Protein AF-0000000078816325 (afdb_homodimer)

Organism: Ruthia magnifica subsp. Calyptogena magnifica (NCBI:txid413404)

Solvent-accessible surface area (backbone atoms only — not comparable to full-atom values): 61219 Å² total; per-residue (Å²): 130,85,70,76,77,69,69,71,84,65,85,74,67,90,41,80,64,54,58,52,52,52,59,66,46,47,63,54,51,56,74,45,42,68,45,51,51,51,22,51,51,25,44,53,51,12,48,52,26,54,62,44,34,37,54,40,50,16,53,49,45,46,59,65,63,52,75,84,55,85,65,64,79,61,58,69,50,47,50,49,37,27,50,26,45,34,44,16,34,46,27,45,29,48,19,52,40,47,38,38,51,54,41,41,48,35,31,43,52,49,47,50,50,49,55,51,50,59,72,57,42,40,59,70,59,62,70,71,42,60,66,68,57,55,53,47,34,46,53,46,13,34,49,20,50,37,49,51,52,45,44,42,63,68,42,52,50,48,47,52,52,46,51,52,51,52,41,47,50,36,38,72,76,56,45,64,64,61,21,49,51,53,51,49,39,49,52,50,45,53,52,51,42,54,52,49,48,62,61,44,46,58,34,46,52,51,22,48,50,33,50,51,48,42,50,50,51,51,51,51,51,58,74,39,39,66,59,33,51,48,47,67,36,59,65,55,55,48,51,53,48,47,53,40,41,52,54,24,39,52,29,45,35,50,33,49,37,49,49,31,48,48,50,31,52,48,36,41,47,50,24,51,41,52,35,54,50,46,52,52,35,50,50,29,34,61,72,66,75,36,50,73,16,53,38,53,22,55,52,46,53,56,57,58,62,47,58,74,55,67,49,45,55,60,50,51,52,48,50,51,53,27,50,53,33,32,48,56,32,50,52,58,65,67,57,74,47,84,65,73,49,60,93,79,32,47,68,67,73,82,82,64,40,26,40,35,39,40,45,30,24,36,54,56,90,94,50,66,70,40,32,52,56,31,65,54,75,43,52,56,38,34,37,35,31,41,34,53,58,91,83,21,36,69,70,54,51,56,38,43,74,59,53,61,44,75,67,76,38,61,50,47,26,46,61,81,39,51,57,83,63,22,22,58,67,45,52,27,62,41,37,26,63,33,53,62,80,65,75,42,60,71,37,27,49,44,55,55,33,38,55,25,32,83,85,60,48,70,66,58,51,51,50,29,26,50,54,36,66,42,41,68,61,35,66,70,38,92,54,32,52,64,34,66,29,38,71,61,24,68,75,47,53,66,43,54,40,40,29,44,44,47,19,11,37,55,56,48,64,37,46,27,37,36,34,35,40,58,53,76,66,34,51,74,64,56,36,51,49,46,49,51,39,47,59,68,46,35,75,74,17,14,32,41,35,35,40,78,59,65,84,79,49,54,84,32,68,30,36,36,32,32,46,90,13,28,76,73,47,74,36,32,55,70,56,35,49,70,64,60,46,72,61,30,52,54,46,53,54,50,53,54,49,48,60,66,72,99,131,83,69,77,76,69,70,72,84,65,84,76,69,92,41,80,64,55,57,53,53,52,59,66,46,47,62,54,51,56,75,47,43,68,45,51,51,50,22,51,52,25,44,53,53,14,48,52,26,52,61,43,34,38,54,40,50,17,52,50,46,45,59,66,63,52,76,84,54,84,66,66,78,61,58,70,50,48,50,48,36,26,51,28,45,33,47,17,35,45,26,44,29,49,20,52,41,47,38,37,51,53,40,41,49,36,30,43,52,51,47,50,50,49,53,52,49,58,72,58,40,39,59,69,59,63,71,72,42,60,65,66,57,54,53,46,34,46,54,46,12,33,50,22,50,38,49,51,52,45,44,41,64,70,42,51,51,50,48,53,52,46,51,52,51,53,42,48,48,35,39,71,77,57,45,66,64,61,21,49,54,52,51,50,40,48,50,52,42,53,52,51,42,53,53,49,48,62,61,44,46,59,35,46,52,51,22,51,50,34,50,49,48,42,49,51,51,52,51,52,50,58,73,37,39,66,59,34,50,49,46,68,37,57,66,57,54,47,50,54,50,47,53,40,41,52,53,23,37,52,29,45,34,50,33,50,37,49,48,31,50,48,52,31,52,49,36,41,47,50,23,54,43,52,34,53,51,48,52,53,34,50,49,29,34,62,70,65,75,35,49,73,15,53,38,52,23,56,52,49,54,57,55,57,61,46,59,75,53,68,50,44,56,60,50,51,53,47,52,52,53,28,50,53,33,32,50,55,33,50,52,58,68,67,56,75,48,85,63,73,48,60,94,79,31,49,69,65,74,84,84,65,41,26,39,35,40,41,45,29,24,36,54,56,89,94,51,65,72,38,32,54,57,31,66,54,75,40,52,58,37,34,38,37,31,40,35,54,58,91,84,20,37,70,68,55,51,56,38,42,75,59,53,63,44,76,67,76,37,60,49,47,26,47,63,83,39,52,58,83,64,22,21,58,67,45,52,28,63,41,37,27,63,33,53,61,80,64,76,42,61,72,37,27,49,46,55,56,34,38,57,26,33,84,85,60,48,70,65,58,51,51,51,31,25,50,53,36,66,41,40,68,62,35,66,70,37,94,56,33,52,64,34,66,29,37,71,61,23,67,74,47,54,65,42,56,41,40,28,44,43,48,19,10,38,56,57,47,64,36,45,27,38,37,32,35,39,62,55,73,66,34,53,73,64,58,36,52,50,47,50,52,39,48,58,67,46,34,73,74,16,15,33,41,35,36,42,80,58,66,84,79,49,54,85,33,69,30,36,36,34,34,46,89,14,25,76,74,48,73,36,32,54,70,55,36,48,69,64,60,46,72,61,32,52,53,47,52,54,49,54,55,49,47,59,68,71,100

Nearest PDB structures (foldseek):
  4mrn-assembly1_A  TM=9.337E-01  e=1.656E-52  Novosphingobium aromaticivorans DSM 12444
  6pam-assembly4_H  TM=8.954E-01  e=3.347E-51  Novosphingobium aromaticivorans DSM 12444
  6par-assembly3_E  TM=8.718E-01  e=8.657E-50  Novosphingobium aromaticivorans DSM 12444
  6pan-assembly1_A  TM=8.561E-01  e=9.221E-49  Novosphingobium aromaticivorans DSM 12444
  6pao-assembly1_B  TM=8.461E-01  e=1.368E-48  Novosphingobium aromaticivorans DSM 12444

Sequence (1196 aa):
MMRSTDKQTKAYNFKTRDIKVLKKLLPYLLKMRVRVILATLFLIAAKLANVAVPVVLKEIVDSLDQTNLLLILPLGLLFAYGTLRLASSLFNEFRDAIFARVRYHAMHLIALGVFKHLHTLDLSFHLDRRIGGITRDIDRGTQSVSTLLSIFVFNIIPSFFEICLVIGILWLNYDFFFASISLLTVIFYVGFTLAITTWRMKYRYQMNDMQSEANTNAVDSLINYETVKYFNQEDFEVNRYDEIMIRWENFATKSFTSMTTLNFVQGAIIAVGVTIILISASQGVVNKSLSLGDMIMIQALLLQLFIPLGSLGIVYRQIKHNFIDMNNMFDLLDRQPNVSSSKEAPKIKISQGKVEFKHISFAYEGKDKVLKDVSFVIDPGQKVAIVGQSGSGKSTLAKLLFRFYDVINGQILIDGQDIKTLDHRSVQSVIGVVPQDTVMFNESIYYNIAYGRQGASQCEVEKVAKLSFIDTFIDKLPEGYDTLVGERGLKLSGGEKQRLAIARVLLKTPPILIFDEATSALDSYSERMVQKSLKELSRKHTILVIAHRLSTIVDSDKIIVLGDGQVQESGTHAQLLEFNGEYAKLWRLQVNEKSDEIMMRSTDKQTKAYNFKTRDIKVLKKLLPYLLKMRVRVILATLFLIAAKLANVAVPVVLKEIVDSLDQTNLLLILPLGLLFAYGTLRLASSLFNEFRDAIFARVRYHAMHLIALGVFKHLHTLDLSFHLDRRIGGITRDIDRGTQSVSTLLSIFVFNIIPSFFEICLVIGILWLNYDFFFASISLLTVIFYVGFTLAITTWRMKYRYQMNDMQSEANTNAVDSLINYETVKYFNQEDFEVNRYDEIMIRWENFATKSFTSMTTLNFVQGAIIAVGVTIILISASQGVVNKSLSLGDMIMIQALLLQLFIPLGSLGIVYRQIKHNFIDMNNMFDLLDRQPNVSSSKEAPKIKISQGKVEFKHISFAYEGKDKVLKDVSFVIDPGQKVAIVGQSGSGKSTLAKLLFRFYDVINGQILIDGQDIKTLDHRSVQSVIGVVPQDTVMFNESIYYNIAYGRQGASQCEVEKVAKLSFIDTFIDKLPEGYDTLVGERGLKLSGGEKQRLAIARVLLKTPPILIFDEATSALDSYSERMVQKSLKELSRKHTILVIAHRLSTIVDSDKIIVLGDGQVQESGTHAQLLEFNGEYAKLWRLQVNEKSDEI

Secondary structure (DSSP, 8-state):
---------------HHHHHHHHHHHHHHHTTHHHHHHHHHHHHHHHHHHHHHHHHHHHHHHHHH--SS-----HHHHHHHHHHHHHHHHHHHHHHHHHHHHHHHHHHHHHHHHHHHHHHS-HHHHHHS-HHHHHHHHHHHHHHHHHHHHIIIIIIHHHHHHHHHHHHHHHHHS-HHHHHHHHHHHHHHHHHHHHHHHHHHHHHHHHHHHHHHHHHHHHHHHHTHHHHHHTT-HHHHHHHHHHHHHHHHHHHHHHHHHHHHHHHHHHHHHHHHHHHHHHHHHHHHHTTSS-HHHHHHHHHHHHHHHHHHTTHHHHHHHHHHHHHHHHHHHHHHH---SS---TTPPPP--SS--EEEEEEEEE-TTS-EEEEEEEEEE-TT-EEEEEE-TTSSHHHHHHHHTTSS--SEEEEEETTEEGGGS-HHHHHHTEEEE-SS----SSBHHHHHHTTSTT--HHHHHHHHHHTT-HHHHHHSTTGGG-B--GGGTTS-HHHHHHHHHHHHHHH--SEEEEESTTTT--HHHHHHHHHHHHHHTTTSEEEEE-S-GGGGTT-SEEEEEETTEEEEEE-HHHHHHHTSHHHHHHHHHHHHHHHH-/---------------HHHHHHHHHHHHHHHTTHHHHHHHHHHHHHHHHHHHHHHHHHHHHHHHHH--SS-----HHHHHHHHHHHHHHHHHHHHHHHHHHHHHHHHHHHHHHHHHHHHHHS-HHHHHHS-HHHHHHHHHHHHHHHHHHHHIIIIIIHHHHHHHHHHHHHHHHHS-HHHHHHHHHHHHHHHHHHHHHHHHHHHHHHHHHHHHHHHHHHHHHHHHTHHHHHHTT-HHHHHHHHHHHHHHHHHHHHHHHHHHHHHHHHHHHHHHHHHHHHHHHHHHHHHTTSS-HHHHHHHHHHHHHHHHHHTTHHHHHHHHHHHHHHHHHHHHHHH---SS---TTPPPP--SS--EEEEEEEEE-TTS-EEEEEEEEEE-TT-EEEEEE-TTSSHHHHHHHHTTSS--SEEEEEETTEEGGGS-HHHHHHTEEEE-SS----SSBHHHHHHTTSTT--HHHHHHHHHHTT-HHHHHHSTTGGG-B--GGGTTS-HHHHHHHHHHHHHHH--SEEEEESTTTT--HHHHHHHHHHHHHHTTTSEEEEE-S-GGGGTT-SEEEEEETTEEEEEE-HHHHHHHTSHHHHHHHHHHHHHHHH-

pLDDT: mean 86.72, std 12.22, range [20.56, 97.69]

InterPro domains:
  IPR003439 ABC transporter-like, ATP-binding domain [PF00005] (371-520)
  IPR003439 ABC transporter-like, ATP-binding domain [PS50893] (355-589)
  IPR003593 AAA+ ATPase domain [SM00382] (380-566)
  IPR011527 ABC transporter type 1, transmembrane domain [PF00664] (36-308)
  IPR011527 ABC transporter type 1, transmembrane domain [PS50929] (37-321)
  IPR017871 ABC transporter-like, conserved site [PS00211] (492-506)
  IPR027417 P-loop containing nucleoside triphosphate hydrolase [G3DSA:3.40.50.300] (345-598)
  IPR027417 P-loop containing nucleoside triphosphate hydrolase [SSF52540] (346-590)
  IPR036640 ABC transporter type 1, transmembrane domain superfamily [G3DSA:1.20.1560.10] (5-341)
  IPR036640 ABC transporter type 1, transmembrane domain superfamily [SSF90123] (23-337)
  IPR039421 Type 1 protein exporter [PTHR24221] (32-586)

Structure (mmCIF, N/CA/C/O backbone):
data_AF-0000000078816325-model_v1
#
loop_
_entity.id
_entity.type
_entity.pdbx_description
1 polymer 'ABC transporter related protein'
#
loop_
_atom_site.group_PDB
_atom_site.id
_atom_site.type_symbol
_atom_site.label_atom_id
_atom_site.label_alt_id
_atom_site.label_comp_id
_atom_site.label_asym_id
_atom_site.label_entity_id
_atom_site.label_seq_id
_atom_site.pdbx_PDB_ins_code
_atom_site.Cartn_x
_atom_site.Cartn_y
_atom_site.Cartn_z
_atom_site.occupancy
_atom_site.B_iso_or_equiv
_atom_site.auth_seq_id
_atom_site.auth_comp_id
_atom_site.auth_asym_id
_atom_site.auth_atom_id
_atom_site.pdbx_PDB_model_num
ATOM 1 N N . MET A 1 1 ? 1.402 24.984 -10.117 1 20.89 1 MET A N 1
ATOM 2 C CA . MET A 1 1 ? 0.994 24.062 -11.172 1 20.89 1 MET A CA 1
ATOM 3 C C . MET A 1 1 ? 1.227 22.625 -10.742 1 20.89 1 MET A C 1
ATOM 5 O O . MET A 1 1 ? 2.348 22.109 -10.828 1 20.89 1 MET A O 1
ATOM 9 N N . MET A 1 2 ? 0.668 22.281 -9.625 1 26.34 2 MET A N 1
ATOM 10 C CA . MET A 1 2 ? 0.756 20.906 -9.156 1 26.34 2 MET A CA 1
ATOM 11 C C . MET A 1 2 ? 0.249 19.938 -10.211 1 26.34 2 MET A C 1
ATOM 13 O O . MET A 1 2 ? -0.928 19.969 -10.578 1 26.34 2 MET A O 1
ATOM 17 N N . ARG A 1 3 ? 1.053 19.625 -11.195 1 30.86 3 ARG A N 1
ATOM 18 C CA . ARG A 1 3 ? 0.835 18.641 -12.25 1 30.86 3 ARG A CA 1
ATOM 19 C C . ARG A 1 3 ? 0.234 17.359 -11.688 1 30.86 3 ARG A C 1
ATOM 21 O O . ARG A 1 3 ? 0.788 16.766 -10.758 1 30.86 3 ARG A O 1
ATOM 28 N N . SER A 1 4 ? -1.08 17.234 -11.758 1 32.09 4 SER A N 1
ATOM 29 C CA . SER A 1 4 ? -1.759 15.945 -11.68 1 32.09 4 SER A CA 1
ATOM 30 C C . SER A 1 4 ? -0.933 14.852 -12.336 1 32.09 4 SER A C 1
ATOM 32 O O . SER A 1 4 ? -0.686 14.891 -13.547 1 32.09 4 SER A O 1
ATOM 34 N N . THR A 1 5 ? 0.196 14.516 -11.828 1 34 5 THR A N 1
ATOM 35 C CA . THR A 1 5 ? 0.911 13.359 -12.352 1 34 5 THR A CA 1
ATOM 36 C C . THR A 1 5 ? -0.052 12.203 -12.617 1 34 5 THR A C 1
ATOM 38 O O . THR A 1 5 ? -0.326 11.398 -11.727 1 34 5 THR A O 1
ATOM 41 N N . ASP A 1 6 ? -1.179 12.508 -13.148 1 34 6 ASP A N 1
ATOM 42 C CA . ASP A 1 6 ? -1.938 11.445 -13.805 1 34 6 ASP A CA 1
ATOM 43 C C . ASP A 1 6 ? -1.037 10.609 -14.711 1 34 6 ASP A C 1
ATOM 45 O O . ASP A 1 6 ? -0.958 10.844 -15.914 1 34 6 ASP A O 1
ATOM 49 N N . LYS A 1 7 ? 0.214 10.422 -14.516 1 36.41 7 LYS A N 1
ATOM 50 C CA . LYS A 1 7 ? 0.95 9.633 -15.492 1 36.41 7 LYS A CA 1
ATOM 51 C C . LYS A 1 7 ? 0.205 8.344 -15.836 1 36.41 7 LYS A C 1
ATOM 53 O O . LYS A 1 7 ? -0.018 7.5 -14.961 1 36.41 7 LYS A O 1
ATOM 58 N N . GLN A 1 8 ? -0.55 8.383 -16.875 1 36.75 8 GLN A N 1
ATOM 59 C CA . GLN A 1 8 ? -1.042 7.195 -17.562 1 36.75 8 GLN A CA 1
ATOM 60 C C . GLN A 1 8 ? 0.004 6.082 -17.562 1 36.75 8 GLN A C 1
ATOM 62 O O . GLN A 1 8 ? 1.177 6.328 -17.859 1 36.75 8 GLN A O 1
ATOM 67 N N . THR A 1 9 ? -0.127 5.055 -16.875 1 40.72 9 THR A N 1
ATOM 68 C CA . THR A 1 9 ? 0.667 3.83 -16.938 1 40.72 9 THR A CA 1
ATOM 69 C C . THR A 1 9 ? 1.011 3.473 -18.375 1 40.72 9 THR A C 1
ATOM 71 O O . THR A 1 9 ? 0.145 3.029 -19.125 1 40.72 9 THR A O 1
ATOM 74 N N . LYS A 1 10 ? 1.638 4.238 -19.109 1 41.5 10 LYS A N 1
ATOM 75 C CA . LYS A 1 10 ? 2.047 3.883 -20.453 1 41.5 10 LYS A CA 1
ATOM 76 C C . LYS A 1 10 ? 2.764 2.535 -20.484 1 41.5 10 LYS A C 1
ATOM 78 O O . LYS A 1 10 ? 3.496 2.201 -19.547 1 41.5 10 LYS A O 1
ATOM 83 N N . ALA A 1 11 ? 2.459 1.772 -21.516 1 46.12 11 ALA A N 1
ATOM 84 C CA . ALA A 1 11 ? 3.004 0.484 -21.938 1 46.12 11 ALA A CA 1
ATOM 85 C C . ALA A 1 11 ? 4.527 0.528 -22 1 46.12 11 ALA A C 1
ATOM 87 O O . ALA A 1 11 ? 5.105 1.412 -22.641 1 46.12 11 ALA A O 1
ATOM 88 N N . TYR A 1 12 ? 5.199 -0.036 -21.047 1 48 12 TYR A N 1
ATOM 89 C CA . TYR A 1 12 ? 6.652 -0.13 -20.984 1 48 12 TYR A CA 1
ATOM 90 C C . TYR A 1 12 ? 7.203 -0.919 -22.172 1 48 12 TYR A C 1
ATOM 92 O O . TYR A 1 12 ? 6.738 -2.023 -22.453 1 48 12 TYR A O 1
ATOM 100 N N . ASN A 1 13 ? 7.684 -0.354 -23.203 1 51.25 13 ASN A N 1
ATOM 101 C CA . ASN A 1 13 ? 8.453 -1.057 -24.219 1 51.25 13 ASN A CA 1
ATOM 102 C C . ASN A 1 13 ? 9.836 -1.447 -23.719 1 51.25 13 ASN A C 1
ATOM 104 O O . ASN A 1 13 ? 10.555 -0.615 -23.172 1 51.25 13 ASN A O 1
ATOM 108 N N . PHE A 1 14 ? 9.953 -2.746 -23.578 1 54.09 14 PHE A N 1
ATOM 109 C CA . PHE A 1 14 ? 11.266 -3.266 -23.203 1 54.09 14 PHE A CA 1
ATOM 110 C C . PHE A 1 14 ? 12.359 -2.609 -24.047 1 54.09 14 PHE A C 1
ATOM 112 O O . PHE A 1 14 ? 12.398 -2.764 -25.266 1 54.09 14 PHE A O 1
ATOM 119 N N . LYS A 1 15 ? 12.812 -1.498 -23.719 1 59.12 15 LYS A N 1
ATOM 120 C CA . LYS A 1 15 ? 13.781 -0.707 -24.469 1 59.12 15 LYS A CA 1
ATOM 121 C C . LYS A 1 15 ? 15.203 -0.951 -23.984 1 59.12 15 LYS A C 1
ATOM 123 O O . LYS A 1 15 ? 15.406 -1.639 -22.969 1 59.12 15 LYS A O 1
ATOM 128 N N . THR A 1 16 ? 16.219 -0.515 -24.766 1 57.97 16 THR A N 1
ATOM 129 C CA . THR A 1 16 ? 17.641 -0.414 -24.5 1 57.97 16 THR A CA 1
ATOM 130 C C . THR A 1 16 ? 17.906 -0.022 -23.047 1 57.97 16 THR A C 1
ATOM 132 O O . THR A 1 16 ? 18.891 -0.459 -22.438 1 57.97 16 THR A O 1
ATOM 135 N N . ARG A 1 17 ? 16.938 0.515 -22.422 1 63.22 17 ARG A N 1
ATOM 136 C CA . ARG A 1 17 ? 17.094 0.989 -21.062 1 63.22 17 ARG A CA 1
ATOM 137 C C . ARG A 1 17 ? 16.984 -0.165 -20.062 1 63.22 17 ARG A C 1
ATOM 139 O O . ARG A 1 17 ? 17.656 -0.159 -19.031 1 63.22 17 ARG A O 1
ATOM 146 N N . ASP A 1 18 ? 16.297 -1.21 -20.469 1 71.38 18 ASP A N 1
ATOM 147 C CA . ASP A 1 18 ? 16.109 -2.355 -19.578 1 71.38 18 ASP A CA 1
ATOM 148 C C . ASP A 1 18 ? 17.375 -3.191 -19.484 1 71.38 18 ASP A C 1
ATOM 150 O O . ASP A 1 18 ? 17.75 -3.664 -18.406 1 71.38 18 ASP A O 1
ATOM 154 N N . ILE A 1 19 ? 18.031 -3.248 -20.562 1 73.06 19 ILE A N 1
ATOM 155 C CA . ILE A 1 19 ? 19.281 -3.99 -20.578 1 73.06 19 ILE A CA 1
ATOM 156 C C . ILE A 1 19 ? 20.328 -3.256 -19.734 1 73.06 19 ILE A C 1
ATOM 158 O O . ILE A 1 19 ? 21.141 -3.885 -19.047 1 73.06 19 ILE A O 1
ATOM 162 N N . LYS A 1 20 ? 20.297 -1.955 -19.766 1 73.75 20 LYS A N 1
ATOM 163 C CA . LYS A 1 20 ? 21.234 -1.158 -18.984 1 73.75 20 LYS A CA 1
ATOM 164 C C . LYS A 1 20 ? 21 -1.355 -17.484 1 73.75 20 LYS A C 1
ATOM 166 O O . LYS A 1 20 ? 21.969 -1.439 -16.719 1 73.75 20 LYS A O 1
ATOM 171 N N . VAL A 1 21 ? 19.812 -1.568 -17.203 1 76.5 21 VAL A N 1
ATOM 172 C CA . VAL A 1 21 ? 19.469 -1.732 -15.789 1 76.5 21 VAL A CA 1
ATOM 173 C C . VAL A 1 21 ? 19.938 -3.1 -15.297 1 76.5 21 VAL A C 1
ATOM 175 O O . VAL A 1 21 ? 20.453 -3.221 -14.188 1 76.5 21 VAL A O 1
ATOM 178 N N . LEU A 1 22 ? 19.859 -4.043 -16.188 1 79.69 22 LEU A N 1
ATOM 179 C CA . LEU A 1 22 ? 20.328 -5.379 -15.836 1 79.69 22 LEU A CA 1
ATOM 180 C C . LEU A 1 22 ? 21.844 -5.414 -15.688 1 79.69 22 LEU A C 1
ATOM 182 O O . LEU A 1 22 ? 22.375 -6.121 -14.828 1 79.69 22 LEU A O 1
ATOM 186 N N . LYS A 1 23 ? 22.469 -4.633 -16.5 1 80.69 23 LYS A N 1
ATOM 187 C CA . LYS A 1 23 ? 23.938 -4.555 -16.438 1 80.69 23 LYS A CA 1
ATOM 188 C C . LYS A 1 23 ? 24.391 -3.896 -15.141 1 80.69 23 LYS A C 1
ATOM 190 O O . LYS A 1 23 ? 25.438 -4.234 -14.602 1 80.69 23 LYS A O 1
ATOM 195 N N . LYS A 1 24 ? 23.547 -3.059 -14.664 1 78.38 24 LYS A N 1
ATOM 196 C CA . LYS A 1 24 ? 23.875 -2.377 -13.414 1 78.38 24 LYS A CA 1
ATOM 197 C C . LYS A 1 24 ? 23.734 -3.32 -12.227 1 78.38 24 LYS A C 1
ATOM 199 O O . LYS A 1 24 ? 24.312 -3.074 -11.164 1 78.38 24 LYS A O 1
ATOM 204 N N . LEU A 1 25 ? 23 -4.402 -12.438 1 82.88 25 LEU A N 1
ATOM 205 C CA . LEU A 1 25 ? 22.766 -5.348 -11.352 1 82.88 25 LEU A CA 1
ATOM 206 C C . LEU A 1 25 ? 23.859 -6.395 -11.289 1 82.88 25 LEU A C 1
ATOM 208 O O . LEU A 1 25 ? 24.062 -7.043 -10.266 1 82.88 25 LEU A O 1
ATOM 212 N N . LEU A 1 26 ? 24.625 -6.582 -12.359 1 83.69 26 LEU A N 1
ATOM 213 C CA . LEU A 1 26 ? 25.609 -7.652 -12.516 1 83.69 26 LEU A CA 1
ATOM 214 C C . LEU A 1 26 ? 26.703 -7.551 -11.461 1 83.69 26 LEU A C 1
ATOM 216 O O . LEU A 1 26 ? 27.094 -8.555 -10.867 1 83.69 26 LEU A O 1
ATOM 220 N N . PRO A 1 27 ? 27.094 -6.289 -11.133 1 81.75 27 PRO A N 1
ATOM 221 C CA . PRO A 1 27 ? 28.141 -6.188 -10.125 1 81.75 27 PRO A CA 1
ATOM 222 C C . PRO A 1 27 ? 27.688 -6.648 -8.742 1 81.75 27 PRO A C 1
ATOM 224 O O . PRO A 1 27 ? 28.484 -7.207 -7.98 1 81.75 27 PRO A O 1
ATOM 227 N N . TYR A 1 28 ? 26.5 -6.477 -8.438 1 81.19 28 TYR A N 1
ATOM 228 C CA . TYR A 1 28 ? 25.969 -6.883 -7.141 1 81.19 28 TYR A CA 1
ATOM 229 C C . TYR A 1 28 ? 25.891 -8.398 -7.031 1 81.19 28 TYR A C 1
ATOM 231 O O . TYR A 1 28 ? 26.062 -8.961 -5.945 1 81.19 28 TYR A O 1
ATOM 239 N N . LEU A 1 29 ? 25.734 -9.055 -8.172 1 84.38 29 LEU A N 1
ATOM 240 C CA . LEU A 1 29 ? 25.656 -10.508 -8.219 1 84.38 29 LEU A CA 1
ATOM 241 C C . LEU A 1 29 ? 27.047 -11.117 -8.141 1 84.38 29 LEU A C 1
ATOM 243 O O . LEU A 1 29 ? 27.25 -12.164 -7.512 1 84.38 29 LEU A O 1
ATOM 247 N N . LEU A 1 30 ? 28.047 -10.414 -8.711 1 83.88 30 LEU A N 1
ATOM 248 C CA . LEU A 1 30 ? 29.406 -10.93 -8.797 1 83.88 30 LEU A CA 1
ATOM 249 C C . LEU A 1 30 ? 30.109 -10.836 -7.441 1 83.88 30 LEU A C 1
ATOM 251 O O . LEU A 1 30 ? 31.109 -11.508 -7.207 1 83.88 30 LEU A O 1
ATOM 255 N N . LYS A 1 31 ? 29.516 -10.016 -6.523 1 84.19 31 LYS A N 1
ATOM 256 C CA . LYS A 1 31 ? 30.094 -9.938 -5.18 1 84.19 31 LYS A CA 1
ATOM 257 C C . LYS A 1 31 ? 30.016 -11.281 -4.465 1 84.19 31 LYS A C 1
ATOM 259 O O . LYS A 1 31 ? 30.875 -11.609 -3.652 1 84.19 31 LYS A O 1
ATOM 264 N N . MET A 1 32 ? 28.969 -12.062 -4.801 1 89.75 32 MET A N 1
ATOM 265 C CA . MET A 1 32 ? 28.828 -13.422 -4.281 1 89.75 32 MET A CA 1
ATOM 266 C C . MET A 1 32 ? 28.938 -14.445 -5.402 1 89.75 32 MET A C 1
ATOM 268 O O . MET A 1 32 ? 28.078 -15.328 -5.535 1 89.75 32 MET A O 1
ATOM 272 N N . ARG A 1 33 ? 30 -14.539 -6.117 1 90.5 33 ARG A N 1
ATOM 273 C CA . ARG A 1 33 ? 30.203 -15.328 -7.324 1 90.5 33 ARG A CA 1
ATOM 274 C C . ARG A 1 33 ? 30.172 -16.828 -7.012 1 90.5 33 ARG A C 1
ATOM 276 O O . ARG A 1 33 ? 29.641 -17.609 -7.801 1 90.5 33 ARG A O 1
ATOM 283 N N . VAL A 1 34 ? 30.672 -17.188 -5.836 1 93.62 34 VAL A N 1
ATOM 284 C CA . VAL A 1 34 ? 30.734 -18.594 -5.48 1 93.62 34 VAL A CA 1
ATOM 285 C C . VAL A 1 34 ? 29.312 -19.156 -5.355 1 93.62 34 VAL A C 1
ATOM 287 O O . VAL A 1 34 ? 29.031 -20.25 -5.867 1 93.62 34 VAL A O 1
ATOM 290 N N . ARG A 1 35 ? 28.484 -18.406 -4.727 1 93.25 35 ARG A N 1
ATOM 291 C CA . ARG A 1 35 ? 27.109 -18.859 -4.551 1 93.25 35 ARG A CA 1
ATOM 292 C C . ARG A 1 35 ? 26.359 -18.875 -5.879 1 93.25 35 ARG A C 1
ATOM 294 O O . ARG A 1 35 ? 25.531 -19.75 -6.117 1 93.25 35 ARG A O 1
ATOM 301 N N . VAL A 1 36 ? 26.672 -17.922 -6.688 1 92.56 36 VAL A N 1
ATOM 302 C CA . VAL A 1 36 ? 26.031 -17.875 -7.992 1 92.56 36 VAL A CA 1
ATOM 303 C C . VAL A 1 36 ? 26.453 -19.078 -8.836 1 92.56 36 VAL A C 1
ATOM 305 O O . VAL A 1 36 ? 25.625 -19.719 -9.477 1 92.56 36 VAL A O 1
ATOM 308 N N . ILE A 1 37 ? 27.703 -19.438 -8.82 1 94.06 37 ILE A N 1
ATOM 309 C CA . ILE A 1 37 ? 28.219 -20.578 -9.57 1 94.06 37 ILE A CA 1
ATOM 310 C C . ILE A 1 37 ? 27.641 -21.875 -9.023 1 94.06 37 ILE A C 1
ATOM 312 O O . ILE A 1 37 ? 27.219 -22.75 -9.789 1 94.06 37 ILE A O 1
ATOM 316 N N . LEU A 1 38 ? 27.547 -21.938 -7.727 1 94.88 38 LEU A N 1
ATOM 317 C CA . LEU A 1 38 ? 26.984 -23.125 -7.102 1 94.88 38 LEU A CA 1
ATOM 318 C C . LEU A 1 38 ? 25.516 -23.266 -7.465 1 94.88 38 LEU A C 1
ATOM 320 O O . LEU A 1 38 ? 25.047 -24.391 -7.723 1 94.88 38 LEU A O 1
ATOM 324 N N . ALA A 1 39 ? 24.828 -22.141 -7.418 1 94.31 39 ALA A N 1
ATOM 325 C CA . ALA A 1 39 ? 23.422 -22.172 -7.789 1 94.31 39 ALA A CA 1
ATOM 326 C C . ALA A 1 39 ? 23.25 -22.625 -9.234 1 94.31 39 ALA A C 1
ATOM 328 O O . ALA A 1 39 ? 22.344 -23.391 -9.555 1 94.31 39 ALA A O 1
ATOM 329 N N . THR A 1 40 ? 24.125 -22.188 -10.109 1 93.31 40 THR A N 1
ATOM 330 C CA . THR A 1 40 ? 24.062 -22.562 -11.516 1 93.31 40 THR A CA 1
ATOM 331 C C . THR A 1 40 ? 24.359 -24.047 -11.703 1 93.31 40 THR A C 1
ATOM 333 O O . THR A 1 40 ? 23.719 -24.719 -12.516 1 93.31 40 THR A O 1
ATOM 336 N N . LEU A 1 41 ? 25.266 -24.531 -10.969 1 95.88 41 LEU A N 1
ATOM 337 C CA . LEU A 1 41 ? 25.609 -25.953 -11.031 1 95.88 41 LEU A CA 1
ATOM 338 C C . LEU A 1 41 ? 24.438 -26.812 -10.562 1 95.88 41 LEU A C 1
ATOM 340 O O . LEU A 1 41 ? 24.141 -27.859 -11.156 1 95.88 41 LEU A O 1
ATOM 344 N N . PHE A 1 42 ? 23.812 -26.391 -9.484 1 96.06 42 PHE A N 1
ATOM 345 C CA . PHE A 1 42 ? 22.656 -27.125 -8.984 1 96.06 42 PHE A CA 1
ATOM 346 C C . PHE A 1 42 ? 21.5 -27.047 -9.969 1 96.06 42 PHE A C 1
ATOM 348 O O . PHE A 1 42 ? 20.719 -27.984 -10.086 1 96.06 42 PHE A O 1
ATOM 355 N N . LEU A 1 43 ? 21.422 -25.922 -10.672 1 94.88 43 LEU A N 1
ATOM 356 C CA . LEU A 1 43 ? 20.391 -25.797 -11.703 1 94.88 43 LEU A CA 1
ATOM 357 C C . LEU A 1 43 ? 20.594 -26.828 -12.805 1 94.88 43 LEU A C 1
ATOM 359 O O . LEU A 1 43 ? 19.656 -27.5 -13.211 1 94.88 43 LEU A O 1
ATOM 363 N N . ILE A 1 44 ? 21.797 -26.938 -13.266 1 95 44 ILE A N 1
ATOM 364 C CA . ILE A 1 44 ? 22.125 -27.891 -14.32 1 95 44 ILE A CA 1
ATOM 365 C C . ILE A 1 44 ? 21.859 -29.312 -13.844 1 95 44 ILE A C 1
ATOM 367 O O . ILE A 1 44 ? 21.219 -30.094 -14.547 1 95 44 ILE A O 1
ATOM 371 N N . ALA A 1 45 ? 22.25 -29.578 -12.625 1 96.12 45 ALA A N 1
ATOM 372 C CA . ALA A 1 45 ? 22.047 -30.906 -12.062 1 96.12 45 ALA A CA 1
ATOM 373 C C . ALA A 1 45 ? 20.562 -31.219 -11.914 1 96.12 45 ALA A C 1
ATOM 375 O O . ALA A 1 45 ? 20.125 -32.344 -12.18 1 96.12 45 ALA A O 1
ATOM 376 N N . ALA A 1 46 ? 19.891 -30.219 -11.477 1 95 46 ALA A N 1
ATOM 377 C CA . ALA A 1 46 ? 18.453 -30.391 -11.273 1 95 46 ALA A CA 1
ATOM 378 C C . ALA A 1 46 ? 17.734 -30.672 -12.602 1 95 46 ALA A C 1
ATOM 380 O O . ALA A 1 46 ? 16.891 -31.578 -12.68 1 95 46 ALA A O 1
ATOM 381 N N . LYS A 1 47 ? 18.062 -29.969 -13.633 1 93.5 47 LYS A N 1
ATOM 382 C CA . LYS A 1 47 ? 17.406 -30.141 -14.922 1 93.5 47 LYS A CA 1
ATOM 383 C C . LYS A 1 47 ? 17.828 -31.438 -15.594 1 93.5 47 LYS A C 1
ATOM 385 O O . LYS A 1 47 ? 17.016 -32.094 -16.266 1 93.5 47 LYS A O 1
ATOM 390 N N . LEU A 1 48 ? 19.016 -31.828 -15.391 1 94.5 48 LEU A N 1
ATOM 391 C CA . LEU A 1 48 ? 19.453 -33.125 -15.914 1 94.5 48 LEU A CA 1
ATOM 392 C C . LEU A 1 48 ? 18.703 -34.25 -15.234 1 94.5 48 LEU A C 1
ATOM 394 O O . LEU A 1 48 ? 18.281 -35.219 -15.906 1 94.5 48 LEU A O 1
ATOM 398 N N . ALA A 1 49 ? 18.578 -34.094 -13.938 1 94.75 49 ALA A N 1
ATOM 399 C CA . ALA A 1 49 ? 17.828 -35.094 -13.203 1 94.75 49 ALA A CA 1
ATOM 400 C C . ALA A 1 49 ? 16.359 -35.125 -13.641 1 94.75 49 ALA A C 1
ATOM 402 O O . ALA A 1 49 ? 15.773 -36.188 -13.797 1 94.75 49 ALA A O 1
ATOM 403 N N . ASN A 1 50 ? 15.797 -34 -13.852 1 92.19 50 ASN A N 1
ATOM 404 C CA . ASN A 1 50 ? 14.398 -33.906 -14.242 1 92.19 50 ASN A CA 1
ATOM 405 C C . ASN A 1 50 ? 14.148 -34.5 -15.617 1 92.19 50 ASN A C 1
ATOM 407 O O . ASN A 1 50 ? 13.141 -35.188 -15.828 1 92.19 50 ASN A O 1
ATOM 411 N N . VAL A 1 51 ? 15.047 -34.312 -16.531 1 91.31 51 VAL A N 1
ATOM 412 C CA . VAL A 1 51 ? 14.898 -34.781 -17.906 1 91.31 51 VAL A CA 1
ATOM 413 C C . VAL A 1 51 ? 15.203 -36.281 -17.938 1 91.31 51 VAL A C 1
ATOM 415 O O . VAL A 1 51 ? 14.703 -37 -18.812 1 91.31 51 VAL A O 1
ATOM 418 N N . ALA A 1 52 ? 15.93 -36.812 -16.922 1 93.12 52 ALA A N 1
ATOM 419 C CA . ALA A 1 52 ? 16.312 -38.219 -16.875 1 93.12 52 ALA A CA 1
ATOM 420 C C . ALA A 1 52 ? 15.141 -39.062 -16.375 1 93.12 52 ALA A C 1
ATOM 422 O O . ALA A 1 52 ? 15.117 -40.281 -16.594 1 93.12 52 ALA A O 1
ATOM 423 N N . VAL A 1 53 ? 14.172 -38.469 -15.812 1 91.56 53 VAL A N 1
ATOM 424 C CA . VAL A 1 53 ? 13.062 -39.219 -15.219 1 91.56 53 VAL A CA 1
ATOM 425 C C . VAL A 1 53 ? 12.273 -39.906 -16.312 1 91.56 53 VAL A C 1
ATOM 427 O O . VAL A 1 53 ? 12.086 -41.125 -16.266 1 91.56 53 VAL A O 1
ATOM 430 N N . PRO A 1 54 ? 11.852 -39.188 -17.359 1 90 54 PRO A N 1
ATOM 431 C CA . PRO A 1 54 ? 11.133 -39.875 -18.438 1 90 54 PRO A CA 1
ATOM 432 C C . PRO A 1 54 ? 12 -40.906 -19.156 1 90 54 PRO A C 1
ATOM 434 O O . PRO A 1 54 ? 11.477 -41.906 -19.656 1 90 54 PRO A O 1
ATOM 437 N N . VAL A 1 55 ? 13.289 -40.781 -19.172 1 90.31 55 VAL A N 1
ATOM 438 C CA . VAL A 1 55 ? 14.18 -41.719 -19.812 1 90.31 55 VAL A CA 1
ATOM 439 C C . VAL A 1 55 ? 14.172 -43.031 -19.047 1 90.31 55 VAL A C 1
ATOM 441 O O . VAL A 1 55 ? 14.125 -44.125 -19.641 1 90.31 55 VAL A O 1
ATOM 444 N N . VAL A 1 56 ? 14.227 -42.906 -17.734 1 91.81 56 VAL A N 1
ATOM 445 C CA . VAL A 1 56 ? 14.188 -44.094 -16.906 1 91.81 56 VAL A CA 1
ATOM 446 C C . VAL A 1 56 ? 12.82 -44.75 -17.016 1 91.81 56 VAL A C 1
ATOM 448 O O . VAL A 1 56 ? 12.719 -46 -17.031 1 91.81 56 VAL A O 1
ATOM 451 N N . LEU A 1 57 ? 11.781 -44 -17.125 1 90.62 57 LEU A N 1
ATOM 452 C CA . LEU A 1 57 ? 10.445 -44.531 -17.312 1 90.62 57 LEU A CA 1
ATOM 453 C C . LEU A 1 57 ? 10.352 -45.344 -18.609 1 90.62 57 LEU A C 1
ATOM 455 O O . LEU A 1 57 ? 9.711 -46.375 -18.641 1 90.62 57 LEU A O 1
ATOM 459 N N . LYS A 1 58 ? 10.945 -44.844 -19.641 1 90.69 58 LYS A N 1
ATOM 460 C CA . LYS A 1 58 ? 11.008 -45.562 -20.906 1 90.69 58 LYS A CA 1
ATOM 461 C C . LYS A 1 58 ? 11.641 -46.938 -20.734 1 90.69 58 LYS A C 1
ATOM 463 O O . LYS A 1 58 ? 11.102 -47.938 -21.234 1 90.69 58 LYS A O 1
ATOM 468 N N . GLU A 1 59 ? 12.781 -46.938 -20.016 1 89.38 59 GLU A N 1
ATOM 469 C CA . GLU A 1 59 ? 13.492 -48.219 -19.812 1 89.38 59 GLU A CA 1
ATOM 470 C C . GLU A 1 59 ? 12.656 -49.188 -18.984 1 89.38 59 GLU A C 1
ATOM 472 O O . GLU A 1 59 ? 12.719 -50.406 -19.203 1 89.38 59 GLU A O 1
ATOM 477 N N . ILE A 1 60 ? 11.914 -48.688 -18.094 1 89.5 60 ILE A N 1
ATOM 478 C CA . ILE A 1 60 ? 11.039 -49.531 -17.297 1 89.5 60 ILE A CA 1
ATOM 479 C C . ILE A 1 60 ? 9.961 -50.156 -18.172 1 89.5 60 ILE A C 1
ATOM 481 O O . ILE A 1 60 ? 9.734 -51.344 -18.141 1 89.5 60 ILE A O 1
ATOM 485 N N . VAL A 1 61 ? 9.32 -49.344 -19.031 1 87.75 61 VAL A N 1
ATOM 486 C CA . VAL A 1 61 ? 8.234 -49.781 -19.891 1 87.75 61 VAL A CA 1
ATOM 487 C C . VAL A 1 61 ? 8.766 -50.812 -20.922 1 87.75 61 VAL A C 1
ATOM 489 O O . VAL A 1 61 ? 8.164 -51.844 -21.141 1 87.75 61 VAL A O 1
ATOM 492 N N . ASP A 1 62 ? 9.898 -50.5 -21.484 1 86.88 62 ASP A N 1
ATOM 493 C CA . ASP A 1 62 ? 10.484 -51.375 -22.5 1 86.88 62 ASP A CA 1
ATOM 494 C C . ASP A 1 62 ? 10.914 -52.719 -21.875 1 86.88 62 ASP A C 1
ATOM 496 O O . ASP A 1 62 ? 10.812 -53.781 -22.516 1 86.88 62 ASP A O 1
ATOM 500 N N . SER A 1 63 ? 11.453 -52.656 -20.609 1 85.81 63 SER A N 1
ATOM 501 C CA . SER A 1 63 ? 11.867 -53.906 -19.938 1 85.81 63 SER A CA 1
ATOM 502 C C . SER A 1 63 ? 10.672 -54.781 -19.625 1 85.81 63 SER A C 1
ATOM 504 O O . SER A 1 63 ? 10.781 -56 -19.625 1 85.81 63 SER A O 1
ATOM 506 N N . LEU A 1 64 ? 9.594 -54.219 -19.375 1 83.12 64 LEU A N 1
ATOM 507 C CA . LEU A 1 64 ? 8.398 -54.969 -19.031 1 83.12 64 LEU A CA 1
ATOM 508 C C . LEU A 1 64 ? 7.668 -55.438 -20.281 1 83.12 64 LEU A C 1
ATOM 510 O O . LEU A 1 64 ? 6.906 -56.406 -20.234 1 83.12 64 LEU A O 1
ATOM 514 N N . ASP A 1 65 ? 7.789 -54.719 -21.359 1 79.62 65 ASP A N 1
ATOM 515 C CA . ASP A 1 65 ? 7.16 -55.094 -22.609 1 79.62 65 ASP A CA 1
ATOM 516 C C . ASP A 1 65 ? 7.852 -56.312 -23.234 1 79.62 65 ASP A C 1
ATOM 518 O O . ASP A 1 65 ? 7.242 -57.031 -24.016 1 79.62 65 ASP A O 1
ATOM 522 N N . GLN A 1 66 ? 9.078 -56.656 -22.984 1 69.12 66 GLN A N 1
ATOM 523 C CA . GLN A 1 66 ? 9.805 -57.781 -23.578 1 69.12 66 GLN A CA 1
ATOM 524 C C . GLN A 1 66 ? 9.352 -59.094 -22.984 1 69.12 66 GLN A C 1
ATOM 526 O O . GLN A 1 66 ? 9.32 -59.281 -21.766 1 69.12 66 GLN A O 1
ATOM 531 N N . THR A 1 67 ? 8.188 -59.75 -23.516 1 55.31 67 THR A N 1
ATOM 532 C CA . THR A 1 67 ? 7.414 -60.938 -23.266 1 55.31 67 THR A CA 1
ATOM 533 C C . THR A 1 67 ? 8.305 -62.062 -22.734 1 55.31 67 THR A C 1
ATOM 535 O O . THR A 1 67 ? 7.883 -62.875 -21.891 1 55.31 67 THR A O 1
ATOM 538 N N . ASN A 1 68 ? 9.273 -62.531 -23.562 1 48.94 68 ASN A N 1
ATOM 539 C CA . ASN A 1 68 ? 9.812 -63.875 -23.453 1 48.94 68 ASN A CA 1
ATOM 540 C C . ASN A 1 68 ? 10.609 -64.062 -22.172 1 48.94 68 ASN A C 1
ATOM 542 O O . ASN A 1 68 ? 10.945 -65.188 -21.797 1 48.94 68 ASN A O 1
ATOM 546 N N . LEU A 1 69 ? 11.352 -63.125 -21.766 1 46.22 69 LEU A N 1
ATOM 547 C CA . LEU A 1 69 ? 12.305 -63.469 -20.703 1 46.22 69 LEU A CA 1
ATOM 548 C C . LEU A 1 69 ? 11.641 -63.375 -19.344 1 46.22 69 LEU A C 1
ATOM 550 O O . LEU A 1 69 ? 10.633 -62.656 -19.172 1 46.22 69 LEU A O 1
ATOM 554 N N . LEU A 1 70 ? 11.961 -64.188 -18.344 1 47 70 LEU A N 1
ATOM 555 C CA . LEU A 1 70 ? 11.656 -64.188 -16.906 1 47 70 LEU A CA 1
ATOM 556 C C . LEU A 1 70 ? 11.477 -62.781 -16.391 1 47 70 LEU A C 1
ATOM 558 O O . LEU A 1 70 ? 12.438 -62 -16.359 1 47 70 LEU A O 1
ATOM 562 N N . LEU A 1 71 ? 10.383 -62.125 -16.688 1 57.94 71 LEU A N 1
ATOM 563 C CA . LEU A 1 71 ? 10.008 -60.781 -16.297 1 57.94 71 LEU A CA 1
ATOM 564 C C . LEU A 1 71 ? 10.523 -60.438 -14.906 1 57.94 71 LEU A C 1
ATOM 566 O O . LEU A 1 71 ? 10.023 -60.969 -13.906 1 57.94 71 LEU A O 1
ATOM 570 N N . ILE A 1 72 ? 11.805 -60.344 -14.711 1 64.56 72 ILE A N 1
ATOM 571 C CA . ILE A 1 72 ? 12.375 -59.906 -13.445 1 64.56 72 ILE A CA 1
ATOM 572 C C . ILE A 1 72 ? 12.055 -58.438 -13.211 1 64.56 72 ILE A C 1
ATOM 574 O O . ILE A 1 72 ? 12.172 -57.625 -14.125 1 64.56 72 ILE A O 1
ATOM 578 N N . LEU A 1 73 ? 11.367 -58.219 -12.203 1 70.56 73 LEU A N 1
ATOM 579 C CA . LEU A 1 73 ? 11.062 -56.844 -11.727 1 70.56 73 LEU A CA 1
ATOM 580 C C . LEU A 1 73 ? 12.312 -55.969 -11.766 1 70.56 73 LEU A C 1
ATOM 582 O O . LEU A 1 73 ? 13.32 -56.281 -11.125 1 70.56 73 LEU A O 1
ATOM 586 N N . PRO A 1 74 ? 12.352 -55.031 -12.727 1 80.5 74 PRO A N 1
ATOM 587 C CA . PRO A 1 74 ? 13.516 -54.156 -12.797 1 80.5 74 PRO A CA 1
ATOM 588 C C . PRO A 1 74 ? 13.617 -53.188 -11.594 1 80.5 74 PRO A C 1
ATOM 590 O O . PRO A 1 74 ? 13.461 -52 -11.742 1 80.5 74 PRO A O 1
ATOM 593 N N . LEU A 1 75 ? 13.844 -53.781 -10.438 1 86.25 75 LEU A N 1
ATOM 594 C CA . LEU A 1 75 ? 13.875 -53.031 -9.188 1 86.25 75 LEU A CA 1
ATOM 595 C C . LEU A 1 75 ? 14.914 -51.906 -9.242 1 86.25 75 LEU A C 1
ATOM 597 O O . LEU A 1 75 ? 14.703 -50.844 -8.695 1 86.25 75 LEU A O 1
ATOM 601 N N . GLY A 1 76 ? 16 -52.188 -9.945 1 88.31 76 GLY A N 1
ATOM 602 C CA . GLY A 1 76 ? 17.031 -51.188 -10.086 1 88.31 76 GLY A CA 1
ATOM 603 C C . GLY A 1 76 ? 16.547 -49.938 -10.812 1 88.31 76 GLY A C 1
ATOM 604 O O . GLY A 1 76 ? 16.781 -48.812 -10.367 1 88.31 76 GLY A O 1
ATOM 605 N N . LEU A 1 77 ? 15.797 -50.062 -11.836 1 90.06 77 LEU A N 1
ATOM 606 C CA . LEU A 1 77 ? 15.273 -48.938 -12.617 1 90.06 77 LEU A CA 1
ATOM 607 C C . LEU A 1 77 ? 14.195 -48.188 -11.844 1 90.06 77 LEU A C 1
ATOM 609 O O . LEU A 1 77 ? 14.094 -46.969 -11.938 1 90.06 77 LEU A O 1
ATOM 613 N N . LEU A 1 78 ? 13.445 -48.969 -11.094 1 91.06 78 LEU A N 1
ATOM 614 C CA . LEU A 1 78 ? 12.383 -48.375 -10.312 1 91.06 78 LEU A CA 1
ATOM 615 C C . LEU A 1 78 ? 12.961 -47.5 -9.211 1 91.06 78 LEU A C 1
ATOM 617 O O . LEU A 1 78 ? 12.492 -46.375 -9 1 91.06 78 LEU A O 1
ATOM 621 N N . PHE A 1 79 ? 13.938 -47.938 -8.633 1 92 79 PHE A N 1
ATOM 622 C CA . PHE A 1 79 ? 14.609 -47.125 -7.617 1 92 79 PHE A CA 1
ATOM 623 C C . PHE A 1 79 ? 15.312 -45.938 -8.258 1 92 79 PHE A C 1
ATOM 625 O O . PHE A 1 79 ? 15.375 -44.875 -7.668 1 92 79 PHE A O 1
ATOM 632 N N . ALA A 1 80 ? 15.852 -46.156 -9.406 1 92.56 80 ALA A N 1
ATOM 633 C CA . ALA A 1 80 ? 16.484 -45.062 -10.133 1 92.56 80 ALA A CA 1
ATOM 634 C C . ALA A 1 80 ? 15.484 -43.938 -10.453 1 92.56 80 ALA A C 1
ATOM 636 O O . ALA A 1 80 ? 15.812 -42.75 -10.391 1 92.56 80 ALA A O 1
ATOM 637 N N . TYR A 1 81 ? 14.273 -44.406 -10.797 1 92.75 81 TYR A N 1
ATOM 638 C CA . TYR A 1 81 ? 13.203 -43.438 -11.062 1 92.75 81 TYR A CA 1
ATOM 639 C C . TYR A 1 81 ? 12.922 -42.594 -9.844 1 92.75 81 TYR A C 1
ATOM 641 O O . TYR A 1 81 ? 12.922 -41.344 -9.93 1 92.75 81 TYR A O 1
ATOM 649 N N . GLY A 1 82 ? 12.773 -43.188 -8.688 1 93.06 82 GLY A N 1
ATOM 650 C CA . GLY A 1 82 ? 12.5 -42.469 -7.453 1 93.06 82 GLY A CA 1
ATOM 651 C C . GLY A 1 82 ? 13.648 -41.562 -7.008 1 93.06 82 GLY A C 1
ATOM 652 O O . GLY A 1 82 ? 13.43 -40.438 -6.582 1 93.06 82 GLY A O 1
ATOM 653 N N . THR A 1 83 ? 14.812 -42.094 -7.16 1 94.75 83 THR A N 1
ATOM 654 C CA . THR A 1 83 ? 16 -41.344 -6.746 1 94.75 83 THR A CA 1
ATOM 655 C C . THR A 1 83 ? 16.203 -40.125 -7.641 1 94.75 83 THR A C 1
ATOM 657 O O . THR A 1 83 ? 16.625 -39.062 -7.164 1 94.75 83 THR A O 1
ATOM 660 N N . LEU A 1 84 ? 15.938 -40.281 -8.891 1 94.75 84 LEU A N 1
ATOM 661 C CA . LEU A 1 84 ? 16.078 -39.156 -9.82 1 94.75 84 LEU A CA 1
ATOM 662 C C . LEU A 1 84 ? 15.055 -38.062 -9.516 1 94.75 84 LEU A C 1
ATOM 664 O O . LEU A 1 84 ? 15.367 -36.875 -9.594 1 94.75 84 LEU A O 1
ATOM 668 N N . ARG A 1 85 ? 13.883 -38.531 -9.188 1 92.38 85 ARG A N 1
ATOM 669 C CA . ARG A 1 85 ? 12.852 -37.562 -8.828 1 92.38 85 ARG A CA 1
ATOM 670 C C . ARG A 1 85 ? 13.227 -36.812 -7.555 1 92.38 85 ARG A C 1
ATOM 672 O O . ARG A 1 85 ? 13.07 -35.594 -7.477 1 92.38 85 ARG A O 1
ATOM 679 N N . LEU A 1 86 ? 13.703 -37.5 -6.613 1 95.25 86 LEU A N 1
ATOM 680 C CA . LEU A 1 86 ? 14.148 -36.906 -5.359 1 95.25 86 LEU A CA 1
ATOM 681 C C . LEU A 1 86 ? 15.336 -35.969 -5.594 1 95.25 86 LEU A C 1
ATOM 683 O O . LEU A 1 86 ? 15.406 -34.875 -5.016 1 95.25 86 LEU A O 1
ATOM 687 N N . ALA A 1 87 ? 16.219 -36.438 -6.414 1 96.12 87 ALA A N 1
ATOM 688 C CA . ALA A 1 87 ? 17.406 -35.656 -6.723 1 96.12 87 ALA A CA 1
ATOM 689 C C . ALA A 1 87 ? 17.031 -34.375 -7.434 1 96.12 87 ALA A C 1
ATOM 691 O O . ALA A 1 87 ? 17.578 -33.312 -7.137 1 96.12 87 ALA A O 1
ATOM 692 N N . SER A 1 88 ? 16.141 -34.438 -8.375 1 94.62 88 SER A N 1
ATOM 693 C CA . SER A 1 88 ? 15.688 -33.25 -9.086 1 94.62 88 SER A CA 1
ATOM 694 C C . SER A 1 88 ? 15.102 -32.219 -8.125 1 94.62 88 SER A C 1
ATOM 696 O O . SER A 1 88 ? 15.438 -31.047 -8.195 1 94.62 88 SER A O 1
ATOM 698 N N . SER A 1 89 ? 14.281 -32.688 -7.207 1 93.88 89 SER A N 1
ATOM 699 C CA . SER A 1 89 ? 13.68 -31.797 -6.215 1 93.88 89 SER A CA 1
ATOM 700 C C . SER A 1 89 ? 14.742 -31.219 -5.281 1 93.88 89 SER A C 1
ATOM 702 O O . SER A 1 89 ? 14.727 -30.016 -4.984 1 93.88 89 SER A O 1
ATOM 704 N N . LEU A 1 90 ? 15.625 -32.031 -4.879 1 95.94 90 LEU A N 1
ATOM 705 C CA . LEU A 1 90 ? 16.672 -31.641 -3.951 1 95.94 90 LEU A CA 1
ATOM 706 C C . LEU A 1 90 ? 17.562 -30.562 -4.57 1 95.94 90 LEU A C 1
ATOM 708 O O . LEU A 1 90 ? 17.812 -29.531 -3.949 1 95.94 90 LEU A O 1
ATOM 712 N N . PHE A 1 91 ? 18.016 -30.828 -5.785 1 96.5 91 PHE A N 1
ATOM 713 C CA . PHE A 1 91 ? 18.922 -29.891 -6.438 1 96.5 91 PHE A CA 1
ATOM 714 C C . PHE A 1 91 ? 18.203 -28.594 -6.77 1 96.5 91 PHE A C 1
ATOM 716 O O . PHE A 1 91 ? 18.797 -27.516 -6.723 1 96.5 91 PHE A O 1
ATOM 723 N N . ASN A 1 92 ? 16.969 -28.703 -7.094 1 93.88 92 ASN A N 1
ATOM 724 C CA . ASN A 1 92 ? 16.172 -27.5 -7.336 1 93.88 92 ASN A CA 1
ATOM 725 C C . ASN A 1 92 ? 16.062 -26.641 -6.078 1 93.88 92 ASN A C 1
ATOM 727 O O . ASN A 1 92 ? 16.25 -25.422 -6.141 1 93.88 92 ASN A O 1
ATOM 731 N N . GLU A 1 93 ? 15.828 -27.234 -4.973 1 94.56 93 GLU A N 1
ATOM 732 C CA . GLU A 1 93 ? 15.648 -26.5 -3.721 1 94.56 93 GLU A CA 1
ATOM 733 C C . GLU A 1 93 ? 16.969 -25.953 -3.203 1 94.56 93 GLU A C 1
ATOM 735 O O . GLU A 1 93 ? 17.031 -24.859 -2.641 1 94.56 93 GLU A O 1
ATOM 740 N N . PHE A 1 94 ? 18.016 -26.766 -3.457 1 95.69 94 PHE A N 1
ATOM 741 C CA . PHE A 1 94 ? 19.328 -26.281 -3.078 1 95.69 94 PHE A CA 1
ATOM 742 C C . PHE A 1 94 ? 19.703 -25.031 -3.889 1 95.69 94 PHE A C 1
ATOM 744 O O . PHE A 1 94 ? 20.266 -24.078 -3.354 1 95.69 94 PHE A O 1
ATOM 751 N N . ARG A 1 95 ? 19.422 -25.094 -5.102 1 94.44 95 ARG A N 1
ATOM 752 C CA . ARG A 1 95 ? 19.656 -23.922 -5.957 1 94.44 95 ARG A CA 1
ATOM 753 C C . ARG A 1 95 ? 18.922 -22.703 -5.426 1 94.44 95 ARG A C 1
ATOM 755 O O . ARG A 1 95 ? 19.516 -21.625 -5.301 1 94.44 95 ARG A O 1
ATOM 762 N N . ASP A 1 96 ? 17.672 -22.891 -5.047 1 94.19 96 ASP A N 1
ATOM 763 C CA . ASP A 1 96 ? 16.844 -21.781 -4.57 1 94.19 96 ASP A CA 1
ATOM 764 C C . ASP A 1 96 ? 17.344 -21.266 -3.225 1 94.19 96 ASP A C 1
ATOM 766 O O . ASP A 1 96 ? 17.406 -20.047 -3.004 1 94.19 96 ASP A O 1
ATOM 770 N N . ALA A 1 97 ? 17.781 -22.172 -2.379 1 94.88 97 ALA A N 1
ATOM 771 C CA . ALA A 1 97 ? 18.234 -21.812 -1.042 1 94.88 97 ALA A CA 1
ATOM 772 C C . ALA A 1 97 ? 19.531 -21 -1.109 1 94.88 97 ALA A C 1
ATOM 774 O O . ALA A 1 97 ? 19.688 -20 -0.413 1 94.88 97 ALA A O 1
ATOM 775 N N . ILE A 1 98 ? 20.375 -21.453 -1.951 1 94.75 98 ILE A N 1
ATOM 776 C CA . ILE A 1 98 ? 21.688 -20.812 -2.061 1 94.75 98 ILE A CA 1
ATOM 777 C C . ILE A 1 98 ? 21.531 -19.438 -2.709 1 94.75 98 ILE A C 1
ATOM 779 O O . ILE A 1 98 ? 22.188 -18.469 -2.291 1 94.75 98 ILE A O 1
ATOM 783 N N . PHE A 1 99 ? 20.672 -19.328 -3.643 1 93.94 99 PHE A N 1
ATOM 784 C CA . PHE A 1 99 ? 20.516 -18.078 -4.375 1 93.94 99 PHE A CA 1
ATOM 785 C C . PHE A 1 99 ? 19.734 -17.062 -3.555 1 93.94 99 PHE A C 1
ATOM 787 O O . PHE A 1 99 ? 19.797 -15.867 -3.822 1 93.94 99 PHE A O 1
ATOM 794 N N . ALA A 1 100 ? 18.984 -17.547 -2.592 1 93.81 100 ALA A N 1
ATOM 795 C CA . ALA A 1 100 ? 18.203 -16.641 -1.749 1 93.81 100 ALA A CA 1
ATOM 796 C C . ALA A 1 100 ? 19.109 -15.602 -1.086 1 93.81 100 ALA A C 1
ATOM 798 O O . ALA A 1 100 ? 18.781 -14.422 -1.038 1 93.81 100 ALA A O 1
ATOM 799 N N . ARG A 1 101 ? 20.234 -16.062 -0.613 1 93.25 101 ARG A N 1
ATOM 800 C CA . ARG A 1 101 ? 21.156 -15.156 0.048 1 93.25 101 ARG A CA 1
ATOM 801 C C . ARG A 1 101 ? 21.703 -14.125 -0.934 1 93.25 101 ARG A C 1
ATOM 803 O O . ARG A 1 101 ? 21.922 -12.969 -0.568 1 93.25 101 ARG A O 1
ATOM 810 N N . VAL A 1 102 ? 21.938 -14.539 -2.141 1 92.5 102 VAL A N 1
ATOM 811 C CA . VAL A 1 102 ? 22.422 -13.625 -3.166 1 92.5 102 VAL A CA 1
ATOM 812 C C . VAL A 1 102 ? 21.375 -12.57 -3.471 1 92.5 102 VAL A C 1
ATOM 814 O O . VAL A 1 102 ? 21.688 -11.383 -3.559 1 92.5 102 VAL A O 1
ATOM 817 N N . ARG A 1 103 ? 20.172 -13.023 -3.59 1 92.38 103 ARG A N 1
ATOM 818 C CA . ARG A 1 103 ? 19.047 -12.156 -3.936 1 92.38 103 ARG A CA 1
ATOM 819 C C . ARG A 1 103 ? 18.828 -11.094 -2.867 1 92.38 103 ARG A C 1
ATOM 821 O O . ARG A 1 103 ? 18.75 -9.898 -3.178 1 92.38 103 ARG A O 1
ATOM 828 N N . TYR A 1 104 ? 18.781 -11.477 -1.6 1 93.88 104 TYR A N 1
ATOM 829 C CA . TYR A 1 104 ? 18.453 -10.547 -0.526 1 93.88 104 TYR A CA 1
ATOM 830 C C . TYR A 1 104 ? 19.656 -9.68 -0.177 1 93.88 104 TYR A C 1
ATOM 832 O O . TYR A 1 104 ? 19.5 -8.523 0.226 1 93.88 104 TYR A O 1
ATOM 840 N N . HIS A 1 105 ? 20.844 -10.219 -0.413 1 93.12 105 HIS A N 1
ATOM 841 C CA . HIS A 1 105 ? 22.031 -9.398 -0.225 1 93.12 105 HIS A CA 1
ATOM 842 C C . HIS A 1 105 ? 22.094 -8.273 -1.254 1 93.12 105 HIS A C 1
ATOM 844 O O . HIS A 1 105 ? 22.484 -7.145 -0.929 1 93.12 105 HIS A O 1
ATOM 850 N N . ALA A 1 106 ? 21.75 -8.617 -2.447 1 91.25 106 ALA A N 1
ATOM 851 C CA . ALA A 1 106 ? 21.703 -7.59 -3.488 1 91.25 106 ALA A CA 1
ATOM 852 C C . ALA A 1 106 ? 20.688 -6.508 -3.141 1 91.25 106 ALA A C 1
ATOM 854 O O . ALA A 1 106 ? 20.953 -5.316 -3.32 1 91.25 106 ALA A O 1
ATOM 855 N N . MET A 1 107 ? 19.531 -6.926 -2.713 1 92.62 107 MET A N 1
ATOM 856 C CA . MET A 1 107 ? 18.5 -5.977 -2.303 1 92.62 107 MET A CA 1
ATOM 857 C C . MET A 1 107 ? 19.016 -5.07 -1.188 1 92.62 107 MET A C 1
ATOM 859 O O . MET A 1 107 ? 18.797 -3.859 -1.215 1 92.62 107 MET A O 1
ATOM 863 N N . HIS A 1 108 ? 19.734 -5.68 -0.255 1 93.75 108 HIS A N 1
ATOM 864 C CA . HIS A 1 108 ? 20.312 -4.961 0.875 1 93.75 108 HIS A CA 1
ATOM 865 C C . HIS A 1 108 ? 21.297 -3.908 0.406 1 93.75 108 HIS A C 1
ATOM 867 O O . HIS A 1 108 ? 21.188 -2.736 0.767 1 93.75 108 HIS A O 1
ATOM 873 N N . LEU A 1 109 ? 22.188 -4.227 -0.429 1 93.12 109 LEU A N 1
ATOM 874 C CA . LEU A 1 109 ? 23.25 -3.334 -0.888 1 93.12 109 LEU A CA 1
ATOM 875 C C . LEU A 1 109 ? 22.688 -2.195 -1.725 1 93.12 109 LEU A C 1
ATOM 877 O O . LEU A 1 109 ? 23.125 -1.05 -1.607 1 93.12 109 LEU A O 1
ATOM 881 N N . ILE A 1 110 ? 21.75 -2.523 -2.545 1 91.88 110 ILE A N 1
ATOM 882 C CA . ILE A 1 110 ? 21.156 -1.503 -3.408 1 91.88 110 ILE A CA 1
ATOM 883 C C . ILE A 1 110 ? 20.359 -0.51 -2.566 1 91.88 110 ILE A C 1
ATOM 885 O O . ILE A 1 110 ? 20.469 0.703 -2.768 1 91.88 110 ILE A O 1
ATOM 889 N N . ALA A 1 111 ? 19.547 -1.05 -1.668 1 93.12 111 ALA A N 1
ATOM 890 C CA . ALA A 1 111 ? 18.781 -0.179 -0.783 1 93.12 111 ALA A CA 1
ATOM 891 C C . ALA A 1 111 ? 19.703 0.757 -0.002 1 93.12 111 ALA A C 1
ATOM 893 O O . ALA A 1 111 ? 19.438 1.957 0.099 1 93.12 111 ALA A O 1
ATOM 894 N N . LEU A 1 112 ? 20.781 0.202 0.49 1 93.81 112 LEU A N 1
ATOM 895 C CA . LEU A 1 112 ? 21.75 0.984 1.246 1 93.81 112 LEU A CA 1
ATOM 896 C C . LEU A 1 112 ? 22.406 2.031 0.358 1 93.81 112 LEU A C 1
ATOM 898 O O . LEU A 1 112 ? 22.609 3.174 0.78 1 93.81 112 LEU A O 1
ATOM 902 N N . GLY A 1 113 ? 22.719 1.61 -0.82 1 92.19 113 GLY A N 1
ATOM 903 C CA . GLY A 1 113 ? 23.344 2.535 -1.756 1 92.19 113 GLY A CA 1
ATOM 904 C C . GLY A 1 113 ? 22.453 3.715 -2.104 1 92.19 113 GLY A C 1
ATOM 905 O O . GLY A 1 113 ? 22.922 4.855 -2.154 1 92.19 113 GLY A O 1
ATOM 906 N N . VAL A 1 114 ? 21.188 3.449 -2.334 1 92.38 114 VAL A N 1
ATOM 907 C CA . VAL A 1 114 ? 20.25 4.508 -2.67 1 92.38 114 VAL A CA 1
ATOM 908 C C . VAL A 1 114 ? 20.047 5.426 -1.465 1 92.38 114 VAL A C 1
ATOM 910 O O . VAL A 1 114 ? 20.016 6.648 -1.604 1 92.38 114 VAL A O 1
ATOM 913 N N . PHE A 1 115 ? 19.969 4.824 -0.294 1 93 115 PHE A N 1
ATOM 914 C CA . PHE A 1 115 ? 19.781 5.586 0.935 1 93 115 PHE A CA 1
ATOM 915 C C . PHE A 1 115 ? 20.969 6.512 1.186 1 93 115 PHE A C 1
ATOM 917 O O . PHE A 1 115 ? 20.781 7.684 1.521 1 93 115 PHE A O 1
ATOM 924 N N . LYS A 1 116 ? 22.078 6.051 1.011 1 93.94 116 LYS A N 1
ATOM 925 C CA . LYS A 1 116 ? 23.297 6.84 1.156 1 93.94 116 LYS A CA 1
ATOM 926 C C . LYS A 1 116 ? 23.344 7.973 0.137 1 93.94 116 LYS A C 1
ATOM 928 O O . LYS A 1 116 ? 23.688 9.109 0.478 1 93.94 116 LYS A O 1
ATOM 933 N N . HIS A 1 117 ? 23 7.617 -1.008 1 92.38 117 HIS A N 1
ATOM 934 C CA . HIS A 1 117 ? 23.016 8.609 -2.078 1 92.38 117 HIS A CA 1
ATOM 935 C C . HIS A 1 117 ? 22.016 9.727 -1.813 1 92.38 117 HIS A C 1
ATOM 937 O O . HIS A 1 117 ? 22.297 10.891 -2.102 1 92.38 117 HIS A O 1
ATOM 943 N N . LEU A 1 118 ? 20.891 9.406 -1.308 1 91.62 118 LEU A N 1
ATOM 944 C CA . LEU A 1 118 ? 19.875 10.406 -1.007 1 91.62 118 LEU A CA 1
ATOM 945 C C . LEU A 1 118 ? 20.391 11.422 0.009 1 91.62 118 LEU A C 1
ATOM 947 O O . LEU A 1 118 ? 20.047 12.602 -0.048 1 91.62 118 LEU A O 1
ATOM 951 N N . HIS A 1 119 ? 21.25 10.969 0.892 1 91.81 119 HIS A N 1
ATOM 952 C CA . HIS A 1 119 ? 21.797 11.867 1.901 1 91.81 119 HIS A CA 1
ATOM 953 C C . HIS A 1 119 ? 22.875 12.766 1.311 1 91.81 119 HIS A C 1
ATOM 955 O O . HIS A 1 119 ? 23.281 13.75 1.934 1 91.81 119 HIS A O 1
ATOM 961 N N . THR A 1 120 ? 23.297 12.5 0.13 1 90.31 120 THR A N 1
ATOM 962 C CA . THR A 1 120 ? 24.297 13.328 -0.515 1 90.31 120 THR A CA 1
ATOM 963 C C . THR A 1 120 ? 23.656 14.383 -1.397 1 90.31 120 THR A C 1
ATOM 965 O O . THR A 1 120 ? 24.312 15.344 -1.819 1 90.31 120 THR A O 1
ATOM 968 N N . LEU A 1 121 ? 22.344 14.211 -1.608 1 88.88 121 LEU A N 1
ATOM 969 C CA . LEU A 1 121 ? 21.641 15.164 -2.469 1 88.88 121 LEU A CA 1
ATOM 970 C C . LEU A 1 121 ? 21.375 16.469 -1.73 1 88.88 121 LEU A C 1
ATOM 972 O O . LEU A 1 121 ? 21.531 16.547 -0.509 1 88.88 121 LEU A O 1
ATOM 976 N N . ASP A 1 122 ? 20.984 17.438 -2.527 1 89 122 ASP A N 1
ATOM 977 C CA . ASP A 1 122 ? 20.828 18.797 -2.006 1 89 122 ASP A CA 1
ATOM 978 C C . ASP A 1 122 ? 19.516 18.938 -1.248 1 89 122 ASP A C 1
ATOM 980 O O . ASP A 1 122 ? 18.594 18.156 -1.451 1 89 122 ASP A O 1
ATOM 984 N N . LEU A 1 123 ? 19.578 19.891 -0.421 1 85 123 LEU A N 1
ATOM 985 C CA . LEU A 1 123 ? 18.391 20.219 0.361 1 85 123 LEU A CA 1
ATOM 986 C C . LEU A 1 123 ? 17.188 20.5 -0.55 1 85 123 LEU A C 1
ATOM 988 O O . LEU A 1 123 ? 16.062 20.125 -0.235 1 85 123 LEU A O 1
ATOM 992 N N . SER A 1 124 ? 17.391 21.172 -1.656 1 82.12 124 SER A N 1
ATOM 993 C CA . SER A 1 124 ? 16.328 21.531 -2.588 1 82.12 124 SER A CA 1
ATOM 994 C C . SER A 1 124 ? 15.578 20.281 -3.062 1 82.12 124 SER A C 1
ATOM 996 O O . SER A 1 124 ? 14.359 20.328 -3.264 1 82.12 124 SER A O 1
ATOM 998 N N . PHE A 1 125 ? 16.281 19.266 -3.156 1 81.62 125 PHE A N 1
ATOM 999 C CA . PHE A 1 125 ? 15.672 18.016 -3.582 1 81.62 125 PHE A CA 1
ATOM 1000 C C . PHE A 1 125 ? 14.695 17.5 -2.531 1 81.62 125 PHE A C 1
ATOM 1002 O O . PHE A 1 125 ? 13.609 17.016 -2.869 1 81.62 125 PHE A O 1
ATOM 1009 N N . HIS A 1 126 ? 15.055 17.562 -1.313 1 79.75 126 HIS A N 1
ATOM 1010 C CA . HIS A 1 126 ? 14.273 17.016 -0.218 1 79.75 126 HIS A CA 1
ATOM 1011 C C . HIS A 1 126 ? 13.07 17.891 0.098 1 79.75 126 HIS A C 1
ATOM 1013 O O . HIS A 1 126 ? 12.055 17.406 0.604 1 79.75 126 HIS A O 1
ATOM 1019 N N . LEU A 1 127 ? 13.148 19.141 -0.192 1 74.06 127 LEU A N 1
ATOM 1020 C CA . LEU A 1 127 ? 12.047 20.078 0.06 1 74.06 127 LEU A CA 1
ATOM 1021 C C . LEU A 1 127 ? 10.969 19.938 -1.008 1 74.06 127 LEU A C 1
ATOM 1023 O O . LEU A 1 127 ? 9.789 20.141 -0.727 1 74.06 127 LEU A O 1
ATOM 1027 N N . ASP A 1 128 ? 11.281 19.656 -2.146 1 63.75 128 ASP A N 1
ATOM 1028 C CA . ASP A 1 128 ? 10.383 19.641 -3.297 1 63.75 128 ASP A CA 1
ATOM 1029 C C . ASP A 1 128 ? 9.578 18.344 -3.338 1 63.75 128 ASP A C 1
ATOM 1031 O O . ASP A 1 128 ? 8.461 18.312 -3.855 1 63.75 128 ASP A O 1
ATOM 1035 N N . ARG A 1 129 ? 10.211 17.406 -2.84 1 61.5 129 ARG A N 1
ATOM 1036 C CA . ARG A 1 129 ? 9.57 16.125 -3.07 1 61.5 129 ARG A CA 1
ATOM 1037 C C . ARG A 1 129 ? 8.883 15.617 -1.806 1 61.5 129 ARG A C 1
ATOM 1039 O O . ARG A 1 129 ? 9.32 15.922 -0.693 1 61.5 129 ARG A O 1
ATOM 1046 N N . ARG A 1 130 ? 7.77 14.984 -2.201 1 68.12 130 ARG A N 1
ATOM 1047 C CA . ARG A 1 130 ? 7.055 14.297 -1.129 1 68.12 130 ARG A CA 1
ATOM 1048 C C . ARG A 1 130 ? 7.855 13.102 -0.62 1 68.12 130 ARG A C 1
ATOM 1050 O O . ARG A 1 130 ? 8.141 12.172 -1.376 1 68.12 130 ARG A O 1
ATOM 1057 N N . ILE A 1 131 ? 8.398 13.18 0.552 1 75.19 131 ILE A N 1
ATOM 1058 C CA . ILE A 1 131 ? 9.195 12.156 1.214 1 75.19 131 ILE A CA 1
ATOM 1059 C C . ILE A 1 131 ? 8.523 10.797 1.061 1 75.19 131 ILE A C 1
ATOM 1061 O O . ILE A 1 131 ? 9.195 9.781 0.844 1 75.19 131 ILE A O 1
ATOM 1065 N N . GLY A 1 132 ? 7.227 10.812 1.012 1 71.12 132 GLY A N 1
ATOM 1066 C CA . GLY A 1 132 ? 6.496 9.57 0.834 1 71.12 132 GLY A CA 1
ATOM 1067 C C . GLY A 1 132 ? 6.73 8.93 -0.521 1 71.12 132 GLY A C 1
ATOM 1068 O O . GLY A 1 132 ? 6.867 7.707 -0.623 1 71.12 132 GLY A O 1
ATOM 1069 N N . GLY A 1 133 ? 6.879 9.75 -1.514 1 75.75 133 GLY A N 1
ATOM 1070 C CA . GLY A 1 133 ? 7.129 9.25 -2.855 1 75.75 133 GLY A CA 1
ATOM 1071 C C . GLY A 1 133 ? 8.516 8.656 -3.023 1 75.75 133 GLY A C 1
ATOM 1072 O O . GLY A 1 133 ? 8.672 7.609 -3.65 1 75.75 133 GLY A O 1
ATOM 1073 N N . ILE A 1 134 ? 9.414 9.273 -2.406 1 83 134 ILE A N 1
ATOM 1074 C CA . ILE A 1 134 ? 10.797 8.82 -2.508 1 83 134 ILE A CA 1
ATOM 1075 C C . ILE A 1 134 ? 10.961 7.48 -1.799 1 83 134 ILE A C 1
ATOM 1077 O O . ILE A 1 134 ? 11.562 6.551 -2.344 1 83 134 ILE A O 1
ATOM 1081 N N . THR A 1 135 ? 10.383 7.445 -0.68 1 81.31 135 THR A N 1
ATOM 1082 C CA . THR A 1 135 ? 10.516 6.211 0.089 1 81.31 135 THR A CA 1
ATOM 1083 C C . THR A 1 135 ? 9.789 5.062 -0.598 1 81.31 135 THR A C 1
ATOM 1085 O O . THR A 1 135 ? 10.266 3.928 -0.597 1 81.31 135 THR A O 1
ATOM 1088 N N . ARG A 1 136 ? 8.719 5.359 -1.199 1 80.62 136 ARG A N 1
ATOM 1089 C CA . ARG A 1 136 ? 7.984 4.352 -1.954 1 80.62 136 ARG A CA 1
ATOM 1090 C C . ARG A 1 136 ? 8.797 3.861 -3.15 1 80.62 136 ARG A C 1
ATOM 1092 O O . ARG A 1 136 ? 8.844 2.66 -3.424 1 80.62 136 ARG A O 1
ATOM 1099 N N . ASP A 1 137 ? 9.398 4.719 -3.795 1 83.56 137 ASP A N 1
ATOM 1100 C CA . ASP A 1 137 ? 10.211 4.371 -4.957 1 83.56 137 ASP A CA 1
ATOM 1101 C C . ASP A 1 137 ? 11.383 3.479 -4.559 1 83.56 137 ASP A C 1
ATOM 1103 O O . ASP A 1 137 ? 11.742 2.555 -5.289 1 83.56 137 ASP A O 1
ATOM 1107 N N . ILE A 1 138 ? 11.914 3.783 -3.459 1 86.12 138 ILE A N 1
ATOM 1108 C CA . ILE A 1 138 ? 13.023 2.975 -2.967 1 86.12 138 ILE A CA 1
ATOM 1109 C C . ILE A 1 138 ? 12.531 1.569 -2.635 1 86.12 138 ILE A C 1
ATOM 1111 O O . ILE A 1 138 ? 13.117 0.578 -3.076 1 86.12 138 ILE A O 1
ATOM 1115 N N . ASP A 1 139 ? 11.5 1.564 -1.944 1 87.25 139 ASP A N 1
ATOM 1116 C CA . ASP A 1 139 ? 10.961 0.277 -1.513 1 87.25 139 ASP A CA 1
ATOM 1117 C C . ASP A 1 139 ? 10.539 -0.572 -2.709 1 87.25 139 ASP A C 1
ATOM 1119 O O . ASP A 1 139 ? 10.945 -1.73 -2.828 1 87.25 139 ASP A O 1
ATOM 1123 N N . ARG A 1 140 ? 9.844 0.024 -3.611 1 86.12 140 ARG A N 1
ATOM 1124 C CA . ARG A 1 140 ? 9.383 -0.688 -4.797 1 86.12 140 ARG A CA 1
ATOM 1125 C C . ARG A 1 140 ? 10.555 -1.068 -5.699 1 86.12 140 ARG A C 1
ATOM 1127 O O . ARG A 1 140 ? 10.578 -2.162 -6.266 1 86.12 140 ARG A O 1
ATOM 1134 N N . GLY A 1 141 ? 11.367 -0.156 -5.789 1 89.31 141 GLY A N 1
ATOM 1135 C CA . GLY A 1 141 ? 12.523 -0.41 -6.629 1 89.31 141 GLY A CA 1
ATOM 1136 C C . GLY A 1 141 ? 13.391 -1.548 -6.121 1 89.31 141 GLY A C 1
ATOM 1137 O O . GLY A 1 141 ? 13.797 -2.42 -6.895 1 89.31 141 GLY A O 1
ATOM 1138 N N . THR A 1 142 ? 13.625 -1.555 -4.883 1 89.81 142 THR A N 1
ATOM 1139 C CA . THR A 1 142 ? 14.453 -2.598 -4.293 1 89.81 142 THR A CA 1
ATOM 1140 C C . THR A 1 142 ? 13.75 -3.949 -4.348 1 89.81 142 THR A C 1
ATOM 1142 O O . THR A 1 142 ? 14.375 -4.973 -4.625 1 89.81 142 THR A O 1
ATOM 1145 N N . GLN A 1 143 ? 12.516 -3.953 -4.152 1 90.94 143 GLN A N 1
ATOM 1146 C CA . GLN A 1 143 ? 11.734 -5.18 -4.262 1 90.94 143 GLN A CA 1
ATOM 1147 C C . GLN A 1 143 ? 11.727 -5.699 -5.699 1 90.94 143 GLN A C 1
ATOM 1149 O O . GLN A 1 143 ? 11.773 -6.91 -5.93 1 90.94 143 GLN A O 1
ATOM 1154 N N . SER A 1 144 ? 11.648 -4.738 -6.582 1 90.69 144 SER A N 1
ATOM 1155 C CA . SER A 1 144 ? 11.641 -5.094 -7.996 1 90.69 144 SER A CA 1
ATOM 1156 C C . SER A 1 144 ? 12.938 -5.781 -8.406 1 90.69 144 SER A C 1
ATOM 1158 O O . SER A 1 144 ? 12.938 -6.699 -9.227 1 90.69 144 SER A O 1
ATOM 1160 N N . VAL A 1 145 ? 13.984 -5.387 -7.801 1 88.25 145 VAL A N 1
ATOM 1161 C CA . VAL A 1 145 ? 15.266 -6.023 -8.078 1 88.25 145 VAL A CA 1
ATOM 1162 C C . VAL A 1 145 ? 15.227 -7.48 -7.621 1 88.25 145 VAL A C 1
ATOM 1164 O O . VAL A 1 145 ? 15.625 -8.383 -8.359 1 88.25 145 VAL A O 1
ATOM 1167 N N . SER A 1 146 ? 14.781 -7.652 -6.457 1 90.12 146 SER A N 1
ATOM 1168 C CA . SER A 1 146 ? 14.68 -9 -5.902 1 90.12 146 SER A CA 1
ATOM 1169 C C . SER A 1 146 ? 13.758 -9.875 -6.746 1 90.12 146 SER A C 1
ATOM 1171 O O . SER A 1 146 ? 14.086 -11.023 -7.039 1 90.12 146 SER A O 1
ATOM 1173 N N . THR A 1 147 ? 12.695 -9.344 -7.191 1 90.25 147 THR A N 1
ATOM 1174 C CA . THR A 1 147 ? 11.719 -10.086 -7.98 1 90.25 147 THR A CA 1
ATOM 1175 C C . THR A 1 147 ? 12.289 -10.43 -9.352 1 90.25 147 THR A C 1
ATOM 1177 O O . THR A 1 147 ? 12.141 -11.562 -9.82 1 90.25 147 THR A O 1
ATOM 1180 N N . LEU A 1 148 ? 12.953 -9.516 -9.969 1 89.5 148 LEU A N 1
ATOM 1181 C CA . LEU A 1 148 ? 13.531 -9.75 -11.281 1 89.5 148 LEU A CA 1
ATOM 1182 C C . LEU A 1 148 ? 14.625 -10.812 -11.219 1 89.5 148 LEU A C 1
ATOM 1184 O O . LEU A 1 148 ? 14.695 -11.695 -12.078 1 89.5 148 LEU A O 1
ATOM 1188 N N . LEU A 1 149 ? 15.398 -10.711 -10.203 1 88.56 149 LEU A N 1
ATOM 1189 C CA . LEU A 1 149 ? 16.438 -11.719 -10.031 1 88.56 149 LEU A CA 1
ATOM 1190 C C . LEU A 1 149 ? 15.828 -13.102 -9.836 1 88.56 149 LEU A C 1
ATOM 1192 O O . LEU A 1 149 ? 16.312 -14.086 -10.406 1 88.56 149 LEU A O 1
ATOM 1196 N N . SER A 1 150 ? 14.789 -13.164 -9.102 1 89.38 150 SER A N 1
ATOM 1197 C CA . SER A 1 150 ? 14.102 -14.43 -8.859 1 89.38 150 SER A CA 1
ATOM 1198 C C . SER A 1 150 ? 13.484 -14.977 -10.148 1 89.38 150 SER A C 1
ATOM 1200 O O . SER A 1 150 ? 13.602 -16.172 -10.438 1 89.38 150 SER A O 1
ATOM 1202 N N . ILE A 1 151 ? 12.883 -14.133 -10.922 1 90.06 151 ILE A N 1
ATOM 1203 C CA . ILE A 1 151 ? 12.242 -14.539 -12.164 1 90.06 151 ILE A CA 1
ATOM 1204 C C . ILE A 1 151 ? 13.289 -15.078 -13.133 1 90.06 151 ILE A C 1
ATOM 1206 O O . ILE A 1 151 ? 13.102 -16.141 -13.727 1 90.06 151 ILE A O 1
ATOM 1210 N N . PHE A 1 152 ? 14.367 -14.469 -13.195 1 87.75 152 PHE A N 1
ATOM 1211 C CA . PHE A 1 152 ? 15.398 -14.875 -14.141 1 87.75 152 PHE A CA 1
ATOM 1212 C C . PHE A 1 152 ? 16.031 -16.188 -13.711 1 87.75 152 PHE A C 1
ATOM 1214 O O . PHE A 1 152 ? 16.156 -17.125 -14.516 1 87.75 152 PHE A O 1
ATOM 1221 N N . VAL A 1 153 ? 16.297 -16.281 -12.461 1 85.62 153 VAL A N 1
ATOM 1222 C CA . VAL A 1 153 ? 17.062 -17.438 -11.984 1 85.62 153 VAL A CA 1
ATOM 1223 C C . VAL A 1 153 ? 16.125 -18.625 -11.797 1 85.62 153 VAL A C 1
ATOM 1225 O O . VAL A 1 153 ? 16.516 -19.766 -12.023 1 85.62 153 VAL A O 1
ATOM 1228 N N . PHE A 1 154 ? 14.883 -18.328 -11.383 1 85.56 154 PHE A N 1
ATOM 1229 C CA . PHE A 1 154 ? 14.016 -19.438 -11.016 1 85.56 154 PHE A CA 1
ATOM 1230 C C . PHE A 1 154 ? 13.102 -19.812 -12.18 1 85.56 154 PHE A C 1
ATOM 1232 O O . PHE A 1 154 ? 12.586 -20.938 -12.234 1 85.56 154 PHE A O 1
ATOM 1239 N N . ASN A 1 155 ? 12.891 -18.953 -13.07 1 88.75 155 ASN A N 1
ATOM 1240 C CA . ASN A 1 155 ? 11.914 -19.234 -14.109 1 88.75 155 ASN A CA 1
ATOM 1241 C C . ASN A 1 155 ? 12.539 -19.188 -15.5 1 88.75 155 ASN A C 1
ATOM 1243 O O . ASN A 1 155 ? 12.672 -20.219 -16.172 1 88.75 155 ASN A O 1
ATOM 1247 N N . ILE A 1 156 ? 13.117 -18.125 -15.883 1 89.38 156 ILE A N 1
ATOM 1248 C CA . ILE A 1 156 ? 13.5 -17.875 -17.266 1 89.38 156 ILE A CA 1
ATOM 1249 C C . ILE A 1 156 ? 14.703 -18.75 -17.625 1 89.38 156 ILE A C 1
ATOM 1251 O O . ILE A 1 156 ? 14.641 -19.547 -18.562 1 89.38 156 ILE A O 1
ATOM 1255 N N . ILE A 1 157 ? 15.719 -18.734 -16.859 1 90.38 157 ILE A N 1
ATOM 1256 C CA . ILE A 1 157 ? 16.953 -19.422 -17.188 1 90.38 157 ILE A CA 1
ATOM 1257 C C . ILE A 1 157 ? 16.734 -20.938 -17.141 1 90.38 157 ILE A C 1
ATOM 1259 O O . ILE A 1 157 ? 17.047 -21.641 -18.094 1 90.38 157 ILE A O 1
ATOM 1263 N N . PRO A 1 158 ? 16.094 -21.328 -16.062 1 89.94 158 PRO A N 1
ATOM 1264 C CA . PRO A 1 158 ? 15.852 -22.781 -16.016 1 89.94 158 PRO A CA 1
ATOM 1265 C C . PRO A 1 158 ? 14.945 -23.25 -17.156 1 89.94 158 PRO A C 1
ATOM 1267 O O . PRO A 1 158 ? 15.203 -24.312 -17.75 1 89.94 158 PRO A O 1
ATOM 1270 N N . SER A 1 159 ? 13.93 -22.531 -17.453 1 91.06 159 SER A N 1
ATOM 1271 C CA . SER A 1 159 ? 13.023 -22.922 -18.531 1 91.06 159 SER A CA 1
ATOM 1272 C C . SER A 1 159 ? 13.742 -22.969 -19.875 1 91.06 159 SER A C 1
ATOM 1274 O O . SER A 1 159 ? 13.531 -23.906 -20.656 1 91.06 159 SER A O 1
ATOM 1276 N N . PHE A 1 160 ? 14.531 -22.078 -20.141 1 92.31 160 PHE A N 1
ATOM 1277 C CA . PHE A 1 160 ? 15.297 -22.031 -21.391 1 92.31 160 PHE A CA 1
ATOM 1278 C C . PHE A 1 160 ? 16.25 -23.219 -21.484 1 92.31 160 PHE A C 1
ATOM 1280 O O . PHE A 1 160 ? 16.359 -23.859 -22.531 1 92.31 160 PHE A O 1
ATOM 1287 N N . PHE A 1 161 ? 16.906 -23.516 -20.406 1 92.81 161 PHE A N 1
ATOM 1288 C CA . PHE A 1 161 ? 17.812 -24.641 -20.359 1 92.81 161 PHE A CA 1
ATOM 1289 C C . PHE A 1 161 ? 17.062 -25.953 -20.594 1 92.81 161 PHE A C 1
ATOM 1291 O O . PHE A 1 161 ? 17.547 -26.828 -21.312 1 92.81 161 PHE A O 1
ATOM 1298 N N . GLU A 1 162 ? 15.977 -26 -19.969 1 91.75 162 GLU A N 1
ATOM 1299 C CA . GLU A 1 162 ? 15.18 -27.219 -20.094 1 91.75 162 GLU A CA 1
ATOM 1300 C C . GLU A 1 162 ? 14.703 -27.406 -21.531 1 91.75 162 GLU A C 1
ATOM 1302 O O . GLU A 1 162 ? 14.711 -28.531 -22.062 1 91.75 162 GLU A O 1
ATOM 1307 N N . ILE A 1 163 ? 14.258 -26.359 -22.188 1 93.19 163 ILE A N 1
ATOM 1308 C CA . ILE A 1 163 ? 13.805 -26.406 -23.578 1 93.19 163 ILE A CA 1
ATOM 1309 C C . ILE A 1 163 ? 14.945 -26.875 -24.469 1 93.19 163 ILE A C 1
ATOM 1311 O O . ILE A 1 163 ? 14.766 -27.781 -25.281 1 93.19 163 ILE A O 1
ATOM 1315 N N . CYS A 1 164 ? 16.125 -26.391 -24.266 1 93.81 164 CYS A N 1
ATOM 1316 C CA . CYS A 1 164 ? 17.281 -26.781 -25.047 1 93.81 164 CYS A CA 1
ATOM 1317 C C . CYS A 1 164 ? 17.641 -28.25 -24.828 1 93.81 164 CYS A C 1
ATOM 1319 O O . CYS A 1 164 ? 17.969 -28.953 -25.781 1 93.81 164 CYS A O 1
ATOM 1321 N N . LEU A 1 165 ? 17.562 -28.672 -23.594 1 92.94 165 LEU A N 1
ATOM 1322 C CA . LEU A 1 165 ? 17.906 -30.047 -23.266 1 92.94 165 LEU A CA 1
ATOM 1323 C C . LEU A 1 165 ? 16.906 -31.031 -23.891 1 92.94 165 LEU A C 1
ATOM 1325 O O . LEU A 1 165 ? 17.297 -32.031 -24.484 1 92.94 165 LEU A O 1
ATOM 1329 N N . VAL A 1 166 ? 15.648 -30.734 -23.719 1 92.5 166 VAL A N 1
ATOM 1330 C CA . VAL A 1 166 ? 14.602 -31.625 -24.219 1 92.5 166 VAL A CA 1
ATOM 1331 C C . VAL A 1 166 ? 14.641 -31.688 -25.734 1 92.5 166 VAL A C 1
ATOM 1333 O O . VAL A 1 166 ? 14.602 -32.75 -26.328 1 92.5 166 VAL A O 1
ATOM 1336 N N . ILE A 1 167 ? 14.695 -30.531 -26.391 1 92.62 167 ILE A N 1
ATOM 1337 C CA . ILE A 1 167 ? 14.766 -30.484 -27.844 1 92.62 167 ILE A CA 1
ATOM 1338 C C . ILE A 1 167 ? 16.047 -31.172 -28.328 1 92.62 167 ILE A C 1
ATOM 1340 O O . ILE A 1 167 ? 16.031 -31.891 -29.328 1 92.62 167 ILE A O 1
ATOM 1344 N N . GLY A 1 168 ? 17.125 -30.984 -27.609 1 91.62 168 GLY A N 1
ATOM 1345 C CA . GLY A 1 168 ? 18.375 -31.641 -27.938 1 91.62 168 GLY A CA 1
ATOM 1346 C C . GLY A 1 168 ? 18.297 -33.156 -27.859 1 91.62 168 GLY A C 1
ATOM 1347 O O . GLY A 1 168 ? 18.766 -33.844 -28.75 1 91.62 168 GLY A O 1
ATOM 1348 N N . ILE A 1 169 ? 17.672 -33.688 -26.828 1 90.88 169 ILE A N 1
ATOM 1349 C CA . ILE A 1 169 ? 17.531 -35.125 -26.625 1 90.88 169 ILE A CA 1
ATOM 1350 C C . ILE A 1 169 ? 16.656 -35.719 -27.734 1 90.88 169 ILE A C 1
ATOM 1352 O O . ILE A 1 169 ? 16.953 -36.781 -28.266 1 90.88 169 ILE A O 1
ATOM 1356 N N . LEU A 1 170 ? 15.531 -35.031 -28.047 1 91.12 170 LEU A N 1
ATOM 1357 C CA . LEU A 1 170 ? 14.641 -35.5 -29.094 1 91.12 170 LEU A CA 1
ATOM 1358 C C . LEU A 1 170 ? 15.328 -35.5 -30.453 1 91.12 170 LEU A C 1
ATOM 1360 O O . LEU A 1 170 ? 15.117 -36.406 -31.266 1 91.12 170 LEU A O 1
ATOM 1364 N N . TRP A 1 171 ? 16.172 -34.531 -30.641 1 90 171 TRP A N 1
ATOM 1365 C CA . TRP A 1 171 ? 16.891 -34.438 -31.906 1 90 171 TRP A CA 1
ATOM 1366 C C . TRP A 1 171 ? 17.969 -35.5 -32 1 90 171 TRP A C 1
ATOM 1368 O O . TRP A 1 171 ? 18.125 -36.125 -33.062 1 90 171 TRP A O 1
ATOM 1378 N N . LEU A 1 172 ? 18.688 -35.812 -30.984 1 88.38 172 LEU A N 1
ATOM 1379 C CA . LEU A 1 172 ? 19.812 -36.75 -31.016 1 88.38 172 LEU A CA 1
ATOM 1380 C C . LEU A 1 172 ? 19.344 -38.188 -30.953 1 88.38 172 LEU A C 1
ATOM 1382 O O . LEU A 1 172 ? 19.906 -39.062 -31.625 1 88.38 172 LEU A O 1
ATOM 1386 N N . ASN A 1 173 ? 18.328 -38.5 -30.172 1 85.06 173 ASN A N 1
ATOM 1387 C CA . ASN A 1 173 ? 17.906 -39.875 -29.938 1 85.06 173 ASN A CA 1
ATOM 1388 C C . ASN A 1 173 ? 16.859 -40.312 -30.969 1 85.06 173 ASN A C 1
ATOM 1390 O O . ASN A 1 173 ? 16.672 -41.5 -31.188 1 85.06 173 ASN A O 1
ATOM 1394 N N . TYR A 1 174 ? 16.203 -39.406 -31.469 1 85.69 174 TYR A N 1
ATOM 1395 C CA . TYR A 1 174 ? 15.133 -39.812 -32.375 1 85.69 174 TYR A CA 1
ATOM 1396 C C . TYR A 1 174 ? 15.266 -39.125 -33.719 1 85.69 174 TYR A C 1
ATOM 1398 O O . TYR A 1 174 ? 16.375 -38.969 -34.25 1 85.69 174 TYR A O 1
ATOM 1406 N N . ASP A 1 175 ? 14.133 -38.469 -34.281 1 83.81 175 ASP A N 1
ATOM 1407 C CA . ASP A 1 175 ? 14.117 -37.844 -35.594 1 83.81 175 ASP A CA 1
ATOM 1408 C C . ASP A 1 175 ? 13.898 -36.344 -35.5 1 83.81 175 ASP A C 1
ATOM 1410 O O . ASP A 1 175 ? 13.43 -35.844 -34.469 1 83.81 175 ASP A O 1
ATOM 1414 N N . PHE A 1 176 ? 14.344 -35.75 -36.5 1 88 176 PHE A N 1
ATOM 1415 C CA . PHE A 1 176 ? 14.227 -34.312 -36.625 1 88 176 PHE A CA 1
ATOM 1416 C C . PHE A 1 176 ? 12.758 -33.875 -36.625 1 88 176 PHE A C 1
ATOM 1418 O O . PHE A 1 176 ? 12.438 -32.781 -36.188 1 88 176 PHE A O 1
ATOM 1425 N N . PHE A 1 177 ? 11.93 -34.781 -36.844 1 89.06 177 PHE A N 1
ATOM 1426 C CA . PHE A 1 177 ? 10.508 -34.469 -36.906 1 89.06 177 PHE A CA 1
ATOM 1427 C C . PHE A 1 177 ? 9.938 -34.219 -35.531 1 89.06 177 PHE A C 1
ATOM 1429 O O . PHE A 1 177 ? 9.227 -33.25 -35.312 1 89.06 177 PHE A O 1
ATOM 1436 N N . PHE A 1 178 ? 10.352 -35.031 -34.531 1 90.88 178 PHE A N 1
ATOM 1437 C CA . PHE A 1 178 ? 9.859 -34.875 -33.156 1 90.88 178 PHE A CA 1
ATOM 1438 C C . PHE A 1 178 ? 10.406 -33.594 -32.531 1 90.88 178 PHE A C 1
ATOM 1440 O O . PHE A 1 178 ? 9.688 -32.875 -31.844 1 90.88 178 PHE A O 1
ATOM 1447 N N . ALA A 1 179 ? 11.602 -33.25 -32.812 1 92.81 179 ALA A N 1
ATOM 1448 C CA . ALA A 1 179 ? 12.227 -32.062 -32.312 1 92.81 179 ALA A CA 1
ATOM 1449 C C . ALA A 1 179 ? 11.594 -30.797 -32.906 1 92.81 179 ALA A C 1
ATOM 1451 O O . ALA A 1 179 ? 11.344 -29.828 -32.188 1 92.81 179 ALA A O 1
ATOM 1452 N N . SER A 1 180 ? 11.305 -30.859 -34.156 1 93.75 180 SER A N 1
ATOM 1453 C CA . SER A 1 180 ? 10.75 -29.703 -34.844 1 93.75 180 SER A CA 1
ATOM 1454 C C . SER A 1 180 ? 9.32 -29.422 -34.375 1 93.75 180 SER A C 1
ATOM 1456 O O . SER A 1 180 ? 8.945 -28.266 -34.188 1 93.75 180 SER A O 1
ATOM 1458 N N . ILE A 1 181 ? 8.531 -30.438 -34.188 1 92.75 181 ILE A N 1
ATOM 1459 C CA . ILE A 1 181 ? 7.156 -30.266 -33.75 1 92.75 181 ILE A CA 1
ATOM 1460 C C . ILE A 1 181 ? 7.137 -29.703 -32.344 1 92.75 181 ILE A C 1
ATOM 1462 O O . ILE A 1 181 ? 6.312 -28.844 -32 1 92.75 181 ILE A O 1
ATOM 1466 N N . SER A 1 182 ? 8.023 -30.266 -31.516 1 93.75 182 SER A N 1
ATOM 1467 C CA . SER A 1 182 ? 8.117 -29.766 -30.141 1 93.75 182 SER A CA 1
ATOM 1468 C C . SER A 1 182 ? 8.547 -28.312 -30.125 1 93.75 182 SER A C 1
ATOM 1470 O O . SER A 1 182 ? 7.988 -27.5 -29.375 1 93.75 182 SER A O 1
ATOM 1472 N N . LEU A 1 183 ? 9.516 -27.953 -30.906 1 94.31 183 LEU A N 1
ATOM 1473 C CA . LEU A 1 183 ? 10 -26.578 -30.984 1 94.31 183 LEU A CA 1
ATOM 1474 C C . LEU A 1 183 ? 8.914 -25.641 -31.5 1 94.31 183 LEU A C 1
ATOM 1476 O O . LEU A 1 183 ? 8.742 -24.531 -30.984 1 94.31 183 LEU A O 1
ATOM 1480 N N . LEU A 1 184 ? 8.211 -26.078 -32.469 1 95 184 LEU A N 1
ATOM 1481 C CA . LEU A 1 184 ? 7.137 -25.281 -33.062 1 95 184 LEU A CA 1
ATOM 1482 C C . LEU A 1 184 ? 6.016 -25.062 -32.062 1 95 184 LEU A C 1
ATOM 1484 O O . LEU A 1 184 ? 5.445 -23.969 -31.969 1 95 184 LEU A O 1
ATOM 1488 N N . THR A 1 185 ? 5.711 -26.109 -31.328 1 94.75 185 THR A N 1
ATOM 1489 C CA . THR A 1 185 ? 4.684 -25.984 -30.297 1 94.75 185 THR A CA 1
ATOM 1490 C C . THR A 1 185 ? 5.094 -24.969 -29.234 1 94.75 185 THR A C 1
ATOM 1492 O O . THR A 1 185 ? 4.273 -24.156 -28.797 1 94.75 185 THR A O 1
ATOM 1495 N N . VAL A 1 186 ? 6.328 -24.953 -28.844 1 94.81 186 VAL A N 1
ATOM 1496 C CA . VAL A 1 186 ? 6.84 -24.016 -27.844 1 94.81 186 VAL A CA 1
ATOM 1497 C C . VAL A 1 186 ? 6.805 -22.594 -28.406 1 94.81 186 VAL A C 1
ATOM 1499 O O . VAL A 1 186 ? 6.391 -21.672 -27.703 1 94.81 186 VAL A O 1
ATOM 1502 N N . ILE A 1 187 ? 7.207 -22.406 -29.625 1 95.38 187 ILE A N 1
ATOM 1503 C CA . ILE A 1 187 ? 7.227 -21.094 -30.266 1 95.38 187 ILE A CA 1
ATOM 1504 C C . ILE A 1 187 ? 5.809 -20.531 -30.328 1 95.38 187 ILE A C 1
ATOM 1506 O O . ILE A 1 187 ? 5.578 -19.359 -30.016 1 95.38 187 ILE A O 1
ATOM 1510 N N . PHE A 1 188 ? 4.832 -21.422 -30.719 1 95.5 188 PHE A N 1
ATOM 1511 C CA . PHE A 1 188 ? 3.441 -20.984 -30.766 1 95.5 188 PHE A CA 1
ATOM 1512 C C . PHE A 1 188 ? 2.914 -20.672 -29.375 1 95.5 188 PHE A C 1
ATOM 1514 O O . PHE A 1 188 ? 2.191 -19.688 -29.188 1 95.5 188 PHE A O 1
ATOM 1521 N N . TYR A 1 189 ? 3.312 -21.469 -28.469 1 95.19 189 TYR A N 1
ATOM 1522 C CA . TYR A 1 189 ? 2.891 -21.266 -27.078 1 95.19 189 TYR A CA 1
ATOM 1523 C C . TYR A 1 189 ? 3.389 -19.922 -26.562 1 95.19 189 TYR A C 1
ATOM 1525 O O . TYR A 1 189 ? 2.605 -19.125 -26.047 1 95.19 189 TYR A O 1
ATOM 1533 N N . VAL A 1 190 ? 4.645 -19.625 -26.703 1 94.31 190 VAL A N 1
ATOM 1534 C CA . VAL A 1 190 ? 5.254 -18.406 -26.203 1 94.31 190 VAL A CA 1
ATOM 1535 C C . VAL A 1 190 ? 4.727 -17.203 -27 1 94.31 190 VAL A C 1
ATOM 1537 O O . VAL A 1 190 ? 4.355 -16.188 -26.422 1 94.31 190 VAL A O 1
ATOM 1540 N N . GLY A 1 191 ? 4.652 -17.328 -28.312 1 94.81 191 GLY A N 1
ATOM 1541 C CA . GLY A 1 191 ? 4.199 -16.234 -29.172 1 94.81 191 GLY A CA 1
ATOM 1542 C C . GLY A 1 191 ? 2.77 -15.82 -28.875 1 94.81 191 GLY A C 1
ATOM 1543 O O . GLY A 1 191 ? 2.492 -14.633 -28.703 1 94.81 191 GLY A O 1
ATOM 1544 N N . PHE A 1 192 ? 1.88 -16.812 -28.781 1 94.62 192 PHE A N 1
ATOM 1545 C CA . PHE A 1 192 ? 0.479 -16.5 -28.531 1 94.62 192 PHE A CA 1
ATOM 1546 C C . PHE A 1 192 ? 0.285 -16 -27.094 1 94.62 192 PHE A C 1
ATOM 1548 O O . PHE A 1 192 ? -0.565 -15.141 -26.844 1 94.62 192 PHE A O 1
ATOM 1555 N N . THR A 1 193 ? 1.043 -16.562 -26.172 1 93.31 193 THR A N 1
ATOM 1556 C CA . THR A 1 193 ? 0.961 -16.109 -24.797 1 93.31 193 THR A CA 1
ATOM 1557 C C . THR A 1 193 ? 1.317 -14.625 -24.688 1 93.31 193 THR A C 1
ATOM 1559 O O . THR A 1 193 ? 0.578 -13.844 -24.094 1 93.31 193 THR A O 1
ATOM 1562 N N . LEU A 1 194 ? 2.402 -14.164 -25.312 1 92.81 194 LEU A N 1
ATOM 1563 C CA . LEU A 1 194 ? 2.852 -12.781 -25.234 1 92.81 194 LEU A CA 1
ATOM 1564 C C . LEU A 1 194 ? 1.889 -11.859 -25.984 1 92.81 194 LEU A C 1
ATOM 1566 O O . LEU A 1 194 ? 1.59 -10.758 -25.5 1 92.81 194 LEU A O 1
ATOM 1570 N N . ALA A 1 195 ? 1.358 -12.352 -27.094 1 93.75 195 ALA A N 1
ATOM 1571 C CA . ALA A 1 195 ? 0.452 -11.539 -27.906 1 93.75 195 ALA A CA 1
ATOM 1572 C C . ALA A 1 195 ? -0.85 -11.266 -27.156 1 93.75 195 ALA A C 1
ATOM 1574 O O . ALA A 1 195 ? -1.306 -10.125 -27.078 1 93.75 195 ALA A O 1
ATOM 1575 N N . ILE A 1 196 ? -1.421 -12.273 -26.562 1 94.06 196 ILE A N 1
ATOM 1576 C CA . ILE A 1 196 ? -2.697 -12.125 -25.859 1 94.06 196 ILE A CA 1
ATOM 1577 C C . ILE A 1 196 ? -2.49 -11.359 -24.562 1 94.06 196 ILE A C 1
ATOM 1579 O O . ILE A 1 196 ? -3.332 -10.547 -24.172 1 94.06 196 ILE A O 1
ATOM 1583 N N . THR A 1 197 ? -1.396 -11.633 -23.922 1 91.62 197 THR A N 1
ATOM 1584 C CA . THR A 1 197 ? -1.109 -10.93 -22.672 1 91.62 197 THR A CA 1
ATOM 1585 C C . THR A 1 197 ? -0.982 -9.43 -22.906 1 91.62 197 THR A C 1
ATOM 1587 O O . THR A 1 197 ? -1.479 -8.625 -22.109 1 91.62 197 THR A O 1
ATOM 1590 N N . THR A 1 198 ? -0.352 -8.992 -23.984 1 90.06 198 THR A N 1
ATOM 1591 C CA . THR A 1 198 ? -0.194 -7.574 -24.297 1 90.06 198 THR A CA 1
ATOM 1592 C C . THR A 1 198 ? -1.54 -6.945 -24.656 1 90.06 198 THR A C 1
ATOM 1594 O O . THR A 1 198 ? -1.813 -5.805 -24.281 1 90.06 198 THR A O 1
ATOM 1597 N N . TRP A 1 199 ? -2.287 -7.734 -25.297 1 90.88 199 TRP A N 1
ATOM 1598 C CA . TRP A 1 199 ? -3.598 -7.246 -25.719 1 90.88 199 TRP A CA 1
ATOM 1599 C C . TRP A 1 199 ? -4.508 -7.039 -24.5 1 90.88 199 TRP A C 1
ATOM 1601 O O . TRP A 1 199 ? -5.238 -6.051 -24.438 1 90.88 199 TRP A O 1
ATOM 1611 N N . ARG A 1 200 ? -4.508 -7.875 -23.531 1 91.81 200 ARG A N 1
ATOM 1612 C CA . ARG A 1 200 ? -5.441 -7.852 -22.422 1 91.81 200 ARG A CA 1
ATOM 1613 C C . ARG A 1 200 ? -5.023 -6.812 -21.375 1 91.81 200 ARG A C 1
ATOM 1615 O O . ARG A 1 200 ? -5.801 -6.48 -20.484 1 91.81 200 ARG A O 1
ATOM 1622 N N . MET A 1 201 ? -3.854 -6.254 -21.469 1 88.5 201 MET A N 1
ATOM 1623 C CA . MET A 1 201 ? -3.352 -5.289 -20.5 1 88.5 201 MET A CA 1
ATOM 1624 C C . MET A 1 201 ? -4.234 -4.043 -20.469 1 88.5 201 MET A C 1
ATOM 1626 O O . MET A 1 201 ? -4.371 -3.402 -19.422 1 88.5 201 MET A O 1
ATOM 1630 N N . LYS A 1 202 ? -4.871 -3.744 -21.547 1 91.19 202 LYS A N 1
ATOM 1631 C CA . LYS A 1 202 ? -5.758 -2.584 -21.594 1 91.19 202 LYS A CA 1
ATOM 1632 C C . LYS A 1 202 ? -6.918 -2.734 -20.625 1 91.19 202 LYS A C 1
ATOM 1634 O O . LYS A 1 202 ? -7.309 -1.771 -19.953 1 91.19 202 LYS A O 1
ATOM 1639 N N . TYR A 1 203 ? -7.477 -3.941 -20.531 1 91.56 203 TYR A N 1
ATOM 1640 C CA . TYR A 1 203 ? -8.586 -4.191 -19.609 1 91.56 203 TYR A CA 1
ATOM 1641 C C . TYR A 1 203 ? -8.125 -4.074 -18.156 1 91.56 203 TYR A C 1
ATOM 1643 O O . TYR A 1 203 ? -8.867 -3.582 -17.297 1 91.56 203 TYR A O 1
ATOM 1651 N N . ARG A 1 204 ? -6.984 -4.449 -18.016 1 88.81 204 ARG A N 1
ATOM 1652 C CA . ARG A 1 204 ? -6.438 -4.379 -16.672 1 88.81 204 ARG A CA 1
ATOM 1653 C C . ARG A 1 204 ? -6.215 -2.93 -16.234 1 88.81 204 ARG A C 1
ATOM 1655 O O . ARG A 1 204 ? -6.516 -2.561 -15.102 1 88.81 204 ARG A O 1
ATOM 1662 N N . TYR A 1 205 ? -5.746 -2.141 -17.141 1 88.31 205 TYR A N 1
ATOM 1663 C CA . TYR A 1 205 ? -5.527 -0.728 -16.844 1 88.31 205 TYR A CA 1
ATOM 1664 C C . TYR A 1 205 ? -6.844 -0.022 -16.547 1 88.31 205 TYR A C 1
ATOM 1666 O O . TYR A 1 205 ? -6.941 0.736 -15.57 1 88.31 205 TYR A O 1
ATOM 1674 N N . GLN A 1 206 ? -7.781 -0.361 -17.25 1 92.69 206 GLN A N 1
ATOM 1675 C CA . GLN A 1 206 ? -9.086 0.256 -17.062 1 92.69 206 GLN A CA 1
ATOM 1676 C C . GLN A 1 206 ? -9.711 -0.184 -15.734 1 92.69 206 GLN A C 1
ATOM 1678 O O . GLN A 1 206 ? -10.328 0.621 -15.031 1 92.69 206 GLN A O 1
ATOM 1683 N N . MET A 1 207 ? -9.539 -1.428 -15.43 1 92.94 207 MET A N 1
ATOM 1684 C CA . MET A 1 207 ? -10.031 -1.949 -14.156 1 92.94 207 MET A CA 1
ATOM 1685 C C . MET A 1 207 ? -9.383 -1.222 -12.984 1 92.94 207 MET A C 1
ATOM 1687 O O . MET A 1 207 ? -10.062 -0.819 -12.039 1 92.94 207 MET A O 1
ATOM 1691 N N . ASN A 1 208 ? -8.148 -0.97 -13.102 1 88.81 208 ASN A N 1
ATOM 1692 C CA . ASN A 1 208 ? -7.402 -0.293 -12.047 1 88.81 208 ASN A CA 1
ATOM 1693 C C . ASN A 1 208 ? -7.812 1.172 -11.922 1 88.81 208 ASN A C 1
ATOM 1695 O O . ASN A 1 208 ? -7.922 1.697 -10.812 1 88.81 208 ASN A O 1
ATOM 1699 N N . ASP A 1 209 ? -8.023 1.733 -13 1 90.75 209 ASP A N 1
ATOM 1700 C CA . ASP A 1 209 ? -8.469 3.123 -13.008 1 90.75 209 ASP A CA 1
ATOM 1701 C C . ASP A 1 209 ? -9.82 3.268 -12.312 1 90.75 209 ASP A C 1
ATOM 1703 O O . ASP A 1 209 ? -10.023 4.195 -11.531 1 90.75 209 ASP A O 1
ATOM 1707 N N . MET A 1 210 ? -10.68 2.4 -12.648 1 92.62 210 MET A N 1
ATOM 1708 C CA . MET A 1 210 ? -12.008 2.455 -12.039 1 92.62 210 MET A CA 1
ATOM 1709 C C . MET A 1 210 ? -11.938 2.16 -10.547 1 92.62 210 MET A C 1
ATOM 1711 O O . MET A 1 210 ? -12.672 2.756 -9.758 1 92.62 210 MET A O 1
ATOM 1715 N N . GLN A 1 211 ? -11.062 1.284 -10.211 1 89.69 211 GLN A N 1
ATOM 1716 C CA . GLN A 1 211 ? -10.875 0.981 -8.797 1 89.69 211 GLN A CA 1
ATOM 1717 C C . GLN A 1 211 ? -10.336 2.193 -8.039 1 89.69 211 GLN A C 1
ATOM 1719 O O . GLN A 1 211 ? -10.781 2.482 -6.926 1 89.69 211 GLN A O 1
ATOM 1724 N N . SER A 1 212 ? -9.445 2.83 -8.648 1 88.12 212 SER A N 1
ATOM 1725 C CA . SER A 1 212 ? -8.883 4.043 -8.055 1 88.12 212 SER A CA 1
ATOM 1726 C C . SER A 1 212 ? -9.945 5.133 -7.926 1 88.12 212 SER A C 1
ATOM 1728 O O . SER A 1 212 ? -10.016 5.82 -6.906 1 88.12 212 SER A O 1
ATOM 1730 N N . GLU A 1 213 ? -10.664 5.246 -8.906 1 91.69 213 GLU A N 1
ATOM 1731 C CA . GLU A 1 213 ? -11.75 6.227 -8.891 1 91.69 213 GLU A CA 1
ATOM 1732 C C . GLU A 1 213 ? -12.766 5.91 -7.805 1 91.69 213 GLU A C 1
ATOM 1734 O O . GLU A 1 213 ? -13.242 6.809 -7.109 1 91.69 213 GLU A O 1
ATOM 1739 N N . ALA A 1 214 ? -13.125 4.676 -7.691 1 91.94 214 ALA A N 1
ATOM 1740 C CA . ALA A 1 214 ? -14.07 4.258 -6.664 1 91.94 214 ALA A CA 1
ATOM 1741 C C . ALA A 1 214 ? -13.531 4.559 -5.27 1 91.94 214 ALA A C 1
ATOM 1743 O O . ALA A 1 214 ? -14.266 5.059 -4.41 1 91.94 214 ALA A O 1
ATOM 1744 N N . ASN A 1 215 ? -12.344 4.266 -5.152 1 88.94 215 ASN A N 1
ATOM 1745 C CA . ASN A 1 215 ? -11.711 4.527 -3.865 1 88.94 215 ASN A CA 1
ATOM 1746 C C . ASN A 1 215 ? -11.648 6.02 -3.561 1 88.94 215 ASN A C 1
ATOM 1748 O O . ASN A 1 215 ? -11.93 6.441 -2.436 1 88.94 215 ASN A O 1
ATOM 1752 N N . THR A 1 216 ? -11.312 6.801 -4.488 1 87 216 THR A N 1
ATOM 1753 C CA . THR A 1 216 ? -11.25 8.25 -4.324 1 87 216 THR A CA 1
ATOM 1754 C C . THR A 1 216 ? -12.625 8.812 -3.977 1 87 216 THR A C 1
ATOM 1756 O O . THR A 1 216 ? -12.75 9.664 -3.096 1 87 216 THR A O 1
ATOM 1759 N N . ASN A 1 217 ? -13.547 8.344 -4.664 1 90.38 217 ASN A N 1
ATOM 1760 C CA . ASN A 1 217 ? -14.914 8.789 -4.414 1 90.38 217 ASN A CA 1
ATOM 1761 C C . ASN A 1 217 ? -15.375 8.422 -3.008 1 90.38 217 ASN A C 1
ATOM 1763 O O . ASN A 1 217 ? -16.016 9.227 -2.33 1 90.38 217 ASN A O 1
ATOM 1767 N N . ALA A 1 218 ? -15.094 7.258 -2.625 1 90.44 218 ALA A N 1
ATOM 1768 C CA . ALA A 1 218 ? -15.484 6.809 -1.291 1 90.44 218 ALA A CA 1
ATOM 1769 C C . ALA A 1 218 ? -14.797 7.637 -0.211 1 90.44 218 ALA A C 1
ATOM 1771 O O . ALA A 1 218 ? -15.438 8.07 0.749 1 90.44 218 ALA A O 1
ATOM 1772 N N . VAL A 1 219 ? -13.562 7.852 -0.379 1 88.06 219 VAL A N 1
ATOM 1773 C CA . VAL A 1 219 ? -12.781 8.617 0.593 1 88.06 219 VAL A CA 1
ATOM 1774 C C . VAL A 1 219 ? -13.305 10.047 0.663 1 88.06 219 VAL A C 1
ATOM 1776 O O . VAL A 1 219 ? -13.5 10.594 1.752 1 88.06 219 VAL A O 1
ATOM 1779 N N . ASP A 1 220 ? -13.555 10.609 -0.445 1 87.31 220 ASP A N 1
ATOM 1780 C CA . ASP A 1 220 ? -14.07 11.969 -0.509 1 87.31 220 ASP A CA 1
ATOM 1781 C C . ASP A 1 220 ? -15.414 12.078 0.193 1 87.31 220 ASP A C 1
ATOM 1783 O O . ASP A 1 220 ? -15.664 13.031 0.938 1 87.31 220 ASP A O 1
ATOM 1787 N N . SER A 1 221 ? -16.234 11.148 -0.073 1 90.44 221 SER A N 1
ATOM 1788 C CA . SER A 1 221 ? -17.562 11.141 0.521 1 90.44 221 SER A CA 1
ATOM 1789 C C . SER A 1 221 ? -17.5 10.984 2.035 1 90.44 221 SER A C 1
ATOM 1791 O O . SER A 1 221 ? -18.266 11.609 2.77 1 90.44 221 SER A O 1
ATOM 1793 N N . LEU A 1 222 ? -16.562 10.273 2.488 1 88.56 222 LEU A N 1
ATOM 1794 C CA . LEU A 1 222 ? -16.469 10.008 3.92 1 88.56 222 LEU A CA 1
ATOM 1795 C C . LEU A 1 222 ? -15.773 11.164 4.637 1 88.56 222 LEU A C 1
ATOM 1797 O O . LEU A 1 222 ? -16.094 11.469 5.785 1 88.56 222 LEU A O 1
ATOM 1801 N N . ILE A 1 223 ? -14.875 11.773 3.965 1 85.56 223 ILE A N 1
ATOM 1802 C CA . ILE A 1 223 ? -14.25 12.977 4.512 1 85.56 223 ILE A CA 1
ATOM 1803 C C . ILE A 1 223 ? -15.305 14.07 4.672 1 85.56 223 ILE A C 1
ATOM 1805 O O . ILE A 1 223 ? -15.305 14.789 5.672 1 85.56 223 ILE A O 1
ATOM 1809 N N . ASN A 1 224 ? -16.156 14.094 3.672 1 88.94 224 ASN A N 1
ATOM 1810 C CA . ASN A 1 224 ? -17.219 15.102 3.697 1 88.94 224 ASN A CA 1
ATOM 1811 C C . ASN A 1 224 ? -18.5 14.547 4.281 1 88.94 224 ASN A C 1
ATOM 1813 O O . ASN A 1 224 ? -19.594 14.883 3.82 1 88.94 224 ASN A O 1
ATOM 1817 N N . TYR A 1 225 ? -18.344 13.648 5.188 1 89.75 225 TYR A N 1
ATOM 1818 C CA . TYR A 1 225 ? -19.5 12.977 5.781 1 89.75 225 TYR A CA 1
ATOM 1819 C C . TYR A 1 225 ? -20.5 13.984 6.312 1 89.75 225 TYR A C 1
ATOM 1821 O O . TYR A 1 225 ? -21.703 13.852 6.082 1 89.75 225 TYR A O 1
ATOM 1829 N N . GLU A 1 226 ? -20.062 15 7.023 1 90.75 226 GLU A N 1
ATOM 1830 C CA . GLU A 1 226 ? -20.953 16.016 7.594 1 90.75 226 GLU A CA 1
ATOM 1831 C C . GLU A 1 226 ? -21.734 16.719 6.504 1 90.75 226 GLU A C 1
ATOM 1833 O O . GLU A 1 226 ? -22.953 16.922 6.633 1 90.75 226 GLU A O 1
ATOM 1838 N N . THR A 1 227 ? -21.031 17.062 5.5 1 92 227 THR A N 1
ATOM 1839 C CA . THR A 1 227 ? -21.688 17.766 4.398 1 92 227 THR A CA 1
ATOM 1840 C C . THR A 1 227 ? -22.734 16.875 3.738 1 92 227 THR A C 1
ATOM 1842 O O . THR A 1 227 ? -23.812 17.344 3.369 1 92 227 THR A O 1
ATOM 1845 N N . VAL A 1 228 ? -22.422 15.633 3.621 1 93.75 228 VAL A N 1
ATOM 1846 C CA . VAL A 1 228 ? -23.359 14.688 3.023 1 93.75 228 VAL A CA 1
ATOM 1847 C C . VAL A 1 228 ? -24.641 14.625 3.863 1 93.75 228 VAL A C 1
ATOM 1849 O O . VAL A 1 228 ? -25.75 14.578 3.318 1 93.75 228 VAL A O 1
ATOM 1852 N N . LYS A 1 229 ? -24.484 14.742 5.113 1 92.94 229 LYS A N 1
ATOM 1853 C CA . LYS A 1 229 ? -25.625 14.703 6.023 1 92.94 229 LYS A CA 1
ATOM 1854 C C . LYS A 1 229 ? -26.375 16.016 6.016 1 92.94 229 LYS A C 1
ATOM 1856 O O . LYS A 1 229 ? -27.609 16.031 6.023 1 92.94 229 LYS A O 1
ATOM 1861 N N . TYR A 1 230 ? -25.609 17.094 6.027 1 94.06 230 TYR A N 1
ATOM 1862 C CA . TYR A 1 230 ? -26.234 18.406 6.047 1 94.06 230 TYR A CA 1
ATOM 1863 C C . TYR A 1 230 ? -27.203 18.578 4.879 1 94.06 230 TYR A C 1
ATOM 1865 O O . TYR A 1 230 ? -28.203 19.297 4.992 1 94.06 230 TYR A O 1
ATOM 1873 N N . PHE A 1 231 ? -26.906 17.844 3.834 1 94.06 231 PHE A N 1
ATOM 1874 C CA . PHE A 1 231 ? -27.703 18.094 2.635 1 94.06 231 PHE A CA 1
ATOM 1875 C C . PHE A 1 231 ? -28.484 16.844 2.242 1 94.06 231 PHE A C 1
ATOM 1877 O O . PHE A 1 231 ? -29.062 16.781 1.152 1 94.06 231 PHE A O 1
ATOM 1884 N N . ASN A 1 232 ? -28.484 15.844 3.053 1 92.62 232 ASN A N 1
ATOM 1885 C CA . ASN A 1 232 ? -29.25 14.617 2.865 1 92.62 232 ASN A CA 1
ATOM 1886 C C . ASN A 1 232 ? -28.938 13.961 1.524 1 92.62 232 ASN A C 1
ATOM 1888 O O . ASN A 1 232 ? -29.859 13.602 0.777 1 92.62 232 ASN A O 1
ATOM 1892 N N . GLN A 1 233 ? -27.672 13.875 1.248 1 93.5 233 GLN A N 1
ATOM 1893 C CA . GLN A 1 233 ? -27.281 13.359 -0.059 1 93.5 233 GLN A CA 1
ATOM 1894 C C . GLN A 1 233 ? -26.625 11.984 0.064 1 93.5 233 GLN A C 1
ATOM 1896 O O . GLN A 1 233 ? -25.734 11.641 -0.711 1 93.5 233 GLN A O 1
ATOM 1901 N N . GLU A 1 234 ? -27.016 11.18 1.032 1 93.19 234 GLU A N 1
ATOM 1902 C CA . GLU A 1 234 ? -26.469 9.844 1.221 1 93.19 234 GLU A CA 1
ATOM 1903 C C . GLU A 1 234 ? -26.766 8.945 0.025 1 93.19 234 GLU A C 1
ATOM 1905 O O . GLU A 1 234 ? -25.875 8.273 -0.496 1 93.19 234 GLU A O 1
ATOM 1910 N N . ASP A 1 235 ? -28 9.008 -0.432 1 93.25 235 ASP A N 1
ATOM 1911 C CA . ASP A 1 235 ? -28.406 8.164 -1.551 1 93.25 235 ASP A CA 1
ATOM 1912 C C . ASP A 1 235 ? -27.672 8.562 -2.834 1 93.25 235 ASP A C 1
ATOM 1914 O O . ASP A 1 235 ? -27.328 7.707 -3.65 1 93.25 235 ASP A O 1
ATOM 1918 N N . PHE A 1 236 ? -27.484 9.844 -2.9 1 93.56 236 PHE A N 1
ATOM 1919 C CA . PHE A 1 236 ? -26.766 10.336 -4.07 1 93.56 236 PHE A CA 1
ATOM 1920 C C . PHE A 1 236 ? -25.328 9.797 -4.102 1 93.56 236 PHE A C 1
ATOM 1922 O O . PHE A 1 236 ? -24.859 9.328 -5.141 1 93.56 236 PHE A O 1
ATOM 1929 N N . GLU A 1 237 ? -24.672 9.867 -2.998 1 94.06 237 GLU A N 1
ATOM 1930 C CA . GLU A 1 237 ? -23.297 9.383 -2.898 1 94.06 237 GLU A CA 1
ATOM 1931 C C . GLU A 1 237 ? -23.234 7.875 -3.121 1 94.06 237 GLU A C 1
ATOM 1933 O O . GLU A 1 237 ? -22.312 7.383 -3.777 1 94.06 237 GLU A O 1
ATOM 1938 N N . VAL A 1 238 ? -24.203 7.176 -2.59 1 95.25 238 VAL A N 1
ATOM 1939 C CA . VAL A 1 238 ? -24.234 5.727 -2.738 1 95.25 238 VAL A CA 1
ATOM 1940 C C . VAL A 1 238 ? -24.469 5.359 -4.203 1 95.25 238 VAL A C 1
ATOM 1942 O O . VAL A 1 238 ? -23.844 4.445 -4.73 1 95.25 238 VAL A O 1
ATOM 1945 N N . ASN A 1 239 ? -25.328 6.094 -4.852 1 95.31 239 ASN A N 1
ATOM 1946 C CA . ASN A 1 239 ? -25.609 5.832 -6.262 1 95.31 239 ASN A CA 1
ATOM 1947 C C . ASN A 1 239 ? -24.406 6.156 -7.137 1 95.31 239 ASN A C 1
ATOM 1949 O O . ASN A 1 239 ? -24.125 5.445 -8.109 1 95.31 239 ASN A O 1
ATOM 1953 N N . ARG A 1 240 ? -23.781 7.18 -6.797 1 93.94 240 ARG A N 1
ATOM 1954 C CA . ARG A 1 240 ? -22.578 7.547 -7.527 1 93.94 240 ARG A CA 1
ATOM 1955 C C . ARG A 1 240 ? -21.5 6.473 -7.383 1 93.94 240 ARG A C 1
ATOM 1957 O O . ARG A 1 240 ? -20.859 6.094 -8.367 1 93.94 240 ARG A O 1
ATOM 1964 N N . TYR A 1 241 ? -21.312 6.012 -6.176 1 94.88 241 TYR A N 1
ATOM 1965 C CA . TYR A 1 241 ? -20.375 4.934 -5.918 1 94.88 241 TYR A CA 1
ATOM 1966 C C . TYR A 1 241 ? -20.781 3.66 -6.648 1 94.88 241 TYR A C 1
ATOM 1968 O O . TYR A 1 241 ? -19.938 2.967 -7.219 1 94.88 241 TYR A O 1
ATOM 1976 N N . ASP A 1 242 ? -22.016 3.377 -6.695 1 96.19 242 ASP A N 1
ATOM 1977 C CA . ASP A 1 242 ? -22.562 2.191 -7.355 1 96.19 242 ASP A CA 1
ATOM 1978 C C . ASP A 1 242 ? -22.297 2.234 -8.859 1 96.19 242 ASP A C 1
ATOM 1980 O O . ASP A 1 242 ? -21.938 1.221 -9.461 1 96.19 242 ASP A O 1
ATOM 1984 N N . GLU A 1 243 ? -22.453 3.369 -9.398 1 96.44 243 GLU A N 1
ATOM 1985 C CA . GLU A 1 243 ? -22.234 3.514 -10.836 1 96.44 243 GLU A CA 1
ATOM 1986 C C . GLU A 1 243 ? -20.781 3.225 -11.203 1 96.44 243 GLU A C 1
ATOM 1988 O O . GLU A 1 243 ? -20.5 2.564 -12.203 1 96.44 243 GLU A O 1
ATOM 1993 N N . ILE A 1 244 ? -19.875 3.707 -10.422 1 95.94 244 ILE A N 1
ATOM 1994 C CA . ILE A 1 244 ? -18.453 3.471 -10.672 1 95.94 244 ILE A CA 1
ATOM 1995 C C . ILE A 1 244 ? -18.141 1.988 -10.484 1 95.94 244 ILE A C 1
ATOM 1997 O O . ILE A 1 244 ? -17.406 1.401 -11.289 1 95.94 244 ILE A O 1
ATOM 2001 N N . MET A 1 245 ? -18.797 1.416 -9.5 1 95.56 245 MET A N 1
ATOM 2002 C CA . MET A 1 245 ? -18.547 0.01 -9.195 1 95.56 245 MET A CA 1
ATOM 2003 C C . MET A 1 245 ? -19.094 -0.89 -10.297 1 95.56 245 MET A C 1
ATOM 2005 O O . MET A 1 245 ? -18.531 -1.946 -10.586 1 95.56 245 MET A O 1
ATOM 2009 N N . ILE A 1 246 ? -20.188 -0.457 -10.883 1 96.31 246 ILE A N 1
ATOM 2010 C CA . ILE A 1 246 ? -20.766 -1.205 -12 1 96.31 246 ILE A CA 1
ATOM 2011 C C . ILE A 1 246 ? -19.781 -1.213 -13.172 1 96.31 246 ILE A C 1
ATOM 2013 O O . ILE A 1 246 ? -19.547 -2.258 -13.781 1 96.31 246 ILE A O 1
ATOM 2017 N N . ARG A 1 247 ? -19.234 -0.097 -13.438 1 95.62 247 ARG A N 1
ATOM 2018 C CA . ARG A 1 247 ? -18.234 -0.01 -14.5 1 95.62 247 ARG A CA 1
ATOM 2019 C C . ARG A 1 247 ? -17 -0.84 -14.164 1 95.62 247 ARG A C 1
ATOM 2021 O O . ARG A 1 247 ? -16.453 -1.531 -15.023 1 95.62 247 ARG A O 1
ATOM 2028 N N . TRP A 1 248 ? -16.562 -0.787 -12.922 1 95.25 248 TRP A N 1
ATOM 2029 C CA . TRP A 1 248 ? -15.43 -1.586 -12.461 1 95.25 248 TRP A CA 1
ATOM 2030 C C . TRP A 1 248 ? -15.703 -3.074 -12.648 1 95.25 248 TRP A C 1
ATOM 2032 O O . TRP A 1 248 ? -14.852 -3.811 -13.148 1 95.25 248 TRP A O 1
ATOM 2042 N N . GLU A 1 249 ? -16.906 -3.51 -12.219 1 95.38 249 GLU A N 1
ATOM 2043 C CA . GLU A 1 249 ? -17.297 -4.914 -12.344 1 95.38 249 GLU A CA 1
ATOM 2044 C C . GLU A 1 249 ? -17.203 -5.387 -13.789 1 95.38 249 GLU A C 1
ATOM 2046 O O . GLU A 1 249 ? -16.75 -6.496 -14.062 1 95.38 249 GLU A O 1
ATOM 2051 N N . ASN A 1 250 ? -17.578 -4.562 -14.703 1 95.94 250 ASN A N 1
ATOM 2052 C CA . ASN A 1 250 ? -17.547 -4.91 -16.125 1 95.94 250 ASN A CA 1
ATOM 2053 C C . ASN A 1 250 ? -16.125 -5.086 -16.625 1 95.94 250 ASN A C 1
ATOM 2055 O O . ASN A 1 250 ? 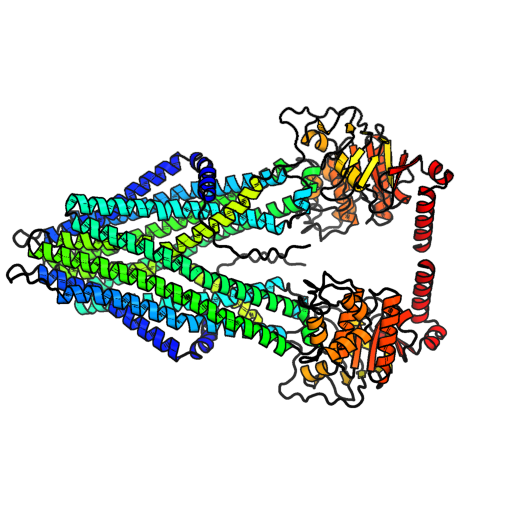-15.812 -6.066 -17.297 1 95.94 250 ASN A O 1
ATOM 2059 N N . PHE A 1 251 ? -15.281 -4.195 -16.266 1 95.31 251 PHE A N 1
ATOM 2060 C CA . PHE A 1 251 ? -13.891 -4.285 -16.719 1 95.31 251 PHE A CA 1
ATOM 2061 C C . PHE A 1 251 ? -13.164 -5.406 -15.992 1 95.31 251 PHE A C 1
ATOM 2063 O O . PHE A 1 251 ? -12.281 -6.055 -16.562 1 95.31 251 PHE A O 1
ATOM 2070 N N . ALA A 1 252 ? -13.5 -5.578 -14.734 1 95.44 252 ALA A N 1
ATOM 2071 C CA . ALA A 1 252 ? -12.906 -6.688 -13.984 1 95.44 252 ALA A CA 1
ATOM 2072 C C . ALA A 1 252 ? -13.273 -8.031 -14.609 1 95.44 252 ALA A C 1
ATOM 2074 O O . ALA A 1 252 ? -12.414 -8.906 -14.758 1 95.44 252 ALA A O 1
ATOM 2075 N N . THR A 1 253 ? -14.547 -8.172 -15.031 1 94.94 253 THR A N 1
ATOM 2076 C CA . THR A 1 253 ? -15.008 -9.398 -15.672 1 94.94 253 THR A CA 1
ATOM 2077 C C . THR A 1 253 ? -14.32 -9.594 -17.031 1 94.94 253 THR A C 1
ATOM 2079 O O . THR A 1 253 ? -13.883 -10.695 -17.359 1 94.94 253 THR A O 1
ATOM 2082 N N . LYS A 1 254 ? -14.156 -8.531 -17.734 1 95.44 254 LYS A N 1
ATOM 2083 C CA . LYS A 1 254 ? -13.492 -8.609 -19.031 1 95.44 254 LYS A CA 1
ATOM 2084 C C . LYS A 1 254 ? -12.016 -8.969 -18.859 1 95.44 254 LYS A C 1
ATOM 2086 O O . LYS A 1 254 ? -11.469 -9.742 -19.656 1 95.44 254 LYS A O 1
ATOM 2091 N N . SER A 1 255 ? -11.414 -8.375 -17.891 1 93.88 255 SER A N 1
ATOM 2092 C CA . SER A 1 255 ? -10.008 -8.672 -17.609 1 93.88 255 SER A CA 1
ATOM 2093 C C . SER A 1 255 ? -9.812 -10.141 -17.25 1 93.88 255 SER A C 1
ATOM 2095 O O . SER A 1 255 ? -8.906 -10.797 -17.766 1 93.88 255 SER A O 1
ATOM 2097 N N . PHE A 1 256 ? -10.672 -10.688 -16.469 1 93.38 256 PHE A N 1
ATOM 2098 C CA . PHE A 1 256 ? -10.547 -12.078 -16.047 1 93.38 256 PHE A CA 1
ATOM 2099 C C . PHE A 1 256 ? -10.914 -13.023 -17.188 1 93.38 256 PHE A C 1
ATOM 2101 O O . PHE A 1 256 ? -10.266 -14.055 -17.391 1 93.38 256 PHE A O 1
ATOM 2108 N N . THR A 1 257 ? -11.969 -12.688 -17.953 1 94.38 257 THR A N 1
ATOM 2109 C CA . THR A 1 257 ? -12.375 -13.547 -19.062 1 94.38 257 THR A CA 1
ATOM 2110 C C . THR A 1 257 ? -11.305 -13.562 -20.141 1 94.38 257 THR A C 1
ATOM 2112 O O . THR A 1 257 ? -11.109 -14.586 -20.812 1 94.38 257 THR A O 1
ATOM 2115 N N . SER A 1 258 ? -10.633 -12.453 -20.312 1 94 258 SER A N 1
ATOM 2116 C CA . SER A 1 258 ? -9.516 -12.453 -21.266 1 94 258 SER A CA 1
ATOM 2117 C C . SER A 1 258 ? -8.383 -13.352 -20.781 1 94 258 SER A C 1
ATOM 2119 O O . SER A 1 258 ? -7.691 -13.969 -21.594 1 94 258 SER A O 1
ATOM 2121 N N . MET A 1 259 ? -8.195 -13.461 -19.484 1 91.69 259 MET A N 1
ATOM 2122 C CA . MET A 1 259 ? -7.211 -14.375 -18.922 1 91.69 259 MET A CA 1
ATOM 2123 C C . MET A 1 259 ? -7.609 -15.828 -19.172 1 91.69 259 MET A C 1
ATOM 2125 O O . MET A 1 259 ? -6.762 -16.656 -19.516 1 91.69 259 MET A O 1
ATOM 2129 N N . THR A 1 260 ? -8.898 -16.109 -18.984 1 93.88 260 THR A N 1
ATOM 2130 C CA . THR A 1 260 ? -9.367 -17.469 -19.219 1 93.88 260 THR A CA 1
ATOM 2131 C C . THR A 1 260 ? -9.234 -17.828 -20.703 1 93.88 260 THR A C 1
ATOM 2133 O O . THR A 1 260 ? -8.969 -18.984 -21.031 1 93.88 260 THR A O 1
ATOM 2136 N N . THR A 1 261 ? -9.383 -16.859 -21.547 1 94.12 261 THR A N 1
ATOM 2137 C CA . THR A 1 261 ? -9.18 -17.078 -22.969 1 94.12 261 THR A CA 1
ATOM 2138 C C . THR A 1 261 ? -7.719 -17.391 -23.266 1 94.12 261 THR A C 1
ATOM 2140 O O . THR A 1 261 ? -7.422 -18.281 -24.062 1 94.12 261 THR A O 1
ATOM 2143 N N . LEU A 1 262 ? -6.859 -16.656 -22.609 1 93.44 262 LEU A N 1
ATOM 2144 C CA . LEU A 1 262 ? -5.434 -16.938 -22.734 1 93.44 262 LEU A CA 1
ATOM 2145 C C . LEU A 1 262 ? -5.121 -18.375 -22.312 1 93.44 262 LEU A C 1
ATOM 2147 O O . LEU A 1 262 ? -4.441 -19.094 -23.047 1 93.44 262 LEU A O 1
ATOM 2151 N N . ASN A 1 263 ? -5.668 -18.797 -21.188 1 93.06 263 ASN A N 1
ATOM 2152 C CA . ASN A 1 263 ? -5.43 -20.141 -20.688 1 93.06 263 ASN A CA 1
ATOM 2153 C C . ASN A 1 263 ? -5.988 -21.203 -21.625 1 93.06 263 ASN A C 1
ATOM 2155 O O . ASN A 1 263 ? -5.383 -22.25 -21.812 1 93.06 263 ASN A O 1
ATOM 2159 N N . PHE A 1 264 ? -7.074 -20.938 -22.234 1 94.5 264 PHE A N 1
ATOM 2160 C CA . PHE A 1 264 ? -7.668 -21.875 -23.172 1 94.5 264 PHE A CA 1
ATOM 2161 C C . PHE A 1 264 ? -6.801 -22.031 -24.406 1 94.5 264 PHE A C 1
ATOM 2163 O O . PHE A 1 264 ? -6.566 -23.156 -24.875 1 94.5 264 PHE A O 1
ATOM 2170 N N . VAL A 1 265 ? -6.379 -20.875 -24.891 1 94.88 265 VAL A N 1
ATOM 2171 C CA . VAL A 1 265 ? -5.535 -20.922 -26.094 1 94.88 265 VAL A CA 1
ATOM 2172 C C . VAL A 1 265 ? -4.246 -21.672 -25.781 1 94.88 265 VAL A C 1
ATOM 2174 O O . VAL A 1 265 ? -3.787 -22.484 -26.594 1 94.88 265 VAL A O 1
ATOM 2177 N N . GLN A 1 266 ? -3.684 -21.406 -24.625 1 93.38 266 GLN A N 1
ATOM 2178 C CA . GLN A 1 266 ? -2.492 -22.125 -24.203 1 93.38 266 GLN A CA 1
ATOM 2179 C C . GLN A 1 266 ? -2.768 -23.625 -24.094 1 93.38 266 GLN A C 1
ATOM 2181 O O . GLN A 1 266 ? -1.991 -24.453 -24.594 1 93.38 266 GLN A O 1
ATOM 2186 N N . GLY A 1 267 ? -3.934 -23.969 -23.453 1 93.19 267 GLY A N 1
ATOM 2187 C CA . GLY A 1 267 ? -4.316 -25.359 -23.344 1 93.19 267 GLY A CA 1
ATOM 2188 C C . GLY A 1 267 ? -4.547 -26.031 -24.688 1 93.19 267 GLY A C 1
ATOM 2189 O O . GLY A 1 267 ? -4.172 -27.188 -24.891 1 93.19 267 GLY A O 1
ATOM 2190 N N . ALA A 1 268 ? -5.07 -25.312 -25.609 1 95.56 268 ALA A N 1
ATOM 2191 C CA . ALA A 1 268 ? -5.348 -25.828 -26.938 1 95.56 268 ALA A CA 1
ATOM 2192 C C . ALA A 1 268 ? -4.055 -26.125 -27.688 1 95.56 268 ALA A C 1
ATOM 2194 O O . ALA A 1 268 ? -3.943 -27.141 -28.375 1 95.56 268 ALA A O 1
ATOM 2195 N N . ILE A 1 269 ? -3.094 -25.203 -27.547 1 95.5 269 ILE A N 1
ATOM 2196 C CA . ILE A 1 269 ? -1.813 -25.391 -28.234 1 95.5 269 ILE A CA 1
ATOM 2197 C C . ILE A 1 269 ? -1.121 -26.641 -27.688 1 95.5 269 ILE A C 1
ATOM 2199 O O . ILE A 1 269 ? -0.593 -27.453 -28.469 1 95.5 269 ILE A O 1
ATOM 2203 N N . ILE A 1 270 ? -1.177 -26.828 -26.406 1 92.88 270 ILE A N 1
ATOM 2204 C CA . ILE A 1 270 ? -0.562 -27.984 -25.781 1 92.88 270 ILE A CA 1
ATOM 2205 C C . ILE A 1 270 ? -1.277 -29.266 -26.25 1 92.88 270 ILE A C 1
ATOM 2207 O O . ILE A 1 270 ? -0.632 -30.234 -26.625 1 92.88 270 ILE A O 1
ATOM 2211 N N . ALA A 1 271 ? -2.648 -29.219 -26.219 1 93.81 271 ALA A N 1
ATOM 2212 C CA . ALA A 1 271 ? -3.436 -30.391 -26.609 1 93.81 271 ALA A CA 1
ATOM 2213 C C . ALA A 1 271 ? -3.133 -30.797 -28.047 1 93.81 271 ALA A C 1
ATOM 2215 O O . ALA A 1 271 ? -2.902 -31.969 -28.344 1 93.81 271 ALA A O 1
ATOM 2216 N N . VAL A 1 272 ? -3.08 -29.875 -28.906 1 94.62 272 VAL A N 1
ATOM 2217 C CA . VAL A 1 272 ? -2.822 -30.141 -30.312 1 94.62 272 VAL A CA 1
ATOM 2218 C C . VAL A 1 272 ? -1.392 -30.656 -30.484 1 94.62 272 VAL A C 1
ATOM 2220 O O . VAL A 1 272 ? -1.154 -31.625 -31.188 1 94.62 272 VAL A O 1
ATOM 2223 N N . GLY A 1 273 ? -0.42 -29.953 -29.859 1 93.5 273 GLY A N 1
ATOM 2224 C CA . GLY A 1 273 ? 0.972 -30.359 -29.953 1 93.5 273 GLY A CA 1
ATOM 2225 C C . GLY A 1 273 ? 1.216 -31.781 -29.438 1 93.5 273 GLY A C 1
ATOM 2226 O O . GLY A 1 273 ? 1.846 -32.594 -30.125 1 93.5 273 GLY A O 1
ATOM 2227 N N . VAL A 1 274 ? 0.704 -32.125 -28.297 1 92.31 274 VAL A N 1
ATOM 2228 C CA . VAL A 1 274 ? 0.9 -33.438 -27.688 1 92.31 274 VAL A CA 1
ATOM 2229 C C . VAL A 1 274 ? 0.205 -34.5 -28.516 1 92.31 274 VAL A C 1
ATOM 2231 O O . VAL A 1 274 ? 0.727 -35.594 -28.688 1 92.31 274 VAL A O 1
ATOM 2234 N N . THR A 1 275 ? -1.021 -34.219 -29.078 1 93.75 275 THR A N 1
ATOM 2235 C CA . THR A 1 275 ? -1.755 -35.156 -29.891 1 93.75 275 THR A CA 1
ATOM 2236 C C . THR A 1 275 ? -0.98 -35.5 -31.172 1 93.75 275 THR A C 1
ATOM 2238 O O . THR A 1 275 ? -0.859 -36.656 -31.547 1 93.75 275 THR A O 1
ATOM 2241 N N . ILE A 1 276 ? -0.433 -34.5 -31.766 1 94.25 276 ILE A N 1
ATOM 2242 C CA . ILE A 1 276 ? 0.335 -34.688 -33 1 94.25 276 ILE A CA 1
ATOM 2243 C C . ILE A 1 276 ? 1.556 -35.562 -32.719 1 94.25 276 ILE A C 1
ATOM 2245 O O . ILE A 1 276 ? 1.855 -36.5 -33.438 1 94.25 276 ILE A O 1
ATOM 2249 N N . ILE A 1 277 ? 2.221 -35.281 -31.625 1 92 277 ILE A N 1
ATOM 2250 C CA . ILE A 1 277 ? 3.428 -36 -31.25 1 92 277 ILE A CA 1
ATOM 2251 C C . ILE A 1 277 ? 3.07 -37.438 -30.922 1 92 277 ILE A C 1
ATOM 2253 O O . ILE A 1 277 ? 3.811 -38.375 -31.25 1 92 277 ILE A O 1
ATOM 2257 N N . LEU A 1 278 ? 1.975 -37.625 -30.219 1 91.69 278 LEU A N 1
ATOM 2258 C CA . LEU A 1 278 ? 1.543 -38.969 -29.828 1 91.69 278 LEU A CA 1
ATOM 2259 C C . LEU A 1 278 ? 1.154 -39.781 -31.062 1 91.69 278 LEU A C 1
ATOM 2261 O O . LEU A 1 278 ? 1.445 -40.969 -31.125 1 91.69 278 LEU A O 1
ATOM 2265 N N . ILE A 1 279 ? 0.47 -39.188 -32 1 92.25 279 ILE A N 1
ATOM 2266 C CA . ILE A 1 279 ? 0.102 -39.844 -33.25 1 92.25 279 ILE A CA 1
ATOM 2267 C C . ILE A 1 279 ? 1.362 -40.281 -34 1 92.25 279 ILE A C 1
ATOM 2269 O O . ILE A 1 279 ? 1.469 -41.438 -34.406 1 92.25 279 ILE A O 1
ATOM 2273 N N . SER A 1 280 ? 2.281 -39.375 -34.062 1 91.25 280 SER A N 1
ATOM 2274 C CA . SER A 1 280 ? 3.529 -39.656 -34.781 1 91.25 280 SER A CA 1
ATOM 2275 C C . SER A 1 280 ? 4.324 -40.75 -34.062 1 91.25 280 SER A C 1
ATOM 2277 O O . SER A 1 280 ? 4.906 -41.625 -34.688 1 91.25 280 SER A O 1
ATOM 2279 N N . ALA A 1 281 ? 4.379 -40.656 -32.719 1 91.44 281 ALA A N 1
ATOM 2280 C CA . ALA A 1 281 ? 5.098 -41.656 -31.953 1 91.44 281 ALA A CA 1
ATOM 2281 C C . ALA A 1 281 ? 4.414 -43 -32.062 1 91.44 281 ALA A C 1
ATOM 2283 O O . ALA A 1 281 ? 5.082 -44.031 -32.125 1 91.44 281 ALA A O 1
ATOM 2284 N N . SER A 1 282 ? 3.074 -43.031 -32.031 1 91.06 282 SER A N 1
ATOM 2285 C CA . SER A 1 282 ? 2.322 -44.281 -32.156 1 91.06 282 SER A CA 1
ATOM 2286 C C . SER A 1 282 ? 2.559 -44.938 -33.5 1 91.06 282 SER A C 1
ATOM 2288 O O . SER A 1 282 ? 2.633 -46.156 -33.625 1 91.06 282 SER A O 1
ATOM 2290 N N . GLN A 1 283 ? 2.592 -44.125 -34.531 1 89 283 GLN A N 1
ATOM 2291 C CA . GLN A 1 283 ? 2.904 -44.656 -35.875 1 89 283 GLN A CA 1
ATOM 2292 C C . GLN A 1 283 ? 4.297 -45.25 -35.906 1 89 283 GLN A C 1
ATOM 2294 O O . GLN A 1 283 ? 4.516 -46.281 -36.562 1 89 283 GLN A O 1
ATOM 2299 N N . GLY A 1 284 ? 5.23 -44.625 -35.25 1 88.5 284 GLY A N 1
ATOM 2300 C CA . GLY A 1 284 ? 6.566 -45.188 -35.156 1 88.5 284 GLY A CA 1
ATOM 2301 C C . GLY A 1 284 ? 6.602 -46.5 -34.438 1 88.5 284 GLY A C 1
ATOM 2302 O O . GLY A 1 284 ? 7.418 -47.375 -34.75 1 88.5 284 GLY A O 1
ATOM 2303 N N . VAL A 1 285 ? 5.746 -46.719 -33.5 1 87.88 285 VAL A N 1
ATOM 2304 C CA . VAL A 1 285 ? 5.668 -47.969 -32.75 1 87.88 285 VAL A CA 1
ATOM 2305 C C . VAL A 1 285 ? 5.082 -49.062 -33.656 1 87.88 285 VAL A C 1
ATOM 2307 O O . VAL A 1 285 ? 5.559 -50.188 -33.656 1 87.88 285 VAL A O 1
ATOM 2310 N N . VAL A 1 286 ? 4.047 -48.688 -34.438 1 86.5 286 VAL A N 1
ATOM 2311 C CA . VAL A 1 286 ? 3.412 -49.656 -35.344 1 86.5 286 VAL A CA 1
ATOM 2312 C C . VAL A 1 286 ? 4.406 -50.094 -36.406 1 86.5 286 VAL A C 1
ATOM 2314 O O . VAL A 1 286 ? 4.449 -51.25 -36.781 1 86.5 286 VAL A O 1
ATOM 2317 N N . ASN A 1 287 ? 5.16 -49.094 -36.875 1 86.56 287 ASN A N 1
ATOM 2318 C CA . ASN A 1 287 ? 6.145 -49.375 -37.906 1 86.56 287 ASN A CA 1
ATOM 2319 C C . ASN A 1 287 ? 7.395 -50.031 -37.312 1 86.56 287 ASN A C 1
ATOM 2321 O O . ASN A 1 287 ? 8.359 -50.312 -38.031 1 86.56 287 ASN A O 1
ATOM 2325 N N . LYS A 1 288 ? 7.504 -50.25 -36 1 86.12 288 LYS A N 1
ATOM 2326 C CA . LYS A 1 288 ? 8.578 -50.906 -35.25 1 86.12 288 LYS A CA 1
ATOM 2327 C C . LYS A 1 288 ? 9.852 -50.062 -35.281 1 86.12 288 LYS A C 1
ATOM 2329 O O . LYS A 1 288 ? 10.961 -50.594 -35.188 1 86.12 288 LYS A O 1
ATOM 2334 N N . SER A 1 289 ? 9.648 -48.875 -35.531 1 86.5 289 SER A N 1
ATOM 2335 C CA . SER A 1 289 ? 10.797 -47.969 -35.5 1 86.5 289 SER A CA 1
ATOM 2336 C C . SER A 1 289 ? 11.008 -47.406 -34.094 1 86.5 289 SER A C 1
ATOM 2338 O O . SER A 1 289 ? 12.125 -47.031 -33.75 1 86.5 289 SER A O 1
ATOM 2340 N N . LEU A 1 290 ? 9.977 -47.375 -33.312 1 89.62 290 LEU A N 1
ATOM 2341 C CA . LEU A 1 290 ? 10.016 -46.906 -31.938 1 89.62 290 LEU A CA 1
ATOM 2342 C C . LEU A 1 290 ? 9.414 -47.906 -30.984 1 89.62 290 LEU A C 1
ATOM 2344 O O . LEU A 1 290 ? 8.625 -48.781 -31.391 1 89.62 290 LEU A O 1
ATOM 2348 N N . SER A 1 291 ? 9.945 -47.875 -29.812 1 89.56 291 SER A N 1
ATOM 2349 C CA . SER A 1 291 ? 9.375 -48.75 -28.797 1 89.56 291 SER A CA 1
ATOM 2350 C C . SER A 1 291 ? 8.234 -48.062 -28.047 1 89.56 291 SER A C 1
ATOM 2352 O O . SER A 1 291 ? 8.016 -46.844 -28.234 1 89.56 291 SER A O 1
ATOM 2354 N N . LEU A 1 292 ? 7.441 -48.844 -27.281 1 88.56 292 LEU A N 1
ATOM 2355 C CA . LEU A 1 292 ? 6.375 -48.312 -26.453 1 88.56 292 LEU A CA 1
ATOM 2356 C C . LEU A 1 292 ? 6.938 -47.312 -25.422 1 88.56 292 LEU A C 1
ATOM 2358 O O . LEU A 1 292 ? 6.324 -46.281 -25.141 1 88.56 292 LEU A O 1
ATOM 2362 N N . GLY A 1 293 ? 8.078 -47.656 -24.922 1 89.06 293 GLY A N 1
ATOM 2363 C CA . GLY A 1 293 ? 8.75 -46.781 -23.984 1 89.06 293 GLY A CA 1
ATOM 2364 C C . GLY A 1 293 ? 9.141 -45.469 -24.594 1 89.06 293 GLY A C 1
ATOM 2365 O O . GLY A 1 293 ? 9.055 -44.406 -23.938 1 89.06 293 GLY A O 1
ATOM 2366 N N . ASP A 1 294 ? 9.555 -45.469 -25.828 1 90.94 294 ASP A N 1
ATOM 2367 C CA . ASP A 1 294 ? 9.898 -44.25 -26.531 1 90.94 294 ASP A CA 1
ATOM 2368 C C . ASP A 1 294 ? 8.688 -43.312 -26.641 1 90.94 294 ASP A C 1
ATOM 2370 O O . ASP A 1 294 ? 8.812 -42.094 -26.5 1 90.94 294 ASP A O 1
ATOM 2374 N N . MET A 1 295 ? 7.578 -43.938 -26.938 1 90.38 295 MET A N 1
ATOM 2375 C CA . MET A 1 295 ? 6.363 -43.125 -27.078 1 90.38 295 MET A CA 1
ATOM 2376 C C . MET A 1 295 ? 6.016 -42.438 -25.766 1 90.38 295 MET A C 1
ATOM 2378 O O . MET A 1 295 ? 5.695 -41.25 -25.766 1 90.38 295 MET A O 1
ATOM 2382 N N . ILE A 1 296 ? 6.117 -43.125 -24.625 1 90.44 296 ILE A N 1
ATOM 2383 C CA . ILE A 1 296 ? 5.793 -42.562 -23.312 1 90.44 296 ILE A CA 1
ATOM 2384 C C . ILE A 1 296 ? 6.809 -41.5 -22.938 1 90.44 296 ILE A C 1
ATOM 2386 O O . ILE A 1 296 ? 6.445 -40.469 -22.391 1 90.44 296 ILE A O 1
ATOM 2390 N N . MET A 1 297 ? 7.992 -41.75 -23.266 1 91.44 297 MET A N 1
ATOM 2391 C CA . MET A 1 297 ? 9.047 -40.812 -22.953 1 91.44 297 MET A CA 1
ATOM 2392 C C . MET A 1 297 ? 8.836 -39.5 -23.719 1 91.44 297 MET A C 1
ATOM 2394 O O . MET A 1 297 ? 8.914 -38.406 -23.141 1 91.44 297 MET A O 1
ATOM 2398 N N . ILE A 1 298 ? 8.586 -39.531 -25.031 1 90.94 298 ILE A N 1
ATOM 2399 C CA . ILE A 1 298 ? 8.414 -38.375 -25.875 1 90.94 298 ILE A CA 1
ATOM 2400 C C . ILE A 1 298 ? 7.219 -37.531 -25.391 1 90.94 298 ILE A C 1
ATOM 2402 O O . ILE A 1 298 ? 7.301 -36.312 -25.266 1 90.94 298 ILE A O 1
ATOM 2406 N N . GLN A 1 299 ? 6.207 -38.25 -25.031 1 89.38 299 GLN A N 1
ATOM 2407 C CA . GLN A 1 299 ? 5.012 -37.594 -24.516 1 89.38 299 GLN A CA 1
ATOM 2408 C C . GLN A 1 299 ? 5.293 -36.906 -23.172 1 89.38 299 GLN A C 1
ATOM 2410 O O . GLN A 1 299 ? 4.875 -35.781 -22.953 1 89.38 299 GLN A O 1
ATOM 2415 N N . ALA A 1 300 ? 5.973 -37.594 -22.281 1 90.19 300 ALA A N 1
ATOM 2416 C CA . ALA A 1 300 ? 6.285 -37.062 -20.953 1 90.19 300 ALA A CA 1
ATOM 2417 C C . ALA A 1 300 ? 7.215 -35.844 -21.047 1 90.19 300 ALA A C 1
ATOM 2419 O O . ALA A 1 300 ? 7.035 -34.875 -20.344 1 90.19 300 ALA A O 1
ATOM 2420 N N . LEU A 1 301 ? 8.164 -35.906 -21.938 1 91.31 301 LEU A N 1
ATOM 2421 C CA . LEU A 1 301 ? 9.109 -34.812 -22.125 1 91.31 301 LEU A CA 1
ATOM 2422 C C . LEU A 1 301 ? 8.406 -33.562 -22.656 1 91.31 301 LEU A C 1
ATOM 2424 O O . LEU A 1 301 ? 8.68 -32.438 -22.188 1 91.31 301 LEU A O 1
ATOM 2428 N N . LEU A 1 302 ? 7.488 -33.75 -23.547 1 89 302 LEU A N 1
ATOM 2429 C CA . LEU A 1 302 ? 6.77 -32.594 -24.094 1 89 302 LEU A CA 1
ATOM 2430 C C . LEU A 1 302 ? 5.902 -31.938 -23.031 1 89 302 LEU A C 1
ATOM 2432 O O . LEU A 1 302 ? 5.887 -30.719 -22.906 1 89 302 LEU A O 1
ATOM 2436 N N . LEU A 1 303 ? 5.211 -32.719 -22.234 1 88.12 303 LEU A N 1
ATOM 2437 C CA . LEU A 1 303 ? 4.348 -32.188 -21.188 1 88.12 303 LEU A CA 1
ATOM 2438 C C . LEU A 1 303 ? 5.16 -31.438 -20.141 1 88.12 303 LEU A C 1
ATOM 2440 O O . LEU A 1 303 ? 4.719 -30.406 -19.625 1 88.12 303 LEU A O 1
ATOM 2444 N N . GLN A 1 304 ? 6.254 -31.953 -19.844 1 86.94 304 GLN A N 1
ATOM 2445 C CA . GLN A 1 304 ? 7.121 -31.344 -18.828 1 86.94 304 GLN A CA 1
ATOM 2446 C C . GLN A 1 304 ? 7.566 -29.953 -19.266 1 86.94 304 GLN A C 1
ATOM 2448 O O . GLN A 1 304 ? 7.785 -29.078 -18.422 1 86.94 304 GLN A O 1
ATOM 2453 N N . LEU A 1 305 ? 7.703 -29.672 -20.547 1 87.25 305 LEU A N 1
ATOM 2454 C CA . LEU A 1 305 ? 8.18 -28.391 -21.078 1 87.25 305 LEU A CA 1
ATOM 2455 C C . LEU A 1 305 ? 7.172 -27.281 -20.797 1 87.25 305 LEU A C 1
ATOM 2457 O O . LEU A 1 305 ? 7.547 -26.109 -20.688 1 87.25 305 LEU A O 1
ATOM 2461 N N . PHE A 1 306 ? 5.957 -27.656 -20.641 1 86.69 306 PHE A N 1
ATOM 2462 C CA . PHE A 1 306 ? 4.93 -26.625 -20.609 1 86.69 306 PHE A CA 1
ATOM 2463 C C . PHE A 1 306 ? 4.594 -26.25 -19.172 1 86.69 306 PHE A C 1
ATOM 2465 O O . PHE A 1 306 ? 3.969 -25.219 -18.922 1 86.69 306 PHE A O 1
ATOM 2472 N N . ILE A 1 307 ? 5.039 -27 -18.219 1 82 307 ILE A N 1
ATOM 2473 C CA . ILE A 1 307 ? 4.719 -26.719 -16.828 1 82 307 ILE A CA 1
ATOM 2474 C C . ILE A 1 307 ? 5.332 -25.391 -16.406 1 82 307 ILE A C 1
ATOM 2476 O O . ILE A 1 307 ? 4.617 -24.469 -15.992 1 82 307 ILE A O 1
ATOM 2480 N N . PRO A 1 308 ? 6.602 -25.172 -16.641 1 79.94 308 PRO A N 1
ATOM 2481 C CA . PRO A 1 308 ? 7.188 -23.891 -16.266 1 79.94 308 PRO A CA 1
ATOM 2482 C C . PRO A 1 308 ? 6.672 -22.734 -17.125 1 79.94 308 PRO A C 1
ATOM 2484 O O . PRO A 1 308 ? 6.684 -21.578 -16.688 1 79.94 308 PRO A O 1
ATOM 2487 N N . LEU A 1 309 ? 6.18 -23 -18.312 1 82.19 309 LEU A N 1
ATOM 2488 C CA . LEU A 1 309 ? 5.738 -21.969 -19.25 1 82.19 309 LEU A CA 1
ATOM 2489 C C . LEU A 1 309 ? 4.324 -21.516 -18.906 1 82.19 309 LEU A C 1
ATOM 2491 O O . LEU A 1 309 ? 3.848 -20.516 -19.453 1 82.19 309 LEU A O 1
ATOM 2495 N N . GLY A 1 310 ? 3.74 -22.203 -17.969 1 84.44 310 GLY A N 1
ATOM 2496 C CA . GLY A 1 310 ? 2.367 -21.891 -17.609 1 84.44 310 GLY A CA 1
ATOM 2497 C C . GLY A 1 310 ? 2.227 -20.531 -16.938 1 84.44 310 GLY A C 1
ATOM 2498 O O . GLY A 1 310 ? 1.173 -19.891 -17.031 1 84.44 310 GLY A O 1
ATOM 2499 N N . SER A 1 311 ? 3.273 -20.062 -16.375 1 85.69 311 SER A N 1
ATOM 2500 C CA . SER A 1 311 ? 3.215 -18.797 -15.664 1 85.69 311 SER A CA 1
ATOM 2501 C C . SER A 1 311 ? 3.834 -17.672 -16.5 1 85.69 311 SER A C 1
ATOM 2503 O O . SER A 1 311 ? 4.051 -16.562 -16 1 85.69 311 SER A O 1
ATOM 2505 N N . LEU A 1 312 ? 4.086 -17.922 -17.719 1 85.69 312 LEU A N 1
ATOM 2506 C CA . LEU A 1 312 ? 4.824 -16.984 -18.562 1 85.69 312 LEU A CA 1
ATOM 2507 C C . LEU A 1 312 ? 4.078 -15.656 -18.672 1 85.69 312 LEU A C 1
ATOM 2509 O O . LEU A 1 312 ? 4.695 -14.586 -18.672 1 85.69 312 LEU A O 1
ATOM 2513 N N . GLY A 1 313 ? 2.807 -15.719 -18.781 1 81.69 313 GLY A N 1
ATOM 2514 C CA . GLY A 1 313 ? 2.049 -14.484 -18.891 1 81.69 313 GLY A CA 1
ATOM 2515 C C . GLY A 1 313 ? 2.199 -13.586 -17.672 1 81.69 313 GLY A C 1
ATOM 2516 O O . GLY A 1 313 ? 2.406 -12.375 -17.812 1 81.69 313 GLY A O 1
ATOM 2517 N N . ILE A 1 314 ? 2.094 -14.203 -16.547 1 85.81 314 ILE A N 1
ATOM 2518 C CA . ILE A 1 314 ? 2.221 -13.461 -15.297 1 85.81 314 ILE A CA 1
ATOM 2519 C C . ILE A 1 314 ? 3.637 -12.906 -15.164 1 85.81 314 ILE A C 1
ATOM 2521 O O . ILE A 1 314 ? 3.822 -11.734 -14.828 1 85.81 314 ILE A O 1
ATOM 2525 N N . VAL A 1 315 ? 4.586 -13.719 -15.484 1 90.06 315 VAL A N 1
ATOM 2526 C CA . VAL A 1 315 ? 5.996 -13.344 -15.391 1 90.06 315 VAL A CA 1
ATOM 2527 C C . VAL A 1 315 ? 6.277 -12.172 -16.328 1 90.06 315 VAL A C 1
ATOM 2529 O O . VAL A 1 315 ? 6.984 -11.234 -15.953 1 90.06 315 VAL A O 1
ATOM 2532 N N . TYR A 1 316 ? 5.703 -12.25 -17.422 1 87.31 316 TYR A N 1
ATOM 2533 C CA . TYR A 1 316 ? 5.91 -11.188 -18.391 1 87.31 316 TYR A CA 1
ATOM 2534 C C . TYR A 1 316 ? 5.41 -9.852 -17.859 1 87.31 316 TYR A C 1
ATOM 2536 O O . TYR A 1 316 ? 6.117 -8.836 -17.938 1 87.31 316 TYR A O 1
ATOM 2544 N N . ARG A 1 317 ? 4.305 -9.812 -17.328 1 84.19 317 ARG A N 1
ATOM 2545 C CA . ARG A 1 317 ? 3.736 -8.594 -16.75 1 84.19 317 ARG A CA 1
ATOM 2546 C C . ARG A 1 317 ? 4.574 -8.094 -15.586 1 84.19 317 ARG A C 1
ATOM 2548 O O . ARG A 1 317 ? 4.82 -6.895 -15.461 1 84.19 317 ARG A O 1
ATOM 2555 N N . GLN A 1 318 ? 4.973 -9.07 -14.828 1 87.94 318 GLN A N 1
ATOM 2556 C CA . GLN A 1 318 ? 5.789 -8.711 -13.672 1 87.94 318 GLN A CA 1
ATOM 2557 C C . GLN A 1 318 ? 7.109 -8.086 -14.102 1 87.94 318 GLN A C 1
ATOM 2559 O O . GLN A 1 318 ? 7.574 -7.117 -13.492 1 87.94 318 GLN A O 1
ATOM 2564 N N . ILE A 1 319 ? 7.656 -8.609 -15.117 1 89.12 319 ILE A N 1
ATOM 2565 C CA . ILE A 1 319 ? 8.922 -8.086 -15.617 1 89.12 319 ILE A CA 1
ATOM 2566 C C . ILE A 1 319 ? 8.75 -6.633 -16.047 1 89.12 319 ILE A C 1
ATOM 2568 O O . ILE A 1 319 ? 9.531 -5.766 -15.672 1 89.12 319 ILE A O 1
ATOM 2572 N N . LYS A 1 320 ? 7.707 -6.359 -16.719 1 86.25 320 LYS A N 1
ATOM 2573 C CA . LYS A 1 320 ? 7.449 -5.012 -17.203 1 86.25 320 LYS A CA 1
ATOM 2574 C C . LYS A 1 320 ? 7.242 -4.035 -16.047 1 86.25 320 LYS A C 1
ATOM 2576 O O . LYS A 1 320 ? 7.848 -2.959 -16.016 1 86.25 320 LYS A O 1
ATOM 2581 N N . HIS A 1 321 ? 6.539 -4.449 -15.094 1 85.12 321 HIS A N 1
ATOM 2582 C CA . HIS A 1 321 ? 6.25 -3.605 -13.945 1 85.12 321 HIS A CA 1
ATOM 2583 C C . HIS A 1 321 ? 7.504 -3.367 -13.109 1 85.12 321 HIS A C 1
ATOM 2585 O O . HIS A 1 321 ? 7.77 -2.24 -12.68 1 85.12 321 HIS A O 1
ATOM 2591 N N . ASN A 1 322 ? 8.266 -4.406 -12.875 1 89.94 322 ASN A N 1
ATOM 2592 C CA . ASN A 1 322 ? 9.461 -4.305 -12.039 1 89.94 322 ASN A CA 1
ATOM 2593 C C . ASN A 1 322 ? 10.539 -3.461 -12.703 1 89.94 322 ASN A C 1
ATOM 2595 O O . ASN A 1 322 ? 11.297 -2.764 -12.023 1 89.94 322 ASN A O 1
ATOM 2599 N N . PHE A 1 323 ? 10.508 -3.451 -13.984 1 87.94 323 PHE A N 1
ATOM 2600 C CA . PHE A 1 323 ? 11.477 -2.611 -14.688 1 87.94 323 PHE A CA 1
ATOM 2601 C C . PHE A 1 323 ? 11.133 -1.136 -14.516 1 87.94 323 PHE A C 1
ATOM 2603 O O . PHE A 1 323 ? 12.023 -0.298 -14.375 1 87.94 323 PHE A O 1
ATOM 2610 N N . ILE A 1 324 ? 9.898 -0.816 -14.5 1 86.62 324 ILE A N 1
ATOM 2611 C CA . ILE A 1 324 ? 9.461 0.561 -14.297 1 86.62 324 ILE A CA 1
ATOM 2612 C C . ILE A 1 324 ? 9.875 1.037 -12.906 1 86.62 324 ILE A C 1
ATOM 2614 O O . ILE A 1 324 ? 10.484 2.1 -12.766 1 86.62 324 ILE A O 1
ATOM 2618 N N . ASP A 1 325 ? 9.617 0.204 -11.953 1 88.62 325 ASP A N 1
ATOM 2619 C CA . ASP A 1 325 ? 9.945 0.551 -10.57 1 88.62 325 ASP A CA 1
ATOM 2620 C C . ASP A 1 325 ? 11.461 0.688 -10.391 1 88.62 325 ASP A C 1
ATOM 2622 O O . ASP A 1 325 ? 11.922 1.595 -9.695 1 88.62 325 ASP A O 1
ATOM 2626 N N . MET A 1 326 ? 12.125 -0.184 -10.984 1 88.44 326 MET A N 1
ATOM 2627 C CA . MET A 1 326 ? 13.586 -0.155 -10.883 1 88.44 326 MET A CA 1
ATOM 2628 C C . MET A 1 326 ? 14.148 1.093 -11.555 1 88.44 326 MET A C 1
ATOM 2630 O O . MET A 1 326 ? 15.086 1.711 -11.039 1 88.44 326 MET A O 1
ATOM 2634 N N . ASN A 1 327 ? 13.602 1.437 -12.688 1 86.56 327 ASN A N 1
ATOM 2635 C CA . ASN A 1 327 ? 14.047 2.633 -13.391 1 86.56 327 ASN A CA 1
ATOM 2636 C C . ASN A 1 327 ? 13.805 3.893 -12.562 1 86.56 327 ASN A C 1
ATOM 2638 O O . ASN A 1 327 ? 14.633 4.805 -12.547 1 86.56 327 ASN A O 1
ATOM 2642 N N . ASN A 1 328 ? 12.688 3.924 -11.898 1 86.81 328 ASN A N 1
ATOM 2643 C CA . ASN A 1 328 ? 12.398 5.055 -11.023 1 86.81 328 ASN A CA 1
ATOM 2644 C C . ASN A 1 328 ? 13.422 5.176 -9.898 1 86.81 328 ASN A C 1
ATOM 2646 O O . ASN A 1 328 ? 13.852 6.281 -9.562 1 86.81 328 ASN A O 1
ATOM 2650 N N . MET A 1 329 ? 13.789 4.121 -9.383 1 88.5 329 MET A N 1
ATOM 2651 C CA . MET A 1 329 ? 14.781 4.117 -8.305 1 88.5 329 MET A CA 1
ATOM 2652 C C . MET A 1 329 ? 16.156 4.516 -8.828 1 88.5 329 MET A C 1
ATOM 2654 O O . MET A 1 329 ? 16.844 5.32 -8.203 1 88.5 329 MET A O 1
ATOM 2658 N N . PHE A 1 330 ? 16.531 4.016 -9.992 1 85.88 330 PHE A N 1
ATOM 2659 C CA . PHE A 1 330 ? 17.844 4.316 -10.547 1 85.88 330 PHE A CA 1
ATOM 2660 C C . PHE A 1 330 ? 17.906 5.766 -11.016 1 85.88 330 PHE A C 1
ATOM 2662 O O . PHE A 1 330 ? 18.984 6.371 -11.031 1 85.88 330 PHE A O 1
ATOM 2669 N N . ASP A 1 331 ? 16.766 6.285 -11.352 1 85.62 331 ASP A N 1
ATOM 2670 C CA . ASP A 1 331 ? 16.719 7.707 -11.672 1 85.62 331 ASP A CA 1
ATOM 2671 C C . ASP A 1 331 ? 17.125 8.555 -10.469 1 85.62 331 ASP A C 1
ATOM 2673 O O . ASP A 1 331 ? 17.75 9.602 -10.625 1 85.62 331 ASP A O 1
ATOM 2677 N N . LEU A 1 332 ? 16.797 8.047 -9.367 1 85.69 332 LEU A N 1
ATOM 2678 C CA . LEU A 1 332 ? 17.219 8.734 -8.148 1 85.69 332 LEU A CA 1
ATOM 2679 C C . LEU A 1 332 ? 18.734 8.672 -7.977 1 85.69 332 LEU A C 1
ATOM 2681 O O . LEU A 1 332 ? 19.359 9.648 -7.562 1 85.69 332 LEU A O 1
ATOM 2685 N N . LEU A 1 333 ? 19.312 7.586 -8.328 1 86.31 333 LEU A N 1
ATOM 2686 C CA . LEU A 1 333 ? 20.734 7.375 -8.18 1 86.31 333 LEU A CA 1
ATOM 2687 C C . LEU A 1 333 ? 21.516 8.18 -9.211 1 86.31 333 LEU A C 1
ATOM 2689 O O . LEU A 1 333 ? 22.672 8.547 -8.977 1 86.31 333 LEU A O 1
ATOM 2693 N N . ASP A 1 334 ? 20.859 8.469 -10.242 1 86.31 334 ASP A N 1
ATOM 2694 C CA . ASP A 1 334 ? 21.531 9.18 -11.32 1 86.31 334 ASP A CA 1
ATOM 2695 C C . ASP A 1 334 ? 21.516 10.688 -11.086 1 86.31 334 ASP A C 1
ATOM 2697 O O . ASP A 1 334 ? 22.25 11.438 -11.727 1 86.31 334 ASP A O 1
ATOM 2701 N N . ARG A 1 335 ? 20.812 11.109 -10.094 1 87.19 335 ARG A N 1
ATOM 2702 C CA . ARG A 1 335 ? 20.766 12.531 -9.789 1 87.19 335 ARG A CA 1
ATOM 2703 C C . ARG A 1 335 ? 22.047 12.992 -9.117 1 87.19 335 ARG A C 1
ATOM 2705 O O . ARG A 1 335 ? 22.578 12.312 -8.227 1 87.19 335 ARG A O 1
ATOM 2712 N N . GLN A 1 336 ? 22.516 14.086 -9.602 1 88.88 336 GLN A N 1
ATOM 2713 C CA . GLN A 1 336 ? 23.75 14.625 -9.039 1 88.88 336 GLN A CA 1
ATOM 2714 C C . GLN A 1 336 ? 23.469 15.844 -8.164 1 88.88 336 GLN A C 1
ATOM 2716 O O . GLN A 1 336 ? 22.594 16.656 -8.484 1 88.88 336 GLN A O 1
ATOM 2721 N N . PRO A 1 337 ? 24.188 15.859 -7.055 1 89.38 337 PRO A N 1
ATOM 2722 C CA . PRO A 1 337 ? 24.016 17.031 -6.195 1 89.38 337 PRO A CA 1
ATOM 2723 C C . PRO A 1 337 ? 24.562 18.312 -6.832 1 89.38 337 PRO A C 1
ATOM 2725 O O . PRO A 1 337 ? 25.578 18.266 -7.547 1 89.38 337 PRO A O 1
ATOM 2728 N N . ASN A 1 338 ? 23.938 19.391 -6.543 1 85.69 338 ASN A N 1
ATOM 2729 C CA . ASN A 1 338 ? 24.391 20.688 -7.035 1 85.69 338 ASN A CA 1
ATOM 2730 C C . ASN A 1 338 ? 25.562 21.219 -6.215 1 85.69 338 ASN A C 1
ATOM 2732 O O . ASN A 1 338 ? 26.422 21.938 -6.738 1 85.69 338 ASN A O 1
ATOM 2736 N N . VAL A 1 339 ? 25.531 20.891 -4.992 1 88.81 339 VAL A N 1
ATOM 2737 C CA . VAL A 1 339 ? 26.578 21.344 -4.09 1 88.81 339 VAL A CA 1
ATOM 2738 C C . VAL A 1 339 ? 27.5 20.188 -3.736 1 88.81 339 VAL A C 1
ATOM 2740 O O . VAL A 1 339 ? 27.062 19.203 -3.115 1 88.81 339 VAL A O 1
ATOM 2743 N N . SER A 1 340 ? 28.625 20.141 -4.273 1 86.88 340 SER A N 1
ATOM 2744 C CA . SER A 1 340 ? 29.578 19.078 -3.98 1 86.88 340 SER A CA 1
ATOM 2745 C C . SER A 1 340 ? 31 19.625 -3.877 1 86.88 340 SER A C 1
ATOM 2747 O O . SER A 1 340 ? 31.297 20.703 -4.391 1 86.88 340 SER A O 1
ATOM 2749 N N . SER A 1 341 ? 31.703 18.984 -3.004 1 87.56 341 SER A N 1
ATOM 2750 C CA . SER A 1 341 ? 33.125 19.328 -2.895 1 87.56 341 SER A CA 1
ATOM 2751 C C . SER A 1 341 ? 34 18.328 -3.652 1 87.56 341 SER A C 1
ATOM 2753 O O . SER A 1 341 ? 33.594 17.172 -3.834 1 87.56 341 SER A O 1
ATOM 2755 N N . SER A 1 342 ? 35.062 18.906 -4.133 1 85.12 342 SER A N 1
ATOM 2756 C CA . SER A 1 342 ? 36 18.031 -4.793 1 85.12 342 SER A CA 1
ATOM 2757 C C . SER A 1 342 ? 36.594 17.016 -3.814 1 85.12 342 SER A C 1
ATOM 2759 O O . SER A 1 342 ? 36.656 17.266 -2.609 1 85.12 342 SER A O 1
ATOM 2761 N N . LYS A 1 343 ? 36.875 15.859 -4.242 1 84.81 343 LYS A N 1
ATOM 2762 C CA . LYS A 1 343 ? 37.438 14.797 -3.414 1 84.81 343 LYS A CA 1
ATOM 2763 C C . LYS A 1 343 ? 38.719 15.25 -2.73 1 84.81 343 LYS A C 1
ATOM 2765 O O . LYS A 1 343 ? 39.031 14.797 -1.627 1 84.81 343 LYS A O 1
ATOM 2770 N N . GLU A 1 344 ? 39.344 16.25 -3.326 1 90.75 344 GLU A N 1
ATOM 2771 C CA . GLU A 1 344 ? 40.625 16.703 -2.797 1 90.75 344 GLU A CA 1
ATOM 2772 C C . GLU A 1 344 ? 40.5 18.047 -2.084 1 90.75 344 GLU A C 1
ATOM 2774 O O . GLU A 1 344 ? 41.5 18.688 -1.771 1 90.75 344 GLU A O 1
ATOM 2779 N N . ALA A 1 345 ? 39.312 18.359 -1.742 1 92.19 345 ALA A N 1
ATOM 2780 C CA . ALA A 1 345 ? 39.125 19.656 -1.084 1 92.19 345 ALA A CA 1
ATOM 2781 C C . ALA A 1 345 ? 39.688 19.625 0.335 1 92.19 345 ALA A C 1
ATOM 2783 O O . ALA A 1 345 ? 39.5 18.656 1.069 1 92.19 345 ALA A O 1
ATOM 2784 N N . PRO A 1 346 ? 40.375 20.625 0.667 1 94.12 346 PRO A N 1
ATOM 2785 C CA . PRO A 1 346 ? 40.938 20.672 2.01 1 94.12 346 PRO A CA 1
ATOM 2786 C C . PRO A 1 346 ? 39.906 20.859 3.102 1 94.12 346 PRO A C 1
ATOM 2788 O O . PRO A 1 346 ? 38.812 21.406 2.838 1 94.12 346 PRO A O 1
ATOM 2791 N N . LYS A 1 347 ? 40.219 20.375 4.336 1 95.75 347 LYS A N 1
ATOM 2792 C CA . LYS A 1 347 ? 39.375 20.578 5.5 1 95.75 347 LYS A CA 1
ATOM 2793 C C . LYS A 1 347 ? 39.5 22 6.047 1 95.75 347 LYS A C 1
ATOM 2795 O O . LYS A 1 347 ? 40.531 22.641 5.867 1 95.75 347 LYS A O 1
ATOM 2800 N N . ILE A 1 348 ? 38.5 22.438 6.637 1 95.19 348 ILE A N 1
ATOM 2801 C CA . ILE A 1 348 ? 38.5 23.797 7.188 1 95.19 348 ILE A CA 1
ATOM 2802 C C . ILE A 1 348 ? 39.438 23.859 8.398 1 95.19 348 ILE A C 1
ATOM 2804 O O . ILE A 1 348 ? 39.5 22.906 9.18 1 95.19 348 ILE A O 1
ATOM 2808 N N . LYS A 1 349 ? 40.219 24.859 8.438 1 94.31 349 LYS A N 1
ATOM 2809 C CA . LYS A 1 349 ? 41.031 25.156 9.609 1 94.31 349 LYS A CA 1
ATOM 2810 C C . LYS A 1 349 ? 40.469 26.344 10.383 1 94.31 349 LYS A C 1
ATOM 2812 O O . LYS A 1 349 ? 40.625 27.5 9.984 1 94.31 349 LYS A O 1
ATOM 2817 N N . ILE A 1 350 ? 39.812 26.016 11.484 1 90.25 350 ILE A N 1
ATOM 2818 C CA . ILE A 1 350 ? 39.156 27.094 12.227 1 90.25 350 ILE A CA 1
ATOM 2819 C C . ILE A 1 350 ? 40.031 27.5 13.414 1 90.25 350 ILE A C 1
ATOM 2821 O O . ILE A 1 350 ? 40.469 26.641 14.18 1 90.25 350 ILE A O 1
ATOM 2825 N N . SER A 1 351 ? 40.344 28.797 13.453 1 87 351 SER A N 1
ATOM 2826 C CA . SER A 1 351 ? 41.156 29.328 14.555 1 87 351 SER A CA 1
ATOM 2827 C C . SER A 1 351 ? 40.344 30.281 15.422 1 87 351 SER A C 1
ATOM 2829 O O . SER A 1 351 ? 40.25 30.109 16.641 1 87 351 SER A O 1
ATOM 2831 N N . GLN A 1 352 ? 39.688 31.266 14.859 1 87.69 352 GLN A N 1
ATOM 2832 C CA . GLN A 1 352 ? 39 32.312 15.617 1 87.69 352 GLN A CA 1
ATOM 2833 C C . GLN A 1 352 ? 37.5 32.281 15.344 1 87.69 352 GLN A C 1
ATOM 2835 O O . GLN A 1 352 ? 36.719 32.75 16.172 1 87.69 352 GLN A O 1
ATOM 2840 N N . GLY A 1 353 ? 37.062 31.75 14.219 1 92.62 353 GLY A N 1
ATOM 2841 C CA . GLY A 1 353 ? 35.656 31.688 13.875 1 92.62 353 GLY A CA 1
ATOM 2842 C C . GLY A 1 353 ? 35.125 33 13.289 1 92.62 353 GLY A C 1
ATOM 2843 O O . GLY A 1 353 ? 34 33.375 13.578 1 92.62 353 GLY A O 1
ATOM 2844 N N . LYS A 1 354 ? 35.938 33.781 12.578 1 95.44 354 LYS A N 1
ATOM 2845 C CA . LYS A 1 354 ? 35.5 34.969 11.875 1 95.44 354 LYS A CA 1
ATOM 2846 C C . LYS A 1 354 ? 34.719 34.625 10.609 1 95.44 354 LYS A C 1
ATOM 2848 O O . LYS A 1 354 ? 35.125 33.75 9.836 1 95.44 354 LYS A O 1
ATOM 2853 N N . VAL A 1 355 ? 33.562 35.219 10.422 1 97.25 355 VAL A N 1
ATOM 2854 C CA . VAL A 1 355 ? 32.75 34.969 9.25 1 97.25 355 VAL A CA 1
ATOM 2855 C C . VAL A 1 355 ? 32.594 36.25 8.43 1 97.25 355 VAL A C 1
ATOM 2857 O O . VAL A 1 355 ? 32.25 37.312 8.977 1 97.25 355 VAL A O 1
ATOM 2860 N N . GLU A 1 356 ? 32.812 36.156 7.137 1 97.69 356 GLU A N 1
ATOM 2861 C CA . GLU A 1 356 ? 32.719 37.312 6.258 1 97.69 356 GLU A CA 1
ATOM 2862 C C . GLU A 1 356 ? 31.828 37.031 5.055 1 97.69 356 GLU A C 1
ATOM 2864 O O . GLU A 1 356 ? 32.062 36.062 4.324 1 97.69 356 GLU A O 1
ATOM 2869 N N . PHE A 1 357 ? 30.812 37.812 4.918 1 97.5 357 PHE A N 1
ATOM 2870 C CA . PHE A 1 357 ? 29.984 37.781 3.711 1 97.5 357 PHE A CA 1
ATOM 2871 C C . PHE A 1 357 ? 30.438 38.906 2.752 1 97.5 357 PHE A C 1
ATOM 2873 O O . PHE A 1 357 ? 30.359 40.062 3.084 1 97.5 357 PHE A O 1
ATOM 2880 N N . LYS A 1 358 ? 30.875 38.469 1.558 1 97.31 358 LYS A N 1
ATOM 2881 C CA . LYS A 1 358 ? 31.406 39.438 0.594 1 97.31 358 LYS A CA 1
ATOM 2882 C C . LYS A 1 358 ? 30.547 39.469 -0.666 1 97.31 358 LYS A C 1
ATOM 2884 O O . LYS A 1 358 ? 30.656 38.594 -1.531 1 97.31 358 LYS A O 1
ATOM 2889 N N . HIS A 1 359 ? 29.75 40.5 -0.816 1 96.19 359 HIS A N 1
ATOM 2890 C CA . HIS A 1 359 ? 28.953 40.781 -2.008 1 96.19 359 HIS A CA 1
ATOM 2891 C C . HIS A 1 359 ? 28.141 39.562 -2.42 1 96.19 359 HIS A C 1
ATOM 2893 O O . HIS A 1 359 ? 28.219 39.125 -3.566 1 96.19 359 HIS A O 1
ATOM 2899 N N . ILE A 1 360 ? 27.438 39.125 -1.506 1 95.81 360 ILE A N 1
ATOM 2900 C CA . ILE A 1 360 ? 26.688 37.906 -1.692 1 95.81 360 ILE A CA 1
ATOM 2901 C C . ILE A 1 360 ? 25.422 38.188 -2.496 1 95.81 360 ILE A C 1
ATOM 2903 O O . ILE A 1 360 ? 24.641 39.062 -2.141 1 95.81 360 ILE A O 1
ATOM 2907 N N . SER A 1 361 ? 25.203 37.469 -3.596 1 96.12 361 SER A N 1
ATOM 2908 C CA . SER A 1 361 ? 23.984 37.438 -4.379 1 96.12 361 SER A CA 1
ATOM 2909 C C . SER A 1 361 ? 23.484 36 -4.566 1 96.12 361 SER A C 1
ATOM 2911 O O . SER A 1 361 ? 24.297 35.094 -4.82 1 96.12 361 SER A O 1
ATOM 2913 N N . PHE A 1 362 ? 22.25 35.844 -4.367 1 95.06 362 PHE A N 1
ATOM 2914 C CA . PHE A 1 362 ? 21.734 34.469 -4.445 1 95.06 362 PHE A CA 1
ATOM 2915 C C . PHE A 1 362 ? 20.281 34.5 -4.91 1 95.06 362 PHE A C 1
ATOM 2917 O O . PHE A 1 362 ? 19.516 35.406 -4.586 1 95.06 362 PHE A O 1
ATOM 2924 N N . ALA A 1 363 ? 19.953 33.531 -5.75 1 92.94 363 ALA A N 1
ATOM 2925 C CA . ALA A 1 363 ? 18.594 33.25 -6.195 1 92.94 363 ALA A CA 1
ATOM 2926 C C . ALA A 1 363 ? 18.312 31.766 -6.215 1 92.94 363 ALA A C 1
ATOM 2928 O O . ALA A 1 363 ? 19.172 30.969 -6.59 1 92.94 363 ALA A O 1
ATOM 2929 N N . TYR A 1 364 ? 17.156 31.469 -5.574 1 87.5 364 TYR A N 1
ATOM 2930 C CA . TYR A 1 364 ? 16.734 30.078 -5.707 1 87.5 364 TYR A CA 1
ATOM 2931 C C . TYR A 1 364 ? 16.438 29.734 -7.16 1 87.5 364 TYR A C 1
ATOM 2933 O O . TYR A 1 364 ? 16.125 30.625 -7.961 1 87.5 364 TYR A O 1
ATOM 2941 N N . GLU A 1 365 ? 16.516 28.484 -7.477 1 82.31 365 GLU A N 1
ATOM 2942 C CA . GLU A 1 365 ? 16.312 28.062 -8.859 1 82.31 365 GLU A CA 1
ATOM 2943 C C . GLU A 1 365 ? 14.938 28.516 -9.359 1 82.31 365 GLU A C 1
ATOM 2945 O O . GLU A 1 365 ? 13.914 28.141 -8.781 1 82.31 365 GLU A O 1
ATOM 2950 N N . GLY A 1 366 ? 14.93 29.203 -10.344 1 76.94 366 GLY A N 1
ATOM 2951 C CA . GLY A 1 366 ? 13.695 29.609 -10.992 1 76.94 366 GLY A CA 1
ATOM 2952 C C . GLY A 1 366 ? 13.031 30.797 -10.32 1 76.94 366 GLY A C 1
ATOM 2953 O O . GLY A 1 366 ? 11.906 31.172 -10.672 1 76.94 366 GLY A O 1
ATOM 2954 N N . LYS A 1 367 ? 13.648 31.375 -9.297 1 82.62 367 LYS A N 1
ATOM 2955 C CA . LYS A 1 367 ? 13.055 32.5 -8.578 1 82.62 367 LYS A CA 1
ATOM 2956 C C . LYS A 1 367 ? 13.922 33.75 -8.711 1 82.62 367 LYS A C 1
ATOM 2958 O O . LYS A 1 367 ? 15.008 33.719 -9.289 1 82.62 367 LYS A O 1
ATOM 2963 N N . ASP A 1 368 ? 13.359 34.75 -8.273 1 83.31 368 ASP A N 1
ATOM 2964 C CA . ASP A 1 368 ? 14.078 36 -8.281 1 83.31 368 ASP A CA 1
ATOM 2965 C C . ASP A 1 368 ? 15.156 36.031 -7.203 1 83.31 368 ASP A C 1
ATOM 2967 O O . ASP A 1 368 ? 15.141 35.219 -6.281 1 83.31 368 ASP A O 1
ATOM 2971 N N . LYS A 1 369 ? 16.031 37 -7.406 1 89.12 369 LYS A N 1
ATOM 2972 C CA . LYS A 1 369 ? 17.125 37.156 -6.441 1 89.12 369 LYS A CA 1
ATOM 2973 C C . LYS A 1 369 ? 16.594 37.5 -5.059 1 89.12 369 LYS A C 1
ATOM 2975 O O . LYS A 1 369 ? 15.844 38.469 -4.906 1 89.12 369 LYS A O 1
ATOM 2980 N N . VAL A 1 370 ? 16.938 36.719 -4.129 1 90.94 370 VAL A N 1
ATOM 2981 C CA . VAL A 1 370 ? 16.531 36.906 -2.744 1 90.94 370 VAL A CA 1
ATOM 2982 C C . VAL A 1 370 ? 17.531 37.812 -2.033 1 90.94 370 VAL A C 1
ATOM 2984 O O . VAL A 1 370 ? 17.156 38.656 -1.211 1 90.94 370 VAL A O 1
ATOM 2987 N N . LEU A 1 371 ? 18.812 37.656 -2.352 1 94.69 371 LEU A N 1
ATOM 2988 C CA . LEU A 1 371 ? 19.891 38.469 -1.815 1 94.69 371 LEU A CA 1
ATOM 2989 C C . LEU A 1 371 ? 20.609 39.219 -2.934 1 94.69 371 LEU A C 1
ATOM 2991 O O . LEU A 1 371 ? 20.953 38.625 -3.961 1 94.69 371 LEU A O 1
ATOM 2995 N N . LYS A 1 372 ? 20.766 40.531 -2.68 1 95.69 372 LYS A N 1
ATOM 2996 C CA . LYS A 1 372 ? 21.375 41.406 -3.678 1 95.69 372 LYS A CA 1
ATOM 2997 C C . LYS A 1 372 ? 22.594 42.125 -3.109 1 95.69 372 LYS A C 1
ATOM 2999 O O . LYS A 1 372 ? 22.469 43.219 -2.545 1 95.69 372 LYS A O 1
ATOM 3004 N N . ASP A 1 373 ? 23.688 41.594 -3.264 1 94.69 373 ASP A N 1
ATOM 3005 C CA . ASP A 1 373 ? 24.984 42.188 -2.93 1 94.69 373 ASP A CA 1
ATOM 3006 C C . ASP A 1 373 ? 25.062 42.5 -1.438 1 94.69 373 ASP A C 1
ATOM 3008 O O . ASP A 1 373 ? 25.312 43.656 -1.05 1 94.69 373 ASP A O 1
ATOM 3012 N N . VAL A 1 374 ? 24.922 41.562 -0.637 1 95.69 374 VAL A N 1
ATOM 3013 C CA . VAL A 1 374 ? 24.938 41.688 0.815 1 95.69 374 VAL A CA 1
ATOM 3014 C C . VAL A 1 374 ? 26.375 41.469 1.326 1 95.69 374 VAL A C 1
ATOM 3016 O O . VAL A 1 374 ? 27.016 40.5 0.982 1 95.69 374 VAL A O 1
ATOM 3019 N N . SER A 1 375 ? 26.844 42.469 2.115 1 96.88 375 SER A N 1
ATOM 3020 C CA . SER A 1 375 ? 28.188 42.344 2.695 1 96.88 375 SER A CA 1
ATOM 3021 C C . SER A 1 375 ? 28.188 42.719 4.172 1 96.88 375 SER A C 1
ATOM 3023 O O . SER A 1 375 ? 27.594 43.75 4.551 1 96.88 375 SER A O 1
ATOM 3025 N N . PHE A 1 376 ? 28.766 41.875 5.027 1 96.06 376 PHE A N 1
ATOM 3026 C CA . PHE A 1 376 ? 28.969 42.188 6.43 1 96.06 376 PHE A CA 1
ATOM 3027 C C . PHE A 1 376 ? 29.953 41.219 7.07 1 96.06 376 PHE A C 1
ATOM 3029 O O . PHE A 1 376 ? 30.281 40.188 6.477 1 96.06 376 PHE A O 1
ATOM 3036 N N . VAL A 1 377 ? 30.438 41.562 8.25 1 96.31 377 VAL A N 1
ATOM 3037 C CA . VAL A 1 377 ? 31.453 40.75 8.93 1 96.31 377 VAL A CA 1
ATOM 3038 C C . VAL A 1 377 ? 31 40.469 10.359 1 96.31 377 VAL A C 1
ATOM 3040 O O . VAL A 1 377 ? 30.375 41.312 11 1 96.31 377 VAL A O 1
ATOM 3043 N N . ILE A 1 378 ? 31.297 39.281 10.75 1 96.12 378 ILE A N 1
ATOM 3044 C CA . ILE A 1 378 ? 31.125 38.875 12.133 1 96.12 378 ILE A CA 1
ATOM 3045 C C . ILE A 1 378 ? 32.5 38.531 12.758 1 96.12 378 ILE A C 1
ATOM 3047 O O . ILE A 1 378 ? 33.094 37.5 12.438 1 96.12 378 ILE A O 1
ATOM 3051 N N . ASP A 1 379 ? 32.844 39.375 13.664 1 94.12 379 ASP A N 1
ATOM 3052 C CA . ASP A 1 379 ? 34.125 39.156 14.32 1 94.12 379 ASP A CA 1
ATOM 3053 C C . ASP A 1 379 ? 34.062 38 15.32 1 94.12 379 ASP A C 1
ATOM 3055 O O . ASP A 1 379 ? 32.969 37.625 15.773 1 94.12 379 ASP A O 1
ATOM 3059 N N . PRO A 1 380 ? 35.25 37.406 15.641 1 92.62 380 PRO A N 1
ATOM 3060 C CA . PRO A 1 380 ? 35.25 36.312 16.609 1 92.62 380 PRO A CA 1
ATOM 3061 C C . PRO A 1 380 ? 34.656 36.719 17.953 1 92.62 380 PRO A C 1
ATOM 3063 O O . PRO A 1 380 ? 34.969 37.75 18.5 1 92.62 380 PRO A O 1
ATOM 3066 N N . GLY A 1 381 ? 33.656 35.875 18.406 1 88.5 381 GLY A N 1
ATOM 3067 C CA . GLY A 1 381 ? 33.062 36.094 19.703 1 88.5 381 GLY A CA 1
ATOM 3068 C C . GLY A 1 381 ? 31.984 37.156 19.688 1 88.5 381 GLY A C 1
ATOM 3069 O O . GLY A 1 381 ? 31.469 37.562 20.734 1 88.5 381 GLY A O 1
ATOM 3070 N N . GLN A 1 382 ? 31.672 37.625 18.516 1 91.31 382 GLN A N 1
ATOM 3071 C CA . GLN A 1 382 ? 30.672 38.656 18.359 1 91.31 382 GLN A CA 1
ATOM 3072 C C . GLN A 1 382 ? 29.281 38.062 18.141 1 91.31 382 GLN A C 1
ATOM 3074 O O . GLN A 1 382 ? 29.141 37.031 17.484 1 91.31 382 GLN A O 1
ATOM 3079 N N . LYS A 1 383 ? 28.344 38.656 18.781 1 92 383 LYS A N 1
ATOM 3080 C CA . LYS A 1 383 ? 26.938 38.344 18.531 1 92 383 LYS A CA 1
ATOM 3081 C C . LYS A 1 383 ? 26.312 39.312 17.578 1 92 383 LYS A C 1
ATOM 3083 O O . LYS A 1 383 ? 26.156 40.5 17.906 1 92 383 LYS A O 1
ATOM 3088 N N . VAL A 1 384 ? 26 38.844 16.391 1 93.62 384 VAL A N 1
ATOM 3089 C CA . VAL A 1 384 ? 25.406 39.719 15.359 1 93.62 384 VAL A CA 1
ATOM 3090 C C . VAL A 1 384 ? 23.969 39.25 15.086 1 93.62 384 VAL A C 1
ATOM 3092 O O . VAL A 1 384 ? 23.703 38.062 14.922 1 93.62 384 VAL A O 1
ATOM 3095 N N . ALA A 1 385 ? 23.031 40.188 15.07 1 93.38 385 ALA A N 1
ATOM 3096 C CA . ALA A 1 385 ? 21.625 39.875 14.82 1 93.38 385 ALA A CA 1
ATOM 3097 C C . ALA A 1 385 ? 21.188 40.406 13.461 1 93.38 385 ALA A C 1
ATOM 3099 O O . ALA A 1 385 ? 21.594 41.5 13.047 1 93.38 385 ALA A O 1
ATOM 3100 N N . ILE A 1 386 ? 20.469 39.625 12.812 1 94 386 ILE A N 1
ATOM 3101 C CA . ILE A 1 386 ? 19.875 40.031 11.547 1 94 386 ILE A CA 1
ATOM 3102 C C . ILE A 1 386 ? 18.359 40.156 11.719 1 94 386 ILE A C 1
ATOM 3104 O O . ILE A 1 386 ? 17.688 39.219 12.164 1 94 386 ILE A O 1
ATOM 3108 N N . VAL A 1 387 ? 17.812 41.344 11.359 1 91.19 387 VAL A N 1
ATOM 3109 C CA . VAL A 1 387 ? 16.375 41.594 11.477 1 91.19 387 VAL A CA 1
ATOM 3110 C C . VAL A 1 387 ? 15.844 42.156 10.164 1 91.19 387 VAL A C 1
ATOM 3112 O O . VAL A 1 387 ? 16.609 42.625 9.328 1 91.19 387 VAL A O 1
ATOM 3115 N N . GLY A 1 388 ? 14.633 41.906 9.984 1 87 388 GLY A N 1
ATOM 3116 C CA . GLY A 1 388 ? 13.977 42.406 8.773 1 87 388 GLY A CA 1
ATOM 3117 C C . GLY A 1 388 ? 12.594 41.812 8.578 1 87 388 GLY A C 1
ATOM 3118 O O . GLY A 1 388 ? 12.156 40.938 9.352 1 87 388 GLY A O 1
ATOM 3119 N N . GLN A 1 389 ? 12 42.281 7.547 1 80.62 389 GLN A N 1
ATOM 3120 C CA . GLN A 1 389 ? 10.664 41.781 7.23 1 80.62 389 GLN A CA 1
ATOM 3121 C C . GLN A 1 389 ? 10.695 40.344 6.711 1 80.62 389 GLN A C 1
ATOM 3123 O O . GLN A 1 389 ? 11.766 39.844 6.371 1 80.62 389 GLN A O 1
ATOM 3128 N N . SER A 1 390 ? 9.531 39.688 6.797 1 77.5 390 SER A N 1
ATOM 3129 C CA . SER A 1 390 ? 9.43 38.344 6.254 1 77.5 390 SER A CA 1
ATOM 3130 C C . SER A 1 390 ? 9.773 38.312 4.766 1 77.5 390 SER A C 1
ATOM 3132 O O . SER A 1 390 ? 9.359 39.219 4.016 1 77.5 390 SER A O 1
ATOM 3134 N N . GLY A 1 391 ? 10.609 37.438 4.352 1 78.31 391 GLY A N 1
ATOM 3135 C CA . GLY A 1 391 ? 10.969 37.281 2.951 1 78.31 391 GLY A CA 1
ATOM 3136 C C . GLY A 1 391 ? 12.18 38.125 2.568 1 78.31 391 GLY A C 1
ATOM 3137 O O . GLY A 1 391 ? 12.57 38.156 1.398 1 78.31 391 GLY A O 1
ATOM 3138 N N . SER A 1 392 ? 12.742 38.75 3.551 1 83.31 392 SER A N 1
ATOM 3139 C CA . SER A 1 392 ? 13.859 39.625 3.25 1 83.31 392 SER A CA 1
ATOM 3140 C C . SER A 1 392 ? 15.133 38.812 2.971 1 83.31 392 SER A C 1
ATOM 3142 O O . SER A 1 392 ? 16.125 39.375 2.494 1 83.31 392 SER A O 1
ATOM 3144 N N . GLY A 1 393 ? 15.141 37.5 3.215 1 87.38 393 GLY A N 1
ATOM 3145 C CA . GLY A 1 393 ? 16.297 36.688 2.912 1 87.38 393 GLY A CA 1
ATOM 3146 C C . GLY A 1 393 ? 17.094 36.281 4.141 1 87.38 393 GLY A C 1
ATOM 3147 O O . GLY A 1 393 ? 18.188 35.75 4.027 1 87.38 393 GLY A O 1
ATOM 3148 N N . LYS A 1 394 ? 16.625 36.562 5.27 1 89.81 394 LYS A N 1
ATOM 3149 C CA . LYS A 1 394 ? 17.328 36.281 6.523 1 89.81 394 LYS A CA 1
ATOM 3150 C C . LYS A 1 394 ? 17.703 34.812 6.648 1 89.81 394 LYS A C 1
ATOM 3152 O O . LYS A 1 394 ? 18.875 34.5 6.879 1 89.81 394 LYS A O 1
ATOM 3157 N N . SER A 1 395 ? 16.75 33.938 6.41 1 89.12 395 SER A N 1
ATOM 3158 C CA . SER A 1 395 ? 16.984 32.5 6.555 1 89.12 395 SER A CA 1
ATOM 3159 C C . SER A 1 395 ? 17.891 31.969 5.449 1 89.12 395 SER A C 1
ATOM 3161 O O . SER A 1 395 ? 18.594 30.984 5.641 1 89.12 395 SER A O 1
ATOM 3163 N N . THR A 1 396 ? 17.859 32.656 4.324 1 92.38 396 THR A N 1
ATOM 3164 C CA . THR A 1 396 ? 18.719 32.25 3.201 1 92.38 396 THR A CA 1
ATOM 3165 C C . THR A 1 396 ? 20.188 32.438 3.559 1 92.38 396 THR A C 1
ATOM 3167 O O . THR A 1 396 ? 21.031 31.641 3.143 1 92.38 396 THR A O 1
ATOM 3170 N N . LEU A 1 397 ? 20.453 33.438 4.348 1 94.12 397 LEU A N 1
ATOM 3171 C CA . LEU A 1 397 ? 21.828 33.688 4.766 1 94.12 397 LEU A CA 1
ATOM 3172 C C . LEU A 1 397 ? 22.344 32.531 5.609 1 94.12 397 LEU A C 1
ATOM 3174 O O . LEU A 1 397 ? 23.5 32.125 5.449 1 94.12 397 LEU A O 1
ATOM 3178 N N . ALA A 1 398 ? 21.5 32.062 6.492 1 93.56 398 ALA A N 1
ATOM 3179 C CA . ALA A 1 398 ? 21.875 30.922 7.328 1 93.56 398 ALA A CA 1
ATOM 3180 C C . ALA A 1 398 ? 22.125 29.688 6.484 1 93.56 398 ALA A C 1
ATOM 3182 O O . ALA A 1 398 ? 23.094 28.953 6.73 1 93.56 398 ALA A O 1
ATOM 3183 N N . LYS A 1 399 ? 21.359 29.484 5.477 1 93.94 399 LYS A N 1
ATOM 3184 C CA . LYS A 1 399 ? 21.484 28.312 4.609 1 93.94 399 LYS A CA 1
ATOM 3185 C C . LYS A 1 399 ? 22.734 28.391 3.746 1 93.94 399 LYS A C 1
ATOM 3187 O O . LYS A 1 399 ? 23.359 27.375 3.447 1 93.94 399 LYS A O 1
ATOM 3192 N N . LEU A 1 400 ? 23.062 29.609 3.363 1 95.19 400 LEU A N 1
ATOM 3193 C CA . LEU A 1 400 ? 24.281 29.812 2.568 1 95.19 400 LEU A CA 1
ATOM 3194 C C . LEU A 1 400 ? 25.531 29.594 3.418 1 95.19 400 LEU A C 1
ATOM 3196 O O . LEU A 1 400 ? 26.5 29 2.955 1 95.19 400 LEU A O 1
ATOM 3200 N N . LEU A 1 401 ? 25.438 30.141 4.641 1 95.75 401 LEU A N 1
ATOM 3201 C CA . LEU A 1 401 ? 26.578 29.969 5.539 1 95.75 401 LEU A CA 1
ATOM 3202 C C . LEU A 1 401 ? 26.828 28.484 5.832 1 95.75 401 LEU A C 1
ATOM 3204 O O . LEU A 1 401 ? 27.969 28.047 5.918 1 95.75 401 LEU A O 1
ATOM 3208 N N . PHE A 1 402 ? 25.734 27.719 5.922 1 95.56 402 PHE A N 1
ATOM 3209 C CA . PHE A 1 402 ? 25.828 26.297 6.168 1 95.56 402 PHE A CA 1
ATOM 3210 C C . PHE A 1 402 ? 26.078 25.531 4.871 1 95.56 402 PHE A C 1
ATOM 3212 O O . PHE A 1 402 ? 26.188 24.312 4.871 1 95.56 402 PHE A O 1
ATOM 3219 N N . ARG A 1 403 ? 26.109 26.203 3.773 1 94.62 403 ARG A N 1
ATOM 3220 C CA . ARG A 1 403 ? 26.406 25.75 2.416 1 94.62 403 ARG A CA 1
ATOM 3221 C C . ARG A 1 403 ? 25.406 24.703 1.96 1 94.62 403 ARG A C 1
ATOM 3223 O O . ARG A 1 403 ? 25.781 23.672 1.401 1 94.62 403 ARG A O 1
ATOM 3230 N N . PHE A 1 404 ? 24.188 24.906 2.324 1 93.31 404 PHE A N 1
ATOM 3231 C CA . PHE A 1 404 ? 23.125 24.141 1.689 1 93.31 404 PHE A CA 1
ATOM 3232 C C . PHE A 1 404 ? 23 24.516 0.219 1 93.31 404 PHE A C 1
ATOM 3234 O O . PHE A 1 404 ? 22.547 23.719 -0.596 1 93.31 404 PHE A O 1
ATOM 3241 N N . TYR A 1 405 ? 23.359 25.766 -0.004 1 92.88 405 TYR A N 1
ATOM 3242 C CA . TYR A 1 405 ? 23.422 26.328 -1.347 1 92.88 405 TYR A CA 1
ATOM 3243 C C . TYR A 1 405 ? 24.75 27.031 -1.587 1 92.88 405 TYR A C 1
ATOM 3245 O O . TYR A 1 405 ? 25.406 27.469 -0.64 1 92.88 405 TYR A O 1
ATOM 3253 N N . ASP A 1 406 ? 25.031 27.094 -2.83 1 93 406 ASP A N 1
ATOM 3254 C CA . ASP A 1 406 ? 26.219 27.875 -3.201 1 93 406 ASP A CA 1
ATOM 3255 C C . ASP A 1 406 ? 25.812 29.234 -3.736 1 93 406 ASP A C 1
ATOM 3257 O O . ASP A 1 406 ? 24.797 29.375 -4.418 1 93 406 ASP A O 1
ATOM 3261 N N . VAL A 1 407 ? 26.578 30.125 -3.367 1 93.44 407 VAL A N 1
ATOM 3262 C CA . VAL A 1 407 ? 26.312 31.5 -3.791 1 93.44 407 VAL A CA 1
ATOM 3263 C C . VAL A 1 407 ? 26.547 31.625 -5.297 1 93.44 407 VAL A C 1
ATOM 3265 O O . VAL A 1 407 ? 27.375 30.922 -5.867 1 93.44 407 VAL A O 1
ATOM 3268 N N . ILE A 1 408 ? 25.781 32.469 -5.91 1 91.31 408 ILE A N 1
ATOM 3269 C CA . ILE A 1 408 ? 25.922 32.719 -7.34 1 91.31 408 ILE A CA 1
ATOM 3270 C C . ILE A 1 408 ? 27.094 33.688 -7.566 1 91.31 408 ILE A C 1
ATOM 3272 O O . ILE A 1 408 ? 27.938 33.438 -8.422 1 91.31 408 ILE A O 1
ATOM 3276 N N . ASN A 1 409 ? 27 34.781 -6.844 1 93.75 409 ASN A N 1
ATOM 3277 C CA . ASN A 1 409 ? 28.078 35.75 -6.844 1 93.75 409 ASN A CA 1
ATOM 3278 C C . ASN A 1 409 ? 28.562 36.062 -5.43 1 93.75 409 ASN A C 1
ATOM 3280 O O . ASN A 1 409 ? 27.781 35.969 -4.477 1 93.75 409 ASN A O 1
ATOM 3284 N N . GLY A 1 410 ? 29.859 36.281 -5.34 1 95.44 410 GLY A N 1
ATOM 3285 C CA . GLY A 1 410 ? 30.438 36.625 -4.043 1 95.44 410 GLY A CA 1
ATOM 3286 C C . GLY A 1 410 ? 31.062 35.406 -3.357 1 95.44 410 GLY A C 1
ATOM 3287 O O . GLY A 1 410 ? 31.297 34.375 -3.988 1 95.44 410 GLY A O 1
ATOM 3288 N N . GLN A 1 411 ? 31.5 35.688 -2.107 1 96.75 411 GLN A N 1
ATOM 3289 C CA . GLN A 1 411 ? 32.125 34.594 -1.362 1 96.75 411 GLN A CA 1
ATOM 3290 C C . GLN A 1 411 ? 31.844 34.719 0.133 1 96.75 411 GLN A C 1
ATOM 3292 O O . GLN A 1 411 ? 31.672 35.812 0.647 1 96.75 411 GLN A O 1
ATOM 3297 N N . ILE A 1 412 ? 31.719 33.656 0.732 1 97.06 412 ILE A N 1
ATOM 3298 C CA . ILE A 1 412 ? 31.625 33.562 2.186 1 97.06 412 ILE A CA 1
ATOM 3299 C C . ILE A 1 412 ? 32.938 32.969 2.746 1 97.06 412 ILE A C 1
ATOM 3301 O O . ILE A 1 412 ? 33.344 31.906 2.338 1 97.06 412 ILE A O 1
ATOM 3305 N N . LEU A 1 413 ? 33.469 33.781 3.65 1 97.5 413 LEU A N 1
ATOM 3306 C CA . LEU A 1 413 ? 34.75 33.344 4.199 1 97.5 413 LEU A CA 1
ATOM 3307 C C . LEU A 1 413 ? 34.625 33.031 5.688 1 97.5 413 LEU A C 1
ATOM 3309 O O . LEU A 1 413 ? 33.969 33.75 6.426 1 97.5 413 LEU A O 1
ATOM 3313 N N . ILE A 1 414 ? 35.312 31.969 6.102 1 97 414 ILE A N 1
ATOM 3314 C CA . ILE A 1 414 ? 35.5 31.656 7.512 1 97 414 ILE A CA 1
ATOM 3315 C C . ILE A 1 414 ? 37 31.672 7.844 1 97 414 ILE A C 1
ATOM 3317 O O . ILE A 1 414 ? 37.75 30.875 7.312 1 97 414 ILE A O 1
ATOM 3321 N N . ASP A 1 415 ? 37.375 32.562 8.633 1 96.31 415 ASP A N 1
ATOM 3322 C CA . ASP A 1 415 ? 38.781 32.75 8.961 1 96.31 415 ASP A CA 1
ATOM 3323 C C . ASP A 1 415 ? 39.625 32.938 7.695 1 96.31 415 ASP A C 1
ATOM 3325 O O . ASP A 1 415 ? 40.656 32.344 7.543 1 96.31 415 ASP A O 1
ATOM 3329 N N . GLY A 1 416 ? 39.031 33.562 6.738 1 94.81 416 GLY A N 1
ATOM 3330 C CA . GLY A 1 416 ? 39.719 33.906 5.516 1 94.81 416 GLY A CA 1
ATOM 3331 C C . GLY A 1 416 ? 39.656 32.812 4.461 1 94.81 416 GLY A C 1
ATOM 3332 O O . GLY A 1 416 ? 40.188 33 3.359 1 94.81 416 GLY A O 1
ATOM 3333 N N . GLN A 1 417 ? 39 31.75 4.703 1 96.19 417 GLN A N 1
ATOM 3334 C CA . GLN A 1 417 ? 38.906 30.625 3.77 1 96.19 417 GLN A CA 1
ATOM 3335 C C . GLN A 1 417 ? 37.531 30.609 3.084 1 96.19 417 GLN A C 1
ATOM 3337 O O . GLN A 1 417 ? 36.5 30.641 3.752 1 96.19 417 GLN A O 1
ATOM 3342 N N . ASP A 1 418 ? 37.625 30.453 1.808 1 95.94 418 ASP A N 1
ATOM 3343 C CA . ASP A 1 418 ? 36.375 30.375 1.066 1 95.94 418 ASP A CA 1
ATOM 3344 C C . ASP A 1 418 ? 35.719 29.016 1.263 1 95.94 418 ASP A C 1
ATOM 3346 O O . ASP A 1 418 ? 36.281 27.984 0.922 1 95.94 418 ASP A O 1
ATOM 3350 N N . ILE A 1 419 ? 34.469 29.047 1.675 1 9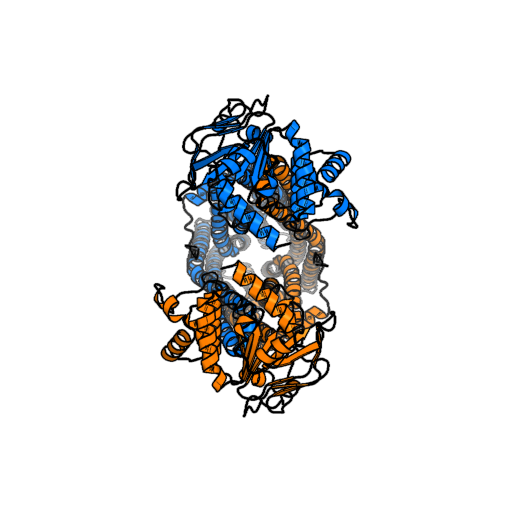5.44 419 ILE A N 1
ATOM 3351 C CA . ILE A 1 419 ? 33.781 27.828 2.051 1 95.44 419 ILE A CA 1
ATOM 3352 C C . ILE A 1 419 ? 33.5 26.984 0.805 1 95.44 419 ILE A C 1
ATOM 3354 O O . ILE A 1 419 ? 33.344 25.766 0.891 1 95.44 419 ILE A O 1
ATOM 3358 N N . LYS A 1 420 ? 33.438 27.547 -0.385 1 94.12 420 LYS A N 1
ATOM 3359 C CA . LYS A 1 420 ? 33.188 26.844 -1.633 1 94.12 420 LYS A CA 1
ATOM 3360 C C . LYS A 1 420 ? 34.344 25.938 -2.01 1 94.12 420 LYS A C 1
ATOM 3362 O O . LYS A 1 420 ? 34.156 24.938 -2.719 1 94.12 420 LYS A O 1
ATOM 3367 N N . THR A 1 421 ? 35.531 26.234 -1.518 1 93.88 421 THR A N 1
ATOM 3368 C CA . THR A 1 421 ? 36.719 25.5 -1.894 1 93.88 421 THR A CA 1
ATOM 3369 C C . THR A 1 421 ? 37.062 24.438 -0.847 1 93.88 421 THR A C 1
ATOM 3371 O O . THR A 1 421 ? 37.969 23.625 -1.044 1 93.88 421 THR A O 1
ATOM 3374 N N . LEU A 1 422 ? 36.312 24.406 0.167 1 95.06 422 LEU A N 1
ATOM 3375 C CA . LEU A 1 422 ? 36.594 23.516 1.275 1 95.06 422 LEU A CA 1
ATOM 3376 C C . LEU A 1 422 ? 35.719 22.266 1.216 1 95.06 422 LEU A C 1
ATOM 3378 O O . LEU A 1 422 ? 34.781 22.219 0.428 1 95.06 422 LEU A O 1
ATOM 3382 N N . ASP A 1 423 ? 36.188 21.312 2.031 1 94.56 423 ASP A N 1
ATOM 3383 C CA . ASP A 1 423 ? 35.375 20.109 2.184 1 94.56 423 ASP A CA 1
ATOM 3384 C C . ASP A 1 423 ? 34.031 20.438 2.826 1 94.56 423 ASP A C 1
ATOM 3386 O O . ASP A 1 423 ? 33.969 21.062 3.893 1 94.56 423 ASP A O 1
ATOM 3390 N N . HIS A 1 424 ? 33 20 2.207 1 92.44 424 HIS A N 1
ATOM 3391 C CA . HIS A 1 424 ? 31.641 20.328 2.584 1 92.44 424 HIS A CA 1
ATOM 3392 C C . HIS A 1 424 ? 31.328 19.859 4.004 1 92.44 424 HIS A C 1
ATOM 3394 O O . HIS A 1 424 ? 30.781 20.609 4.805 1 92.44 424 HIS A O 1
ATOM 3400 N N . ARG A 1 425 ? 31.719 18.703 4.344 1 91.56 425 ARG A N 1
ATOM 3401 C CA . ARG A 1 425 ? 31.438 18.125 5.652 1 91.56 425 ARG A CA 1
ATOM 3402 C C . ARG A 1 425 ? 32.219 18.844 6.746 1 91.56 425 ARG A C 1
ATOM 3404 O O . ARG A 1 425 ? 31.719 19.031 7.855 1 91.56 425 ARG A O 1
ATOM 3411 N N . SER A 1 426 ? 33.406 19.266 6.395 1 94.44 426 SER A N 1
ATOM 3412 C CA . SER A 1 426 ? 34.25 19.953 7.352 1 94.44 426 SER A CA 1
ATOM 3413 C C . SER A 1 426 ? 33.688 21.328 7.695 1 94.44 426 SER A C 1
ATOM 3415 O O . SER A 1 426 ? 33.719 21.75 8.852 1 94.44 426 SER A O 1
ATOM 3417 N N . VAL A 1 427 ? 33.156 21.969 6.762 1 94.94 427 VAL A N 1
ATOM 3418 C CA . VAL A 1 427 ? 32.594 23.281 6.977 1 94.94 427 VAL A CA 1
ATOM 3419 C C . VAL A 1 427 ? 31.344 23.172 7.867 1 94.94 427 VAL A C 1
ATOM 3421 O O . VAL A 1 427 ? 31.188 23.938 8.812 1 94.94 427 VAL A O 1
ATOM 3424 N N . GLN A 1 428 ? 30.562 22.203 7.602 1 94.31 428 GLN A N 1
ATOM 3425 C CA . GLN A 1 428 ? 29.328 22.016 8.336 1 94.31 428 GLN A CA 1
ATOM 3426 C C . GLN A 1 428 ? 29.594 21.562 9.773 1 94.31 428 GLN A C 1
ATOM 3428 O O . GLN A 1 428 ? 28.812 21.859 10.672 1 94.31 428 GLN A O 1
ATOM 3433 N N . SER A 1 429 ? 30.719 20.938 9.992 1 93.94 429 SER A N 1
ATOM 3434 C CA . SER A 1 429 ? 31.047 20.406 11.32 1 93.94 429 SER A CA 1
ATOM 3435 C C . SER A 1 429 ? 31.375 21.531 12.297 1 93.94 429 SER A C 1
ATOM 3437 O O . SER A 1 429 ? 31.219 21.375 13.508 1 93.94 429 SER A O 1
ATOM 3439 N N . VAL A 1 430 ? 31.688 22.703 11.766 1 94.62 430 VAL A N 1
ATOM 3440 C CA . VAL A 1 430 ? 32.125 23.781 12.641 1 94.62 430 VAL A CA 1
ATOM 3441 C C . VAL A 1 430 ? 30.969 24.766 12.875 1 94.62 430 VAL A C 1
ATOM 3443 O O . VAL A 1 430 ? 31.125 25.75 13.594 1 94.62 430 VAL A O 1
ATOM 3446 N N . ILE A 1 431 ? 29.891 24.438 12.32 1 95.69 431 ILE A N 1
ATOM 3447 C CA . ILE A 1 431 ? 28.734 25.328 12.43 1 95.69 431 ILE A CA 1
ATOM 3448 C C . ILE A 1 431 ? 27.578 24.609 13.125 1 95.69 431 ILE A C 1
ATOM 3450 O O . ILE A 1 431 ? 27.266 23.469 12.781 1 95.69 431 ILE A O 1
ATOM 3454 N N . GLY A 1 432 ? 27 25.172 14.141 1 93.88 432 GLY A N 1
ATOM 3455 C CA . GLY A 1 432 ? 25.766 24.703 14.766 1 93.88 432 GLY A CA 1
ATOM 3456 C C . GLY A 1 432 ? 24.562 25.547 14.438 1 93.88 432 GLY A C 1
ATOM 3457 O O . GLY A 1 432 ? 24.656 26.781 14.359 1 93.88 432 GLY A O 1
ATOM 3458 N N . VAL A 1 433 ? 23.5 24.875 14.109 1 93.44 433 VAL A N 1
ATOM 3459 C CA . VAL A 1 433 ? 22.328 25.625 13.688 1 93.44 433 VAL A CA 1
ATOM 3460 C C . VAL A 1 433 ? 21.109 25.203 14.508 1 93.44 433 VAL A C 1
ATOM 3462 O O . VAL A 1 433 ? 20.875 24 14.711 1 93.44 433 VAL A O 1
ATOM 3465 N N . VAL A 1 434 ? 20.422 26.109 15.055 1 90.19 434 VAL A N 1
ATOM 3466 C CA . VAL A 1 434 ? 19.078 25.922 15.594 1 90.19 434 VAL A CA 1
ATOM 3467 C C . VAL A 1 434 ? 18.047 26.516 14.641 1 90.19 434 VAL A C 1
ATOM 3469 O O . VAL A 1 434 ? 17.859 27.734 14.617 1 90.19 434 VAL A O 1
ATOM 3472 N N . PRO A 1 435 ? 17.406 25.688 13.922 1 88.75 435 PRO A N 1
ATOM 3473 C CA . PRO A 1 435 ? 16.5 26.188 12.883 1 88.75 435 PRO A CA 1
ATOM 3474 C C . PRO A 1 435 ? 15.172 26.672 13.461 1 88.75 435 PRO A C 1
ATOM 3476 O O . PRO A 1 435 ? 14.875 26.438 14.633 1 88.75 435 PRO A O 1
ATOM 3479 N N . GLN A 1 436 ? 14.484 27.344 12.516 1 78.94 436 GLN A N 1
ATOM 3480 C CA . GLN A 1 436 ? 13.156 27.828 12.867 1 78.94 436 GLN A CA 1
ATOM 3481 C C . GLN A 1 436 ? 12.195 26.672 13.125 1 78.94 436 GLN A C 1
ATOM 3483 O O . GLN A 1 436 ? 11.516 26.641 14.148 1 78.94 436 GLN A O 1
ATOM 3488 N N . ASP A 1 437 ? 12.211 25.719 12.164 1 79 437 ASP A N 1
ATOM 3489 C CA . ASP A 1 437 ? 11.398 24.516 12.305 1 79 437 ASP A CA 1
ATOM 3490 C C . ASP A 1 437 ? 12.203 23.391 12.938 1 79 437 ASP A C 1
ATOM 3492 O O . ASP A 1 437 ? 13.031 22.75 12.266 1 79 437 ASP A O 1
ATOM 3496 N N . THR A 1 438 ? 11.883 23.234 14.25 1 81.44 438 THR A N 1
ATOM 3497 C CA . THR A 1 438 ? 12.648 22.203 14.961 1 81.44 438 THR A CA 1
ATOM 3498 C C . THR A 1 438 ? 11.961 20.844 14.852 1 81.44 438 THR A C 1
ATOM 3500 O O . THR A 1 438 ? 10.828 20.672 15.312 1 81.44 438 THR A O 1
ATOM 3503 N N . VAL A 1 439 ? 12.57 19.984 14.141 1 82.38 439 VAL A N 1
ATOM 3504 C CA . VAL A 1 439 ? 12.016 18.641 14 1 82.38 439 VAL A CA 1
ATOM 3505 C C . VAL A 1 439 ? 12.773 17.672 14.906 1 82.38 439 VAL A C 1
ATOM 3507 O O . VAL A 1 439 ? 13.969 17.859 15.164 1 82.38 439 VAL A O 1
ATOM 3510 N N . MET A 1 440 ? 12.031 16.797 15.508 1 88.5 440 MET A N 1
ATOM 3511 C CA . MET A 1 440 ? 12.602 15.781 16.391 1 88.5 440 MET A CA 1
ATOM 3512 C C . MET A 1 440 ? 12.43 14.391 15.805 1 88.5 440 MET A C 1
ATOM 3514 O O . MET A 1 440 ? 11.453 14.125 15.094 1 88.5 440 MET A O 1
ATOM 3518 N N . PHE A 1 441 ? 13.406 13.547 16.094 1 90.12 441 PHE A N 1
ATOM 3519 C CA . PHE A 1 441 ? 13.281 12.141 15.727 1 90.12 441 PHE A CA 1
ATOM 3520 C C . PHE A 1 441 ? 12.258 11.445 16.609 1 90.12 441 PHE A C 1
ATOM 3522 O O . PHE A 1 441 ? 12.047 11.844 17.75 1 90.12 441 PHE A O 1
ATOM 3529 N N . ASN A 1 442 ? 11.625 10.422 16.031 1 87.19 442 ASN A N 1
ATOM 3530 C CA . ASN A 1 442 ? 10.703 9.617 16.812 1 87.19 442 ASN A CA 1
ATOM 3531 C C . ASN A 1 442 ? 11.445 8.672 17.766 1 87.19 442 ASN A C 1
ATOM 3533 O O . ASN A 1 442 ? 11.312 7.453 17.656 1 87.19 442 ASN A O 1
ATOM 3537 N N . GLU A 1 443 ? 12.164 9.281 18.609 1 90.94 443 GLU A N 1
ATOM 3538 C CA . GLU A 1 443 ? 13 8.578 19.578 1 90.94 443 GLU A CA 1
ATOM 3539 C C . GLU A 1 443 ? 12.914 9.234 20.953 1 90.94 443 GLU A C 1
ATOM 3541 O O . GLU A 1 443 ? 12.125 10.164 21.156 1 90.94 443 GLU A O 1
ATOM 3546 N N . SER A 1 444 ? 13.758 8.781 21.891 1 92.81 444 SER A N 1
ATOM 3547 C CA . SER A 1 444 ? 13.742 9.297 23.25 1 92.81 444 SER A CA 1
ATOM 3548 C C . SER A 1 444 ? 14.344 10.703 23.312 1 92.81 444 SER A C 1
ATOM 3550 O O . SER A 1 444 ? 15.016 11.133 22.375 1 92.81 444 SER A O 1
ATOM 3552 N N . ILE A 1 445 ? 14.016 11.391 24.391 1 94.06 445 ILE A N 1
ATOM 3553 C CA . ILE A 1 445 ? 14.586 12.711 24.641 1 94.06 445 ILE A CA 1
ATOM 3554 C C . ILE A 1 445 ? 16.109 12.617 24.703 1 94.06 445 ILE A C 1
ATOM 3556 O O . ILE A 1 445 ? 16.812 13.453 24.125 1 94.06 445 ILE A O 1
ATOM 3560 N N . TYR A 1 446 ? 16.562 11.57 25.297 1 94.06 446 TYR A N 1
ATOM 3561 C CA . TYR A 1 446 ? 18 11.336 25.359 1 94.06 446 TYR A CA 1
ATOM 3562 C C . TYR A 1 446 ? 18.609 11.242 23.969 1 94.06 446 TYR A C 1
ATOM 3564 O O . TYR A 1 446 ? 19.609 11.898 23.672 1 94.06 446 TYR A O 1
ATOM 3572 N N . TYR A 1 447 ? 18.031 10.461 23.156 1 92.75 447 TYR A N 1
ATOM 3573 C CA . TYR A 1 447 ? 18.531 10.242 21.797 1 92.75 447 TYR A CA 1
ATOM 3574 C C . TYR A 1 447 ? 18.562 11.555 21.016 1 92.75 447 TYR A C 1
ATOM 3576 O O . TYR A 1 447 ? 19.531 11.828 20.297 1 92.75 447 TYR A O 1
ATOM 3584 N N . ASN A 1 448 ? 17.547 12.32 21.188 1 94.12 448 ASN A N 1
ATOM 3585 C CA . ASN A 1 448 ? 17.438 13.57 20.438 1 94.12 448 ASN A CA 1
ATOM 3586 C C . ASN A 1 448 ? 18.5 14.578 20.875 1 94.12 448 ASN A C 1
ATOM 3588 O O . ASN A 1 448 ? 19.047 15.32 20.047 1 94.12 448 ASN A O 1
ATOM 3592 N N . ILE A 1 449 ? 18.797 14.562 22.141 1 94.31 449 ILE A N 1
ATOM 3593 C CA . ILE A 1 449 ? 19.844 15.461 22.625 1 94.31 449 ILE A CA 1
ATOM 3594 C C . ILE A 1 449 ? 21.219 14.906 22.25 1 94.31 449 ILE A C 1
ATOM 3596 O O . ILE A 1 449 ? 22.062 15.633 21.734 1 94.31 449 ILE A O 1
ATOM 3600 N N . ALA A 1 450 ? 21.359 13.633 22.469 1 94.44 450 ALA A N 1
ATOM 3601 C CA . ALA A 1 450 ? 22.641 12.977 22.234 1 94.44 450 ALA A CA 1
ATOM 3602 C C . ALA A 1 450 ? 22.984 12.953 20.75 1 94.44 450 ALA A C 1
ATOM 3604 O O . ALA A 1 450 ? 24.141 12.711 20.375 1 94.44 450 ALA A O 1
ATOM 3605 N N . TYR A 1 451 ? 22.016 13.273 19.922 1 93.62 451 TYR A N 1
ATOM 3606 C CA . TYR A 1 451 ? 22.234 13.336 18.484 1 93.62 451 TYR A CA 1
ATOM 3607 C C . TYR A 1 451 ? 23.25 14.406 18.125 1 93.62 451 TYR A C 1
ATOM 3609 O O . TYR A 1 451 ? 23.859 14.359 17.062 1 93.62 451 TYR A O 1
ATOM 3617 N N . GLY A 1 452 ? 23.438 15.359 18.984 1 92.94 452 GLY A N 1
ATOM 3618 C CA . GLY A 1 452 ? 24.391 16.438 18.781 1 92.94 452 GLY A CA 1
ATOM 3619 C C . GLY A 1 452 ? 25.828 15.961 18.719 1 92.94 452 GLY A C 1
ATOM 3620 O O . GLY A 1 452 ? 26.656 16.547 18.016 1 92.94 452 GLY A O 1
ATOM 3621 N N . ARG A 1 453 ? 26.141 15.039 19.516 1 92.69 453 ARG A N 1
ATOM 3622 C CA . ARG A 1 453 ? 27.469 14.43 19.531 1 92.69 453 ARG A CA 1
ATOM 3623 C C . ARG A 1 453 ? 27.375 12.953 19.906 1 92.69 453 ARG A C 1
ATOM 3625 O O . ARG A 1 453 ? 27.078 12.602 21.047 1 92.69 453 ARG A O 1
ATOM 3632 N N . GLN A 1 454 ? 27.797 12.195 18.953 1 89.62 454 GLN A N 1
ATOM 3633 C CA . GLN A 1 454 ? 27.734 10.758 19.172 1 89.62 454 GLN A CA 1
ATOM 3634 C C . GLN A 1 454 ? 28.672 10.336 20.297 1 89.62 454 GLN A C 1
ATOM 3636 O O . GLN A 1 454 ? 29.797 10.828 20.406 1 89.62 454 GLN A O 1
ATOM 3641 N N . GLY A 1 455 ? 28.172 9.469 21.188 1 88.25 455 GLY A N 1
ATOM 3642 C CA . GLY A 1 455 ? 28.984 8.953 22.281 1 88.25 455 GLY A CA 1
ATOM 3643 C C . GLY A 1 455 ? 28.922 9.82 23.516 1 88.25 455 GLY A C 1
ATOM 3644 O O . GLY A 1 455 ? 29.609 9.555 24.5 1 88.25 455 GLY A O 1
ATOM 3645 N N . ALA A 1 456 ? 28.125 10.852 23.453 1 92.25 456 ALA A N 1
ATOM 3646 C CA . ALA A 1 456 ? 27.984 11.719 24.625 1 92.25 456 ALA A CA 1
ATOM 3647 C C . ALA A 1 456 ? 27.484 10.922 25.828 1 92.25 456 ALA A C 1
ATOM 3649 O O . ALA A 1 456 ? 26.641 10.039 25.703 1 92.25 456 ALA A O 1
ATOM 3650 N N . SER A 1 457 ? 28.031 11.188 26.969 1 94.12 457 SER A N 1
ATOM 3651 C CA . SER A 1 457 ? 27.641 10.531 28.203 1 94.12 457 SER A CA 1
ATOM 3652 C C . SER A 1 457 ? 26.344 11.117 28.766 1 94.12 457 SER A C 1
ATOM 3654 O O . SER A 1 457 ? 25.953 12.227 28.391 1 94.12 457 SER A O 1
ATOM 3656 N N . GLN A 1 458 ? 25.781 10.406 29.625 1 94 458 GLN A N 1
ATOM 3657 C CA . GLN A 1 458 ? 24.547 10.852 30.281 1 94 458 GLN A CA 1
ATOM 3658 C C . GLN A 1 458 ? 24.766 12.148 31.047 1 94 458 GLN A C 1
ATOM 3660 O O . GLN A 1 458 ? 23.906 13.031 31.031 1 94 458 GLN A O 1
ATOM 3665 N N . CYS A 1 459 ? 25.875 12.227 31.531 1 94.56 459 CYS A N 1
ATOM 3666 C CA . CYS A 1 459 ? 26.203 13.414 32.312 1 94.56 459 CYS A CA 1
ATOM 3667 C C . CYS A 1 459 ? 26.297 14.648 31.406 1 94.56 459 CYS A C 1
ATOM 3669 O O . CYS A 1 459 ? 25.828 15.727 31.781 1 94.56 459 CYS A O 1
ATOM 3671 N N . GLU A 1 460 ? 26.891 14.508 30.312 1 94.12 460 GLU A N 1
ATOM 3672 C CA . GLU A 1 460 ? 27.016 15.617 29.375 1 94.12 460 GLU A CA 1
ATOM 3673 C C . GLU A 1 460 ? 25.656 16.062 28.859 1 94.12 460 GLU A C 1
ATOM 3675 O O . GLU A 1 460 ? 25.406 17.25 28.703 1 94.12 460 GLU A O 1
ATOM 3680 N N . VAL A 1 461 ? 24.797 15.094 28.641 1 95.38 461 VAL A N 1
ATOM 3681 C CA . VAL A 1 461 ? 23.453 15.383 28.141 1 95.38 461 VAL A CA 1
ATOM 3682 C C . VAL A 1 461 ? 22.656 16.125 29.219 1 95.38 461 VAL A C 1
ATOM 3684 O O . VAL A 1 461 ? 21.922 17.078 28.906 1 95.38 461 VAL A O 1
ATOM 3687 N N . GLU A 1 462 ? 22.828 15.688 30.438 1 94.88 462 GLU A N 1
ATOM 3688 C CA . GLU A 1 462 ? 22.125 16.344 31.531 1 94.88 462 GLU A CA 1
ATOM 3689 C C . GLU A 1 462 ? 22.625 17.781 31.734 1 94.88 462 GLU A C 1
ATOM 3691 O O . GLU A 1 462 ? 21.859 18.672 32.062 1 94.88 462 GLU A O 1
ATOM 3696 N N . LYS A 1 463 ? 23.875 17.953 31.516 1 90.94 463 LYS A N 1
ATOM 3697 C CA . LYS A 1 463 ? 24.469 19.281 31.656 1 90.94 463 LYS A CA 1
ATOM 3698 C C . LYS A 1 463 ? 23.875 20.266 30.656 1 90.94 463 LYS A C 1
ATOM 3700 O O . LYS A 1 463 ? 23.516 21.391 31.016 1 90.94 463 LYS A O 1
ATOM 3705 N N . VAL A 1 464 ? 23.844 19.828 29.406 1 91.56 464 VAL A N 1
ATOM 3706 C CA . VAL A 1 464 ? 23.344 20.734 28.391 1 91.56 464 VAL A CA 1
ATOM 3707 C C . VAL A 1 464 ? 21.828 20.922 28.562 1 91.56 464 VAL A C 1
ATOM 3709 O O . VAL A 1 464 ? 21.297 21.984 28.234 1 91.56 464 VAL A O 1
ATOM 3712 N N . ALA A 1 465 ? 21.156 19.891 29.078 1 92.69 465 ALA A N 1
ATOM 3713 C CA . ALA A 1 465 ? 19.734 20.016 29.359 1 92.69 465 ALA A CA 1
ATOM 3714 C C . ALA A 1 465 ? 19.484 21.094 30.422 1 92.69 465 ALA A C 1
ATOM 3716 O O . ALA A 1 465 ? 18.5 21.828 30.344 1 92.69 465 ALA A O 1
ATOM 3717 N N . LYS A 1 466 ? 20.344 21.125 31.328 1 88.88 466 LYS A N 1
ATOM 3718 C CA . LYS A 1 466 ? 20.25 22.141 32.375 1 88.88 466 LYS A CA 1
ATOM 3719 C C . LYS A 1 466 ? 20.531 23.531 31.797 1 88.88 466 LYS A C 1
ATOM 3721 O O . LYS A 1 466 ? 19.859 24.5 32.156 1 88.88 466 LYS A O 1
ATOM 3726 N N . LEU A 1 467 ? 21.516 23.562 30.922 1 83.06 467 LEU A N 1
ATOM 3727 C CA . LEU A 1 467 ? 21.906 24.828 30.328 1 83.06 467 LEU A CA 1
ATOM 3728 C C . LEU A 1 467 ? 20.781 25.391 29.453 1 83.06 467 LEU A C 1
ATOM 3730 O O . LEU A 1 467 ? 20.656 26.609 29.281 1 83.06 467 LEU A O 1
ATOM 3734 N N . SER A 1 468 ? 20.031 24.516 28.906 1 86.38 468 SER A N 1
ATOM 3735 C CA . SER A 1 468 ? 18.938 24.938 28.047 1 86.38 468 SER A CA 1
ATOM 3736 C C . SER A 1 468 ? 17.625 25.031 28.812 1 86.38 468 SER A C 1
ATOM 3738 O O . SER A 1 468 ? 16.562 25.25 28.219 1 86.38 468 SER A O 1
ATOM 3740 N N . PHE A 1 469 ? 17.594 24.703 30.094 1 82.62 469 PHE A N 1
ATOM 3741 C CA . PHE A 1 469 ? 16.469 24.828 31.016 1 82.62 469 PHE A CA 1
ATOM 3742 C C . PHE A 1 469 ? 15.344 23.859 30.625 1 82.62 469 PHE A C 1
ATOM 3744 O O . PHE A 1 469 ? 14.164 24.219 30.688 1 82.62 469 PHE A O 1
ATOM 3751 N N . ILE A 1 470 ? 15.648 22.734 30.078 1 87.94 470 ILE A N 1
ATOM 3752 C CA . ILE A 1 470 ? 14.625 21.75 29.734 1 87.94 470 ILE A CA 1
ATOM 3753 C C . ILE A 1 470 ? 14.633 20.625 30.75 1 87.94 470 ILE A C 1
ATOM 3755 O O . ILE A 1 470 ? 13.727 19.781 30.766 1 87.94 470 ILE A O 1
ATOM 3759 N N . ASP A 1 471 ? 15.547 20.656 31.641 1 89.5 471 ASP A N 1
ATOM 3760 C CA . ASP A 1 471 ? 15.727 19.609 32.656 1 89.5 471 ASP A CA 1
ATOM 3761 C C . ASP A 1 471 ? 14.492 19.484 33.531 1 89.5 471 ASP A C 1
ATOM 3763 O O . ASP A 1 471 ? 14.055 18.375 33.844 1 89.5 471 ASP A O 1
ATOM 3767 N N . THR A 1 472 ? 13.953 20.578 33.938 1 86.56 472 THR A N 1
ATOM 3768 C CA . THR A 1 472 ? 12.789 20.562 34.781 1 86.56 472 THR A CA 1
ATOM 3769 C C . THR A 1 472 ? 11.617 19.859 34.125 1 86.56 472 THR A C 1
ATOM 3771 O O . THR A 1 472 ? 10.867 19.125 34.781 1 86.56 472 THR A O 1
ATOM 3774 N N . PHE A 1 473 ? 11.469 20.125 32.875 1 86.88 473 PHE A N 1
ATOM 3775 C CA . PHE A 1 473 ? 10.414 19.469 32.125 1 86.88 473 PHE A CA 1
ATOM 3776 C C . PHE A 1 473 ? 10.641 17.969 32.062 1 86.88 473 PHE A C 1
ATOM 3778 O O . PHE A 1 473 ? 9.711 17.172 32.25 1 86.88 473 PHE A O 1
ATOM 3785 N N . ILE A 1 474 ? 11.875 17.594 31.797 1 93.31 474 ILE A N 1
ATOM 3786 C CA . ILE A 1 474 ? 12.227 16.188 31.672 1 93.31 474 ILE A CA 1
ATOM 3787 C C . ILE A 1 474 ? 12.016 15.461 33 1 93.31 474 ILE A C 1
ATOM 3789 O O . ILE A 1 474 ? 11.547 14.32 33.031 1 93.31 474 ILE A O 1
ATOM 3793 N N . ASP A 1 475 ? 12.281 16.172 34 1 91.06 475 ASP A N 1
ATOM 3794 C CA . ASP A 1 475 ? 12.164 15.586 35.344 1 91.06 475 ASP A CA 1
ATOM 3795 C C . ASP A 1 475 ? 10.703 15.328 35.688 1 91.06 475 ASP A C 1
ATOM 3797 O O . ASP A 1 475 ? 10.406 14.453 36.5 1 91.06 475 ASP A O 1
ATOM 3801 N N . LYS A 1 476 ? 9.812 16.047 35.125 1 90.5 476 LYS A N 1
ATOM 3802 C CA . LYS A 1 476 ? 8.391 15.898 35.406 1 90.5 476 LYS A CA 1
ATOM 3803 C C . LYS A 1 476 ? 7.785 14.727 34.625 1 90.5 476 LYS A C 1
ATOM 3805 O O . LYS A 1 476 ? 6.691 14.266 34.938 1 90.5 476 LYS A O 1
ATOM 3810 N N . LEU A 1 477 ? 8.516 14.328 33.688 1 91.12 477 LEU A N 1
ATOM 3811 C CA . LEU A 1 477 ? 8.008 13.211 32.906 1 91.12 477 LEU A CA 1
ATOM 3812 C C . LEU A 1 477 ? 8.258 11.883 33.594 1 91.12 477 LEU A C 1
ATOM 3814 O O . LEU A 1 477 ? 9.328 11.672 34.188 1 91.12 477 LEU A O 1
ATOM 3818 N N . PRO A 1 478 ? 7.348 10.945 33.531 1 89.88 478 PRO A N 1
ATOM 3819 C CA . PRO A 1 478 ? 7.484 9.656 34.219 1 89.88 478 PRO A CA 1
ATOM 3820 C C . PRO A 1 478 ? 8.703 8.867 33.75 1 89.88 478 PRO A C 1
ATOM 3822 O O . PRO A 1 478 ? 9.375 8.219 34.562 1 89.88 478 PRO A O 1
ATOM 3825 N N . GLU A 1 479 ? 9.07 8.945 32.5 1 93.19 479 GLU A N 1
ATOM 3826 C CA . GLU A 1 479 ? 10.18 8.172 31.984 1 93.19 479 GLU A CA 1
ATOM 3827 C C . GLU A 1 479 ? 11.43 9.031 31.812 1 93.19 479 GLU A C 1
ATOM 3829 O O . GLU A 1 479 ? 12.43 8.586 31.25 1 93.19 479 GLU A O 1
ATOM 3834 N N . GLY A 1 480 ? 11.289 10.227 32.188 1 93.44 480 GLY A N 1
ATOM 3835 C CA . GLY A 1 480 ? 12.43 11.125 32.125 1 93.44 480 GLY A CA 1
ATOM 3836 C C . GLY A 1 480 ? 13.039 11.242 30.75 1 93.44 480 GLY A C 1
ATOM 3837 O O . GLY A 1 480 ? 12.328 11.492 29.766 1 93.44 480 GLY A O 1
ATOM 3838 N N . TYR A 1 481 ? 14.336 10.906 30.688 1 93.5 481 TYR A N 1
ATOM 3839 C CA . TYR A 1 481 ? 15.086 11.047 29.438 1 93.5 481 TYR A CA 1
ATOM 3840 C C . TYR A 1 481 ? 14.719 9.945 28.453 1 93.5 481 TYR A C 1
ATOM 3842 O O . TYR A 1 481 ? 14.984 10.07 27.25 1 93.5 481 TYR A O 1
ATOM 3850 N N . ASP A 1 482 ? 14.062 8.992 28.922 1 93 482 ASP A N 1
ATOM 3851 C CA . ASP A 1 482 ? 13.711 7.859 28.062 1 93 482 ASP A CA 1
ATOM 3852 C C . ASP A 1 482 ? 12.328 8.047 27.438 1 93 482 ASP A C 1
ATOM 3854 O O . ASP A 1 482 ? 11.883 7.223 26.641 1 93 482 ASP A O 1
ATOM 3858 N N . THR A 1 483 ? 11.758 9.133 27.719 1 91.12 483 THR A N 1
ATOM 3859 C CA . THR A 1 483 ? 10.43 9.406 27.172 1 91.12 483 THR A CA 1
ATOM 3860 C C . THR A 1 483 ? 10.477 9.547 25.656 1 91.12 483 THR A C 1
ATOM 3862 O O . THR A 1 483 ? 11.328 10.266 25.125 1 91.12 483 THR A O 1
ATOM 3865 N N . LEU A 1 484 ? 9.641 8.898 24.969 1 89.31 484 LEU A N 1
ATOM 3866 C CA . LEU A 1 484 ? 9.539 8.984 23.516 1 89.31 484 LEU A CA 1
ATOM 3867 C C . LEU A 1 484 ? 8.805 10.25 23.094 1 89.31 484 LEU A C 1
ATOM 3869 O O . LEU A 1 484 ? 7.73 10.555 23.625 1 89.31 484 LEU A O 1
ATOM 3873 N N . VAL A 1 485 ? 9.352 11 22.234 1 86.31 485 VAL A N 1
ATOM 3874 C CA . VAL A 1 485 ? 8.797 12.297 21.859 1 86.31 485 VAL A CA 1
ATOM 3875 C C . VAL A 1 485 ? 7.73 12.109 20.781 1 86.31 485 VAL A C 1
ATOM 3877 O O . VAL A 1 485 ? 6.871 12.977 20.594 1 86.31 485 VAL A O 1
ATOM 3880 N N . GLY A 1 486 ? 7.613 10.992 20.156 1 76 486 GLY A N 1
ATOM 3881 C CA . GLY A 1 486 ? 6.625 10.766 19.109 1 76 486 GLY A CA 1
ATOM 3882 C C . GLY A 1 486 ? 7.066 11.289 17.75 1 76 486 GLY A C 1
ATOM 3883 O O . GLY A 1 486 ? 8.109 11.93 17.641 1 76 486 GLY A O 1
ATOM 3884 N N . GLU A 1 487 ? 6.176 11.117 16.75 1 71.12 487 GLU A N 1
ATOM 3885 C CA . GLU A 1 487 ? 6.496 11.57 15.406 1 71.12 487 GLU A CA 1
ATOM 3886 C C . GLU A 1 487 ? 6.547 13.094 15.336 1 71.12 487 GLU A C 1
ATOM 3888 O O . GLU A 1 487 ? 5.617 13.773 15.781 1 71.12 487 GLU A O 1
ATOM 3893 N N . ARG A 1 488 ? 7.637 13.609 14.867 1 64.88 488 ARG A N 1
ATOM 3894 C CA . ARG A 1 488 ? 7.898 15.039 14.719 1 64.88 488 ARG A CA 1
ATOM 3895 C C . ARG A 1 488 ? 7.777 15.758 16.062 1 64.88 488 ARG A C 1
ATOM 3897 O O . ARG A 1 488 ? 7.465 16.953 16.109 1 64.88 488 ARG A O 1
ATOM 3904 N N . GLY A 1 489 ? 7.906 15.008 17.141 1 73.44 489 GLY A N 1
ATOM 3905 C CA . GLY A 1 489 ? 7.867 15.609 18.453 1 73.44 489 GLY A CA 1
ATOM 3906 C C . GLY A 1 489 ? 6.473 16.047 18.875 1 73.44 489 GLY A C 1
ATOM 3907 O O . GLY A 1 489 ? 6.316 17 19.625 1 73.44 489 GLY A O 1
ATOM 3908 N N . LEU A 1 490 ? 5.484 15.398 18.375 1 60.66 490 LEU A N 1
ATOM 3909 C CA . LEU A 1 490 ? 4.098 15.812 18.562 1 60.66 490 LEU A CA 1
ATOM 3910 C C . LEU A 1 490 ? 3.73 15.836 20.031 1 60.66 490 LEU A C 1
ATOM 3912 O O . LEU A 1 490 ? 2.803 16.547 20.438 1 60.66 490 LEU A O 1
ATOM 3916 N N . LYS A 1 491 ? 4.547 15.281 20.812 1 71.69 491 LYS A N 1
ATOM 3917 C CA . LYS A 1 491 ? 4.234 15.195 22.234 1 71.69 491 LYS A CA 1
ATOM 3918 C C . LYS A 1 491 ? 4.812 16.375 23 1 71.69 491 LYS A C 1
ATOM 3920 O O . LYS A 1 491 ? 4.574 16.531 24.203 1 71.69 491 LYS A O 1
ATOM 3925 N N . LEU A 1 492 ? 5.586 17.188 22.281 1 79.25 492 LEU A N 1
ATOM 3926 C CA . LEU A 1 492 ? 6.258 18.328 22.906 1 79.25 492 LEU A CA 1
ATOM 3927 C C . LEU A 1 492 ? 5.664 19.641 22.422 1 79.25 492 LEU A C 1
ATOM 3929 O O . LEU A 1 492 ? 5.184 19.734 21.297 1 79.25 492 LEU A O 1
ATOM 3933 N N . SER A 1 493 ? 5.676 20.578 23.297 1 75.94 493 SER A N 1
ATOM 3934 C CA . SER A 1 493 ? 5.277 21.922 22.891 1 75.94 493 SER A CA 1
ATOM 3935 C C . SER A 1 493 ? 6.352 22.578 22.031 1 75.94 493 SER A C 1
ATOM 3937 O O . SER A 1 493 ? 7.469 22.078 21.938 1 75.94 493 SER A O 1
ATOM 3939 N N . GLY A 1 494 ? 5.988 23.578 21.328 1 76.25 494 GLY A N 1
ATOM 3940 C CA . GLY A 1 494 ? 6.938 24.328 20.5 1 76.25 494 GLY A CA 1
ATOM 3941 C C . GLY A 1 494 ? 8.156 24.781 21.281 1 76.25 494 GLY A C 1
ATOM 3942 O O . GLY A 1 494 ? 9.289 24.656 20.797 1 76.25 494 GLY A O 1
ATOM 3943 N N . GLY A 1 495 ? 7.902 25.297 22.484 1 77.44 495 GLY A N 1
ATOM 3944 C CA . GLY A 1 495 ? 8.992 25.766 23.312 1 77.44 495 GLY A CA 1
ATOM 3945 C C . GLY A 1 495 ? 9.906 24.656 23.797 1 77.44 495 GLY A C 1
ATOM 3946 O O . GLY A 1 495 ? 11.125 24.828 23.859 1 77.44 495 GLY A O 1
ATOM 3947 N N . GLU A 1 496 ? 9.32 23.578 24.156 1 82.62 496 GLU A N 1
ATOM 3948 C CA . GLU A 1 496 ? 10.109 22.422 24.578 1 82.62 496 GLU A CA 1
ATOM 3949 C C . GLU A 1 496 ? 10.977 21.891 23.453 1 82.62 496 GLU A C 1
ATOM 3951 O O . GLU A 1 496 ? 12.133 21.516 23.656 1 82.62 496 GLU A O 1
ATOM 3956 N N . LYS A 1 497 ? 10.453 21.891 22.25 1 86.62 497 LYS A N 1
ATOM 3957 C CA . LYS A 1 497 ? 11.211 21.453 21.078 1 86.62 497 LYS A CA 1
ATOM 3958 C C . LYS A 1 497 ? 12.414 22.344 20.844 1 86.62 497 LYS A C 1
ATOM 3960 O O . LYS A 1 497 ? 13.5 21.875 20.516 1 86.62 497 LYS A O 1
ATOM 3965 N N . GLN A 1 498 ? 12.18 23.578 20.984 1 83.75 498 GLN A N 1
ATOM 3966 C CA . GLN A 1 498 ? 13.242 24.547 20.75 1 83.75 498 GLN A CA 1
ATOM 3967 C C . GLN A 1 498 ? 14.359 24.391 21.781 1 83.75 498 GLN A C 1
ATOM 3969 O O . GLN A 1 498 ? 15.539 24.453 21.453 1 83.75 498 GLN A O 1
ATOM 3974 N N . ARG A 1 499 ? 13.961 24.25 23.016 1 84.56 499 ARG A N 1
ATOM 3975 C CA . ARG A 1 499 ? 14.953 24.078 24.078 1 84.56 499 ARG A CA 1
ATOM 3976 C C . ARG A 1 499 ? 15.734 22.781 23.875 1 84.56 499 ARG A C 1
ATOM 3978 O O . ARG A 1 499 ? 16.922 22.703 24.172 1 84.56 499 ARG A O 1
ATOM 3985 N N . LEU A 1 500 ? 15.031 21.797 23.438 1 89.81 500 LEU A N 1
ATOM 3986 C CA . LEU A 1 500 ? 15.695 20.547 23.125 1 89.81 500 LEU A CA 1
ATOM 3987 C C . LEU A 1 500 ? 16.688 20.719 21.969 1 89.81 500 LEU A C 1
ATOM 3989 O O . LEU A 1 500 ? 17.766 20.125 21.984 1 89.81 500 LEU A O 1
ATOM 3993 N N . ALA A 1 501 ? 16.281 21.469 20.984 1 90.19 501 ALA A N 1
ATOM 3994 C CA . ALA A 1 501 ? 17.156 21.75 19.844 1 90.19 501 ALA A CA 1
ATOM 3995 C C . ALA A 1 501 ? 18.406 22.531 20.281 1 90.19 501 ALA A C 1
ATOM 3997 O O . ALA A 1 501 ? 19.5 22.297 19.766 1 90.19 501 ALA A O 1
ATOM 3998 N N . ILE A 1 502 ? 18.172 23.438 21.156 1 87.19 502 ILE A N 1
ATOM 3999 C CA . ILE A 1 502 ? 19.281 24.219 21.688 1 87.19 502 ILE A CA 1
ATOM 4000 C C . ILE A 1 502 ? 20.234 23.297 22.438 1 87.19 502 ILE A C 1
ATOM 4002 O O . ILE A 1 502 ? 21.453 23.391 22.266 1 87.19 502 ILE A O 1
ATOM 4006 N N . ALA A 1 503 ? 19.672 22.422 23.281 1 90.31 503 ALA A N 1
ATOM 4007 C CA . ALA A 1 503 ? 20.5 21.469 24.016 1 90.31 503 ALA A CA 1
ATOM 4008 C C . ALA A 1 503 ? 21.344 20.625 23.062 1 90.31 503 ALA A C 1
ATOM 4010 O O . ALA A 1 503 ? 22.516 20.375 23.328 1 90.31 503 ALA A O 1
ATOM 4011 N N . ARG A 1 504 ? 20.797 20.234 22 1 92.88 504 ARG A N 1
ATOM 4012 C CA . ARG A 1 504 ? 21.469 19.422 21 1 92.88 504 ARG A CA 1
ATOM 4013 C C . ARG A 1 504 ? 22.656 20.172 20.391 1 92.88 504 ARG A C 1
ATOM 4015 O O . ARG A 1 504 ? 23.734 19.594 20.219 1 92.88 504 ARG A O 1
ATOM 4022 N N . VAL A 1 505 ? 22.438 21.391 20.078 1 90.81 505 VAL A N 1
ATOM 4023 C CA . VAL A 1 505 ? 23.484 22.203 19.453 1 90.81 505 VAL A CA 1
ATOM 4024 C C . VAL A 1 505 ? 24.594 22.484 20.453 1 90.81 505 VAL A C 1
ATOM 4026 O O . VAL A 1 505 ? 25.781 22.516 20.094 1 90.81 505 VAL A O 1
ATOM 4029 N N . LEU A 1 506 ? 24.188 22.672 21.688 1 88 506 LEU A N 1
ATOM 4030 C CA . LEU A 1 506 ? 25.172 22.938 22.734 1 88 506 LEU A CA 1
ATOM 4031 C C . LEU A 1 506 ? 26.078 21.734 22.953 1 88 506 LEU A C 1
ATOM 4033 O O . LEU A 1 506 ? 27.25 21.891 23.297 1 88 506 LEU A O 1
ATOM 4037 N N . LEU A 1 507 ? 25.484 20.625 22.828 1 91.81 507 LEU A N 1
ATOM 4038 C CA . LEU A 1 507 ? 26.266 19.406 22.984 1 91.81 507 LEU A CA 1
ATOM 4039 C C . LEU A 1 507 ? 27.328 19.297 21.891 1 91.81 507 LEU A C 1
ATOM 4041 O O . LEU A 1 507 ? 28.406 18.75 22.109 1 91.81 507 LEU A O 1
ATOM 4045 N N . LYS A 1 508 ? 27.078 19.781 20.703 1 91.06 508 LYS A N 1
ATOM 4046 C CA . LYS A 1 508 ? 28 19.797 19.578 1 91.06 508 LYS A CA 1
ATOM 4047 C C . LYS A 1 508 ? 29.156 20.75 19.812 1 91.06 508 LYS A C 1
ATOM 4049 O O . LYS A 1 508 ? 30.266 20.531 19.344 1 91.06 508 LYS A O 1
ATOM 4054 N N . THR A 1 509 ? 29.062 21.797 20.531 1 85.38 509 THR A N 1
ATOM 4055 C CA . THR A 1 509 ? 30.016 22.828 20.891 1 85.38 509 THR A CA 1
ATOM 4056 C C . THR A 1 509 ? 30.75 23.359 19.656 1 85.38 509 THR A C 1
ATOM 4058 O O . THR A 1 509 ? 31.969 23.391 19.609 1 85.38 509 THR A O 1
ATOM 4061 N N . PRO A 1 510 ? 30.047 23.891 18.656 1 91.69 510 PRO A N 1
ATOM 4062 C CA . PRO A 1 510 ? 30.703 24.484 17.484 1 91.69 510 PRO A CA 1
ATOM 4063 C C . PRO A 1 510 ? 31.188 25.906 17.734 1 91.69 510 PRO A C 1
ATOM 4065 O O . PRO A 1 510 ? 30.625 26.625 18.562 1 91.69 510 PRO A O 1
ATOM 4068 N N . PRO A 1 511 ? 32.219 26.312 17.047 1 92.88 511 PRO A N 1
ATOM 4069 C CA . PRO A 1 511 ? 32.719 27.672 17.219 1 92.88 511 PRO A CA 1
ATOM 4070 C C . PRO A 1 511 ? 31.781 28.734 16.656 1 92.88 511 PRO A C 1
ATOM 4072 O O . PRO A 1 511 ? 31.797 29.875 17.109 1 92.88 511 PRO A O 1
ATOM 4075 N N . ILE A 1 512 ? 31.016 28.328 15.711 1 94.88 512 ILE A N 1
ATOM 4076 C CA . ILE A 1 512 ? 30.078 29.25 15.102 1 94.88 512 ILE A CA 1
ATOM 4077 C C . ILE A 1 512 ? 28.641 28.766 15.328 1 94.88 512 ILE A C 1
ATOM 4079 O O . ILE A 1 512 ? 28.328 27.594 15.062 1 94.88 512 ILE A O 1
ATOM 4083 N N . LEU A 1 513 ? 27.812 29.594 15.844 1 93 513 LEU A N 1
ATOM 4084 C CA . LEU A 1 513 ? 26.422 29.234 16.141 1 93 513 LEU A CA 1
ATOM 4085 C C . LEU A 1 513 ? 25.453 30.125 15.359 1 93 513 LEU A C 1
ATOM 4087 O O . LEU A 1 513 ? 25.672 31.328 15.234 1 93 513 LEU A O 1
ATOM 4091 N N . ILE A 1 514 ? 24.469 29.469 14.773 1 93.81 514 ILE A N 1
ATOM 4092 C CA . ILE A 1 514 ? 23.406 30.188 14.062 1 93.81 514 ILE A CA 1
ATOM 4093 C C . ILE A 1 514 ? 22.062 29.906 14.734 1 93.81 514 ILE A C 1
ATOM 4095 O O . ILE A 1 514 ? 21.688 28.75 14.93 1 93.81 514 ILE A O 1
ATOM 4099 N N . PHE A 1 515 ? 21.375 30.922 15.133 1 90 515 PHE A N 1
ATOM 4100 C CA . PHE A 1 515 ? 20.016 30.812 15.664 1 90 515 PHE A CA 1
ATOM 4101 C C . PHE A 1 515 ? 19 31.438 14.703 1 90 515 PHE A C 1
ATOM 4103 O O . PHE A 1 515 ? 18.938 32.656 14.562 1 90 515 PHE A O 1
ATOM 4110 N N . ASP A 1 516 ? 18.25 30.625 14.031 1 89 516 ASP A N 1
ATOM 4111 C CA . ASP A 1 516 ? 17.266 31.094 13.062 1 89 516 ASP A CA 1
ATOM 4112 C C . ASP A 1 516 ? 15.867 31.141 13.68 1 89 516 ASP A C 1
ATOM 4114 O O . ASP A 1 516 ? 15.125 30.156 13.633 1 89 516 ASP A O 1
ATOM 4118 N N . GLU A 1 517 ? 15.406 32.25 14.086 1 77.06 517 GLU A N 1
ATOM 4119 C CA . GLU A 1 517 ? 14.125 32.531 14.734 1 77.06 517 GLU A CA 1
ATOM 4120 C C . GLU A 1 517 ? 13.852 31.516 15.852 1 77.06 517 GLU A C 1
ATOM 4122 O O . GLU A 1 517 ? 12.734 31 15.961 1 77.06 517 GLU A O 1
ATOM 4127 N N . ALA A 1 518 ? 14.758 31.188 16.641 1 63.06 518 ALA A N 1
ATOM 4128 C CA . ALA A 1 518 ? 14.727 30.109 17.625 1 63.06 518 ALA A CA 1
ATOM 4129 C C . ALA A 1 518 ? 13.922 30.5 18.844 1 63.06 518 ALA A C 1
ATOM 4131 O O . ALA A 1 518 ? 13.797 29.703 19.797 1 63.06 518 ALA A O 1
ATOM 4132 N N . THR A 1 519 ? 13.32 31.656 18.859 1 61.84 519 THR A N 1
ATOM 4133 C CA . THR A 1 519 ? 12.617 32.031 20.078 1 61.84 519 THR A CA 1
ATOM 4134 C C . THR A 1 519 ? 11.195 32.5 19.766 1 61.84 519 THR A C 1
ATOM 4136 O O . THR A 1 519 ? 10.516 33.062 20.609 1 61.84 519 THR A O 1
ATOM 4139 N N . SER A 1 520 ? 10.828 32.219 18.531 1 59.56 520 SER A N 1
ATOM 4140 C CA . SER A 1 520 ? 9.539 32.781 18.125 1 59.56 520 SER A CA 1
ATOM 4141 C C . SER A 1 520 ? 8.391 32.062 18.844 1 59.56 520 SER A C 1
ATOM 4143 O O . SER A 1 520 ? 7.348 32.688 19.094 1 59.56 520 SER A O 1
ATOM 4145 N N . ALA A 1 521 ? 8.609 30.844 19.172 1 58.69 521 ALA A N 1
ATOM 4146 C CA . ALA A 1 521 ? 7.5 30.078 19.734 1 58.69 521 ALA A CA 1
ATOM 4147 C C . ALA A 1 521 ? 7.582 30.016 21.25 1 58.69 521 ALA A C 1
ATOM 4149 O O . ALA A 1 521 ? 6.766 29.359 21.891 1 58.69 521 ALA A O 1
ATOM 4150 N N . LEU A 1 522 ? 8.453 30.797 21.781 1 63.59 522 LEU A N 1
ATOM 4151 C CA . LEU A 1 522 ? 8.719 30.625 23.203 1 63.59 522 LEU A CA 1
ATOM 4152 C C . LEU A 1 522 ? 7.938 31.641 24.016 1 63.59 522 LEU A C 1
ATOM 4154 O O . LEU A 1 522 ? 7.691 32.75 23.562 1 63.59 522 LEU A O 1
ATOM 4158 N N . ASP A 1 523 ? 7.422 31.156 25.094 1 62.81 523 ASP A N 1
ATOM 4159 C CA . ASP A 1 523 ? 6.875 32.094 26.078 1 62.81 523 ASP A CA 1
ATOM 4160 C C . ASP A 1 523 ? 7.977 32.969 26.656 1 62.81 523 ASP A C 1
ATOM 4162 O O . ASP A 1 523 ? 9.164 32.688 26.484 1 62.81 523 ASP A O 1
ATOM 4166 N N . SER A 1 524 ? 7.543 34 27.297 1 63.88 524 SER A N 1
ATOM 4167 C CA . SER A 1 524 ? 8.445 35.031 27.828 1 63.88 524 SER A CA 1
ATOM 4168 C C . SER A 1 524 ? 9.477 34.438 28.766 1 63.88 524 SER A C 1
ATOM 4170 O O . SER A 1 524 ? 10.656 34.781 28.719 1 63.88 524 SER A O 1
ATOM 4172 N N . TYR A 1 525 ? 9.008 33.469 29.516 1 63.69 525 TYR A N 1
ATOM 4173 C CA . TYR A 1 525 ? 9.922 32.844 30.469 1 63.69 525 TYR A CA 1
ATOM 4174 C C . TYR A 1 525 ? 10.969 32.031 29.734 1 63.69 525 TYR A C 1
ATOM 4176 O O . TYR A 1 525 ? 12.172 32.156 30 1 63.69 525 TYR A O 1
ATOM 4184 N N . SER A 1 526 ? 10.531 31.203 28.922 1 69.06 526 SER A N 1
ATOM 4185 C CA . SER A 1 526 ? 11.438 30.344 28.156 1 69.06 526 SER A CA 1
ATOM 4186 C C . SER A 1 526 ? 12.406 31.172 27.312 1 69.06 526 SER A C 1
ATOM 4188 O O . SER A 1 526 ? 13.578 30.812 27.172 1 69.06 526 SER A O 1
ATOM 4190 N N . GLU A 1 527 ? 11.852 32.219 26.812 1 72.88 527 GLU A N 1
ATOM 4191 C CA . GLU A 1 527 ? 12.68 33.125 26.016 1 72.88 527 GLU A CA 1
ATOM 4192 C C . GLU A 1 527 ? 13.828 33.688 26.844 1 72.88 527 GLU A C 1
ATOM 4194 O O . GLU A 1 527 ? 14.969 33.75 26.375 1 72.88 527 GLU A O 1
ATOM 4199 N N . ARG A 1 528 ? 13.477 34.156 28.031 1 71.06 528 ARG A N 1
ATOM 4200 C CA . ARG A 1 528 ? 14.484 34.719 28.906 1 71.06 528 ARG A CA 1
ATOM 4201 C C . ARG A 1 528 ? 15.555 33.688 29.266 1 71.06 528 ARG A C 1
ATOM 4203 O O . ARG A 1 528 ? 16.734 34.031 29.344 1 71.06 528 ARG A O 1
ATOM 4210 N N . MET A 1 529 ? 15.109 32.531 29.5 1 71.25 529 MET A N 1
ATOM 4211 C CA . MET A 1 529 ? 16.047 31.469 29.875 1 71.25 529 MET A CA 1
ATOM 4212 C C . MET A 1 529 ? 16.984 31.141 28.734 1 71.25 529 MET A C 1
ATOM 4214 O O . MET A 1 529 ? 18.188 30.922 28.938 1 71.25 529 MET A O 1
ATOM 4218 N N . VAL A 1 530 ? 16.453 31.078 27.547 1 71.88 530 VAL A N 1
ATOM 4219 C CA . VAL A 1 530 ? 17.25 30.812 26.344 1 71.88 530 VAL A CA 1
ATOM 4220 C C . VAL A 1 530 ? 18.234 31.953 26.125 1 71.88 530 VAL A C 1
ATOM 4222 O O . VAL A 1 530 ? 19.391 31.703 25.766 1 71.88 530 VAL A O 1
ATOM 4225 N N . GLN A 1 531 ? 17.75 33.125 26.375 1 73.81 531 GLN A N 1
ATOM 4226 C CA . GLN A 1 531 ? 18.625 34.312 26.203 1 73.81 531 GLN A CA 1
ATOM 4227 C C . GLN A 1 531 ? 19.781 34.25 27.188 1 73.81 531 GLN A C 1
ATOM 4229 O O . GLN A 1 531 ? 20.906 34.625 26.828 1 73.81 531 GLN A O 1
ATOM 4234 N N . LYS A 1 532 ? 19.469 33.875 28.344 1 72.62 532 LYS A N 1
ATOM 4235 C CA . LYS A 1 532 ? 20.516 33.75 29.359 1 72.62 532 LYS A CA 1
ATOM 4236 C C . LYS A 1 532 ? 21.547 32.719 28.953 1 72.62 532 LYS A C 1
ATOM 4238 O O . LYS A 1 532 ? 22.75 32.938 29.125 1 72.62 532 LYS A O 1
ATOM 4243 N N . SER A 1 533 ? 21.047 31.625 28.469 1 71.31 533 SER A N 1
ATOM 4244 C CA . SER A 1 533 ? 21.938 30.562 28.016 1 71.31 533 SER A CA 1
ATOM 4245 C C . SER A 1 533 ? 22.828 31.047 26.875 1 71.31 533 SER A C 1
ATOM 4247 O O . SER A 1 533 ? 24.031 30.75 26.844 1 71.31 533 SER A O 1
ATOM 4249 N N . LEU A 1 534 ? 22.281 31.781 25.969 1 72.62 534 LEU A N 1
ATOM 4250 C CA . LEU A 1 534 ? 23 32.312 24.812 1 72.62 534 LEU A CA 1
ATOM 4251 C C . LEU A 1 534 ? 24.062 33.312 25.234 1 72.62 534 LEU A C 1
ATOM 4253 O O . LEU A 1 534 ? 25.141 33.375 24.641 1 72.62 534 LEU A O 1
ATOM 4257 N N . LYS A 1 535 ? 23.703 34.094 26.234 1 74 535 LYS A N 1
ATOM 4258 C CA . LYS A 1 535 ? 24.641 35.094 26.734 1 74 535 LYS A CA 1
ATOM 4259 C C . LYS A 1 535 ? 25.891 34.438 27.312 1 74 535 LYS A C 1
ATOM 4261 O O . LYS A 1 535 ? 27 34.906 27.125 1 74 535 LYS A O 1
ATOM 4266 N N . GLU A 1 536 ? 25.641 33.344 27.938 1 70.69 536 GLU A N 1
ATOM 4267 C CA . GLU A 1 536 ? 26.781 32.625 28.516 1 70.69 536 GLU A CA 1
ATOM 4268 C C . GLU A 1 536 ? 27.641 32 27.422 1 70.69 536 GLU A C 1
ATOM 4270 O O . GLU A 1 536 ? 28.875 31.938 27.562 1 70.69 536 GLU A O 1
ATOM 4275 N N . LEU A 1 537 ? 27.062 31.672 26.312 1 72 537 LEU A N 1
ATOM 4276 C CA . LEU A 1 537 ? 27.75 31.031 25.203 1 72 537 LEU A CA 1
ATOM 4277 C C . LEU A 1 537 ? 28.484 32.062 24.359 1 72 537 LEU A C 1
ATOM 4279 O O . LEU A 1 537 ? 29.5 31.734 23.719 1 72 537 LEU A O 1
ATOM 4283 N N . SER A 1 538 ? 27.969 33.281 24.266 1 69.38 538 SER A N 1
ATOM 4284 C CA . SER A 1 538 ? 28.469 34.312 23.375 1 69.38 538 SER A CA 1
ATOM 4285 C C . SER A 1 538 ? 29.906 34.688 23.719 1 69.38 538 SER A C 1
ATOM 4287 O O . SER A 1 538 ? 30.609 35.25 22.875 1 69.38 538 SER A O 1
ATOM 4289 N N . ARG A 1 539 ? 30.375 34.344 24.781 1 70.5 539 ARG A N 1
ATOM 4290 C CA . ARG A 1 539 ? 31.734 34.719 25.156 1 70.5 539 ARG A CA 1
ATOM 4291 C C . ARG A 1 539 ? 32.75 33.844 24.453 1 70.5 539 ARG A C 1
ATOM 4293 O O . ARG A 1 539 ? 33.906 34.25 24.234 1 70.5 539 ARG A O 1
ATOM 4300 N N . LYS A 1 540 ? 32.312 32.781 23.922 1 79.75 540 LYS A N 1
ATOM 4301 C CA . LYS A 1 540 ? 33.281 31.828 23.391 1 79.75 540 LYS A CA 1
ATOM 4302 C C . LYS A 1 540 ? 32.938 31.438 21.969 1 79.75 540 LYS A C 1
ATOM 4304 O O . LYS A 1 540 ? 33.719 30.781 21.297 1 79.75 540 LYS A O 1
ATOM 4309 N N . HIS A 1 541 ? 31.844 31.906 21.453 1 89.44 541 HIS A N 1
ATOM 4310 C CA . HIS A 1 541 ? 31.375 31.484 20.141 1 89.44 541 HIS A CA 1
ATOM 4311 C C . HIS A 1 541 ? 30.984 32.656 19.281 1 89.44 541 HIS A C 1
ATOM 4313 O O . HIS A 1 541 ? 30.578 33.719 19.797 1 89.44 541 HIS A O 1
ATOM 4319 N N . THR A 1 542 ? 31.25 32.594 18 1 92.69 542 THR A N 1
ATOM 4320 C CA . THR A 1 542 ? 30.672 33.531 17.031 1 92.69 542 THR A CA 1
ATOM 4321 C C . THR A 1 542 ? 29.203 33.188 16.797 1 92.69 542 THR A C 1
ATOM 4323 O O . THR A 1 542 ? 28.859 32.062 16.422 1 92.69 542 THR A O 1
ATOM 4326 N N . ILE A 1 543 ? 28.328 34.156 17.031 1 92.06 543 ILE A N 1
ATOM 4327 C CA . ILE A 1 543 ? 26.906 33.844 17.016 1 92.06 543 ILE A CA 1
ATOM 4328 C C . ILE A 1 543 ? 26.188 34.719 15.977 1 92.06 543 ILE A C 1
ATOM 4330 O O . ILE A 1 543 ? 26.375 35.938 15.945 1 92.06 543 ILE A O 1
ATOM 4334 N N . LEU A 1 544 ? 25.516 34.094 15.117 1 93.19 544 LEU A N 1
ATOM 4335 C CA . LEU A 1 544 ? 24.594 34.781 14.195 1 93.19 544 LEU A CA 1
ATOM 4336 C C . LEU A 1 544 ? 23.141 34.5 14.594 1 93.19 544 LEU A C 1
ATOM 4338 O O . LEU A 1 544 ? 22.703 33.344 14.609 1 93.19 544 LEU A O 1
ATOM 4342 N N . VAL A 1 545 ? 22.375 35.531 14.922 1 91.25 545 VAL A N 1
ATOM 4343 C CA . VAL A 1 545 ? 20.984 35.375 15.367 1 91.25 545 VAL A CA 1
ATOM 4344 C C . VAL A 1 545 ? 20.047 36.062 14.383 1 91.25 545 VAL A C 1
ATOM 4346 O O . VAL A 1 545 ? 20.219 37.219 14.07 1 91.25 545 VAL A O 1
ATOM 4349 N N . ILE A 1 546 ? 19.234 35.281 13.859 1 91.12 546 ILE A N 1
ATOM 4350 C CA . ILE A 1 546 ? 18.141 35.844 13.039 1 91.12 546 ILE A CA 1
ATOM 4351 C C . ILE A 1 546 ? 16.875 35.938 13.875 1 91.12 546 ILE A C 1
ATOM 4353 O O . ILE A 1 546 ? 16.406 34.969 14.445 1 91.12 546 ILE A O 1
ATOM 4357 N N . ALA A 1 547 ? 16.328 37.125 14.047 1 83.94 547 ALA A N 1
ATOM 4358 C CA . ALA A 1 547 ? 15.195 37.312 14.945 1 83.94 547 ALA A CA 1
ATOM 4359 C C . ALA A 1 547 ? 14.055 38.062 14.258 1 83.94 547 ALA A C 1
ATOM 4361 O O . ALA A 1 547 ? 14.289 38.875 13.352 1 83.94 547 ALA A O 1
ATOM 4362 N N . HIS A 1 548 ? 12.969 37.688 14.617 1 73.75 548 HIS A N 1
ATOM 4363 C CA . HIS A 1 548 ? 11.781 38.469 14.242 1 73.75 548 HIS A CA 1
ATOM 4364 C C . HIS A 1 548 ? 11.367 39.406 15.352 1 73.75 548 HIS A C 1
ATOM 4366 O O . HIS A 1 548 ? 10.93 40.531 15.078 1 73.75 548 HIS A O 1
ATOM 4372 N N . ARG A 1 549 ? 11.586 38.938 16.547 1 75.06 549 ARG A N 1
ATOM 4373 C CA . ARG A 1 549 ? 11.281 39.781 17.719 1 75.06 549 ARG A CA 1
ATOM 4374 C C . ARG A 1 549 ? 12.508 40.594 18.156 1 75.06 549 ARG A C 1
ATOM 4376 O O . ARG A 1 549 ? 13.508 40 18.594 1 75.06 549 ARG A O 1
ATOM 4383 N N . LEU A 1 550 ? 12.344 41.844 18.25 1 81.56 550 LEU A N 1
ATOM 4384 C CA . LEU A 1 550 ? 13.484 42.719 18.469 1 81.56 550 LEU A CA 1
ATOM 4385 C C . LEU A 1 550 ? 13.906 42.719 19.938 1 81.56 550 LEU A C 1
ATOM 4387 O O . LEU A 1 550 ? 15.062 43 20.25 1 81.56 550 LEU A O 1
ATOM 4391 N N . SER A 1 551 ? 13.023 42.344 20.812 1 76.88 551 SER A N 1
ATOM 4392 C CA . SER A 1 551 ? 13.336 42.312 22.234 1 76.88 551 SER A CA 1
ATOM 4393 C C . SER A 1 551 ? 14.414 41.312 22.562 1 76.88 551 SER A C 1
ATOM 4395 O O . SER A 1 551 ? 15.148 41.469 23.531 1 76.88 551 SER A O 1
ATOM 4397 N N . THR A 1 552 ? 14.664 40.375 21.703 1 78.31 552 THR A N 1
ATOM 4398 C CA . THR A 1 552 ? 15.578 39.281 21.953 1 78.31 552 THR A CA 1
ATOM 4399 C C . THR A 1 552 ? 16.984 39.625 21.484 1 78.31 552 THR A C 1
ATOM 4401 O O . THR A 1 552 ? 17.953 38.906 21.797 1 78.31 552 THR A O 1
ATOM 4404 N N . ILE A 1 553 ? 17.109 40.688 20.828 1 85.19 553 ILE A N 1
ATOM 4405 C CA . ILE A 1 553 ? 18.422 40.969 20.234 1 85.19 553 ILE A CA 1
ATOM 4406 C C . ILE A 1 553 ? 18.938 42.312 20.719 1 85.19 553 ILE A C 1
ATOM 4408 O O . ILE A 1 553 ? 19.859 42.875 20.125 1 85.19 553 ILE A O 1
ATOM 4412 N N . VAL A 1 554 ? 18.375 42.844 21.719 1 84.69 554 VAL A N 1
ATOM 4413 C CA . VAL A 1 554 ? 18.75 44.156 22.234 1 84.69 554 VAL A CA 1
ATOM 4414 C C . VAL A 1 554 ? 20.203 44.125 22.703 1 84.69 554 VAL A C 1
ATOM 4416 O O . VAL A 1 554 ? 20.938 45.125 22.594 1 84.69 554 VAL A O 1
ATOM 4419 N N . ASP A 1 555 ? 20.625 43 23.156 1 83.81 555 ASP A N 1
ATOM 4420 C CA . ASP A 1 555 ? 21.953 42.875 23.75 1 83.81 555 ASP A CA 1
ATOM 4421 C C . ASP A 1 555 ? 22.984 42.469 22.703 1 83.81 555 ASP A C 1
ATOM 4423 O O . ASP A 1 555 ? 24.141 42.219 23.031 1 83.81 555 ASP A O 1
ATOM 4427 N N . SER A 1 556 ? 22.703 42.469 21.438 1 91 556 SER A N 1
ATOM 4428 C CA . SER A 1 556 ? 23.641 42.094 20.391 1 91 556 SER A CA 1
ATOM 4429 C C . SER A 1 556 ? 24.703 43.156 20.188 1 91 556 SER A C 1
ATOM 4431 O O . SER A 1 556 ? 24.453 44.344 20.391 1 91 556 SER A O 1
ATOM 4433 N N . ASP A 1 557 ? 25.875 42.719 19.781 1 91.75 557 ASP A N 1
ATOM 4434 C CA . ASP A 1 557 ? 26.984 43.625 19.516 1 91.75 557 ASP A CA 1
ATOM 4435 C C . ASP A 1 557 ? 26.734 44.469 18.266 1 91.75 557 ASP A C 1
ATOM 4437 O O . ASP A 1 557 ? 27.203 45.594 18.156 1 91.75 557 ASP A O 1
ATOM 4441 N N . LYS A 1 558 ? 26.109 43.781 17.344 1 94.44 558 LYS A N 1
ATOM 4442 C CA . LYS A 1 558 ? 25.797 44.438 16.078 1 94.44 558 LYS A CA 1
ATOM 4443 C C . LYS A 1 558 ? 24.453 43.906 15.523 1 94.44 558 LYS A C 1
ATOM 4445 O O . LYS A 1 558 ? 24.156 42.719 15.617 1 94.44 558 LYS A O 1
ATOM 4450 N N . ILE A 1 559 ? 23.672 44.844 15.062 1 95.5 559 ILE A N 1
ATOM 4451 C CA . ILE A 1 559 ? 22.391 44.5 14.469 1 95.5 559 ILE A CA 1
ATOM 4452 C C . ILE A 1 559 ? 22.359 44.938 13 1 95.5 559 ILE A C 1
ATOM 4454 O O . ILE A 1 559 ? 22.719 46.062 12.688 1 95.5 559 ILE A O 1
ATOM 4458 N N . ILE A 1 560 ? 22.016 44.031 12.188 1 95.38 560 ILE A N 1
ATOM 4459 C CA . ILE A 1 560 ? 21.922 44.312 10.758 1 95.38 560 ILE A CA 1
ATOM 4460 C C . ILE A 1 560 ? 20.469 44.219 10.312 1 95.38 560 ILE A C 1
ATOM 4462 O O . ILE A 1 560 ? 19.797 43.219 10.5 1 95.38 560 ILE A O 1
ATOM 4466 N N . VAL A 1 561 ? 19.984 45.281 9.711 1 94.75 561 VAL A N 1
ATOM 4467 C CA . VAL A 1 561 ? 18.625 45.312 9.195 1 94.75 561 VAL A CA 1
ATOM 4468 C C . VAL A 1 561 ? 18.625 45 7.703 1 94.75 561 VAL A C 1
ATOM 4470 O O . VAL A 1 561 ? 19.234 45.719 6.91 1 94.75 561 VAL A O 1
ATOM 4473 N N . LEU A 1 562 ? 17.969 43.906 7.43 1 93.19 562 LEU A N 1
ATOM 4474 C CA . LEU A 1 562 ? 17.875 43.469 6.039 1 93.19 562 LEU A CA 1
ATOM 4475 C C . LEU A 1 562 ? 16.531 43.844 5.441 1 93.19 562 LEU A C 1
ATOM 4477 O O . LEU A 1 562 ? 15.484 43.625 6.07 1 93.19 562 LEU A O 1
ATOM 4481 N N . GLY A 1 563 ? 16.531 44.438 4.238 1 90.44 563 GLY A N 1
ATOM 4482 C CA . GLY A 1 563 ? 15.336 44.781 3.484 1 90.44 563 GLY A CA 1
ATOM 4483 C C . GLY A 1 563 ? 15.508 44.625 1.986 1 90.44 563 GLY A C 1
ATOM 4484 O O . GLY A 1 563 ? 16.531 45.031 1.424 1 90.44 563 GLY A O 1
ATOM 4485 N N . ASP A 1 564 ? 14.539 44 1.383 1 88.62 564 ASP A N 1
ATOM 4486 C CA . ASP A 1 564 ? 14.516 43.812 -0.061 1 88.62 564 ASP A CA 1
ATOM 4487 C C . ASP A 1 564 ? 15.82 43.156 -0.547 1 88.62 564 ASP A C 1
ATOM 4489 O O . ASP A 1 564 ? 16.359 43.562 -1.577 1 88.62 564 ASP A O 1
ATOM 4493 N N . GLY A 1 565 ? 16.453 42.438 0.286 1 91.31 565 GLY A N 1
ATOM 4494 C CA . GLY A 1 565 ? 17.625 41.656 -0.101 1 91.31 565 GLY A CA 1
ATOM 4495 C C . GLY A 1 565 ? 18.922 42.406 0.073 1 91.31 565 GLY A C 1
ATOM 4496 O O . GLY A 1 565 ? 19.984 41.969 -0.383 1 91.31 565 GLY A O 1
ATOM 4497 N N . GLN A 1 566 ? 18.812 43.594 0.703 1 93.81 566 GLN A N 1
ATOM 4498 C CA . GLN A 1 566 ? 20 44.438 0.91 1 93.81 566 GLN A CA 1
ATOM 4499 C C . GLN A 1 566 ? 20.125 44.875 2.363 1 93.81 566 GLN A C 1
ATOM 4501 O O . GLN A 1 566 ? 19.125 44.875 3.096 1 93.81 566 GLN A O 1
ATOM 4506 N N . VAL A 1 567 ? 21.344 45.219 2.77 1 94.44 567 VAL A N 1
ATOM 4507 C CA . VAL A 1 567 ? 21.562 45.75 4.102 1 94.44 567 VAL A CA 1
ATOM 4508 C C . VAL A 1 567 ? 21.125 47.219 4.129 1 94.44 567 VAL A C 1
ATOM 4510 O O . VAL A 1 567 ? 21.672 48.062 3.406 1 94.44 567 VAL A O 1
ATOM 4513 N N . GLN A 1 568 ? 20.25 47.531 4.992 1 93.12 568 GLN A N 1
ATOM 4514 C CA . GLN A 1 568 ? 19.719 48.875 5.07 1 93.12 568 GLN A CA 1
ATOM 4515 C C . GLN A 1 568 ? 20.406 49.688 6.164 1 93.12 568 GLN A C 1
ATOM 4517 O O . GLN A 1 568 ? 20.672 50.875 5.992 1 93.12 568 GLN A O 1
ATOM 4522 N N . GLU A 1 569 ? 20.422 49.062 7.324 1 93.94 569 GLU A N 1
ATOM 4523 C CA . GLU A 1 569 ? 21.016 49.688 8.492 1 93.94 569 GLU A CA 1
ATOM 4524 C C . GLU A 1 569 ? 21.859 48.688 9.281 1 93.94 569 GLU A C 1
ATOM 4526 O O . GLU A 1 569 ? 21.625 47.469 9.219 1 93.94 569 GLU A O 1
ATOM 4531 N N . SER A 1 570 ? 22.969 49.188 9.938 1 95.12 570 SER A N 1
ATOM 4532 C CA . SER A 1 570 ? 23.766 48.344 10.828 1 95.12 570 SER A CA 1
ATOM 4533 C C . SER A 1 570 ? 24.281 49.156 12.016 1 95.12 570 SER A C 1
ATOM 4535 O O . SER A 1 570 ? 24.641 50.344 11.875 1 95.12 570 SER A O 1
ATOM 4537 N N . GLY A 1 571 ? 24.219 48.625 13.141 1 94.44 571 GLY A N 1
ATOM 4538 C CA . GLY A 1 571 ? 24.688 49.25 14.359 1 94.44 571 GLY A CA 1
ATOM 4539 C C . GLY A 1 571 ? 24.188 48.562 15.617 1 94.44 571 GLY A C 1
ATOM 4540 O O . GLY A 1 571 ? 23.734 47.438 15.57 1 94.44 571 GLY A O 1
ATOM 4541 N N . THR A 1 572 ? 24.391 49.156 16.719 1 94.75 572 THR A N 1
ATOM 4542 C CA . THR A 1 572 ? 23.875 48.656 18 1 94.75 572 THR A CA 1
ATOM 4543 C C . THR A 1 572 ? 22.422 49.094 18.188 1 94.75 572 THR A C 1
ATOM 4545 O O . THR A 1 572 ? 21.906 49.938 17.453 1 94.75 572 THR A O 1
ATOM 4548 N N . HIS A 1 573 ? 21.797 48.5 19.141 1 93.56 573 HIS A N 1
ATOM 4549 C CA . HIS A 1 573 ? 20.406 48.812 19.438 1 93.56 573 HIS A CA 1
ATOM 4550 C C . HIS A 1 573 ? 20.219 50.312 19.672 1 93.56 573 HIS A C 1
ATOM 4552 O O . HIS A 1 573 ? 19.328 50.938 19.062 1 93.56 573 HIS A O 1
ATOM 4558 N N . ALA A 1 574 ? 21.109 50.875 20.453 1 93.06 574 ALA A N 1
ATOM 4559 C CA . ALA A 1 574 ? 21.016 52.281 20.812 1 93.06 574 ALA A CA 1
ATOM 4560 C C . ALA A 1 574 ? 21.281 53.188 19.609 1 93.06 574 ALA A C 1
ATOM 4562 O O . ALA A 1 574 ? 20.562 54.156 19.375 1 93.06 574 ALA A O 1
ATOM 4563 N N . GLN A 1 575 ? 22.219 52.781 18.844 1 94.62 575 GLN A N 1
ATOM 4564 C CA . GLN A 1 575 ? 22.594 53.562 17.656 1 94.62 575 GLN A CA 1
ATOM 4565 C C . GLN A 1 575 ? 21.469 53.562 16.609 1 94.62 575 GLN A C 1
ATOM 4567 O O . GLN A 1 575 ? 21.188 54.562 16 1 94.62 575 GLN A O 1
ATOM 4572 N N . LEU A 1 576 ? 20.875 52.406 16.5 1 93.38 576 LEU A N 1
ATOM 4573 C CA . LEU A 1 576 ? 19.859 52.281 15.469 1 93.38 576 LEU A CA 1
ATOM 4574 C C . LEU A 1 576 ? 18.578 52.969 15.859 1 93.38 576 LEU A C 1
ATOM 4576 O O . LEU A 1 576 ? 17.828 53.438 15 1 93.38 576 LEU A O 1
ATOM 4580 N N . LEU A 1 577 ? 18.312 53.031 17.141 1 92.62 577 LEU A N 1
ATOM 4581 C CA . LEU A 1 577 ? 17.156 53.781 17.594 1 92.62 577 LEU A CA 1
ATOM 4582 C C . LEU A 1 577 ? 17.344 55.281 17.359 1 92.62 577 LEU A C 1
ATOM 4584 O O . LEU A 1 577 ? 16.375 56 17.031 1 92.62 577 LEU A O 1
ATOM 4588 N N . GLU A 1 578 ? 18.609 55.688 17.531 1 92.44 578 GLU A N 1
ATOM 4589 C CA . GLU A 1 578 ? 18.922 57.094 17.344 1 92.44 578 GLU A CA 1
ATOM 4590 C C . GLU A 1 578 ? 18.859 57.469 15.867 1 92.44 578 GLU A C 1
ATOM 4592 O O . GLU A 1 578 ? 18.5 58.594 15.523 1 92.44 578 GLU A O 1
ATOM 4597 N N . PHE A 1 579 ? 19.219 56.594 15.109 1 91.19 579 PHE A N 1
ATOM 4598 C CA . PHE A 1 579 ? 19.219 56.812 13.664 1 91.19 579 PHE A CA 1
ATOM 4599 C C . PHE A 1 579 ? 17.797 56.969 13.141 1 91.19 579 PHE A C 1
ATOM 4601 O O . PHE A 1 579 ? 17.594 57.531 12.078 1 91.19 579 PHE A O 1
ATOM 4608 N N . ASN A 1 580 ? 16.734 56.5 13.789 1 88.62 580 ASN A N 1
ATOM 4609 C CA . ASN A 1 580 ? 15.312 56.594 13.492 1 88.62 580 ASN A CA 1
ATOM 4610 C C . ASN A 1 580 ? 14.992 56.094 12.094 1 88.62 580 ASN A C 1
ATOM 4612 O O . ASN A 1 580 ? 14.234 56.719 11.352 1 88.62 580 ASN A O 1
ATOM 4616 N N . GLY A 1 581 ? 15.602 55.062 11.727 1 90.88 581 GLY A N 1
ATOM 4617 C CA . GLY A 1 581 ? 15.367 54.438 10.43 1 90.88 581 GLY A CA 1
ATOM 4618 C C . GLY A 1 581 ? 14.398 53.281 10.484 1 90.88 581 GLY A C 1
ATOM 4619 O O . GLY A 1 581 ? 13.383 53.344 11.18 1 90.88 581 GLY A O 1
ATOM 4620 N N . GLU A 1 582 ? 14.672 52.281 9.656 1 89.5 582 GLU A N 1
ATOM 4621 C CA . GLU A 1 582 ? 13.781 51.125 9.555 1 89.5 582 GLU A CA 1
ATOM 4622 C C . GLU A 1 582 ? 13.727 50.344 10.867 1 89.5 582 GLU A C 1
ATOM 4624 O O . GLU A 1 582 ? 12.672 49.844 11.242 1 89.5 582 GLU A O 1
ATOM 4629 N N . TYR A 1 583 ? 14.766 50.25 11.555 1 92.06 583 TYR A N 1
ATOM 4630 C CA . TYR A 1 583 ? 14.836 49.562 12.828 1 92.06 583 TYR A CA 1
ATOM 4631 C C . TYR A 1 583 ? 13.93 50.219 13.867 1 92.06 583 TYR A C 1
ATOM 4633 O O . TYR A 1 583 ? 13.211 49.531 14.594 1 92.06 583 TYR A O 1
ATOM 4641 N N . ALA A 1 584 ? 14.07 51.469 13.969 1 90.94 584 ALA A N 1
ATOM 4642 C CA . ALA A 1 584 ? 13.266 52.219 14.922 1 90.94 584 ALA A CA 1
ATOM 4643 C C . ALA A 1 584 ? 11.773 52.031 14.641 1 90.94 584 ALA A C 1
ATOM 4645 O O . ALA A 1 584 ? 10.969 51.938 15.57 1 90.94 584 ALA A O 1
ATOM 4646 N N . LYS A 1 585 ? 11.523 52 13.43 1 87.44 585 LYS A N 1
ATOM 4647 C CA . LYS A 1 585 ? 10.133 51.812 13.031 1 87.44 585 LYS A CA 1
ATOM 4648 C C . LYS A 1 585 ? 9.625 50.438 13.484 1 87.44 585 LYS A C 1
ATOM 4650 O O . LYS A 1 585 ? 8.523 50.312 14.016 1 87.44 585 LYS A O 1
ATOM 4655 N N . LEU A 1 586 ? 10.422 49.469 13.211 1 85 586 LEU A N 1
ATOM 4656 C CA . LEU A 1 586 ? 10.062 48.094 13.594 1 85 586 LEU A CA 1
ATOM 4657 C C . LEU A 1 586 ? 9.93 47.969 15.109 1 85 586 LEU A C 1
ATOM 4659 O O . LEU A 1 586 ? 9.039 47.281 15.602 1 85 586 LEU A O 1
ATOM 4663 N N . TRP A 1 587 ? 10.797 48.625 15.828 1 85.56 587 TRP A N 1
ATOM 4664 C CA . TRP A 1 587 ? 10.812 48.594 17.281 1 85.56 587 TRP A CA 1
ATOM 4665 C C . TRP A 1 587 ? 9.547 49.219 17.859 1 85.56 587 TRP A C 1
ATOM 4667 O O . TRP A 1 587 ? 8.945 48.656 18.797 1 85.56 587 TRP A O 1
ATOM 4677 N N . ARG A 1 588 ? 9.195 50.281 17.375 1 80.5 588 ARG A N 1
ATOM 4678 C CA . ARG A 1 588 ? 7.992 50.969 17.844 1 80.5 588 ARG A CA 1
ATOM 4679 C C . ARG A 1 588 ? 6.746 50.125 17.594 1 80.5 588 ARG A C 1
ATOM 4681 O O . ARG A 1 588 ? 5.848 50.062 18.422 1 80.5 588 ARG A O 1
ATOM 4688 N N . LEU A 1 589 ? 6.816 49.5 16.531 1 74.75 589 LEU A N 1
ATOM 4689 C CA . LEU A 1 589 ? 5.684 48.656 16.188 1 74.75 589 LEU A CA 1
ATOM 4690 C C . LEU A 1 589 ? 5.559 47.469 17.156 1 74.75 589 LEU A C 1
ATOM 4692 O O . LEU A 1 589 ? 4.449 47.094 17.531 1 74.75 589 LEU A O 1
ATOM 4696 N N . GLN A 1 590 ? 6.656 46.938 17.562 1 74.25 590 GLN A N 1
ATOM 4697 C CA . GLN A 1 590 ? 6.645 45.781 18.422 1 74.25 590 GLN A CA 1
ATOM 4698 C C . GLN A 1 590 ? 6.375 46.156 19.875 1 74.25 590 GLN A C 1
ATOM 4700 O O . GLN A 1 590 ? 5.742 45.406 20.609 1 74.25 590 GLN A O 1
ATOM 4705 N N . VAL A 1 591 ? 6.949 47.219 20.375 1 64.12 591 VAL A N 1
ATOM 4706 C CA . VAL A 1 591 ? 6.711 47.719 21.734 1 64.12 591 VAL A CA 1
ATOM 4707 C C . VAL A 1 591 ? 5.242 48.094 21.891 1 64.12 591 VAL A C 1
ATOM 4709 O O . VAL A 1 591 ? 4.629 47.812 22.922 1 64.12 591 VAL A O 1
ATOM 4712 N N . ASN A 1 592 ? 4.805 48.625 20.922 1 53.56 592 ASN A N 1
ATOM 4713 C CA . ASN A 1 592 ? 3.395 48.969 20.969 1 53.56 592 ASN A CA 1
ATOM 4714 C C . ASN A 1 592 ? 2.496 47.75 20.938 1 53.56 592 ASN A C 1
ATOM 4716 O O . ASN A 1 592 ? 1.443 47.719 21.578 1 53.56 592 ASN A O 1
ATOM 4720 N N . GLU A 1 593 ? 2.98 46.844 20.25 1 51.16 593 GLU A N 1
ATOM 4721 C CA . G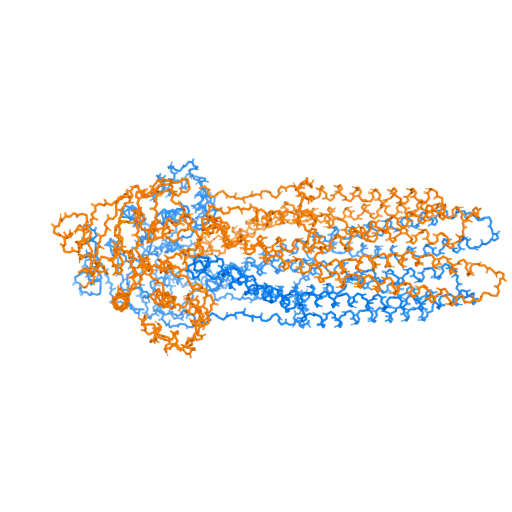LU A 1 593 ? 2.213 45.594 20.219 1 51.16 593 GLU A CA 1
ATOM 4722 C C . GLU A 1 593 ? 2.248 44.875 21.562 1 51.16 593 GLU A C 1
ATOM 4724 O O . GLU A 1 593 ? 1.241 44.344 22 1 51.16 593 GLU A O 1
ATOM 4729 N N . LYS A 1 594 ? 3.314 44.656 22.375 1 54.97 594 LYS A N 1
ATOM 4730 C CA . LYS A 1 594 ? 3.432 44.062 23.703 1 54.97 594 LYS A CA 1
ATOM 4731 C C . LYS A 1 594 ? 2.648 44.875 24.75 1 54.97 594 LYS A C 1
ATOM 4733 O O . LYS A 1 594 ? 2.086 44.281 25.672 1 54.97 594 LYS A O 1
ATOM 4738 N N . SER A 1 595 ? 2.898 46.125 24.734 1 44.41 595 SER A N 1
ATOM 4739 C CA . SER A 1 595 ? 2.111 46.906 25.703 1 44.41 595 SER A CA 1
ATOM 4740 C C . SER A 1 595 ? 0.624 46.594 25.562 1 44.41 595 SER A C 1
ATOM 4742 O O . SER A 1 595 ? -0.121 46.656 26.547 1 44.41 595 SER A O 1
ATOM 4744 N N . ASP A 1 596 ? 0.274 46.219 24.422 1 36.78 596 ASP A N 1
ATOM 4745 C CA . ASP A 1 596 ? -1.131 45.875 24.219 1 36.78 596 ASP A CA 1
ATOM 4746 C C . ASP A 1 596 ? -1.42 44.469 24.688 1 36.78 596 ASP A C 1
ATOM 4748 O O . ASP A 1 596 ? -2.572 44.125 24.953 1 36.78 596 ASP A O 1
ATOM 4752 N N . GLU A 1 597 ? -0.429 43.688 24.703 1 37.34 597 GLU A N 1
ATOM 4753 C CA . GLU A 1 597 ? -0.614 42.312 25.219 1 37.34 597 GLU A CA 1
ATOM 4754 C C . GLU A 1 597 ? -0.518 42.312 26.75 1 37.34 597 GLU A C 1
ATOM 4756 O O . GLU A 1 597 ? -0.988 41.375 27.391 1 37.34 597 GLU A O 1
ATOM 4761 N N . ILE A 1 598 ? 0.201 43.188 27.484 1 31.75 598 ILE A N 1
ATOM 4762 C CA . ILE A 1 598 ? 0.143 43.281 28.938 1 31.75 598 ILE A CA 1
ATOM 4763 C C . ILE A 1 598 ? -1.145 44 29.359 1 31.75 598 ILE A C 1
ATOM 4765 O O . ILE A 1 598 ? -1.45 45.094 28.875 1 31.75 598 ILE A O 1
ATOM 4769 N N . MET B 1 1 ? -3.734 8.789 25.219 1 20.56 1 MET B N 1
ATOM 4770 C CA . MET B 1 1 ? -3.16 7.445 25.219 1 20.56 1 MET B CA 1
ATOM 4771 C C . MET B 1 1 ? -3.264 6.809 23.844 1 20.56 1 MET B C 1
ATOM 4773 O O . MET B 1 1 ? -4.305 6.25 23.484 1 20.56 1 MET B O 1
ATOM 4777 N N . MET B 1 2 ? -2.789 7.504 22.859 1 26.17 2 MET B N 1
ATOM 4778 C CA . MET B 1 2 ? -2.777 6.961 21.516 1 26.17 2 MET B CA 1
ATOM 4779 C C . MET B 1 2 ? -2.051 5.621 21.469 1 26.17 2 MET B C 1
ATOM 4781 O O . MET B 1 2 ? -0.852 5.555 21.75 1 26.17 2 MET B O 1
ATOM 4785 N N . ARG B 1 3 ? -2.705 4.547 21.859 1 30.33 3 ARG B N 1
ATOM 4786 C CA . ARG B 1 3 ? -2.285 3.15 21.812 1 30.33 3 ARG B CA 1
ATOM 4787 C C . ARG B 1 3 ? -1.603 2.836 20.484 1 30.33 3 ARG B C 1
ATOM 4789 O O . ARG B 1 3 ? -2.168 3.08 19.406 1 30.33 3 ARG B O 1
ATOM 4796 N N . SER B 1 4 ? -0.285 2.895 20.453 1 31.91 4 SER B N 1
ATOM 4797 C CA . SER B 1 4 ? 0.524 2.211 19.453 1 31.91 4 SER B CA 1
ATOM 4798 C C . SER B 1 4 ? -0.12 0.896 19.031 1 31.91 4 SER B C 1
ATOM 4800 O O . SER B 1 4 ? -0.276 -0.018 19.844 1 31.91 4 SER B O 1
ATOM 4802 N N . THR B 1 5 ? -1.251 0.913 18.406 1 33.72 5 THR B N 1
ATOM 4803 C CA . THR B 1 5 ? -1.795 -0.326 17.875 1 33.72 5 THR B CA 1
ATOM 4804 C C . THR B 1 5 ? -0.7 -1.149 17.203 1 33.72 5 THR B C 1
ATOM 4806 O O . THR B 1 5 ? -0.417 -0.967 16.016 1 33.72 5 THR B O 1
ATOM 4809 N N . ASP B 1 6 ? 0.431 -1.201 17.781 1 34.03 6 ASP B N 1
ATOM 4810 C CA . ASP B 1 6 ? 1.35 -2.283 17.453 1 34.03 6 ASP B CA 1
ATOM 4811 C C . ASP B 1 6 ? 0.622 -3.623 17.391 1 34.03 6 ASP B C 1
ATOM 4813 O O . ASP B 1 6 ? 0.615 -4.375 18.359 1 34.03 6 ASP B O 1
ATOM 4817 N N . LYS B 1 7 ? -0.613 -3.77 17.047 1 36.66 7 LYS B N 1
ATOM 4818 C CA . LYS B 1 7 ? -1.19 -5.109 17.078 1 36.66 7 LYS B CA 1
ATOM 4819 C C . LYS B 1 7 ? -0.271 -6.121 16.406 1 36.66 7 LYS B C 1
ATOM 4821 O O . LYS B 1 7 ? 0.014 -6.008 15.211 1 36.66 7 LYS B O 1
ATOM 4826 N N . GLN B 1 8 ? 0.53 -6.781 17.172 1 37.38 8 GLN B N 1
ATOM 4827 C CA . GLN B 1 8 ? 1.202 -8.016 16.781 1 37.38 8 GLN B CA 1
ATOM 4828 C C . GLN B 1 8 ? 0.309 -8.867 15.891 1 37.38 8 GLN B C 1
ATOM 4830 O O . GLN B 1 8 ? -0.876 -9.047 16.172 1 37.38 8 GLN B O 1
ATOM 4835 N N . THR B 1 9 ? 0.528 -9.016 14.68 1 41.38 9 THR B N 1
ATOM 4836 C CA . THR B 1 9 ? -0.111 -9.961 13.766 1 41.38 9 THR B CA 1
ATOM 4837 C C . THR B 1 9 ? -0.342 -11.297 14.453 1 41.38 9 THR B C 1
ATOM 4839 O O . THR B 1 9 ? 0.606 -12.047 14.703 1 41.38 9 THR B O 1
ATOM 4842 N N . LYS B 1 10 ? -1.056 -11.383 15.469 1 41.81 10 LYS B N 1
ATOM 4843 C CA . LYS B 1 10 ? -1.362 -12.656 16.109 1 41.81 10 LYS B CA 1
ATOM 4844 C C . LYS B 1 10 ? -1.869 -13.672 15.094 1 41.81 10 LYS B C 1
ATOM 4846 O O . LYS B 1 10 ? -2.586 -13.32 14.156 1 41.81 10 LYS B O 1
ATOM 4851 N N . ALA B 1 11 ? -1.424 -14.93 15.25 1 46.72 11 ALA B N 1
ATOM 4852 C CA . ALA B 1 11 ? -1.761 -16.172 14.562 1 46.72 11 ALA B CA 1
ATOM 4853 C C . ALA B 1 11 ? -3.271 -16.391 14.539 1 46.72 11 ALA B C 1
ATOM 4855 O O . ALA B 1 11 ? -3.93 -16.344 15.578 1 46.72 11 ALA B O 1
ATOM 4856 N N . TYR B 1 12 ? -3.898 -16.156 13.422 1 48.25 12 TYR B N 1
ATOM 4857 C CA . TYR B 1 12 ? -5.328 -16.359 13.219 1 48.25 12 TYR B CA 1
ATOM 4858 C C . TYR B 1 12 ? -5.703 -17.812 13.391 1 48.25 12 TYR B C 1
ATOM 4860 O O . TYR B 1 12 ? -5.086 -18.703 12.789 1 48.25 12 TYR B O 1
ATOM 4868 N N . ASN B 1 13 ? -6.227 -18.297 14.461 1 51.28 13 ASN B N 1
ATOM 4869 C CA . ASN B 1 13 ? -6.832 -19.609 14.578 1 51.28 13 ASN B CA 1
ATOM 4870 C C . ASN B 1 13 ? -8.18 -19.672 13.867 1 51.28 13 ASN B C 1
ATOM 4872 O O . ASN B 1 13 ? -9.031 -18.797 14.047 1 51.28 13 ASN B O 1
ATOM 4876 N N . PHE B 1 14 ? -8.133 -20.453 12.805 1 54.25 14 PHE B N 1
ATOM 4877 C CA . PHE B 1 14 ? -9.383 -20.688 12.094 1 54.25 14 PHE B CA 1
ATOM 4878 C C . PHE B 1 14 ? -10.508 -21.031 13.07 1 54.25 14 PHE B C 1
ATOM 4880 O O . PHE B 1 14 ? -10.445 -22.031 13.766 1 54.25 14 PHE B O 1
ATOM 4887 N N . LYS B 1 15 ? -11.117 -20.125 13.648 1 58.59 15 LYS B N 1
ATOM 4888 C CA . LYS B 1 15 ? -12.141 -20.297 14.68 1 58.59 15 LYS B CA 1
ATOM 4889 C C . LYS B 1 15 ? -13.539 -20.266 14.078 1 58.59 15 LYS B C 1
ATOM 4891 O O . LYS B 1 15 ? -13.703 -19.984 12.891 1 58.59 15 LYS B O 1
ATOM 4896 N N . THR B 1 16 ? -14.555 -20.688 14.852 1 57.78 16 THR B N 1
ATOM 4897 C CA . THR B 1 16 ? -16 -20.594 14.664 1 57.78 16 THR B CA 1
ATOM 4898 C C . THR B 1 16 ? -16.391 -19.297 13.969 1 57.78 16 THR B C 1
ATOM 4900 O O . THR B 1 16 ? -17.328 -19.266 13.18 1 57.78 16 THR B O 1
ATOM 4903 N N . ARG B 1 17 ? -15.539 -18.359 14.016 1 62.72 17 ARG B N 1
ATOM 4904 C CA . ARG B 1 17 ? -15.828 -17.062 13.438 1 62.72 17 ARG B CA 1
ATOM 4905 C C . ARG B 1 17 ? -15.641 -17.062 11.93 1 62.72 17 ARG B C 1
ATOM 4907 O O . ARG B 1 17 ? -16.359 -16.391 11.203 1 62.72 17 ARG B O 1
ATOM 4914 N N . ASP B 1 18 ? -14.789 -17.969 11.453 1 71.19 18 ASP B N 1
ATOM 4915 C CA . ASP B 1 18 ? -14.508 -18.047 10.023 1 71.19 18 ASP B CA 1
ATOM 4916 C C . ASP B 1 18 ? -15.672 -18.688 9.273 1 71.19 18 ASP B C 1
ATOM 4918 O O . ASP B 1 18 ? -16.031 -18.234 8.18 1 71.19 18 ASP B O 1
ATOM 4922 N N . ILE B 1 19 ? -16.25 -19.594 9.891 1 72.88 19 ILE B N 1
ATOM 4923 C CA . ILE B 1 19 ? -17.406 -20.25 9.281 1 72.88 19 ILE B CA 1
ATOM 4924 C C . ILE B 1 19 ? -18.578 -19.266 9.203 1 72.88 19 ILE B C 1
ATOM 4926 O O . ILE B 1 19 ? -19.328 -19.266 8.234 1 72.88 19 ILE B O 1
ATOM 4930 N N . LYS B 1 20 ? -18.688 -18.438 10.195 1 73.5 20 LYS B N 1
ATOM 4931 C CA . LYS B 1 20 ? -19.766 -17.453 10.211 1 73.5 20 LYS B CA 1
ATOM 4932 C C . LYS B 1 20 ? -19.609 -16.438 9.086 1 73.5 20 LYS B C 1
ATOM 4934 O O . LYS B 1 20 ? -20.578 -16.047 8.453 1 73.5 20 LYS B O 1
ATOM 4939 N N . VAL B 1 21 ? -18.422 -16.203 8.805 1 76.31 21 VAL B N 1
ATOM 4940 C CA . VAL B 1 21 ? -18.125 -15.227 7.762 1 76.31 21 VAL B CA 1
ATOM 4941 C C . VAL B 1 21 ? -18.453 -15.82 6.395 1 76.31 21 VAL B C 1
ATOM 4943 O O . VAL B 1 21 ? -19.016 -15.133 5.531 1 76.31 21 VAL B O 1
ATOM 4946 N N . LEU B 1 22 ? -18.219 -17.094 6.2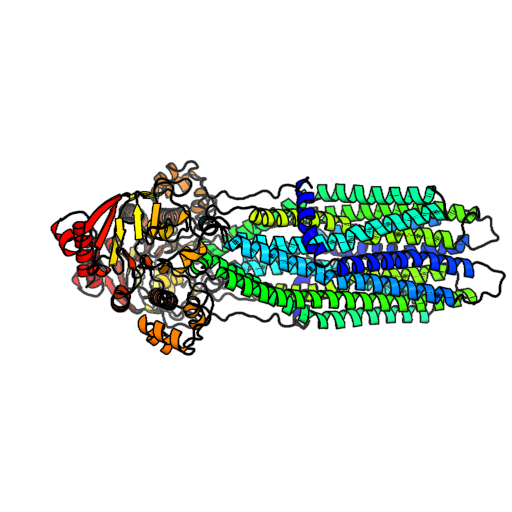89 1 79.56 22 LEU B N 1
ATOM 4947 C CA . LEU B 1 22 ? -18.516 -17.766 5.027 1 79.56 22 LEU B CA 1
ATOM 4948 C C . LEU B 1 22 ? -20.031 -17.875 4.82 1 79.56 22 LEU B C 1
ATOM 4950 O O . LEU B 1 22 ? -20.516 -17.766 3.693 1 79.56 22 LEU B O 1
ATOM 4954 N N . LYS B 1 23 ? -20.703 -18.047 5.91 1 80.44 23 LYS B N 1
ATOM 4955 C CA . LYS B 1 23 ? -22.156 -18.125 5.844 1 80.44 23 LYS B CA 1
ATOM 4956 C C . LYS B 1 23 ? -22.766 -16.781 5.441 1 80.44 23 LYS B C 1
ATOM 4958 O O . LYS B 1 23 ? -23.797 -16.734 4.77 1 80.44 23 LYS B O 1
ATOM 4963 N N . LYS B 1 24 ? -22.062 -15.773 5.801 1 78.12 24 LYS B N 1
ATOM 4964 C CA . LYS B 1 24 ? -22.547 -14.438 5.461 1 78.12 24 LYS B CA 1
ATOM 4965 C C . LYS B 1 24 ? -22.359 -14.148 3.971 1 78.12 24 LYS B C 1
ATOM 4967 O O . LYS B 1 24 ? -23.031 -13.273 3.416 1 78.12 24 LYS B O 1
ATOM 4972 N N . LEU B 1 25 ? -21.469 -14.914 3.348 1 82.5 25 LEU B N 1
ATOM 4973 C CA . LEU B 1 25 ? -21.188 -14.695 1.936 1 82.5 25 LEU B CA 1
ATOM 4974 C C . LEU B 1 25 ? -22.156 -15.477 1.054 1 82.5 25 LEU B C 1
ATOM 4976 O O . LEU B 1 25 ? -22.312 -15.164 -0.126 1 82.5 25 LEU B O 1
ATOM 4980 N N . LEU B 1 26 ? -22.828 -16.5 1.579 1 83.19 26 LEU B N 1
ATOM 4981 C CA . LEU B 1 26 ? -23.641 -17.438 0.829 1 83.19 26 LEU B CA 1
ATOM 4982 C C . LEU B 1 26 ? -24.812 -16.719 0.144 1 83.19 26 LEU B C 1
ATOM 4984 O O . LEU B 1 26 ? -25.094 -16.984 -1.023 1 83.19 26 LEU B O 1
ATOM 4988 N N . PRO B 1 27 ? -25.375 -15.703 0.844 1 81.44 27 PRO B N 1
ATOM 4989 C CA . PRO B 1 27 ? -26.484 -15.023 0.189 1 81.44 27 PRO B CA 1
ATOM 4990 C C . PRO B 1 27 ? -26.062 -14.234 -1.046 1 81.44 27 PRO B C 1
ATOM 4992 O O . PRO B 1 27 ? -26.812 -14.133 -2.014 1 81.44 27 PRO B O 1
ATOM 4995 N N . TYR B 1 28 ? -24.906 -13.742 -1.054 1 80.75 28 TYR B N 1
ATOM 4996 C CA . TYR B 1 28 ? -24.422 -12.969 -2.188 1 80.75 28 TYR B CA 1
ATOM 4997 C C . TYR B 1 28 ? -24.156 -13.875 -3.387 1 80.75 28 TYR B C 1
ATOM 4999 O O . TYR B 1 28 ? -24.297 -13.453 -4.535 1 80.75 28 TYR B O 1
ATOM 5007 N N . LEU B 1 29 ? -23.844 -15.125 -3.104 1 83.94 29 LEU B N 1
ATOM 5008 C CA . LEU B 1 29 ? -23.594 -16.109 -4.156 1 83.94 29 LEU B CA 1
ATOM 5009 C C . LEU B 1 29 ? -24.891 -16.609 -4.75 1 83.94 29 LEU B C 1
ATOM 5011 O O . LEU B 1 29 ? -24.984 -16.859 -5.957 1 83.94 29 LEU B O 1
ATOM 5015 N N . LEU B 1 30 ? -25.922 -16.703 -3.906 1 83.69 30 LEU B N 1
ATOM 5016 C CA . LEU B 1 30 ? -27.203 -17.281 -4.316 1 83.69 30 LEU B CA 1
ATOM 5017 C C . LEU B 1 30 ? -27.984 -16.297 -5.18 1 83.69 30 LEU B C 1
ATOM 5019 O O . LEU B 1 30 ? -28.906 -16.688 -5.895 1 83.69 30 LEU B O 1
ATOM 5023 N N . LYS B 1 31 ? -27.562 -15 -5.148 1 83.88 31 LYS B N 1
ATOM 5024 C CA . LYS B 1 31 ? -28.203 -14.016 -6.008 1 83.88 31 LYS B CA 1
ATOM 5025 C C . LYS B 1 31 ? -28 -14.359 -7.484 1 83.88 31 LYS B C 1
ATOM 5027 O O . LYS B 1 31 ? -28.875 -14.07 -8.312 1 83.88 31 LYS B O 1
ATOM 5032 N N . MET B 1 32 ? -26.859 -14.992 -7.789 1 89.5 32 MET B N 1
ATOM 5033 C CA . MET B 1 32 ? -26.594 -15.477 -9.141 1 89.5 32 MET B CA 1
ATOM 5034 C C . MET B 1 32 ? -26.516 -17 -9.164 1 89.5 32 MET B C 1
ATOM 5036 O O . MET B 1 32 ? -25.547 -17.578 -9.68 1 89.5 32 MET B O 1
ATOM 5040 N N . ARG B 1 33 ? -27.516 -17.719 -8.82 1 90.31 33 ARG B N 1
ATOM 5041 C CA . ARG B 1 33 ? -27.562 -19.172 -8.617 1 90.31 33 ARG B CA 1
ATOM 5042 C C . ARG B 1 33 ? -27.344 -19.906 -9.938 1 90.31 33 ARG B C 1
ATOM 5044 O O . ARG B 1 33 ? -26.688 -20.953 -9.969 1 90.31 33 ARG B O 1
ATOM 5051 N N . VAL B 1 34 ? -27.875 -19.344 -11.008 1 93.56 34 VAL B N 1
ATOM 5052 C CA . VAL B 1 34 ? -27.766 -20 -12.305 1 93.56 34 VAL B CA 1
ATOM 5053 C C . VAL B 1 34 ? -26.312 -20.109 -12.727 1 93.56 34 VAL B C 1
ATOM 5055 O O . VAL B 1 34 ? -25.859 -21.156 -13.172 1 93.56 34 VAL B O 1
ATOM 5058 N N . ARG B 1 35 ? -25.594 -19.016 -12.531 1 93 35 ARG B N 1
ATOM 5059 C CA . ARG B 1 35 ? -24.188 -19.016 -12.906 1 93 35 ARG B CA 1
ATOM 5060 C C . ARG B 1 35 ? -23.375 -19.922 -12 1 93 35 ARG B C 1
ATOM 5062 O O . ARG B 1 35 ? -22.422 -20.578 -12.445 1 93 35 ARG B O 1
ATOM 5069 N N . VAL B 1 36 ? -23.766 -19.953 -10.773 1 92.38 36 VAL B N 1
ATOM 5070 C CA . VAL B 1 36 ? -23.062 -20.812 -9.828 1 92.38 36 VAL B CA 1
ATOM 5071 C C . VAL B 1 36 ? -23.281 -22.281 -10.188 1 92.38 36 VAL B C 1
ATOM 5073 O O . VAL B 1 36 ? -22.344 -23.078 -10.195 1 92.38 36 VAL B O 1
ATOM 5076 N N . ILE B 1 37 ? -24.469 -22.672 -10.539 1 94 37 ILE B N 1
ATOM 5077 C CA . ILE B 1 37 ? -24.797 -24.031 -10.914 1 94 37 ILE B CA 1
ATOM 5078 C C . ILE B 1 37 ? -24.078 -24.406 -12.211 1 94 37 ILE B C 1
ATOM 5080 O O . ILE B 1 37 ? -23.516 -25.5 -12.328 1 94 37 ILE B O 1
ATOM 5084 N N . LEU B 1 38 ? -24.062 -23.453 -13.117 1 94.81 38 LEU B N 1
ATOM 5085 C CA . LEU B 1 38 ? -23.391 -23.703 -14.383 1 94.81 38 LEU B CA 1
ATOM 5086 C C . LEU B 1 38 ? -21.891 -23.891 -14.172 1 94.81 38 LEU B C 1
ATOM 5088 O O . LEU B 1 38 ? -21.266 -24.75 -14.797 1 94.81 38 LEU B O 1
ATOM 5092 N N . ALA B 1 39 ? -21.359 -23.016 -13.312 1 94.19 39 ALA B N 1
ATOM 5093 C CA . ALA B 1 39 ? -19.938 -23.141 -13.016 1 94.19 39 ALA B CA 1
ATOM 5094 C C . ALA B 1 39 ? -19.625 -24.5 -12.375 1 94.19 39 ALA B C 1
ATOM 5096 O O . ALA B 1 39 ? -18.609 -25.125 -12.688 1 94.19 39 ALA B O 1
ATOM 5097 N N . THR B 1 40 ? -20.5 -24.984 -11.523 1 93.19 40 THR B N 1
ATOM 5098 C CA . THR B 1 40 ? -20.312 -26.266 -10.859 1 93.19 40 THR B CA 1
ATOM 5099 C C . THR B 1 40 ? -20.422 -27.406 -11.859 1 93.19 40 THR B C 1
ATOM 5101 O O . THR B 1 40 ? -19.656 -28.375 -11.781 1 93.19 40 THR B O 1
ATOM 5104 N N . LEU B 1 41 ? -21.297 -27.297 -12.766 1 95.81 41 LEU B N 1
ATOM 5105 C CA . LEU B 1 41 ? -21.453 -28.312 -13.797 1 95.81 41 LEU B CA 1
ATOM 5106 C C . LEU B 1 41 ? -20.203 -28.375 -14.688 1 95.81 41 LEU B C 1
ATOM 5108 O O . LEU B 1 41 ? -19.75 -29.469 -15.047 1 95.81 41 LEU B O 1
ATOM 5112 N N . PHE B 1 42 ? -19.703 -27.203 -15.047 1 96.06 42 PHE B N 1
ATOM 5113 C CA . PHE B 1 42 ? -18.5 -27.172 -15.867 1 96.06 42 PHE B CA 1
ATOM 5114 C C . PHE B 1 42 ? -17.297 -27.703 -15.086 1 96.06 42 PHE B C 1
ATOM 5116 O O . PHE B 1 42 ? -16.391 -28.312 -15.664 1 96.06 42 PHE B O 1
ATOM 5123 N N . LEU B 1 43 ? -17.328 -27.5 -13.773 1 94.81 43 LEU B N 1
ATOM 5124 C CA . LEU B 1 43 ? -16.281 -28.047 -12.922 1 94.81 43 LEU B CA 1
ATOM 5125 C C . LEU B 1 43 ? -16.281 -29.562 -12.969 1 94.81 43 LEU B C 1
ATOM 5127 O O . LEU B 1 43 ? -15.234 -30.188 -13.156 1 94.81 43 LEU B O 1
ATOM 5131 N N . ILE B 1 44 ? -17.422 -30.141 -12.836 1 94.94 44 ILE B N 1
ATOM 5132 C CA . ILE B 1 44 ? -17.562 -31.594 -12.852 1 94.94 44 ILE B CA 1
ATOM 5133 C C . ILE B 1 44 ? -17.141 -32.125 -14.219 1 94.94 44 ILE B C 1
ATOM 5135 O O . ILE B 1 44 ? -16.375 -33.094 -14.297 1 94.94 44 ILE B O 1
ATOM 5139 N N . ALA B 1 45 ? -17.594 -31.453 -15.242 1 96.12 45 ALA B N 1
ATOM 5140 C CA . ALA B 1 45 ? -17.25 -31.875 -16.594 1 96.12 45 ALA B CA 1
ATOM 5141 C C . ALA B 1 45 ? -15.742 -31.781 -16.844 1 96.12 45 ALA B C 1
ATOM 5143 O O . ALA B 1 45 ? -15.148 -32.656 -17.469 1 96.12 45 ALA B O 1
ATOM 5144 N N . ALA B 1 46 ? -15.219 -30.719 -16.359 1 94.94 46 ALA B N 1
ATOM 5145 C CA . ALA B 1 46 ? -13.781 -30.5 -16.531 1 94.94 46 ALA B CA 1
ATOM 5146 C C . ALA B 1 46 ? -12.977 -31.578 -15.828 1 94.94 46 ALA B C 1
ATOM 5148 O O . ALA B 1 46 ? -12.023 -32.125 -16.391 1 94.94 46 ALA B O 1
ATOM 5149 N N . LYS B 1 47 ? -13.32 -31.938 -14.625 1 93.5 47 LYS B N 1
ATOM 5150 C CA . LYS B 1 47 ? -12.57 -32.906 -13.852 1 93.5 47 LYS B CA 1
ATOM 5151 C C . LYS B 1 47 ? -12.789 -34.312 -14.398 1 93.5 47 LYS B C 1
ATOM 5153 O O . LYS B 1 47 ? -11.867 -35.156 -14.383 1 93.5 47 LYS B O 1
ATOM 5158 N N . LEU B 1 48 ? -13.93 -34.594 -14.898 1 94.5 48 LEU B N 1
ATOM 5159 C CA . LEU B 1 48 ? -14.18 -35.875 -15.539 1 94.5 48 LEU B CA 1
ATOM 5160 C C . LEU B 1 48 ? -13.328 -36.031 -16.797 1 94.5 48 LEU B C 1
ATOM 5162 O O . LEU B 1 48 ? -12.742 -37.094 -17.031 1 94.5 48 LEU B O 1
ATOM 5166 N N . ALA B 1 49 ? -13.297 -34.938 -17.516 1 94.75 49 ALA B N 1
ATOM 5167 C CA . ALA B 1 49 ? -12.469 -34.938 -18.719 1 94.75 49 ALA B CA 1
ATOM 5168 C C . ALA B 1 49 ? -10.992 -35.094 -18.359 1 94.75 49 ALA B C 1
ATOM 5170 O O . ALA B 1 49 ? -10.258 -35.844 -19.031 1 94.75 49 ALA B O 1
ATOM 5171 N N . ASN B 1 50 ? -10.555 -34.469 -17.359 1 92.19 50 ASN B N 1
ATOM 5172 C CA . ASN B 1 50 ? -9.164 -34.5 -16.938 1 92.19 50 ASN B CA 1
ATOM 5173 C C . ASN B 1 50 ? -8.758 -35.875 -16.469 1 92.19 50 ASN B C 1
ATOM 5175 O O . ASN B 1 50 ? -7.66 -36.344 -16.766 1 92.19 50 ASN B O 1
ATOM 5179 N N . VAL B 1 51 ? -9.617 -36.562 -15.758 1 91.38 51 VAL B N 1
ATOM 5180 C CA . VAL B 1 51 ? -9.328 -37.875 -15.211 1 91.38 51 VAL B CA 1
ATOM 5181 C C . VAL B 1 51 ? -9.438 -38.938 -16.328 1 91.38 51 VAL B C 1
ATOM 5183 O O . VAL B 1 51 ? -8.805 -39.969 -16.25 1 91.38 51 VAL B O 1
ATOM 5186 N N . ALA B 1 52 ? -10.156 -38.594 -17.406 1 93.06 52 ALA B N 1
ATOM 5187 C CA . ALA B 1 52 ? -10.352 -39.531 -18.531 1 93.06 52 ALA B CA 1
ATOM 5188 C C . ALA B 1 52 ? -9.117 -39.562 -19.422 1 93.06 52 ALA B C 1
ATOM 5190 O O . ALA B 1 52 ? -8.93 -40.5 -20.188 1 93.06 52 ALA B O 1
ATOM 5191 N N . VAL B 1 53 ? -8.266 -38.625 -19.297 1 91.56 53 VAL B N 1
ATOM 5192 C CA . VAL B 1 53 ? -7.105 -38.531 -20.172 1 91.56 53 VAL B CA 1
ATOM 5193 C C . VAL B 1 53 ? -6.168 -39.688 -19.938 1 91.56 53 VAL B C 1
ATOM 5195 O O . VAL B 1 53 ? -5.828 -40.438 -20.859 1 91.56 53 VAL B O 1
ATOM 5198 N N . PRO B 1 54 ? -5.785 -39.938 -18.656 1 90 54 PRO B N 1
ATOM 5199 C CA . PRO B 1 54 ? -4.922 -41.094 -18.422 1 90 54 PRO B CA 1
ATOM 5200 C C . PRO B 1 54 ? -5.602 -42.438 -18.766 1 90 54 PRO B C 1
ATOM 5202 O O . PRO B 1 54 ? -4.934 -43.406 -19.156 1 90 54 PRO B O 1
ATOM 5205 N N . VAL B 1 55 ? -6.891 -42.531 -18.734 1 90.44 55 VAL B N 1
ATOM 5206 C CA . VAL B 1 55 ? -7.617 -43.75 -19.062 1 90.44 55 VAL B CA 1
ATOM 5207 C C . VAL B 1 55 ? -7.484 -44.031 -20.562 1 90.44 55 VAL B C 1
ATOM 5209 O O . VAL B 1 55 ? -7.266 -45.156 -20.969 1 90.44 55 VAL B O 1
ATOM 5212 N N . VAL B 1 56 ? -7.633 -42.969 -21.312 1 91.94 56 VAL B N 1
ATOM 5213 C CA . VAL B 1 56 ? -7.492 -43.125 -22.766 1 91.94 56 VAL B CA 1
ATOM 5214 C C . VAL B 1 56 ? -6.043 -43.469 -23.109 1 91.94 56 VAL B C 1
ATOM 5216 O O . VAL B 1 56 ? -5.789 -44.25 -24.016 1 91.94 56 VAL B O 1
ATOM 5219 N N . LEU B 1 57 ? -5.113 -42.906 -22.406 1 90.56 57 LEU B N 1
ATOM 5220 C CA . LEU B 1 57 ? -3.705 -43.219 -22.609 1 90.56 57 LEU B CA 1
ATOM 5221 C C . LEU B 1 57 ? -3.436 -44.719 -22.344 1 90.56 57 LEU B C 1
ATOM 5223 O O . LEU B 1 57 ? -2.664 -45.344 -23.062 1 90.56 57 LEU B O 1
ATOM 5227 N N . LYS B 1 58 ? -4.031 -45.219 -21.328 1 90.69 58 LYS B N 1
ATOM 5228 C CA . LYS B 1 58 ? -3.932 -46.656 -21 1 90.69 58 LYS B CA 1
ATOM 5229 C C . LYS B 1 58 ? -4.383 -47.5 -22.188 1 90.69 58 LYS B C 1
ATOM 5231 O O . LYS B 1 58 ? -3.699 -48.469 -22.562 1 90.69 58 LYS B O 1
ATOM 5236 N N . GLU B 1 59 ? -5.551 -47.125 -22.75 1 89.5 59 GLU B N 1
ATOM 5237 C CA . GLU B 1 59 ? -6.105 -47.875 -23.859 1 89.5 59 GLU B CA 1
ATOM 5238 C C . GLU B 1 59 ? -5.199 -47.812 -25.094 1 89.5 59 GLU B C 1
ATOM 5240 O O . GLU B 1 59 ? -5.09 -48.781 -25.844 1 89.5 59 GLU B O 1
ATOM 5245 N N . ILE B 1 60 ? -4.574 -46.719 -25.266 1 89.44 60 ILE B N 1
ATOM 5246 C CA . ILE B 1 60 ? -3.646 -46.562 -26.375 1 89.44 60 ILE B CA 1
ATOM 5247 C C . ILE B 1 60 ? -2.447 -47.5 -26.188 1 89.44 60 ILE B C 1
ATOM 5249 O O . ILE B 1 60 ? -2.068 -48.219 -27.109 1 89.44 60 ILE B O 1
ATOM 5253 N N . VAL B 1 61 ? -1.875 -47.531 -24.984 1 87.69 61 VAL B N 1
ATOM 5254 C CA . VAL B 1 61 ? -0.692 -48.312 -24.688 1 87.69 61 VAL B CA 1
ATOM 5255 C C . VAL B 1 61 ? -1.032 -49.812 -24.781 1 87.69 61 VAL B C 1
ATOM 5257 O O . VAL B 1 61 ? -0.283 -50.562 -25.375 1 87.69 61 VAL B O 1
ATOM 5260 N N . ASP B 1 62 ? -2.152 -50.188 -24.266 1 86.75 62 ASP B N 1
ATOM 5261 C CA . ASP B 1 62 ? -2.555 -51.594 -24.281 1 86.75 62 ASP B CA 1
ATOM 5262 C C . ASP B 1 62 ? -2.848 -52.062 -25.703 1 86.75 62 ASP B C 1
ATOM 5264 O O . ASP B 1 62 ? -2.572 -53.188 -26.047 1 86.75 62 ASP B O 1
ATOM 5268 N N . SER B 1 63 ? -3.459 -51.125 -26.531 1 85.88 63 SER B N 1
ATOM 5269 C CA . SER B 1 63 ? -3.752 -51.5 -27.922 1 85.88 63 SER B CA 1
ATOM 5270 C C . SER B 1 63 ? -2.473 -51.688 -28.734 1 85.88 63 SER B C 1
ATOM 5272 O O . SER B 1 63 ? -2.424 -52.5 -29.641 1 85.88 63 SER B O 1
ATOM 5274 N N . LEU B 1 64 ? -1.498 -51 -28.406 1 83.06 64 LEU B N 1
ATOM 5275 C CA . LEU B 1 64 ? -0.235 -51.062 -29.125 1 83.06 64 LEU B CA 1
ATOM 5276 C C . LEU B 1 64 ? 0.618 -52.219 -28.594 1 83.06 64 LEU B C 1
ATOM 5278 O O . LEU B 1 64 ? 1.49 -52.719 -29.312 1 83.06 64 LEU B O 1
ATOM 5282 N N . ASP B 1 65 ? 0.462 -52.562 -27.359 1 79.88 65 ASP B N 1
ATOM 5283 C CA . ASP B 1 65 ? 1.21 -53.656 -26.766 1 79.88 65 ASP B CA 1
ATOM 5284 C C . ASP B 1 65 ? 0.714 -55 -27.297 1 79.88 65 ASP B C 1
ATOM 5286 O O . ASP B 1 65 ? 1.457 -56 -27.297 1 79.88 65 ASP B O 1
ATOM 5290 N N . GLN B 1 66 ? -0.463 -55.219 -27.812 1 69.31 66 GLN B N 1
ATOM 5291 C CA . GLN B 1 66 ? -1.003 -56.469 -28.281 1 69.31 66 GLN B CA 1
ATOM 5292 C C . GLN B 1 66 ? -0.4 -56.875 -29.641 1 69.31 66 GLN B C 1
ATOM 5294 O O . GLN B 1 66 ? -0.398 -56.062 -30.562 1 69.31 66 GLN B O 1
ATOM 5299 N N . THR B 1 67 ? 0.867 -57.562 -29.656 1 55.41 67 THR B N 1
ATOM 5300 C CA . THR B 1 67 ? 1.78 -58.062 -30.656 1 55.41 67 THR B CA 1
ATOM 5301 C C . THR B 1 67 ? 1.015 -58.531 -31.906 1 55.41 67 THR B C 1
ATOM 5303 O O . THR B 1 67 ? 1.501 -58.375 -33.031 1 55.41 67 THR B O 1
ATOM 5306 N N . ASN B 1 68 ? 0.155 -59.562 -31.75 1 49.19 68 ASN B N 1
ATOM 5307 C CA . ASN B 1 68 ? -0.228 -60.406 -32.844 1 49.19 68 ASN B CA 1
ATOM 5308 C C . ASN B 1 68 ? -1.083 -59.688 -33.875 1 49.19 68 ASN B C 1
ATOM 5310 O O . ASN B 1 68 ? -1.335 -60.188 -34.969 1 49.19 68 ASN B O 1
ATOM 5314 N N . LEU B 1 69 ? -1.926 -58.844 -33.5 1 46.53 69 LEU B N 1
ATOM 5315 C CA . LEU B 1 69 ? -2.896 -58.375 -34.469 1 46.53 69 LEU B CA 1
ATOM 5316 C C . LEU B 1 69 ? -2.328 -57.188 -35.281 1 46.53 69 LEU B C 1
ATOM 5318 O O . LEU B 1 69 ? -1.418 -56.5 -34.812 1 46.53 69 LEU B O 1
ATOM 5322 N N . LEU B 1 70 ? -2.604 -57.062 -36.594 1 47.22 70 LEU B N 1
ATOM 5323 C CA . LEU B 1 70 ? -2.375 -55.969 -37.531 1 47.22 70 LEU B CA 1
ATOM 5324 C C . LEU B 1 70 ? -2.398 -54.625 -36.781 1 47.22 70 LEU B C 1
ATOM 5326 O O . LEU B 1 70 ? -3.443 -54.188 -36.281 1 47.22 70 LEU B O 1
ATOM 5330 N N . LEU B 1 71 ? -1.371 -54.281 -36.094 1 58.12 71 LEU B N 1
ATOM 5331 C CA . LEU B 1 71 ? -1.179 -53.062 -35.312 1 58.12 71 LEU B CA 1
ATOM 5332 C C . LEU B 1 71 ? -1.821 -51.875 -36.031 1 58.12 71 LEU B C 1
ATOM 5334 O O . LEU B 1 71 ? -1.311 -51.406 -37.062 1 58.12 71 LEU B O 1
ATOM 5338 N N . ILE B 1 72 ? -3.119 -51.844 -36.156 1 64.69 72 ILE B N 1
ATOM 5339 C CA . ILE B 1 72 ? -3.812 -50.688 -36.719 1 64.69 72 ILE B CA 1
ATOM 5340 C C . ILE B 1 72 ? -3.701 -49.5 -35.75 1 64.69 72 ILE B C 1
ATOM 5342 O O . ILE B 1 72 ? -3.871 -49.656 -34.531 1 64.69 72 ILE B O 1
ATOM 5346 N N . LEU B 1 73 ? -3.117 -48.5 -36.219 1 70.62 73 LEU B N 1
ATOM 5347 C CA . LEU B 1 73 ? -3.023 -47.25 -35.531 1 70.62 73 LEU B CA 1
ATOM 5348 C C . LEU B 1 73 ? -4.367 -46.844 -34.906 1 70.62 73 LEU B C 1
ATOM 5350 O O . LEU B 1 73 ? -5.359 -46.719 -35.625 1 70.62 73 LEU B O 1
ATOM 5354 N N . PRO B 1 74 ? -4.48 -46.938 -33.594 1 81 74 PRO B N 1
ATOM 5355 C CA . PRO B 1 74 ? -5.746 -46.562 -32.938 1 81 74 PRO B CA 1
ATOM 5356 C C . PRO B 1 74 ? -6.031 -45.062 -33.062 1 81 74 PRO B C 1
ATOM 5358 O O . PRO B 1 74 ? -6.031 -44.344 -32.031 1 81 74 PRO B O 1
ATOM 5361 N N . LEU B 1 75 ? -6.258 -44.625 -34.25 1 86.5 75 LEU B N 1
ATOM 5362 C CA . LEU B 1 75 ? -6.461 -43.188 -34.531 1 86.5 75 LEU B CA 1
ATOM 5363 C C . LEU B 1 75 ? -7.633 -42.656 -33.75 1 86.5 75 LEU B C 1
ATOM 5365 O O . LEU B 1 75 ? -7.594 -41.5 -33.281 1 86.5 75 LEU B O 1
ATOM 5369 N N . GLY B 1 76 ? -8.617 -43.469 -33.562 1 88.56 76 GLY B N 1
ATOM 5370 C CA . GLY B 1 76 ? -9.758 -43.062 -32.75 1 88.56 76 GLY B CA 1
ATOM 5371 C C . GLY B 1 76 ? -9.398 -42.719 -31.328 1 88.56 76 GLY B C 1
ATOM 5372 O O . GLY B 1 76 ? -9.82 -41.688 -30.797 1 88.56 76 GLY B O 1
ATOM 5373 N N . LEU B 1 77 ? -8.594 -43.469 -30.672 1 90.31 77 LEU B N 1
ATOM 5374 C CA . LEU B 1 77 ? -8.172 -43.25 -29.297 1 90.31 77 LEU B CA 1
ATOM 5375 C C . LEU B 1 77 ? -7.246 -42.031 -29.188 1 90.31 77 LEU B C 1
ATOM 5377 O O . LEU B 1 77 ? -7.301 -41.281 -28.219 1 90.31 77 LEU B O 1
ATOM 5381 N N . LEU B 1 78 ? -6.445 -41.906 -30.234 1 91.12 78 LEU B N 1
ATOM 5382 C CA . LEU B 1 78 ? -5.516 -40.781 -30.234 1 91.12 78 LEU B CA 1
ATOM 5383 C C . LEU B 1 78 ? -6.27 -39.469 -30.344 1 91.12 78 LEU B C 1
ATOM 5385 O O . LEU B 1 78 ? -5.965 -38.5 -29.609 1 91.12 78 LEU B O 1
ATOM 5389 N N . PHE B 1 79 ? -7.211 -39.438 -31.125 1 92.06 79 PHE B N 1
ATOM 5390 C CA . PHE B 1 79 ? -8.039 -38.25 -31.234 1 92.06 79 PHE B CA 1
ATOM 5391 C C . PHE B 1 79 ? -8.859 -38.031 -29.969 1 92.06 79 PHE B C 1
ATOM 5393 O O . PHE B 1 79 ? -9.086 -36.906 -29.547 1 92.06 79 PHE B O 1
ATOM 5400 N N . ALA B 1 80 ? -9.289 -39.094 -29.391 1 92.75 80 ALA B N 1
ATOM 5401 C CA . ALA B 1 80 ? -10.023 -39 -28.125 1 92.75 80 ALA B CA 1
ATOM 5402 C C . ALA B 1 80 ? -9.148 -38.406 -27.031 1 92.75 80 ALA B C 1
ATOM 5404 O O . ALA B 1 80 ? -9.633 -37.625 -26.219 1 92.75 80 ALA B O 1
ATOM 5405 N N . TYR B 1 81 ? -7.875 -38.781 -27.062 1 92.81 81 TYR B N 1
ATOM 5406 C CA . TYR B 1 81 ? -6.922 -38.219 -26.109 1 92.81 81 TYR B CA 1
ATOM 5407 C C . TYR B 1 81 ? -6.82 -36.719 -26.266 1 92.81 81 TYR B C 1
ATOM 5409 O O . TYR B 1 81 ? -6.973 -35.969 -25.281 1 92.81 81 TYR B O 1
ATOM 5417 N N . GLY B 1 82 ? -6.668 -36.219 -27.469 1 93.12 82 GLY B N 1
ATOM 5418 C CA . GLY B 1 82 ? -6.559 -34.812 -27.734 1 93.12 82 GLY B CA 1
ATOM 5419 C C . GLY B 1 82 ? -7.832 -34.031 -27.438 1 93.12 82 GLY B C 1
ATOM 5420 O O . GLY B 1 82 ? -7.793 -32.938 -26.875 1 93.12 82 GLY B O 1
ATOM 5421 N N . THR B 1 83 ? -8.922 -34.656 -27.797 1 94.75 83 THR B N 1
ATOM 5422 C CA . THR B 1 83 ? -10.211 -34 -27.594 1 94.75 83 THR B CA 1
ATOM 5423 C C . THR B 1 83 ? -10.523 -33.906 -26.094 1 94.75 83 THR B C 1
ATOM 5425 O O . THR B 1 83 ? -11.109 -32.906 -25.656 1 94.75 83 THR B O 1
ATOM 5428 N N . LEU B 1 84 ? -10.164 -34.875 -25.344 1 94.81 84 LEU B N 1
ATOM 5429 C CA . LEU B 1 84 ? -10.391 -34.844 -23.906 1 94.81 84 LEU B CA 1
ATOM 5430 C C . LEU B 1 84 ? -9.539 -33.781 -23.234 1 94.81 84 LEU B C 1
ATOM 5432 O O . LEU B 1 84 ? -10 -33.094 -22.312 1 94.81 84 LEU B O 1
ATOM 5436 N N . ARG B 1 85 ? -8.336 -33.688 -23.734 1 92.38 85 ARG B N 1
ATOM 5437 C CA . ARG B 1 85 ? -7.465 -32.656 -23.188 1 92.38 85 ARG B CA 1
ATOM 5438 C C . ARG B 1 85 ? -8 -31.266 -23.5 1 92.38 85 ARG B C 1
ATOM 5440 O O . ARG B 1 85 ? -8.008 -30.391 -22.641 1 92.38 85 ARG B O 1
ATOM 5447 N N . LEU B 1 86 ? -8.438 -31.078 -24.672 1 95.25 86 LEU B N 1
ATOM 5448 C CA . LEU B 1 86 ? -9.023 -29.797 -25.078 1 95.25 86 LEU B CA 1
ATOM 5449 C C . LEU B 1 86 ? -10.305 -29.531 -24.297 1 95.25 86 LEU B C 1
ATOM 5451 O O . LEU B 1 86 ? -10.555 -28.391 -23.891 1 95.25 86 LEU B O 1
ATOM 5455 N N . ALA B 1 87 ? -11.07 -30.562 -24.172 1 96.12 87 ALA B N 1
ATOM 5456 C CA . ALA B 1 87 ? -12.328 -30.438 -23.438 1 96.12 87 ALA B CA 1
ATOM 5457 C C . ALA B 1 87 ? -12.086 -30.062 -21.984 1 96.12 87 ALA B C 1
ATOM 5459 O O . ALA B 1 87 ? -12.781 -29.219 -21.422 1 96.12 87 ALA B O 1
ATOM 5460 N N . SER B 1 88 ? -11.133 -30.719 -21.359 1 94.62 88 SER B N 1
ATOM 5461 C CA . SER B 1 88 ? -10.797 -30.406 -19.984 1 94.62 88 SER B CA 1
ATOM 5462 C C . SER B 1 88 ? -10.398 -28.953 -19.812 1 94.62 88 SER B C 1
ATOM 5464 O O . SER B 1 88 ? -10.883 -28.266 -18.906 1 94.62 88 SER B O 1
ATOM 5466 N N . SER B 1 89 ? -9.594 -28.453 -20.703 1 93.88 89 SER B N 1
ATOM 5467 C CA . SER B 1 89 ? -9.172 -27.062 -20.672 1 93.88 89 SER B CA 1
ATOM 5468 C C . SER B 1 89 ? -10.344 -26.109 -20.922 1 93.88 89 SER B C 1
ATOM 5470 O O . SER B 1 89 ? -10.492 -25.109 -20.219 1 93.88 89 SER B O 1
ATOM 5472 N N . LEU B 1 90 ? -11.141 -26.469 -21.859 1 95.94 90 LEU B N 1
ATOM 5473 C CA . LEU B 1 90 ? -12.281 -25.641 -22.234 1 95.94 90 LEU B CA 1
ATOM 5474 C C . LEU B 1 90 ? -13.266 -25.516 -21.078 1 95.94 90 LEU B C 1
ATOM 5476 O O . LEU B 1 90 ? -13.68 -24.406 -20.734 1 95.94 90 LEU B O 1
ATOM 5480 N N . PHE B 1 91 ? -13.602 -26.641 -20.5 1 96.5 91 PHE B N 1
ATOM 5481 C CA . PHE B 1 91 ? -14.578 -26.625 -19.406 1 96.5 91 PHE B CA 1
ATOM 5482 C C . PHE B 1 91 ? -14.008 -25.938 -18.188 1 96.5 91 PHE B C 1
ATOM 5484 O O . PHE B 1 91 ? -14.742 -25.266 -17.438 1 96.5 91 PHE B O 1
ATOM 5491 N N . ASN B 1 92 ? -12.758 -26.094 -17.969 1 93.81 92 ASN B N 1
ATOM 5492 C CA . ASN B 1 92 ? -12.117 -25.375 -16.875 1 93.81 92 ASN B CA 1
ATOM 5493 C C . ASN B 1 92 ? -12.188 -23.875 -17.062 1 93.81 92 ASN B C 1
ATOM 5495 O O . ASN B 1 92 ? -12.516 -23.141 -16.125 1 93.81 92 ASN B O 1
ATOM 5499 N N . GLU B 1 93 ? -11.938 -23.406 -18.234 1 94.5 93 GLU B N 1
ATOM 5500 C CA . GLU B 1 93 ? -11.922 -21.984 -18.516 1 94.5 93 GLU B CA 1
ATOM 5501 C C . GLU B 1 93 ? -13.336 -21.406 -18.531 1 94.5 93 GLU B C 1
ATOM 5503 O O . GLU B 1 93 ? -13.555 -20.266 -18.094 1 94.5 93 GLU B O 1
ATOM 5508 N N . PHE B 1 94 ? -14.242 -22.25 -19.016 1 95.62 94 PHE B N 1
ATOM 5509 C CA . PHE B 1 94 ? -15.633 -21.812 -18.969 1 95.62 94 PHE B CA 1
ATOM 5510 C C . PHE B 1 94 ? -16.109 -21.656 -17.531 1 95.62 94 PHE B C 1
ATOM 5512 O O . PHE B 1 94 ? -16.828 -20.703 -17.219 1 95.62 94 PHE B O 1
ATOM 5519 N N . ARG B 1 95 ? -15.758 -22.562 -16.75 1 94.44 95 ARG B N 1
ATOM 5520 C CA . ARG B 1 95 ? -16.078 -22.469 -15.328 1 94.44 95 ARG B CA 1
ATOM 5521 C C . ARG B 1 95 ? -15.539 -21.172 -14.727 1 94.44 95 ARG B C 1
ATOM 5523 O O . ARG B 1 95 ? -16.266 -20.453 -14.039 1 94.44 95 ARG B O 1
ATOM 5530 N N . ASP B 1 96 ? -14.297 -20.859 -15.047 1 94.12 96 ASP B N 1
ATOM 5531 C CA . ASP B 1 96 ? -13.641 -19.672 -14.5 1 94.12 96 ASP B CA 1
ATOM 5532 C C . ASP B 1 96 ? -14.281 -18.391 -15.031 1 94.12 96 ASP B C 1
ATOM 5534 O O . ASP B 1 96 ? -14.5 -17.438 -14.273 1 94.12 96 ASP B O 1
ATOM 5538 N N . ALA B 1 97 ? -14.641 -18.406 -16.297 1 94.81 97 ALA B N 1
ATOM 5539 C CA . ALA B 1 97 ? -15.219 -17.234 -16.938 1 94.81 97 ALA B CA 1
ATOM 5540 C C . ALA B 1 97 ? -16.594 -16.922 -16.359 1 94.81 97 ALA B C 1
ATOM 5542 O O . ALA B 1 97 ? -16.922 -15.766 -16.078 1 94.81 97 ALA B O 1
ATOM 5543 N N . ILE B 1 98 ? -17.344 -17.953 -16.188 1 94.75 98 ILE B N 1
ATOM 5544 C CA . ILE B 1 98 ? -18.703 -17.781 -15.711 1 94.75 98 ILE B CA 1
ATOM 5545 C C . ILE B 1 98 ? -18.688 -17.344 -14.242 1 94.75 98 ILE B C 1
ATOM 5547 O O . ILE B 1 98 ? -19.469 -16.469 -13.844 1 94.75 98 ILE B O 1
ATOM 5551 N N . PHE B 1 99 ? -17.797 -17.859 -13.508 1 93.81 99 PHE B N 1
ATOM 5552 C CA . PHE B 1 99 ? -17.766 -17.562 -12.078 1 93.81 99 PHE B CA 1
ATOM 5553 C C . PHE B 1 99 ? -17.156 -16.188 -11.82 1 93.81 99 PHE B C 1
ATOM 5555 O O . PHE B 1 99 ? -17.359 -15.609 -10.75 1 93.81 99 PHE B O 1
ATOM 5562 N N . ALA B 1 100 ? -16.422 -15.695 -12.781 1 93.69 100 ALA B N 1
ATOM 5563 C CA . ALA B 1 100 ? -15.812 -14.375 -12.617 1 93.69 100 ALA B CA 1
ATOM 5564 C C . ALA B 1 100 ? -16.875 -13.312 -12.336 1 93.69 100 ALA B C 1
ATOM 5566 O O . ALA B 1 100 ? -16.688 -12.461 -11.461 1 93.69 100 ALA B O 1
ATOM 5567 N N . ARG B 1 101 ? -17.953 -13.406 -13.062 1 93.06 101 ARG B N 1
ATOM 5568 C CA . ARG B 1 101 ? -19.031 -12.43 -12.875 1 93.06 101 ARG B CA 1
ATOM 5569 C C . ARG B 1 101 ? -19.641 -12.555 -11.484 1 93.06 101 ARG B C 1
ATOM 5571 O O . ARG B 1 101 ? -20.031 -11.555 -10.875 1 93.06 101 ARG B O 1
ATOM 5578 N N . VAL B 1 102 ? -19.734 -13.758 -11.008 1 92.44 102 VAL B N 1
ATOM 5579 C CA . VAL B 1 102 ? -20.297 -13.984 -9.68 1 92.44 102 VAL B CA 1
ATOM 5580 C C . VAL B 1 102 ? -19.359 -13.391 -8.625 1 92.44 102 VAL B C 1
ATOM 5582 O O . VAL B 1 102 ? -19.812 -12.719 -7.695 1 92.44 102 VAL B O 1
ATOM 5585 N N . ARG B 1 103 ? -18.109 -13.617 -8.812 1 92.25 103 ARG B N 1
ATOM 5586 C CA . ARG B 1 103 ? -17.094 -13.164 -7.871 1 92.25 103 ARG B CA 1
ATOM 5587 C C . ARG B 1 103 ? -17.062 -11.648 -7.773 1 92.25 103 ARG B C 1
ATOM 5589 O O . ARG B 1 103 ? -17.125 -11.086 -6.676 1 92.25 103 ARG B O 1
ATOM 5596 N N . TYR B 1 104 ? -17.031 -10.953 -8.898 1 93.88 104 TYR B N 1
ATOM 5597 C CA . TYR B 1 104 ? -16.891 -9.5 -8.898 1 93.88 104 TYR B CA 1
ATOM 5598 C C . TYR B 1 104 ? -18.203 -8.82 -8.555 1 93.88 104 TYR B C 1
ATOM 5600 O O . TYR B 1 104 ? -18.219 -7.75 -7.945 1 93.88 104 TYR B O 1
ATOM 5608 N N . HIS B 1 105 ? -19.312 -9.5 -8.875 1 93.06 105 HIS B N 1
ATOM 5609 C CA . HIS B 1 105 ? -20.609 -8.977 -8.453 1 93.06 105 HIS B CA 1
ATOM 5610 C C . HIS B 1 105 ? -20.75 -9.016 -6.938 1 93.06 105 HIS B C 1
ATOM 5612 O O . HIS B 1 105 ? -21.281 -8.078 -6.336 1 93.06 105 HIS B O 1
ATOM 5618 N N . ALA B 1 106 ? -20.297 -10.086 -6.375 1 91.12 106 ALA B N 1
ATOM 5619 C CA . ALA B 1 106 ? -20.312 -10.188 -4.918 1 91.12 106 ALA B CA 1
ATOM 5620 C C . ALA B 1 106 ? -19.469 -9.086 -4.285 1 91.12 106 ALA B C 1
ATOM 5622 O O . ALA B 1 106 ? -19.875 -8.477 -3.291 1 91.12 106 ALA B O 1
ATOM 5623 N N . MET B 1 107 ? -18.312 -8.898 -4.812 1 92.38 107 MET B N 1
ATOM 5624 C CA . MET B 1 107 ? -17.438 -7.84 -4.32 1 92.38 107 MET B CA 1
ATOM 5625 C C . MET B 1 107 ? -18.109 -6.477 -4.414 1 92.38 107 MET B C 1
ATOM 5627 O O . MET B 1 107 ? -18.047 -5.676 -3.48 1 92.38 107 MET B O 1
ATOM 5631 N N . HIS B 1 108 ? -18.797 -6.277 -5.531 1 93.62 108 HIS B N 1
ATOM 5632 C CA . HIS B 1 108 ? -19.516 -5.039 -5.777 1 93.62 108 HIS B CA 1
ATOM 5633 C C . HIS B 1 108 ? -20.609 -4.824 -4.734 1 93.62 108 HIS B C 1
ATOM 5635 O O . HIS B 1 108 ? -20.672 -3.77 -4.094 1 93.62 108 HIS B O 1
ATOM 5641 N N . LEU B 1 109 ? -21.406 -5.762 -4.473 1 93 109 LEU B N 1
ATOM 5642 C CA . LEU B 1 109 ? -22.531 -5.652 -3.561 1 93 109 LEU B CA 1
ATOM 5643 C C . LEU B 1 109 ? -22.062 -5.457 -2.123 1 93 109 LEU B C 1
ATOM 5645 O O . LEU B 1 109 ? -22.656 -4.672 -1.374 1 93 109 LEU B O 1
ATOM 5649 N N . ILE B 1 110 ? -21.062 -6.16 -1.771 1 91.69 110 ILE B N 1
ATOM 5650 C CA . ILE B 1 110 ? -20.562 -6.062 -0.404 1 91.69 110 ILE B CA 1
ATOM 5651 C C . ILE B 1 110 ? -19.938 -4.684 -0.179 1 91.69 110 ILE B C 1
ATOM 5653 O O . ILE B 1 110 ? -20.172 -4.051 0.853 1 91.69 110 ILE B O 1
ATOM 5657 N N . ALA B 1 111 ? -19.125 -4.266 -1.13 1 93.06 111 ALA B N 1
ATOM 5658 C CA . ALA B 1 111 ? -18.516 -2.939 -1.027 1 93.06 111 ALA B CA 1
ATOM 5659 C C . ALA B 1 111 ? -19.594 -1.859 -0.902 1 93.06 111 ALA B C 1
ATOM 5661 O O . ALA B 1 111 ? -19.484 -0.964 -0.061 1 93.06 111 ALA B O 1
ATOM 5662 N N . LEU B 1 112 ? -20.609 -1.998 -1.709 1 93.75 112 LEU B N 1
ATOM 5663 C CA . LEU B 1 112 ? -21.719 -1.045 -1.687 1 93.75 112 LEU B CA 1
ATOM 5664 C C . LEU B 1 112 ? -22.453 -1.102 -0.355 1 93.75 112 LEU B C 1
ATOM 5666 O O . LEU B 1 112 ? -22.828 -0.063 0.201 1 93.75 112 LEU B O 1
ATOM 5670 N N . GLY B 1 113 ? -22.641 -2.289 0.102 1 92.06 113 GLY B N 1
ATOM 5671 C CA . GLY B 1 113 ? -23.312 -2.457 1.377 1 92.06 113 GLY B CA 1
ATOM 5672 C C . GLY B 1 113 ? -22.562 -1.83 2.539 1 92.06 113 GLY B C 1
ATOM 5673 O O . GLY B 1 113 ? -23.172 -1.178 3.393 1 92.06 113 GLY B O 1
ATOM 5674 N N . VAL B 1 114 ? -21.281 -2.016 2.566 1 92.25 114 VAL B N 1
ATOM 5675 C CA . VAL B 1 114 ? -20.453 -1.451 3.633 1 92.25 114 VAL B CA 1
ATOM 5676 C C . VAL B 1 114 ? -20.438 0.071 3.521 1 92.25 114 VAL B C 1
ATOM 5678 O O . VAL B 1 114 ? -20.562 0.775 4.527 1 92.25 114 VAL B O 1
ATOM 5681 N N . PHE B 1 115 ? -20.359 0.555 2.307 1 93 115 PHE B N 1
ATOM 5682 C CA . PHE B 1 115 ? -20.328 1.992 2.064 1 93 115 PHE B CA 1
ATOM 5683 C C . PHE B 1 115 ? -21.641 2.637 2.52 1 93 115 PHE B C 1
ATOM 5685 O O . PHE B 1 115 ? -21.625 3.678 3.18 1 93 115 PHE B O 1
ATOM 5692 N N . LYS B 1 116 ? -22.672 2.066 2.223 1 93.94 116 LYS B N 1
ATOM 5693 C CA . LYS B 1 116 ? -23.984 2.539 2.643 1 93.94 116 LYS B CA 1
ATOM 5694 C C . LYS B 1 116 ? -24.125 2.518 4.164 1 93.94 116 LYS B C 1
ATOM 5696 O O . LYS B 1 116 ? -24.625 3.473 4.762 1 93.94 116 LYS B O 1
ATOM 5701 N N . HIS B 1 117 ? -23.656 1.478 4.68 1 92.31 117 HIS B N 1
ATOM 5702 C CA . HIS B 1 117 ? -23.75 1.33 6.129 1 92.31 117 HIS B CA 1
ATOM 5703 C C . HIS B 1 117 ? -22.906 2.389 6.844 1 92.31 117 HIS B C 1
ATOM 5705 O O . HIS B 1 117 ? -23.312 2.904 7.887 1 92.31 117 HIS B O 1
ATOM 5711 N N . LEU B 1 118 ? -21.797 2.693 6.34 1 91.56 118 LEU B N 1
ATOM 5712 C CA . LEU B 1 118 ? -20.922 3.701 6.941 1 91.56 118 LEU B CA 1
ATOM 5713 C C . LEU B 1 118 ? -21.625 5.059 6.988 1 91.56 118 LEU B C 1
ATOM 5715 O O . LEU B 1 118 ? -21.406 5.836 7.926 1 91.56 118 LEU B O 1
ATOM 5719 N N . HIS B 1 119 ? -22.453 5.312 6.004 1 91.75 119 HIS B N 1
ATOM 5720 C CA . HIS B 1 119 ? -23.172 6.582 5.973 1 91.75 119 HIS B CA 1
ATOM 5721 C C . HIS B 1 119 ? -24.312 6.594 6.977 1 91.75 119 HIS B C 1
ATOM 5723 O O . HIS B 1 119 ? -24.875 7.652 7.27 1 91.75 119 HIS B O 1
ATOM 5729 N N . THR B 1 120 ? -24.641 5.492 7.539 1 90.19 120 THR B N 1
ATOM 5730 C CA . THR B 1 120 ? -25.703 5.43 8.531 1 90.19 120 THR B CA 1
ATOM 5731 C C . THR B 1 120 ? -25.141 5.551 9.945 1 90.19 120 THR B C 1
ATOM 5733 O O . THR B 1 120 ? -25.875 5.785 10.898 1 90.19 120 THR B O 1
ATOM 5736 N N . LEU B 1 121 ? -23.812 5.449 10.031 1 88.81 121 LEU B N 1
ATOM 5737 C CA . LEU B 1 121 ? -23.188 5.52 11.344 1 88.81 121 LEU B CA 1
ATOM 5738 C C . LEU B 1 121 ? -23.125 6.961 11.844 1 88.81 121 LEU B C 1
ATOM 5740 O O . LEU B 1 121 ? -23.359 7.898 11.07 1 88.81 121 LEU B O 1
ATOM 5744 N N . ASP B 1 122 ? -22.812 7.059 13.109 1 88.88 122 ASP B N 1
ATOM 5745 C CA . ASP B 1 122 ? -22.859 8.359 13.773 1 88.88 122 ASP B CA 1
ATOM 5746 C C . ASP B 1 122 ? -21.609 9.18 13.461 1 88.88 122 ASP B C 1
ATOM 5748 O O . ASP B 1 122 ? -20.578 8.625 13.07 1 88.88 122 ASP B O 1
ATOM 5752 N N . LEU B 1 123 ? -21.828 10.422 13.617 1 84.94 123 LEU B N 1
ATOM 5753 C CA . LEU B 1 123 ? -20.734 11.359 13.398 1 84.94 123 LEU B CA 1
ATOM 5754 C C . LEU B 1 123 ? -19.547 11.016 14.289 1 84.94 123 LEU B C 1
ATOM 5756 O O . LEU B 1 123 ? -18.391 11.141 13.859 1 84.94 123 LEU B O 1
ATOM 5760 N N . SER B 1 124 ? -19.766 10.602 15.508 1 82.06 124 SER B N 1
ATOM 5761 C CA . SER B 1 124 ? -18.703 10.273 16.453 1 82.06 124 SER B CA 1
ATOM 5762 C C . SER B 1 124 ? -17.781 9.203 15.898 1 82.06 124 SER B C 1
ATOM 5764 O O . SER B 1 124 ? -16.562 9.242 16.125 1 82.06 124 SER B O 1
ATOM 5766 N N . PHE B 1 125 ? -18.344 8.375 15.156 1 81.62 125 PHE B N 1
ATOM 5767 C CA . PHE B 1 125 ? -17.562 7.312 14.547 1 81.62 125 PHE B CA 1
ATOM 5768 C C . PHE B 1 125 ? -16.578 7.883 13.523 1 81.62 125 PHE B C 1
ATOM 5770 O O . PHE B 1 125 ? -15.422 7.449 13.453 1 81.62 125 PHE B O 1
ATOM 5777 N N . HIS B 1 126 ? -17.016 8.781 12.742 1 79.62 126 HIS B N 1
ATOM 5778 C CA . HIS B 1 126 ? -16.234 9.328 11.648 1 79.62 126 HIS B CA 1
ATOM 5779 C C . HIS B 1 126 ? -15.172 10.297 12.156 1 79.62 126 HIS B C 1
ATOM 5781 O O . HIS B 1 126 ? -14.133 10.484 11.523 1 79.62 126 HIS B O 1
ATOM 5787 N N . LEU B 1 127 ? -15.375 10.898 13.273 1 73.81 127 LEU B N 1
ATOM 5788 C CA . LEU B 1 127 ? -14.422 11.836 13.859 1 73.81 127 LEU B CA 1
ATOM 5789 C C . LEU B 1 127 ? -13.281 11.086 14.531 1 73.81 127 LEU B C 1
ATOM 5791 O O . LEU B 1 127 ? -12.148 11.578 14.555 1 73.81 127 LEU B O 1
ATOM 5795 N N . ASP B 1 128 ? -13.492 10.016 15.07 1 63.78 128 ASP B N 1
ATOM 5796 C CA . ASP B 1 128 ? -12.531 9.258 15.867 1 63.78 128 ASP B CA 1
ATOM 5797 C C . ASP B 1 128 ? -11.57 8.477 14.984 1 63.78 128 ASP B C 1
ATOM 5799 O O . ASP B 1 128 ? -10.422 8.227 15.367 1 63.78 128 ASP B O 1
ATOM 5803 N N . ARG B 1 129 ? -12.109 8.148 13.93 1 61.56 129 ARG B N 1
ATOM 5804 C CA . ARG B 1 129 ? -11.297 7.215 13.156 1 61.56 129 ARG B CA 1
ATOM 5805 C C . ARG B 1 129 ? -10.625 7.91 11.977 1 61.56 129 ARG B C 1
ATOM 5807 O O . ARG B 1 129 ? -11.148 8.883 11.445 1 61.56 129 ARG B O 1
ATOM 5814 N N . ARG B 1 130 ? -9.414 7.34 11.836 1 67.94 130 ARG B N 1
ATOM 5815 C CA . ARG B 1 130 ? -8.68 7.773 10.648 1 67.94 130 ARG B CA 1
ATOM 5816 C C . ARG B 1 130 ? -9.352 7.27 9.375 1 67.94 130 ARG B C 1
ATOM 5818 O O . ARG B 1 130 ? -9.469 6.059 9.172 1 67.94 130 ARG B O 1
ATOM 5825 N N . ILE B 1 131 ? -9.969 8.125 8.625 1 75 131 ILE B N 1
ATOM 5826 C CA . ILE B 1 131 ? -10.672 7.844 7.379 1 75 131 ILE B CA 1
ATOM 5827 C C . ILE B 1 131 ? -9.82 6.926 6.504 1 75 131 ILE B C 1
ATOM 5829 O O . ILE B 1 131 ? -10.352 6.012 5.859 1 75 131 ILE B O 1
ATOM 5833 N N . GLY B 1 132 ? -8.539 7.062 6.621 1 71.5 132 GLY B N 1
ATOM 5834 C CA . GLY B 1 132 ? -7.648 6.207 5.852 1 71.5 132 GLY B CA 1
ATOM 5835 C C . GLY B 1 132 ? -7.719 4.75 6.266 1 71.5 132 GLY B C 1
ATOM 5836 O O . GLY B 1 132 ? -7.695 3.857 5.414 1 71.5 132 GLY B O 1
ATOM 5837 N N . GLY B 1 133 ? -7.914 4.531 7.527 1 75.69 133 GLY B N 1
ATOM 5838 C CA . GLY B 1 133 ? -8.023 3.172 8.031 1 75.69 133 GLY B CA 1
ATOM 5839 C C . GLY B 1 133 ? -9.312 2.484 7.625 1 75.69 133 GLY B C 1
ATOM 5840 O O . GLY B 1 133 ? -9.305 1.309 7.254 1 75.69 133 GLY B O 1
ATOM 5841 N N . ILE B 1 134 ? -10.32 3.232 7.625 1 82.94 134 ILE B N 1
ATOM 5842 C CA . ILE B 1 134 ? -11.625 2.689 7.281 1 82.94 134 ILE B CA 1
ATOM 5843 C C . ILE B 1 134 ? -11.656 2.316 5.801 1 82.94 134 ILE B C 1
ATOM 5845 O O . ILE B 1 134 ? -12.102 1.227 5.438 1 82.94 134 ILE B O 1
ATOM 5849 N N . THR B 1 135 ? -11.148 3.201 5.059 1 81.19 135 THR B N 1
ATOM 5850 C CA . THR B 1 135 ? -11.164 2.949 3.623 1 81.19 135 THR B CA 1
ATOM 5851 C C . THR B 1 135 ? -10.258 1.775 3.266 1 81.19 135 THR B C 1
ATOM 5853 O O . THR B 1 135 ? -10.594 0.972 2.391 1 81.19 135 THR B O 1
ATOM 5856 N N . ARG B 1 136 ? -9.203 1.646 3.949 1 80.69 136 ARG B N 1
ATOM 5857 C CA . ARG B 1 136 ? -8.305 0.515 3.744 1 80.69 136 ARG B CA 1
ATOM 5858 C C . ARG B 1 136 ? -8.984 -0.797 4.129 1 80.69 136 ARG B C 1
ATOM 5860 O O . ARG B 1 136 ? -8.859 -1.795 3.414 1 80.69 136 ARG B O 1
ATOM 5867 N N . ASP B 1 137 ? -9.656 -0.776 5.16 1 83.56 137 ASP B N 1
ATOM 5868 C CA . ASP B 1 137 ? -10.352 -1.972 5.629 1 83.56 137 ASP B CA 1
ATOM 5869 C C . ASP B 1 137 ? -11.43 -2.406 4.633 1 83.56 137 ASP B C 1
ATOM 5871 O O . ASP B 1 137 ? -11.625 -3.602 4.406 1 83.56 137 ASP B O 1
ATOM 5875 N N . ILE B 1 138 ? -12.047 -1.46 4.098 1 86.12 138 ILE B N 1
ATOM 5876 C CA . ILE B 1 138 ? -13.07 -1.764 3.105 1 86.12 138 ILE B CA 1
ATOM 5877 C C . ILE B 1 138 ? -12.422 -2.375 1.864 1 86.12 138 ILE B C 1
ATOM 5879 O O . ILE B 1 138 ? -12.852 -3.426 1.386 1 86.12 138 ILE B O 1
ATOM 5883 N N . ASP B 1 139 ? -11.445 -1.731 1.459 1 87.25 139 ASP B N 1
ATOM 5884 C CA . ASP B 1 139 ? -10.773 -2.188 0.243 1 87.25 139 ASP B CA 1
ATOM 5885 C C . ASP B 1 139 ? -10.188 -3.582 0.431 1 87.25 139 ASP B C 1
ATOM 5887 O O . ASP B 1 139 ? -10.438 -4.48 -0.374 1 87.25 139 ASP B O 1
ATOM 5891 N N . ARG B 1 140 ? -9.523 -3.777 1.514 1 85.88 140 ARG B N 1
ATOM 5892 C CA . ARG B 1 140 ? -8.906 -5.07 1.799 1 85.88 140 ARG B CA 1
ATOM 5893 C C . ARG B 1 140 ? -9.969 -6.137 2.049 1 85.88 140 ARG B C 1
ATOM 5895 O O . ARG B 1 140 ? -9.82 -7.281 1.611 1 85.88 140 ARG B O 1
ATOM 5902 N N . GLY B 1 141 ? -10.883 -5.707 2.742 1 89.19 141 GLY B N 1
ATOM 5903 C CA . GLY B 1 141 ? -11.953 -6.645 3.043 1 89.19 141 GLY B CA 1
ATOM 5904 C C . GLY B 1 141 ? -12.695 -7.125 1.807 1 89.19 141 GLY B C 1
ATOM 5905 O O . GLY B 1 141 ? -12.938 -8.32 1.646 1 89.19 141 GLY B O 1
ATOM 5906 N N . THR B 1 142 ? -12.984 -6.227 0.966 1 89.69 142 THR B N 1
ATOM 5907 C CA . THR B 1 142 ? -13.711 -6.574 -0.253 1 89.69 142 THR B CA 1
ATOM 5908 C C . THR B 1 142 ? -12.836 -7.414 -1.18 1 89.69 142 THR B C 1
ATOM 5910 O O . THR B 1 142 ? -13.312 -8.375 -1.791 1 89.69 142 THR B O 1
ATOM 5913 N N . GLN B 1 143 ? -11.617 -7.117 -1.244 1 90.88 143 GLN B N 1
ATOM 5914 C CA . GLN B 1 143 ? -10.68 -7.91 -2.037 1 90.88 143 GLN B CA 1
ATOM 5915 C C . GLN B 1 143 ? -10.523 -9.312 -1.464 1 90.88 143 GLN B C 1
ATOM 5917 O O . GLN B 1 143 ? -10.414 -10.289 -2.213 1 90.88 143 GLN B O 1
ATOM 5922 N N . SER B 1 144 ? -10.539 -9.344 -0.154 1 90.62 144 SER B N 1
ATOM 5923 C CA . SER B 1 144 ? -10.406 -10.625 0.525 1 90.62 144 SER B CA 1
ATOM 5924 C C . SER B 1 144 ? -11.586 -11.547 0.212 1 90.62 144 SER B C 1
ATOM 5926 O O . SER B 1 144 ? -11.414 -12.758 0.076 1 90.62 144 SER B O 1
ATOM 5928 N N . VAL B 1 145 ? -12.688 -10.961 0.035 1 88.12 145 VAL B N 1
ATOM 5929 C CA . VAL B 1 145 ? -13.867 -11.75 -0.325 1 88.12 145 VAL B CA 1
ATOM 5930 C C . VAL B 1 145 ? -13.672 -12.352 -1.713 1 88.12 145 VAL B C 1
ATOM 5932 O O . VAL B 1 145 ? -13.914 -13.547 -1.913 1 88.12 145 VAL B O 1
ATOM 5935 N N . SER B 1 146 ? -13.281 -11.547 -2.59 1 90 146 SER B N 1
ATOM 5936 C CA . SER B 1 146 ? -13.039 -12.008 -3.955 1 90 146 SER B CA 1
ATOM 5937 C C . SER B 1 146 ? -11.969 -13.094 -3.994 1 90 146 SER B C 1
ATOM 5939 O O . SER B 1 146 ? -12.133 -14.102 -4.68 1 90 146 SER B O 1
ATOM 5941 N N . THR B 1 147 ? -10.969 -12.945 -3.242 1 90.19 147 THR B N 1
ATOM 5942 C CA . THR B 1 147 ? -9.867 -13.898 -3.217 1 90.19 147 THR B CA 1
ATOM 5943 C C . THR B 1 147 ? -10.305 -15.227 -2.594 1 90.19 147 THR B C 1
ATOM 5945 O O . THR B 1 147 ? -10 -16.297 -3.117 1 90.19 147 THR B O 1
ATOM 5948 N N . LEU B 1 148 ? -11.039 -15.164 -1.545 1 89.38 148 LEU B N 1
ATOM 5949 C CA . LEU B 1 148 ? -11.508 -16.375 -0.876 1 89.38 148 LEU B CA 1
ATOM 5950 C C . LEU B 1 148 ? -12.461 -17.156 -1.772 1 89.38 148 LEU B C 1
ATOM 5952 O O . LEU B 1 148 ? -12.367 -18.391 -1.866 1 89.38 148 LEU B O 1
ATOM 5956 N N . LEU B 1 149 ? -13.297 -16.422 -2.41 1 88.44 149 LEU B N 1
ATOM 5957 C CA . LEU B 1 149 ? -14.211 -17.094 -3.334 1 88.44 149 LEU B CA 1
ATOM 5958 C C . LEU B 1 149 ? -13.438 -17.766 -4.461 1 88.44 149 LEU B C 1
ATOM 5960 O O . LEU B 1 149 ? -13.758 -18.906 -4.844 1 88.44 149 LEU B O 1
ATOM 5964 N N . SER B 1 150 ? -12.445 -17.141 -4.934 1 89.31 150 SER B N 1
ATOM 5965 C CA . SER B 1 150 ? -11.617 -17.703 -5.996 1 89.31 150 SER B CA 1
ATOM 5966 C C . SER B 1 150 ? -10.867 -18.938 -5.52 1 89.31 150 SER B C 1
ATOM 5968 O O . SER B 1 150 ? -10.82 -19.953 -6.223 1 89.31 150 SER B O 1
ATOM 5970 N N . ILE B 1 151 ? -10.336 -18.891 -4.344 1 89.94 151 ILE B N 1
ATOM 5971 C CA . ILE B 1 151 ? -9.578 -20 -3.785 1 89.94 151 ILE B CA 1
ATOM 5972 C C . ILE B 1 151 ? -10.492 -21.203 -3.602 1 89.94 151 ILE B C 1
ATOM 5974 O O . ILE B 1 151 ? -10.141 -22.328 -3.988 1 89.94 151 ILE B O 1
ATOM 5978 N N . PHE B 1 152 ? -11.641 -20.984 -3.166 1 87.56 152 PHE B N 1
ATOM 5979 C CA . PHE B 1 152 ? -12.562 -22.078 -2.898 1 87.56 152 PHE B CA 1
ATOM 5980 C C . PHE B 1 152 ? -13.047 -22.703 -4.199 1 87.56 152 PHE B C 1
ATOM 5982 O O . PHE B 1 152 ? -13.016 -23.938 -4.359 1 87.56 152 PHE B O 1
ATOM 5989 N N . VAL B 1 153 ? -13.359 -21.875 -5.102 1 85.5 153 VAL B N 1
ATOM 5990 C CA . VAL B 1 153 ? -14 -22.359 -6.32 1 85.5 153 VAL B CA 1
ATOM 5991 C C . VAL B 1 153 ? -12.938 -22.891 -7.285 1 85.5 153 VAL B C 1
ATOM 5993 O O . VAL B 1 153 ? -13.164 -23.859 -8.008 1 85.5 153 VAL B O 1
ATOM 5996 N N . PHE B 1 154 ? -11.773 -22.219 -7.266 1 85.5 154 PHE B N 1
ATOM 5997 C CA . PHE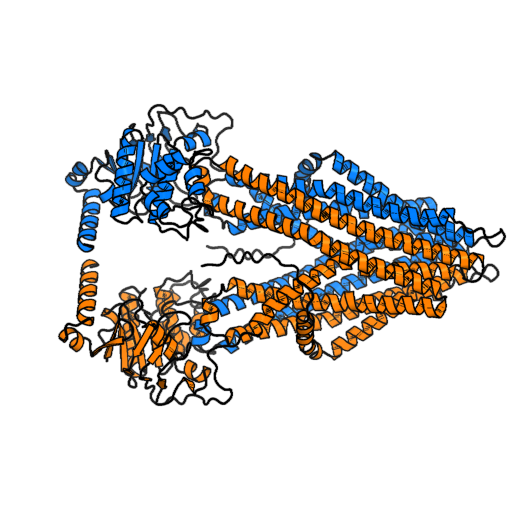 B 1 154 ? -10.789 -22.578 -8.289 1 85.5 154 PHE B CA 1
ATOM 5998 C C . PHE B 1 154 ? -9.773 -23.562 -7.746 1 85.5 154 PHE B C 1
ATOM 6000 O O . PHE B 1 154 ? -9.125 -24.281 -8.516 1 85.5 154 PHE B O 1
ATOM 6007 N N . ASN B 1 155 ? -9.617 -23.656 -6.512 1 88.69 155 ASN B N 1
ATOM 6008 C CA . ASN B 1 155 ? -8.547 -24.484 -5.973 1 88.69 155 ASN B CA 1
ATOM 6009 C C . ASN B 1 155 ? -9.102 -25.562 -5.043 1 88.69 155 ASN B C 1
ATOM 6011 O O . ASN B 1 155 ? -9.062 -26.75 -5.375 1 88.69 155 ASN B O 1
ATOM 6015 N N . ILE B 1 156 ? -9.781 -25.219 -4.031 1 89.25 156 ILE B N 1
ATOM 6016 C CA . ILE B 1 156 ? -10.109 -26.141 -2.949 1 89.25 156 ILE B CA 1
ATOM 6017 C C . ILE B 1 156 ? -11.172 -27.141 -3.426 1 89.25 156 ILE B C 1
ATOM 6019 O O . ILE B 1 156 ? -10.953 -28.359 -3.391 1 89.25 156 ILE B O 1
ATOM 6023 N N . ILE B 1 157 ? -12.227 -26.672 -3.971 1 90.19 157 ILE B N 1
ATOM 6024 C CA . ILE B 1 157 ? -13.352 -27.531 -4.344 1 90.19 157 ILE B CA 1
ATOM 6025 C C . ILE B 1 157 ? -12.938 -28.453 -5.484 1 90.19 157 ILE B C 1
ATOM 6027 O O . ILE B 1 157 ? -13.109 -29.672 -5.398 1 90.19 157 ILE B O 1
ATOM 6031 N N . PRO B 1 158 ? -12.32 -27.828 -6.457 1 89.81 158 PRO B N 1
ATOM 6032 C CA . PRO B 1 158 ? -11.898 -28.719 -7.551 1 89.81 158 PRO B CA 1
ATOM 6033 C C . PRO B 1 158 ? -10.883 -29.766 -7.105 1 89.81 158 PRO B C 1
ATOM 6035 O O . PRO B 1 158 ? -10.961 -30.922 -7.52 1 89.81 158 PRO B O 1
ATOM 6038 N N . SER B 1 159 ? -9.945 -29.391 -6.309 1 90.94 159 SER B N 1
ATOM 6039 C CA . SER B 1 159 ? -8.93 -30.328 -5.836 1 90.94 159 SER B CA 1
ATOM 6040 C C . SER B 1 159 ? -9.562 -31.453 -5.02 1 90.94 159 SER B C 1
ATOM 6042 O O . SER B 1 159 ? -9.195 -32.625 -5.176 1 90.94 159 SER B O 1
ATOM 6044 N N . PHE B 1 160 ? -10.438 -31.156 -4.215 1 92.44 160 PHE B N 1
ATOM 6045 C CA . PHE B 1 160 ? -11.125 -32.156 -3.4 1 92.44 160 PHE B CA 1
ATOM 6046 C C . PHE B 1 160 ? -11.914 -33.125 -4.277 1 92.44 160 PHE B C 1
ATOM 6048 O O . PHE B 1 160 ? -11.875 -34.344 -4.055 1 92.44 160 PHE B O 1
ATOM 6055 N N . PHE B 1 161 ? -12.594 -32.594 -5.246 1 92.75 161 PHE B N 1
ATOM 6056 C CA . PHE B 1 161 ? -13.359 -33.438 -6.168 1 92.75 161 PHE B CA 1
ATOM 6057 C C . PHE B 1 161 ? -12.438 -34.344 -6.953 1 92.75 161 PHE B C 1
ATOM 6059 O O . PHE B 1 161 ? -12.758 -35.531 -7.152 1 92.75 161 PHE B O 1
ATOM 6066 N N . GLU B 1 162 ? -11.391 -33.781 -7.359 1 91.69 162 GLU B N 1
ATOM 6067 C CA . GLU B 1 162 ? -10.43 -34.562 -8.125 1 91.69 162 GLU B CA 1
ATOM 6068 C C . GLU B 1 162 ? -9.859 -35.719 -7.285 1 91.69 162 GLU B C 1
ATOM 6070 O O . GLU B 1 162 ? -9.695 -36.844 -7.773 1 91.69 162 GLU B O 1
ATOM 6075 N N . ILE B 1 163 ? -9.508 -35.438 -6.043 1 93.19 163 ILE B N 1
ATOM 6076 C CA . ILE B 1 163 ? -8.977 -36.469 -5.137 1 93.19 163 ILE B CA 1
ATOM 6077 C C . ILE B 1 163 ? -9.992 -37.594 -4.961 1 93.19 163 ILE B C 1
ATOM 6079 O O . ILE B 1 163 ? -9.648 -38.75 -5.086 1 93.19 163 ILE B O 1
ATOM 6083 N N . CYS B 1 164 ? -11.234 -37.281 -4.801 1 93.81 164 CYS B N 1
ATOM 6084 C CA . CYS B 1 164 ? -12.289 -38.25 -4.621 1 93.81 164 CYS B CA 1
ATOM 6085 C C . CYS B 1 164 ? -12.469 -39.094 -5.883 1 93.81 164 CYS B C 1
ATOM 6087 O O . CYS B 1 164 ? -12.641 -40.312 -5.801 1 93.81 164 CYS B O 1
ATOM 6089 N N . LEU B 1 165 ? -12.406 -38.438 -7.02 1 93 165 LEU B N 1
ATOM 6090 C CA . LEU B 1 165 ? -12.594 -39.156 -8.281 1 93 165 LEU B CA 1
ATOM 6091 C C . LEU B 1 165 ? -11.445 -40.125 -8.539 1 93 165 LEU B C 1
ATOM 6093 O O . LEU B 1 165 ? -11.68 -41.281 -8.914 1 93 165 LEU B O 1
ATOM 6097 N N . VAL B 1 166 ? -10.234 -39.656 -8.359 1 92.44 166 VAL B N 1
ATOM 6098 C CA . VAL B 1 166 ? -9.055 -40.469 -8.641 1 92.44 166 VAL B CA 1
ATOM 6099 C C . VAL B 1 166 ? -9 -41.625 -7.664 1 92.44 166 VAL B C 1
ATOM 6101 O O . VAL B 1 166 ? -8.797 -42.781 -8.078 1 92.44 166 VAL B O 1
ATOM 6104 N N . ILE B 1 167 ? -9.172 -41.375 -6.379 1 92.62 167 ILE B N 1
ATOM 6105 C CA . ILE B 1 167 ? -9.164 -42.438 -5.379 1 92.62 167 ILE B CA 1
ATOM 6106 C C . ILE B 1 167 ? -10.312 -43.406 -5.652 1 92.62 167 ILE B C 1
ATOM 6108 O O . ILE B 1 167 ? -10.148 -44.625 -5.52 1 92.62 167 ILE B O 1
ATOM 6112 N N . GLY B 1 168 ? -11.445 -42.875 -6.047 1 91.69 168 GLY B N 1
ATOM 6113 C CA . GLY B 1 168 ? -12.578 -43.719 -6.395 1 91.69 168 GLY B CA 1
ATOM 6114 C C . GLY B 1 168 ? -12.305 -44.656 -7.57 1 91.69 168 GLY B C 1
ATOM 6115 O O . GLY B 1 168 ? -12.633 -45.844 -7.523 1 91.69 168 GLY B O 1
ATOM 6116 N N . ILE B 1 169 ? -11.68 -44.125 -8.617 1 90.88 169 ILE B N 1
ATOM 6117 C CA . ILE B 1 169 ? -11.367 -44.906 -9.812 1 90.88 169 ILE B CA 1
ATOM 6118 C C . ILE B 1 169 ? -10.359 -46 -9.469 1 90.88 169 ILE B C 1
ATOM 6120 O O . ILE B 1 169 ? -10.492 -47.156 -9.914 1 90.88 169 ILE B O 1
ATOM 6124 N N . LEU B 1 170 ? -9.32 -45.656 -8.688 1 91.31 170 LEU B N 1
ATOM 6125 C CA . LEU B 1 170 ? -8.305 -46.625 -8.297 1 91.31 170 LEU B CA 1
ATOM 6126 C C . LEU B 1 170 ? -8.914 -47.719 -7.43 1 91.31 170 LEU B C 1
ATOM 6128 O O . LEU B 1 170 ? -8.539 -48.906 -7.543 1 91.31 170 LEU B O 1
ATOM 6132 N N . TRP B 1 171 ? -9.867 -47.344 -6.633 1 90 171 TRP B N 1
ATOM 6133 C CA . TRP B 1 171 ? -10.523 -48.312 -5.75 1 90 171 TRP B CA 1
ATOM 6134 C C . TRP B 1 171 ? -11.445 -49.25 -6.539 1 90 171 TRP B C 1
ATOM 6136 O O . TRP B 1 171 ? -11.445 -50.469 -6.324 1 90 171 TRP B O 1
ATOM 6146 N N . LEU B 1 172 ? -12.18 -48.781 -7.508 1 88.31 172 LEU B N 1
ATOM 6147 C CA . LEU B 1 172 ? -13.18 -49.562 -8.242 1 88.31 172 LEU B CA 1
ATOM 6148 C C . LEU B 1 172 ? -12.531 -50.406 -9.328 1 88.31 172 LEU B C 1
ATOM 6150 O O . LEU B 1 172 ? -12.938 -51.531 -9.562 1 88.31 172 LEU B O 1
ATOM 6154 N N . ASN B 1 173 ? -11.523 -49.875 -10.016 1 85.12 173 ASN B N 1
ATOM 6155 C CA . ASN B 1 173 ? -10.945 -50.531 -11.172 1 85.12 173 ASN B CA 1
ATOM 6156 C C . ASN B 1 173 ? -9.797 -51.469 -10.758 1 85.12 173 ASN B C 1
ATOM 6158 O O . ASN B 1 173 ? -9.453 -52.406 -11.484 1 85.12 173 ASN B O 1
ATOM 6162 N N . TYR B 1 174 ? -9.234 -51.188 -9.711 1 85.75 174 TYR B N 1
ATOM 6163 C CA . TYR B 1 174 ? -8.07 -51.969 -9.367 1 85.75 174 TYR B CA 1
ATOM 6164 C C . TYR B 1 174 ? -8.203 -52.562 -7.961 1 85.75 174 TYR B C 1
ATOM 6166 O O . TYR B 1 174 ? -9.289 -53 -7.566 1 85.75 174 TYR B O 1
ATOM 6174 N N . ASP B 1 175 ? -7.16 -52.344 -7.012 1 84.25 175 ASP B N 1
ATOM 6175 C CA . ASP B 1 175 ? -7.145 -52.938 -5.672 1 84.25 175 ASP B CA 1
ATOM 6176 C C . ASP B 1 175 ? -7.121 -51.844 -4.605 1 84.25 175 ASP B C 1
ATOM 6178 O O . ASP B 1 175 ? -6.777 -50.688 -4.898 1 84.25 175 ASP B O 1
ATOM 6182 N N . PHE B 1 176 ? -7.578 -52.25 -3.529 1 88.12 176 PHE B N 1
ATOM 6183 C CA . PHE B 1 176 ? -7.633 -51.406 -2.357 1 88.12 176 PHE B CA 1
ATOM 6184 C C . PHE B 1 176 ? -6.238 -50.938 -1.973 1 88.12 176 PHE B C 1
ATOM 6186 O O . PHE B 1 176 ? -6.078 -49.844 -1.414 1 88.12 176 PHE B O 1
ATOM 6193 N N . PHE B 1 177 ? -5.277 -51.562 -2.449 1 89.31 177 PHE B N 1
ATOM 6194 C CA . PHE B 1 177 ? -3.896 -51.25 -2.105 1 89.31 177 PHE B CA 1
ATOM 6195 C C . PHE B 1 177 ? -3.451 -49.969 -2.803 1 89.31 177 PHE B C 1
ATOM 6197 O O . PHE B 1 177 ? -2.881 -49.094 -2.17 1 89.31 177 PHE B O 1
ATOM 6204 N N . PHE B 1 178 ? -3.814 -49.844 -4.094 1 91 178 PHE B N 1
ATOM 6205 C CA . PHE B 1 178 ? -3.434 -48.656 -4.852 1 91 178 PHE B CA 1
ATOM 6206 C C . PHE B 1 178 ? -4.176 -47.406 -4.344 1 91 178 PHE B C 1
ATOM 6208 O O . PHE B 1 178 ? -3.594 -46.344 -4.23 1 91 178 PHE B O 1
ATOM 6215 N N . ALA B 1 179 ? -5.379 -47.562 -3.967 1 92.88 179 ALA B N 1
ATOM 6216 C CA . ALA B 1 179 ? -6.184 -46.469 -3.445 1 92.88 179 ALA B CA 1
ATOM 6217 C C . ALA B 1 179 ? -5.676 -46 -2.078 1 92.88 179 ALA B C 1
ATOM 6219 O O . ALA B 1 179 ? -5.594 -44.812 -1.805 1 92.88 179 ALA B O 1
ATOM 6220 N N . SER B 1 180 ? -5.324 -46.938 -1.271 1 93.75 180 SER B N 1
ATOM 6221 C CA . SER B 1 180 ? -4.875 -46.625 0.083 1 93.75 180 SER B CA 1
ATOM 6222 C C . SER B 1 180 ? -3.525 -45.906 0.071 1 93.75 180 SER B C 1
ATOM 6224 O O . SER B 1 180 ? -3.312 -44.969 0.823 1 93.75 180 SER B O 1
ATOM 6226 N N . ILE B 1 181 ? -2.613 -46.344 -0.764 1 92.75 181 ILE B N 1
ATOM 6227 C CA . ILE B 1 181 ? -1.298 -45.719 -0.853 1 92.75 181 ILE B CA 1
ATOM 6228 C C . ILE B 1 181 ? -1.439 -44.281 -1.377 1 92.75 181 ILE B C 1
ATOM 6230 O O . ILE B 1 181 ? -0.748 -43.375 -0.913 1 92.75 181 ILE B O 1
ATOM 6234 N N . SER B 1 182 ? -2.307 -44.156 -2.4 1 93.69 182 SER B N 1
ATOM 6235 C CA . SER B 1 182 ? -2.543 -42.844 -2.941 1 93.69 182 SER B CA 1
ATOM 6236 C C . SER B 1 182 ? -3.156 -41.906 -1.892 1 93.69 182 SER B C 1
ATOM 6238 O O . SER B 1 182 ? -2.746 -40.75 -1.754 1 93.69 182 SER B O 1
ATOM 6240 N N . LEU B 1 183 ? -4.102 -42.406 -1.151 1 94.25 183 LEU B N 1
ATOM 6241 C CA . LEU B 1 183 ? -4.754 -41.594 -0.11 1 94.25 183 LEU B CA 1
ATOM 6242 C C . LEU B 1 183 ? -3.766 -41.25 0.994 1 94.25 183 LEU B C 1
ATOM 6244 O O . LEU B 1 183 ? -3.77 -40.125 1.491 1 94.25 183 LEU B O 1
ATOM 6248 N N . LEU B 1 184 ? -2.955 -42.156 1.355 1 94.94 184 LEU B N 1
ATOM 6249 C CA . LEU B 1 184 ? -1.96 -41.938 2.396 1 94.94 184 LEU B CA 1
ATOM 6250 C C . LEU B 1 184 ? -0.942 -40.875 1.953 1 94.94 184 LEU B C 1
ATOM 6252 O O . LEU B 1 184 ? -0.522 -40.031 2.752 1 94.94 184 LEU B O 1
ATOM 6256 N N . THR B 1 185 ? -0.541 -41 0.711 1 94.69 185 THR B N 1
ATOM 6257 C CA . THR B 1 185 ? 0.403 -40 0.18 1 94.69 185 THR B CA 1
ATOM 6258 C C . THR B 1 185 ? -0.196 -38.594 0.213 1 94.69 185 THR B C 1
ATOM 6260 O O . THR B 1 185 ? 0.485 -37.656 0.57 1 94.69 185 THR B O 1
ATOM 6263 N N . VAL B 1 186 ? -1.45 -38.469 -0.114 1 94.81 186 VAL B N 1
ATOM 6264 C CA . VAL B 1 186 ? -2.133 -37.188 -0.11 1 94.81 186 VAL B CA 1
ATOM 6265 C C . VAL B 1 186 ? -2.246 -36.656 1.32 1 94.81 186 VAL B C 1
ATOM 6267 O O . VAL B 1 186 ? -1.995 -35.5 1.579 1 94.81 186 VAL B O 1
ATOM 6270 N N . ILE B 1 187 ? -2.598 -37.5 2.258 1 95.38 187 ILE B N 1
ATOM 6271 C CA . ILE B 1 187 ? -2.75 -37.125 3.658 1 95.38 187 ILE B CA 1
ATOM 6272 C C . ILE B 1 187 ? -1.412 -36.625 4.207 1 95.38 187 ILE B C 1
ATOM 6274 O O . ILE B 1 187 ? -1.351 -35.594 4.879 1 95.38 187 ILE B O 1
ATOM 6278 N N . PHE B 1 188 ? -0.311 -37.375 3.852 1 95.5 188 PHE B N 1
ATOM 6279 C CA . PHE B 1 188 ? 1.017 -36.938 4.289 1 95.5 188 PHE B CA 1
ATOM 6280 C C . PHE B 1 188 ? 1.416 -35.625 3.635 1 95.5 188 PHE B C 1
ATOM 6282 O O . PHE B 1 188 ? 1.993 -34.75 4.285 1 95.5 188 PHE B O 1
ATOM 6289 N N . TYR B 1 189 ? 1.074 -35.531 2.4 1 95.12 189 TYR B N 1
ATOM 6290 C CA . TYR B 1 189 ? 1.386 -34.312 1.663 1 95.12 189 TYR B CA 1
ATOM 6291 C C . TYR B 1 189 ? 0.69 -33.125 2.285 1 95.12 189 TYR B C 1
ATOM 6293 O O . TYR B 1 189 ? 1.332 -32.094 2.582 1 95.12 189 TYR B O 1
ATOM 6301 N N . VAL B 1 190 ? -0.58 -33.188 2.543 1 94.25 190 VAL B N 1
ATOM 6302 C CA . VAL B 1 190 ? -1.37 -32.094 3.09 1 94.25 190 VAL B CA 1
ATOM 6303 C C . VAL B 1 190 ? -0.957 -31.828 4.535 1 94.25 190 VAL B C 1
ATOM 6305 O O . VAL B 1 190 ? -0.748 -30.688 4.93 1 94.25 190 VAL B O 1
ATOM 6308 N N . GLY B 1 191 ? -0.795 -32.875 5.324 1 94.75 191 GLY B N 1
ATOM 6309 C CA . GLY B 1 191 ? -0.434 -32.75 6.727 1 94.75 191 GLY B CA 1
ATOM 6310 C C . GLY B 1 191 ? 0.912 -32.062 6.938 1 94.75 191 GLY B C 1
ATOM 6311 O O . GLY B 1 191 ? 1.024 -31.125 7.715 1 94.75 191 GLY B O 1
ATOM 6312 N N . PHE B 1 192 ? 1.923 -32.531 6.184 1 94.69 192 PHE B N 1
ATOM 6313 C CA . PHE B 1 192 ? 3.256 -31.953 6.332 1 94.69 192 PHE B CA 1
ATOM 6314 C C . PHE B 1 192 ? 3.307 -30.547 5.766 1 94.69 192 PHE B C 1
ATOM 6316 O O . PHE B 1 192 ? 4.023 -29.688 6.285 1 94.69 192 PHE B O 1
ATOM 6323 N N . THR B 1 193 ? 2.568 -30.328 4.695 1 93.25 193 THR B N 1
ATOM 6324 C CA . THR B 1 193 ? 2.512 -28.984 4.121 1 93.25 193 THR B CA 1
ATOM 6325 C C . THR B 1 193 ? 1.965 -27.984 5.137 1 93.25 193 THR B C 1
ATOM 6327 O O . THR B 1 193 ? 2.562 -26.938 5.359 1 93.25 193 THR B O 1
ATOM 6330 N N . LEU B 1 194 ? 0.871 -28.297 5.82 1 92.81 194 LEU B N 1
ATOM 6331 C CA . LEU B 1 194 ? 0.246 -27.391 6.781 1 92.81 194 LEU B CA 1
ATOM 6332 C C . LEU B 1 194 ? 1.126 -27.203 8.016 1 92.81 194 LEU B C 1
ATOM 6334 O O . LEU B 1 194 ? 1.254 -26.094 8.531 1 92.81 194 LEU B O 1
ATOM 6338 N N . ALA B 1 195 ? 1.783 -28.297 8.422 1 93.75 195 ALA B N 1
ATOM 6339 C CA . ALA B 1 195 ? 2.625 -28.234 9.609 1 93.75 195 ALA B CA 1
ATOM 6340 C C . ALA B 1 195 ? 3.836 -27.344 9.391 1 93.75 195 ALA B C 1
ATOM 6342 O O . ALA B 1 195 ? 4.137 -26.469 10.219 1 93.75 195 ALA B O 1
ATOM 6343 N N . ILE B 1 196 ? 4.496 -27.484 8.273 1 94.12 196 ILE B N 1
ATOM 6344 C CA . ILE B 1 196 ? 5.703 -26.703 7.992 1 94.12 196 ILE B CA 1
ATOM 6345 C C . ILE B 1 196 ? 5.324 -25.25 7.68 1 94.12 196 ILE B C 1
ATOM 6347 O O . ILE B 1 196 ? 6.035 -24.328 8.07 1 94.12 196 ILE B O 1
ATOM 6351 N N . THR B 1 197 ? 4.234 -25.109 6.996 1 91.62 197 THR B N 1
ATOM 6352 C CA . THR B 1 197 ? 3.789 -23.75 6.668 1 91.62 197 THR B CA 1
ATOM 6353 C C . THR B 1 197 ? 3.488 -22.969 7.938 1 91.62 197 THR B C 1
ATOM 6355 O O . THR B 1 197 ? 3.834 -21.781 8.039 1 91.62 197 THR B O 1
ATOM 6358 N N . THR B 1 198 ? 2.865 -23.547 8.945 1 90.25 198 THR B N 1
ATOM 6359 C CA . THR B 1 198 ? 2.549 -22.875 10.203 1 90.25 198 THR B CA 1
ATOM 6360 C C . THR B 1 198 ? 3.82 -22.547 10.977 1 90.25 198 THR B C 1
ATOM 6362 O O . THR B 1 198 ? 3.926 -21.484 11.594 1 90.25 198 THR B O 1
ATOM 6365 N N . TRP B 1 199 ? 4.707 -23.453 10.867 1 90.88 199 TRP B N 1
ATOM 6366 C CA . TRP B 1 199 ? 5.965 -23.266 11.578 1 90.88 199 TRP B CA 1
ATOM 6367 C C . TRP B 1 199 ? 6.77 -22.125 10.977 1 90.88 199 TRP B C 1
ATOM 6369 O O . TRP B 1 199 ? 7.367 -21.328 11.703 1 90.88 199 TRP B O 1
ATOM 6379 N N . ARG B 1 200 ? 6.809 -21.938 9.711 1 91.88 200 ARG B N 1
ATOM 6380 C CA . ARG B 1 200 ? 7.668 -20.984 9.039 1 91.88 200 ARG B CA 1
ATOM 6381 C C . ARG B 1 200 ? 7.062 -19.578 9.094 1 91.88 200 ARG B C 1
ATOM 6383 O O . ARG B 1 200 ? 7.738 -18.594 8.781 1 91.88 200 ARG B O 1
ATOM 6390 N N . MET B 1 201 ? 5.844 -19.422 9.516 1 88.62 201 MET B N 1
ATOM 6391 C CA . MET B 1 201 ? 5.168 -18.141 9.562 1 88.62 201 MET B CA 1
ATOM 6392 C C . MET B 1 201 ? 5.883 -17.188 10.516 1 88.62 201 MET B C 1
ATOM 6394 O O . MET B 1 201 ? 5.875 -15.969 10.305 1 88.62 201 MET B O 1
ATOM 6398 N N . LYS B 1 202 ? 6.535 -17.719 11.492 1 91.19 202 LYS B N 1
ATOM 6399 C CA . LYS B 1 202 ? 7.27 -16.875 12.438 1 91.19 202 LYS B CA 1
ATOM 6400 C C . LYS B 1 202 ? 8.383 -16.109 11.742 1 91.19 202 LYS B C 1
ATOM 6402 O O . LYS B 1 202 ? 8.609 -14.93 12.039 1 91.19 202 LYS B O 1
ATOM 6407 N N . TYR B 1 203 ? 9.086 -16.75 10.812 1 91.69 203 TYR B N 1
ATOM 6408 C CA . TYR B 1 203 ? 10.156 -16.094 10.078 1 91.69 203 TYR B CA 1
ATOM 6409 C C . TYR B 1 203 ? 9.609 -15 9.172 1 91.69 203 TYR B C 1
ATOM 6411 O O . TYR B 1 203 ? 10.234 -13.945 9.016 1 91.69 203 TYR B O 1
ATOM 6419 N N . ARG B 1 204 ? 8.508 -15.273 8.734 1 89.06 204 ARG B N 1
ATOM 6420 C CA . ARG B 1 204 ? 7.879 -14.289 7.863 1 89.06 204 ARG B CA 1
ATOM 6421 C C . ARG B 1 204 ? 7.461 -13.047 8.648 1 89.06 204 ARG B C 1
ATOM 6423 O O . ARG B 1 204 ? 7.645 -11.922 8.188 1 89.06 204 ARG B O 1
ATOM 6430 N N . TYR B 1 205 ? 6.957 -13.258 9.805 1 88.5 205 TYR B N 1
ATOM 6431 C CA . TYR B 1 205 ? 6.543 -12.148 10.656 1 88.5 205 TYR B CA 1
ATOM 6432 C C . TYR B 1 205 ? 7.742 -11.297 11.055 1 88.5 205 TYR B C 1
ATOM 6434 O O . TYR B 1 205 ? 7.688 -10.062 10.984 1 88.5 205 TYR B O 1
ATOM 6442 N N . GLN B 1 206 ? 8.75 -11.93 11.336 1 92.69 206 GLN B N 1
ATOM 6443 C CA . GLN B 1 206 ? 9.953 -11.219 11.734 1 92.69 206 GLN B CA 1
ATOM 6444 C C . GLN B 1 206 ? 10.547 -10.438 10.562 1 92.69 206 GLN B C 1
ATOM 6446 O O . GLN B 1 206 ? 11.016 -9.312 10.734 1 92.69 206 GLN B O 1
ATOM 6451 N N . MET B 1 207 ? 10.523 -11.047 9.414 1 92.94 207 MET B N 1
ATOM 6452 C CA . MET B 1 207 ? 11 -10.375 8.203 1 92.94 207 MET B CA 1
ATOM 6453 C C . MET B 1 207 ? 10.195 -9.109 7.934 1 92.94 207 MET B C 1
ATOM 6455 O O . MET B 1 207 ? 10.773 -8.055 7.645 1 92.94 207 MET B O 1
ATOM 6459 N N . ASN B 1 208 ? 8.945 -9.188 8.133 1 89 208 ASN B N 1
ATOM 6460 C CA . ASN B 1 208 ? 8.062 -8.047 7.895 1 89 208 ASN B CA 1
ATOM 6461 C C . ASN B 1 208 ? 8.281 -6.945 8.922 1 89 208 ASN B C 1
ATOM 6463 O O . ASN B 1 208 ? 8.266 -5.762 8.586 1 89 208 ASN B O 1
ATOM 6467 N N . ASP B 1 209 ? 8.492 -7.359 10.078 1 90.88 209 ASP B N 1
ATOM 6468 C CA . ASP B 1 209 ? 8.766 -6.398 11.141 1 90.88 209 ASP B CA 1
ATOM 6469 C C . ASP B 1 209 ? 10.047 -5.617 10.867 1 90.88 209 ASP B C 1
ATOM 6471 O O . ASP B 1 209 ? 10.086 -4.398 11.039 1 90.88 209 ASP B O 1
ATOM 6475 N N . MET B 1 210 ? 11 -6.332 10.484 1 92.75 210 MET B N 1
ATOM 6476 C CA . MET B 1 210 ? 12.281 -5.684 10.195 1 92.75 210 MET B CA 1
ATOM 6477 C C . MET B 1 210 ? 12.164 -4.77 8.977 1 92.75 210 MET B C 1
ATOM 6479 O O . MET B 1 210 ? 12.773 -3.701 8.938 1 92.75 210 MET B O 1
ATOM 6483 N N . GLN B 1 211 ? 11.398 -5.195 8.062 1 89.88 211 GLN B N 1
ATOM 6484 C CA . GLN B 1 211 ? 11.18 -4.363 6.883 1 89.88 211 GLN B CA 1
ATOM 6485 C C . GLN B 1 211 ? 10.445 -3.074 7.25 1 89.88 211 GLN B C 1
ATOM 6487 O O . GLN B 1 211 ? 10.789 -1.998 6.75 1 89.88 211 GLN B O 1
ATOM 6492 N N . SER B 1 212 ? 9.516 -3.209 8.078 1 88.38 212 SER B N 1
ATOM 6493 C CA . SER B 1 212 ? 8.773 -2.047 8.555 1 88.38 212 SER B CA 1
ATOM 6494 C C . SER B 1 212 ? 9.68 -1.102 9.336 1 88.38 212 SER B C 1
ATOM 6496 O O . SER B 1 212 ? 9.609 0.118 9.172 1 88.38 212 SER B O 1
ATOM 6498 N N . GLU B 1 213 ? 10.43 -1.669 10.109 1 91.81 213 GLU B N 1
ATOM 6499 C CA . GLU B 1 213 ? 11.375 -0.88 10.891 1 91.81 213 GLU B CA 1
ATOM 6500 C C . GLU B 1 213 ? 12.367 -0.148 9.992 1 91.81 213 GLU B C 1
ATOM 6502 O O . GLU B 1 213 ? 12.68 1.021 10.227 1 91.81 213 GLU B O 1
ATOM 6507 N N . ALA B 1 214 ? 12.867 -0.83 9.016 1 92.12 214 ALA B N 1
ATOM 6508 C CA . ALA B 1 214 ? 13.797 -0.217 8.078 1 92.12 214 ALA B CA 1
ATOM 6509 C C . ALA B 1 214 ? 13.148 0.953 7.344 1 92.12 214 ALA B C 1
ATOM 6511 O O . ALA B 1 214 ? 13.766 2.01 7.184 1 92.12 214 ALA B O 1
ATOM 6512 N N . ASN B 1 215 ? 11.992 0.701 6.984 1 89.19 215 ASN B N 1
ATOM 6513 C CA . ASN B 1 215 ? 11.258 1.75 6.289 1 89.19 215 ASN B CA 1
ATOM 6514 C C . ASN B 1 215 ? 11 2.949 7.195 1 89.19 215 ASN B C 1
ATOM 6516 O O . ASN B 1 215 ? 11.156 4.098 6.777 1 89.19 215 ASN B O 1
ATOM 6520 N N . THR B 1 216 ? 10.617 2.729 8.367 1 87.12 216 THR B N 1
ATOM 6521 C CA . THR B 1 216 ? 10.367 3.793 9.336 1 87.12 216 THR B CA 1
ATOM 6522 C C . THR B 1 216 ? 11.641 4.594 9.602 1 87.12 216 THR B C 1
ATOM 6524 O O . THR B 1 216 ? 11.609 5.824 9.664 1 87.12 216 THR B O 1
ATOM 6527 N N . ASN B 1 217 ? 12.648 3.893 9.766 1 90.5 217 ASN B N 1
ATOM 6528 C CA . ASN B 1 217 ? 13.93 4.539 10.008 1 90.5 217 ASN B CA 1
ATOM 6529 C C . ASN B 1 217 ? 14.352 5.406 8.82 1 90.5 217 ASN B C 1
ATOM 6531 O O . ASN B 1 217 ? 14.844 6.52 9.008 1 90.5 217 ASN B O 1
ATOM 6535 N N . ALA B 1 218 ? 14.203 4.887 7.684 1 90.44 218 ALA B N 1
ATOM 6536 C CA . ALA B 1 218 ? 14.57 5.637 6.48 1 90.44 218 ALA B CA 1
ATOM 6537 C C . ALA B 1 218 ? 13.719 6.898 6.344 1 90.44 218 ALA B C 1
ATOM 6539 O O . ALA B 1 218 ? 14.242 7.98 6.066 1 90.44 218 ALA B O 1
ATOM 6540 N N . VAL B 1 219 ? 12.477 6.758 6.551 1 88.12 219 VAL B N 1
ATOM 6541 C CA . VAL B 1 219 ? 11.555 7.883 6.43 1 88.12 219 VAL B CA 1
ATOM 6542 C C . VAL B 1 219 ? 11.891 8.938 7.48 1 88.12 219 VAL B C 1
ATOM 6544 O O . VAL B 1 219 ? 11.953 10.133 7.172 1 88.12 219 VAL B O 1
ATOM 6547 N N . ASP B 1 220 ? 12.125 8.516 8.641 1 87.44 220 ASP B N 1
ATOM 6548 C CA . ASP B 1 220 ? 12.469 9.422 9.734 1 87.44 220 ASP B CA 1
ATOM 6549 C C . ASP B 1 220 ? 13.75 10.195 9.422 1 87.44 220 ASP B C 1
ATOM 6551 O O . ASP B 1 220 ? 13.828 11.398 9.648 1 87.44 220 ASP B O 1
ATOM 6555 N N . SER B 1 221 ? 14.695 9.492 8.945 1 90.5 221 SER B N 1
ATOM 6556 C CA . SER B 1 221 ? 15.984 10.102 8.617 1 90.5 221 SER B CA 1
ATOM 6557 C C . SER B 1 221 ? 15.844 11.109 7.488 1 90.5 221 SER B C 1
ATOM 6559 O O . SER B 1 221 ? 16.484 12.164 7.512 1 90.5 221 SER B O 1
ATOM 6561 N N . LEU B 1 222 ? 14.977 10.859 6.602 1 88.69 222 LEU B N 1
ATOM 6562 C CA . LEU B 1 222 ? 14.82 11.742 5.453 1 88.69 222 LEU B CA 1
ATOM 6563 C C . LEU B 1 222 ? 13.953 12.945 5.801 1 88.69 222 LEU B C 1
ATOM 6565 O O . LEU B 1 222 ? 14.172 14.047 5.285 1 88.69 222 LEU B O 1
ATOM 6569 N N . ILE B 1 223 ? 13.031 12.734 6.652 1 85.69 223 ILE B N 1
ATOM 6570 C CA . ILE B 1 223 ? 12.234 13.852 7.152 1 85.69 223 ILE B CA 1
ATOM 6571 C C . ILE B 1 223 ? 13.133 14.82 7.918 1 85.69 223 ILE B C 1
ATOM 6573 O O . ILE B 1 223 ? 12.984 16.031 7.793 1 85.69 223 ILE B O 1
ATOM 6577 N N . ASN B 1 224 ? 14.047 14.195 8.641 1 89 224 ASN B N 1
ATOM 6578 C CA . ASN B 1 224 ? 14.961 15.008 9.43 1 89 224 ASN B CA 1
ATOM 6579 C C . ASN B 1 224 ? 16.281 15.234 8.695 1 89 224 ASN B C 1
ATOM 6581 O O . ASN B 1 224 ? 17.344 15.258 9.312 1 89 224 ASN B O 1
ATOM 6585 N N . TYR B 1 225 ? 16.188 15.305 7.418 1 89.88 225 TYR B N 1
ATOM 6586 C CA . TYR B 1 225 ? 17.359 15.445 6.582 1 89.88 225 TYR B CA 1
ATOM 6587 C C . TYR B 1 225 ? 18.219 16.641 7.031 1 89.88 225 TYR B C 1
ATOM 6589 O O . TYR B 1 225 ? 19.438 16.516 7.148 1 89.88 225 TYR B O 1
ATOM 6597 N N . GLU B 1 226 ? 17.609 17.766 7.281 1 90.94 226 GLU B N 1
ATOM 6598 C CA . GLU B 1 226 ? 18.328 18.969 7.695 1 90.94 226 GLU B CA 1
ATOM 6599 C C . GLU B 1 226 ? 19.078 18.734 9 1 90.94 226 GLU B C 1
ATOM 6601 O O . GLU B 1 226 ? 20.25 19.109 9.125 1 90.94 226 GLU B O 1
ATOM 6606 N N . THR B 1 227 ? 18.406 18.125 9.883 1 92.06 227 THR B N 1
ATOM 6607 C CA . THR B 1 227 ? 19.031 17.844 11.172 1 92.06 227 THR B CA 1
ATOM 6608 C C . THR B 1 227 ? 20.219 16.906 11.008 1 92.06 227 THR B C 1
ATOM 6610 O O . THR B 1 227 ? 21.25 17.078 11.664 1 92.06 227 THR B O 1
ATOM 6613 N N . VAL B 1 228 ? 20.078 15.961 10.148 1 93.81 228 VAL B N 1
ATOM 6614 C CA . VAL B 1 228 ? 21.156 15.016 9.891 1 93.81 228 VAL B CA 1
ATOM 6615 C C . VAL B 1 228 ? 22.375 15.75 9.359 1 93.81 228 VAL B C 1
ATOM 6617 O O . VAL B 1 228 ? 23.5 15.453 9.742 1 93.81 228 VAL B O 1
ATOM 6620 N N . LYS B 1 229 ? 22.125 16.75 8.602 1 93 229 LYS B N 1
ATOM 6621 C CA . LYS B 1 229 ? 23.219 17.531 8.031 1 93 229 LYS B CA 1
ATOM 6622 C C . LYS B 1 229 ? 23.797 18.5 9.055 1 93 229 LYS B C 1
ATOM 6624 O O . LYS B 1 229 ? 25.016 18.672 9.125 1 93 229 LYS B O 1
ATOM 6629 N N . TYR B 1 230 ? 22.906 19.109 9.805 1 94.12 230 TYR B N 1
ATOM 6630 C CA . TYR B 1 230 ? 23.359 20.062 10.805 1 94.12 230 TYR B CA 1
ATOM 6631 C C . TYR B 1 230 ? 24.359 19.438 11.766 1 94.12 230 TYR B C 1
ATOM 6633 O O . TYR B 1 230 ? 25.266 20.109 12.273 1 94.12 230 TYR B O 1
ATOM 6641 N N . PHE B 1 231 ? 24.234 18.141 11.906 1 94.12 231 PHE B N 1
ATOM 6642 C CA . PHE B 1 231 ? 25.062 17.516 12.93 1 94.12 231 PHE B CA 1
ATOM 6643 C C . PHE B 1 231 ? 26.016 16.5 12.297 1 94.12 231 PHE B C 1
ATOM 6645 O O . PHE B 1 231 ? 26.656 15.719 13.008 1 94.12 231 PHE B O 1
ATOM 6652 N N . ASN B 1 232 ? 26.078 16.438 11.023 1 92.69 232 ASN B N 1
ATOM 6653 C CA . ASN B 1 232 ? 27.016 15.594 10.281 1 92.69 232 ASN B CA 1
ATOM 6654 C C . ASN B 1 232 ? 26.859 14.125 10.664 1 92.69 232 ASN B C 1
ATOM 6656 O O . ASN B 1 232 ? 27.859 13.453 10.945 1 92.69 232 ASN B O 1
ATOM 6660 N N . GLN B 1 233 ? 25.625 13.703 10.727 1 93.5 233 GLN B N 1
ATOM 6661 C CA . GLN B 1 233 ? 25.375 12.344 11.188 1 93.5 233 GLN B CA 1
ATOM 6662 C C . GLN B 1 233 ? 24.891 11.453 10.047 1 93.5 233 GLN B C 1
ATOM 6664 O O . GLN B 1 233 ? 24.109 10.531 10.258 1 93.5 233 GLN B O 1
ATOM 6669 N N . GLU B 1 234 ? 25.328 11.695 8.82 1 93.25 234 GLU B N 1
ATOM 6670 C CA . GLU B 1 234 ? 24.922 10.891 7.676 1 93.25 234 GLU B CA 1
ATOM 6671 C C . GLU B 1 234 ? 25.406 9.445 7.816 1 93.25 234 GLU B C 1
ATOM 6673 O O . GLU B 1 234 ? 24.641 8.508 7.613 1 93.25 234 GLU B O 1
ATOM 6678 N N . ASP B 1 235 ? 26.641 9.312 8.227 1 93.38 235 ASP B N 1
ATOM 6679 C CA . ASP B 1 235 ? 27.219 7.977 8.367 1 93.38 235 ASP B CA 1
ATOM 6680 C C . ASP B 1 235 ? 26.516 7.191 9.477 1 93.38 235 ASP B C 1
ATOM 6682 O O . ASP B 1 235 ? 26.328 5.977 9.359 1 93.38 235 ASP B O 1
ATOM 6686 N N . PHE B 1 236 ? 26.172 7.953 10.461 1 93.62 236 PHE B N 1
ATOM 6687 C CA . PHE B 1 236 ? 25.469 7.32 11.57 1 93.62 236 PHE B CA 1
ATOM 6688 C C . PHE B 1 236 ? 24.141 6.762 11.109 1 93.62 236 PHE B C 1
ATOM 6690 O O . PHE B 1 236 ? 23.797 5.621 11.422 1 93.62 236 PHE B O 1
ATOM 6697 N N . GLU B 1 237 ? 23.391 7.543 10.398 1 94.06 237 GLU B N 1
ATOM 6698 C CA . GLU B 1 237 ? 22.078 7.125 9.898 1 94.06 237 GLU B CA 1
ATOM 6699 C C . GLU B 1 237 ? 22.219 5.965 8.922 1 94.06 237 GLU B C 1
ATOM 6701 O O . GLU B 1 237 ? 21.406 5.035 8.938 1 94.06 237 GLU B O 1
ATOM 6706 N N . VAL B 1 238 ? 23.219 6.02 8.102 1 95.31 238 VAL B N 1
ATOM 6707 C CA . VAL B 1 238 ? 23.453 4.961 7.125 1 95.31 238 VAL B CA 1
ATOM 6708 C C . VAL B 1 238 ? 23.812 3.662 7.844 1 95.31 238 VAL B C 1
ATOM 6710 O O . VAL B 1 238 ? 23.328 2.588 7.477 1 95.31 238 VAL B O 1
ATOM 6713 N N . ASN B 1 239 ? 24.625 3.762 8.859 1 95.44 239 ASN B N 1
ATOM 6714 C CA . ASN B 1 239 ? 25.016 2.578 9.625 1 95.44 239 ASN B CA 1
ATOM 6715 C C . ASN B 1 239 ? 23.828 1.982 10.375 1 95.44 239 ASN B C 1
ATOM 6717 O O . ASN B 1 239 ? 23.703 0.761 10.477 1 95.44 239 ASN B O 1
ATOM 6721 N N . ARG B 1 240 ? 23.062 2.826 10.883 1 94 240 ARG B N 1
ATOM 6722 C CA . ARG B 1 240 ? 21.859 2.369 11.578 1 94 240 ARG B CA 1
ATOM 6723 C C . ARG B 1 240 ? 20.922 1.638 10.625 1 94 240 ARG B C 1
ATOM 6725 O O . ARG B 1 240 ? 20.391 0.578 10.961 1 94 240 ARG B O 1
ATOM 6732 N N . TYR B 1 241 ? 20.734 2.205 9.469 1 95 241 TYR B N 1
ATOM 6733 C CA . TYR B 1 241 ? 19.906 1.571 8.438 1 95 241 TYR B CA 1
ATOM 6734 C C . TYR B 1 241 ? 20.516 0.245 8 1 95 241 TYR B C 1
ATOM 6736 O O . TYR B 1 241 ? 19.797 -0.743 7.816 1 95 241 TYR B O 1
ATOM 6744 N N . ASP B 1 242 ? 21.781 0.184 7.883 1 96.25 242 ASP B N 1
ATOM 6745 C CA . ASP B 1 242 ? 22.5 -1.018 7.469 1 96.25 242 ASP B CA 1
ATOM 6746 C C . ASP B 1 242 ? 22.312 -2.143 8.484 1 96.25 242 ASP B C 1
ATOM 6748 O O . ASP B 1 242 ? 22.125 -3.299 8.109 1 96.25 242 ASP B O 1
ATOM 6752 N N . GLU B 1 243 ? 22.375 -1.777 9.695 1 96.56 243 GLU B N 1
ATOM 6753 C CA . GLU B 1 243 ? 22.219 -2.779 10.75 1 96.56 243 GLU B CA 1
ATOM 6754 C C . GLU B 1 243 ? 20.828 -3.424 10.695 1 96.56 243 GLU B C 1
ATOM 6756 O O . GLU B 1 243 ? 20.703 -4.641 10.852 1 96.56 243 GLU B O 1
ATOM 6761 N N . ILE B 1 244 ? 19.828 -2.65 10.484 1 96 244 ILE B N 1
ATOM 6762 C CA . ILE B 1 244 ? 18.469 -3.166 10.391 1 96 244 ILE B CA 1
ATOM 6763 C C . ILE B 1 244 ? 18.344 -4.043 9.148 1 96 244 ILE B C 1
ATOM 6765 O O . ILE B 1 244 ? 17.734 -5.117 9.203 1 96 244 ILE B O 1
ATOM 6769 N N . MET B 1 245 ? 18.984 -3.594 8.102 1 95.62 245 MET B N 1
ATOM 6770 C CA . MET B 1 245 ? 18.891 -4.324 6.84 1 95.62 245 MET B CA 1
ATOM 6771 C C . MET B 1 245 ? 19.625 -5.66 6.934 1 95.62 245 MET B C 1
ATOM 6773 O O . MET B 1 245 ? 19.219 -6.641 6.309 1 95.62 245 MET B O 1
ATOM 6777 N N . ILE B 1 246 ? 20.688 -5.684 7.707 1 96.38 246 ILE B N 1
ATOM 6778 C CA . ILE B 1 246 ? 21.422 -6.934 7.918 1 96.38 246 ILE B CA 1
ATOM 6779 C C . ILE B 1 246 ? 20.516 -7.938 8.641 1 96.38 246 ILE B C 1
ATOM 6781 O O . ILE B 1 246 ? 20.438 -9.102 8.25 1 96.38 246 ILE B O 1
ATOM 6785 N N . ARG B 1 247 ? 19.844 -7.473 9.617 1 95.69 247 ARG B N 1
ATOM 6786 C CA . ARG B 1 247 ? 18.906 -8.336 10.336 1 95.69 247 ARG B CA 1
ATOM 6787 C C . ARG B 1 247 ? 17.781 -8.781 9.43 1 95.69 247 ARG B C 1
ATOM 6789 O O . ARG B 1 247 ? 17.375 -9.945 9.453 1 95.69 247 ARG B O 1
ATOM 6796 N N . TRP B 1 248 ? 17.25 -7.879 8.625 1 95.31 248 TRP B N 1
ATOM 6797 C CA . TRP B 1 248 ? 16.203 -8.203 7.66 1 95.31 248 TRP B CA 1
ATOM 6798 C C . TRP B 1 248 ? 16.672 -9.281 6.688 1 95.31 248 TRP B C 1
ATOM 6800 O O . TRP B 1 248 ? 15.953 -10.242 6.422 1 95.31 248 TRP B O 1
ATOM 6810 N N . GLU B 1 249 ? 17.906 -9.094 6.148 1 95.44 249 GLU B N 1
ATOM 6811 C CA . GLU B 1 249 ? 18.469 -10.055 5.203 1 95.44 249 GLU B CA 1
ATOM 6812 C C . GLU B 1 249 ? 18.516 -11.453 5.809 1 95.44 249 GLU B C 1
ATOM 6814 O O . GLU B 1 249 ? 18.219 -12.445 5.133 1 95.44 249 GLU B O 1
ATOM 6819 N N . ASN B 1 250 ? 18.844 -11.547 7.055 1 96 250 ASN B N 1
ATOM 6820 C CA . ASN B 1 250 ? 18.938 -12.828 7.734 1 96 250 ASN B CA 1
ATOM 6821 C C . ASN B 1 250 ? 17.578 -13.5 7.859 1 96 250 ASN B C 1
ATOM 6823 O O . ASN B 1 250 ? 17.422 -14.688 7.562 1 96 250 ASN B O 1
ATOM 6827 N N . PHE B 1 251 ? 16.609 -12.766 8.234 1 95.44 251 PHE B N 1
ATOM 6828 C CA . PHE B 1 251 ? 15.273 -13.328 8.391 1 95.44 251 PHE B CA 1
ATOM 6829 C C . PHE B 1 251 ? 14.648 -13.617 7.031 1 95.44 251 PHE B C 1
ATOM 6831 O O . PHE B 1 251 ? 13.891 -14.578 6.883 1 95.44 251 PHE B O 1
ATOM 6838 N N . ALA B 1 252 ? 14.922 -12.75 6.086 1 95.5 252 ALA B N 1
ATOM 6839 C CA . ALA B 1 252 ? 14.438 -12.992 4.73 1 95.5 252 ALA B CA 1
ATOM 6840 C C . ALA B 1 252 ? 15 -14.297 4.168 1 95.5 252 ALA B C 1
ATOM 6842 O O . ALA B 1 252 ? 14.266 -15.086 3.562 1 95.5 252 ALA B O 1
ATOM 6843 N N . THR B 1 253 ? 16.312 -14.547 4.406 1 95 253 THR B N 1
ATOM 6844 C CA . THR B 1 253 ? 16.953 -15.766 3.945 1 95 253 THR B CA 1
ATOM 6845 C C . THR B 1 253 ? 16.375 -16.984 4.664 1 95 253 THR B C 1
ATOM 6847 O O . THR B 1 253 ? 16.094 -18.016 4.035 1 95 253 THR B O 1
ATOM 6850 N N . LYS B 1 254 ? 16.109 -16.844 5.91 1 95.5 254 LYS B N 1
ATOM 6851 C CA . LYS B 1 254 ? 15.539 -17.938 6.676 1 95.5 254 LYS B CA 1
ATOM 6852 C C . LYS B 1 254 ? 14.117 -18.234 6.215 1 95.5 254 LYS B C 1
ATOM 6854 O O . LYS B 1 254 ? 13.719 -19.406 6.129 1 95.5 254 LYS B O 1
ATOM 6859 N N . SER B 1 255 ? 13.398 -17.203 5.973 1 93.94 255 SER B N 1
ATOM 6860 C CA . SER B 1 255 ? 12.031 -17.359 5.492 1 93.94 255 SER B CA 1
ATOM 6861 C C . SER B 1 255 ? 12 -18.094 4.148 1 93.94 255 SER B C 1
ATOM 6863 O O . SER B 1 255 ? 11.211 -19.016 3.951 1 93.94 255 SER B O 1
ATOM 6865 N N . PHE B 1 256 ? 12.867 -17.75 3.268 1 93.38 256 PHE B N 1
ATOM 6866 C CA . PHE B 1 256 ? 12.898 -18.359 1.947 1 93.38 256 PHE B CA 1
ATOM 6867 C C . PHE B 1 256 ? 13.445 -19.781 2.025 1 93.38 256 PHE B C 1
ATOM 6869 O O . PHE B 1 256 ? 12.938 -20.688 1.353 1 93.38 256 PHE B O 1
ATOM 6876 N N . THR B 1 257 ? 14.492 -20 2.832 1 94.38 257 THR B N 1
ATOM 6877 C CA . THR B 1 257 ? 15.07 -21.344 2.957 1 94.38 257 THR B CA 1
ATOM 6878 C C . THR B 1 257 ? 14.07 -22.297 3.604 1 94.38 257 THR B C 1
ATOM 6880 O O . THR B 1 257 ? 14.047 -23.484 3.277 1 94.38 257 THR B O 1
ATOM 6883 N N . SER B 1 258 ? 13.273 -21.781 4.504 1 94 258 SER B N 1
ATOM 6884 C CA . SER B 1 258 ? 12.227 -22.625 5.07 1 94 258 SER B CA 1
ATOM 6885 C C . SER B 1 258 ? 11.188 -23 4.016 1 94 258 SER B C 1
ATOM 6887 O O . SER B 1 258 ? 10.633 -24.094 4.051 1 94 258 SER B O 1
ATOM 6889 N N . MET B 1 259 ? 10.945 -22.141 3.076 1 91.75 259 MET B N 1
ATOM 6890 C CA . MET B 1 259 ? 10.055 -22.438 1.958 1 91.75 259 MET B CA 1
ATOM 6891 C C . MET B 1 259 ? 10.648 -23.531 1.069 1 91.75 259 MET B C 1
ATOM 6893 O O . MET B 1 259 ? 9.93 -24.438 0.628 1 91.75 259 MET B O 1
ATOM 6897 N N . THR B 1 260 ? 11.953 -23.391 0.802 1 93.94 260 THR B N 1
ATOM 6898 C CA . THR B 1 260 ? 12.602 -24.406 -0.021 1 93.94 260 THR B CA 1
ATOM 6899 C C . THR B 1 260 ? 12.594 -25.766 0.68 1 93.94 260 THR B C 1
ATOM 6901 O O . THR B 1 260 ? 12.492 -26.812 0.029 1 93.94 260 THR B O 1
ATOM 6904 N N . THR B 1 261 ? 12.672 -25.734 1.978 1 94.25 261 THR B N 1
ATOM 6905 C CA . THR B 1 261 ? 12.578 -26.984 2.746 1 94.25 261 THR B CA 1
ATOM 6906 C C . THR B 1 261 ? 11.188 -27.594 2.623 1 94.25 261 THR B C 1
ATOM 6908 O O . THR B 1 261 ? 11.047 -28.797 2.471 1 94.25 261 THR B O 1
ATOM 6911 N N . LEU B 1 262 ? 10.211 -26.734 2.688 1 93.44 262 LEU B N 1
ATOM 6912 C CA . LEU B 1 262 ? 8.836 -27.188 2.486 1 93.44 262 LEU B CA 1
ATOM 6913 C C . LEU B 1 262 ? 8.688 -27.859 1.122 1 93.44 262 LEU B C 1
ATOM 6915 O O . LEU B 1 262 ? 8.148 -28.969 1.022 1 93.44 262 LEU B O 1
ATOM 6919 N N . ASN B 1 263 ? 9.203 -27.203 0.094 1 93.06 263 ASN B N 1
ATOM 6920 C CA . ASN B 1 263 ? 9.109 -27.75 -1.259 1 93.06 263 ASN B CA 1
ATOM 6921 C C . ASN B 1 263 ? 9.859 -29.062 -1.391 1 93.06 263 ASN B C 1
ATOM 6923 O O . ASN B 1 263 ? 9.406 -29.969 -2.096 1 93.06 263 ASN B O 1
ATOM 6927 N N . PHE B 1 264 ? 10.93 -29.234 -0.737 1 94.44 264 PHE B N 1
ATOM 6928 C CA . PHE B 1 264 ? 11.695 -30.469 -0.785 1 94.44 264 PHE B CA 1
ATOM 6929 C C . PHE B 1 264 ? 10.922 -31.609 -0.125 1 94.44 264 PHE B C 1
ATOM 6931 O O . PHE B 1 264 ? 10.859 -32.719 -0.659 1 94.44 264 PHE B O 1
ATOM 6938 N N . VAL B 1 265 ? 10.391 -31.25 1.036 1 94.88 265 VAL B N 1
ATOM 6939 C CA . VAL B 1 265 ? 9.633 -32.281 1.749 1 94.88 265 VAL B CA 1
ATOM 6940 C C . VAL B 1 265 ? 8.43 -32.719 0.906 1 94.88 265 VAL B C 1
ATOM 6942 O O . VAL B 1 265 ? 8.125 -33.906 0.812 1 94.88 265 VAL B O 1
ATOM 6945 N N . GLN B 1 266 ? 7.777 -31.75 0.306 1 93.38 266 GLN B N 1
ATOM 6946 C CA . GLN B 1 266 ? 6.664 -32.062 -0.585 1 93.38 266 GLN B CA 1
ATOM 6947 C C . GLN B 1 266 ? 7.121 -32.938 -1.757 1 93.38 266 GLN B C 1
ATOM 6949 O O . GLN B 1 266 ? 6.484 -33.938 -2.078 1 93.38 266 GLN B O 1
ATOM 6954 N N . GLY B 1 267 ? 8.273 -32.5 -2.375 1 93.19 267 GLY B N 1
ATOM 6955 C CA . GLY B 1 267 ? 8.828 -33.312 -3.471 1 93.19 267 GLY B CA 1
ATOM 6956 C C . GLY B 1 267 ? 9.219 -34.719 -3.061 1 93.19 267 GLY B C 1
ATOM 6957 O O . GLY B 1 267 ? 9 -35.656 -3.812 1 93.19 267 GLY B O 1
ATOM 6958 N N . ALA B 1 268 ? 9.703 -34.844 -1.886 1 95.56 268 ALA B N 1
ATOM 6959 C CA . ALA B 1 268 ? 10.117 -36.156 -1.372 1 95.56 268 ALA B CA 1
ATOM 6960 C C . ALA B 1 268 ? 8.922 -37.062 -1.156 1 95.56 268 ALA B C 1
ATOM 6962 O O . ALA B 1 268 ? 8.977 -38.25 -1.469 1 95.56 268 ALA B O 1
ATOM 6963 N N . ILE B 1 269 ? 7.84 -36.5 -0.623 1 95.56 269 ILE B N 1
ATOM 6964 C CA . ILE B 1 269 ? 6.637 -37.281 -0.382 1 95.56 269 ILE B CA 1
ATOM 6965 C C . ILE B 1 269 ? 6.078 -37.781 -1.71 1 95.56 269 ILE B C 1
ATOM 6967 O O . ILE B 1 269 ? 5.703 -38.938 -1.827 1 95.56 269 ILE B O 1
ATOM 6971 N N . ILE B 1 270 ? 6.074 -36.938 -2.693 1 92.88 270 ILE B N 1
ATOM 6972 C CA . ILE B 1 270 ? 5.578 -37.312 -4.016 1 92.88 270 ILE B CA 1
ATOM 6973 C C . ILE B 1 270 ? 6.473 -38.406 -4.613 1 92.88 270 ILE B C 1
ATOM 6975 O O . ILE B 1 270 ? 5.977 -39.406 -5.129 1 92.88 270 ILE B O 1
ATOM 6979 N N . ALA B 1 271 ? 7.828 -38.188 -4.52 1 93.88 271 ALA B N 1
ATOM 6980 C CA . ALA B 1 271 ? 8.781 -39.125 -5.082 1 93.88 271 ALA B CA 1
ATOM 6981 C C . ALA B 1 271 ? 8.617 -40.5 -4.449 1 93.88 271 ALA B C 1
ATOM 6983 O O . ALA B 1 271 ? 8.555 -41.531 -5.152 1 93.88 271 ALA B O 1
ATOM 6984 N N . VAL B 1 272 ? 8.5 -40.531 -3.201 1 94.56 272 VAL B N 1
ATOM 6985 C CA . VAL B 1 272 ? 8.359 -41.812 -2.486 1 94.56 272 VAL B CA 1
ATOM 6986 C C . VAL B 1 272 ? 7.016 -42.438 -2.828 1 94.56 272 VAL B C 1
ATOM 6988 O O . VAL B 1 272 ? 6.945 -43.656 -3.107 1 94.56 272 VAL B O 1
ATOM 6991 N N . GLY B 1 273 ? 5.934 -41.656 -2.783 1 93.44 273 GLY B N 1
ATOM 6992 C CA . GLY B 1 273 ? 4.613 -42.188 -3.104 1 93.44 273 GLY B CA 1
ATOM 6993 C C . GLY B 1 273 ? 4.52 -42.75 -4.508 1 93.44 273 GLY B C 1
ATOM 6994 O O . GLY B 1 273 ? 4.039 -43.875 -4.699 1 93.44 273 GLY B O 1
ATOM 6995 N N . VAL B 1 274 ? 4.996 -42.062 -5.496 1 92.25 274 VAL B N 1
ATOM 6996 C CA . VAL B 1 274 ? 4.938 -42.469 -6.891 1 92.25 274 VAL B CA 1
ATOM 6997 C C . VAL B 1 274 ? 5.809 -43.719 -7.09 1 92.25 274 VAL B C 1
ATOM 6999 O O . VAL B 1 274 ? 5.441 -44.625 -7.836 1 92.25 274 VAL B O 1
ATOM 7002 N N . THR B 1 275 ? 7.012 -43.781 -6.434 1 93.81 275 THR B N 1
ATOM 7003 C CA . THR B 1 275 ? 7.91 -44.906 -6.562 1 93.81 275 THR B CA 1
ATOM 7004 C C . THR B 1 275 ? 7.258 -46.188 -6.008 1 93.81 275 THR B C 1
ATOM 7006 O O . THR B 1 275 ? 7.305 -47.25 -6.633 1 93.81 275 THR B O 1
ATOM 7009 N N . ILE B 1 276 ? 6.617 -46.062 -4.898 1 94.25 276 ILE B N 1
ATOM 7010 C CA . ILE B 1 276 ? 5.953 -47.188 -4.277 1 94.25 276 ILE B CA 1
ATOM 7011 C C . ILE B 1 276 ? 4.84 -47.688 -5.191 1 94.25 276 ILE B C 1
ATOM 7013 O O . ILE B 1 276 ? 4.703 -48.906 -5.406 1 94.25 276 ILE B O 1
ATOM 7017 N N . ILE B 1 277 ? 4.094 -46.781 -5.727 1 92 277 ILE B N 1
ATOM 7018 C CA . ILE B 1 277 ? 2.973 -47.156 -6.586 1 92 277 ILE B CA 1
ATOM 7019 C C . ILE B 1 277 ? 3.492 -47.781 -7.871 1 92 277 ILE B C 1
ATOM 7021 O O . ILE B 1 277 ? 2.898 -48.75 -8.375 1 92 277 ILE B O 1
ATOM 7025 N N . LEU B 1 278 ? 4.547 -47.25 -8.406 1 91.69 278 LEU B N 1
ATOM 7026 C CA . LEU B 1 278 ? 5.121 -47.781 -9.633 1 91.69 278 LEU B CA 1
ATOM 7027 C C . LEU B 1 278 ? 5.684 -49.156 -9.414 1 91.69 278 LEU B C 1
ATOM 7029 O O . LEU B 1 278 ? 5.551 -50.031 -10.273 1 91.69 278 LEU B O 1
ATOM 7033 N N . ILE B 1 279 ? 6.34 -49.375 -8.297 1 92.31 279 ILE B N 1
ATOM 7034 C CA . ILE B 1 279 ? 6.863 -50.719 -7.953 1 92.31 279 ILE B CA 1
ATOM 7035 C C . ILE B 1 279 ? 5.715 -51.719 -7.852 1 92.31 279 ILE B C 1
ATOM 7037 O O . ILE B 1 279 ? 5.777 -52.812 -8.422 1 92.31 279 ILE B O 1
ATOM 7041 N N . SER B 1 280 ? 4.688 -51.312 -7.172 1 91.38 280 SER B N 1
ATOM 7042 C CA . SER B 1 280 ? 3.531 -52.188 -7 1 91.38 280 SER B CA 1
ATOM 7043 C C . SER B 1 280 ? 2.844 -52.438 -8.328 1 91.38 280 SER B C 1
ATOM 7045 O O . SER B 1 280 ? 2.418 -53.594 -8.594 1 91.38 280 SER B O 1
ATOM 7047 N N . ALA B 1 281 ? 2.705 -51.406 -9.125 1 91.44 281 ALA B N 1
ATOM 7048 C CA . ALA B 1 281 ? 2.076 -51.562 -10.43 1 91.44 281 ALA B CA 1
ATOM 7049 C C . ALA B 1 281 ? 2.936 -52.438 -11.344 1 91.44 281 ALA B C 1
ATOM 7051 O O . ALA B 1 281 ? 2.412 -53.25 -12.109 1 91.44 281 ALA B O 1
ATOM 7052 N N . SER B 1 282 ? 4.266 -52.281 -11.312 1 91.12 282 SER B N 1
ATOM 7053 C CA . SER B 1 282 ? 5.176 -53.062 -12.109 1 91.12 282 SER B CA 1
ATOM 7054 C C . SER B 1 282 ? 5.109 -54.531 -11.711 1 91.12 282 SER B C 1
ATOM 7056 O O . SER B 1 282 ? 5.203 -55.438 -12.562 1 91.12 282 SER B O 1
ATOM 7058 N N . GLN B 1 283 ? 5.035 -54.781 -10.422 1 89.12 283 GLN B N 1
ATOM 7059 C CA . GLN B 1 283 ? 4.871 -56.156 -9.945 1 89.12 283 GLN B CA 1
ATOM 7060 C C . GLN B 1 283 ? 3.572 -56.781 -10.461 1 89.12 283 GLN B C 1
ATOM 7062 O O . GLN B 1 283 ? 3.529 -57.969 -10.797 1 89.12 283 GLN B O 1
ATOM 7067 N N . GLY B 1 284 ? 2.525 -55.969 -10.469 1 88.5 284 GLY B N 1
ATOM 7068 C CA . GLY B 1 284 ? 1.269 -56.438 -11.031 1 88.5 284 GLY B CA 1
ATOM 7069 C C . GLY B 1 284 ? 1.364 -56.812 -12.5 1 88.5 284 GLY B C 1
ATOM 7070 O O . GLY B 1 284 ? 0.692 -57.719 -12.977 1 88.5 284 GLY B O 1
ATOM 7071 N N . VAL B 1 285 ? 2.174 -56.125 -13.219 1 87.94 285 VAL B N 1
ATOM 7072 C CA . VAL B 1 285 ? 2.371 -56.375 -14.641 1 87.94 285 VAL B CA 1
ATOM 7073 C C . VAL B 1 285 ? 3.143 -57.688 -14.82 1 87.94 285 VAL B C 1
ATOM 7075 O O . VAL B 1 285 ? 2.812 -58.5 -15.688 1 87.94 285 VAL B O 1
ATOM 7078 N N . VAL B 1 286 ? 4.172 -57.875 -13.984 1 86.56 286 VAL B N 1
ATOM 7079 C CA . VAL B 1 286 ? 4.977 -59.094 -14.047 1 86.56 286 VAL B CA 1
ATOM 7080 C C . VAL B 1 286 ? 4.113 -60.312 -13.719 1 86.56 286 VAL B C 1
ATOM 7082 O O . VAL B 1 286 ? 4.246 -61.375 -14.344 1 86.56 286 VAL B O 1
ATOM 7085 N N . ASN B 1 287 ? 3.266 -60.094 -12.727 1 86.62 287 ASN B N 1
ATOM 7086 C CA . ASN B 1 287 ? 2.387 -61.188 -12.32 1 86.62 287 ASN B CA 1
ATOM 7087 C C . ASN B 1 287 ? 1.197 -61.344 -13.266 1 86.62 287 ASN B C 1
ATOM 7089 O O . ASN B 1 287 ? 0.319 -62.188 -13.047 1 86.62 287 ASN B O 1
ATOM 7093 N N . LYS B 1 288 ? 1.041 -60.5 -14.289 1 86 288 LYS B N 1
ATOM 7094 C CA . LYS B 1 288 ? 0.017 -60.531 -15.328 1 86 288 LYS B CA 1
ATOM 7095 C C . LYS B 1 288 ? -1.353 -60.156 -14.758 1 86 288 LYS B C 1
ATOM 7097 O O . LYS B 1 288 ? -2.381 -60.594 -15.281 1 86 288 LYS B O 1
ATOM 7102 N N . SER B 1 289 ? -1.287 -59.562 -13.695 1 86.62 289 SER B N 1
ATOM 7103 C CA . SER B 1 289 ? -2.539 -59.094 -13.109 1 86.62 289 SER B CA 1
ATOM 7104 C C . SER B 1 289 ? -2.91 -57.719 -13.633 1 86.62 289 SER B C 1
ATOM 7106 O O . SER B 1 289 ? -4.086 -57.344 -13.641 1 86.62 289 SER B O 1
ATOM 7108 N N . LEU B 1 290 ? -1.939 -56.969 -14.078 1 89.69 290 LEU B N 1
ATOM 7109 C CA . LEU B 1 290 ? -2.123 -55.625 -14.633 1 89.69 290 LEU B CA 1
ATOM 7110 C C . LEU B 1 290 ? -1.457 -55.5 -15.992 1 89.69 290 LEU B C 1
ATOM 7112 O O . LEU B 1 290 ? -0.532 -56.25 -16.312 1 89.69 290 LEU B O 1
ATOM 7116 N N . SER B 1 291 ? -2.049 -54.688 -16.766 1 89.56 291 SER B N 1
ATOM 7117 C CA . SER B 1 291 ? -1.433 -54.406 -18.062 1 89.56 291 SER B CA 1
ATOM 7118 C C . SER B 1 291 ? -0.435 -53.25 -17.984 1 89.56 291 SER B C 1
ATOM 7120 O O . SER B 1 291 ? -0.356 -52.594 -16.953 1 89.56 291 SER B O 1
ATOM 7122 N N . LEU B 1 292 ? 0.408 -53.094 -19.047 1 88.56 292 LEU B N 1
ATOM 7123 C CA . LEU B 1 292 ? 1.344 -52 -19.125 1 88.56 292 LEU B CA 1
ATOM 7124 C C . LEU B 1 292 ? 0.601 -50.656 -19.109 1 88.56 292 LEU B C 1
ATOM 7126 O O . LEU B 1 292 ? 1.059 -49.688 -18.5 1 88.56 292 LEU B O 1
ATOM 7130 N N . GLY B 1 293 ? -0.512 -50.656 -19.766 1 89 293 GLY B N 1
ATOM 7131 C CA . GLY B 1 293 ? -1.348 -49.469 -19.766 1 89 293 GLY B CA 1
ATOM 7132 C C . GLY B 1 293 ? -1.873 -49.094 -18.391 1 89 293 GLY B C 1
ATOM 7133 O O . GLY B 1 293 ? -1.954 -47.906 -18.031 1 89 293 GLY B O 1
ATOM 7134 N N . ASP B 1 294 ? -2.205 -50.094 -17.609 1 90.81 294 ASP B N 1
ATOM 7135 C CA . ASP B 1 294 ? -2.66 -49.844 -16.25 1 90.81 294 ASP B CA 1
ATOM 7136 C C . ASP B 1 294 ? -1.573 -49.188 -15.414 1 90.81 294 ASP B C 1
ATOM 7138 O O . ASP B 1 294 ? -1.861 -48.281 -14.609 1 90.81 294 ASP B O 1
ATOM 7142 N N . MET B 1 295 ? -0.385 -49.625 -15.602 1 90.44 295 MET B N 1
ATOM 7143 C CA . MET B 1 295 ? 0.729 -49.062 -14.852 1 90.44 295 MET B CA 1
ATOM 7144 C C . MET B 1 295 ? 0.905 -47.594 -15.172 1 90.44 295 MET B C 1
ATOM 7146 O O . MET B 1 295 ? 1.07 -46.781 -14.273 1 90.44 295 MET B O 1
ATOM 7150 N N . ILE B 1 296 ? 0.83 -47.219 -16.453 1 90.44 296 ILE B N 1
ATOM 7151 C CA . ILE B 1 296 ? 1.003 -45.844 -16.891 1 90.44 296 ILE B CA 1
ATOM 7152 C C . ILE B 1 296 ? -0.163 -44.969 -16.391 1 90.44 296 ILE B C 1
ATOM 7154 O O . ILE B 1 296 ? 0.031 -43.844 -15.969 1 90.44 296 ILE B O 1
ATOM 7158 N N . MET B 1 297 ? -1.282 -45.562 -16.453 1 91.44 297 MET B N 1
ATOM 7159 C CA . MET B 1 297 ? -2.469 -44.812 -16 1 91.44 297 MET B CA 1
ATOM 7160 C C . MET B 1 297 ? -2.387 -44.531 -14.508 1 91.44 297 MET B C 1
ATOM 7162 O O . MET B 1 297 ? -2.637 -43.375 -14.094 1 91.44 297 MET B O 1
ATOM 7166 N N . ILE B 1 298 ? -2.061 -45.5 -13.656 1 91 298 ILE B N 1
ATOM 7167 C CA . ILE B 1 298 ? -1.985 -45.344 -12.211 1 91 298 ILE B CA 1
ATOM 7168 C C . ILE B 1 298 ? -0.939 -44.281 -11.859 1 91 298 ILE B C 1
ATOM 7170 O O . ILE B 1 298 ? -1.183 -43.406 -11.023 1 91 298 ILE B O 1
ATOM 7174 N N . GLN B 1 299 ? 0.142 -44.344 -12.562 1 89.38 299 GLN B N 1
ATOM 7175 C CA . GLN B 1 299 ? 1.209 -43.375 -12.344 1 89.38 299 GLN B CA 1
ATOM 7176 C C . GLN B 1 299 ? 0.764 -41.969 -12.742 1 89.38 299 GLN B C 1
ATOM 7178 O O . GLN B 1 299 ? 1.018 -41 -12.016 1 89.38 299 GLN B O 1
ATOM 7183 N N . ALA B 1 300 ? 0.12 -41.812 -13.875 1 90.25 300 ALA B N 1
ATOM 7184 C CA . ALA B 1 300 ? -0.334 -40.531 -14.375 1 90.25 300 ALA B CA 1
ATOM 7185 C C . ALA B 1 300 ? -1.403 -39.938 -13.469 1 90.25 300 ALA B C 1
ATOM 7187 O O . ALA B 1 300 ? -1.391 -38.719 -13.195 1 90.25 300 ALA B O 1
ATOM 7188 N N . LEU B 1 301 ? -2.283 -40.75 -12.961 1 91.31 301 LEU B N 1
ATOM 7189 C CA . LEU B 1 301 ? -3.35 -40.281 -12.078 1 91.31 301 LEU B CA 1
ATOM 7190 C C . LEU B 1 301 ? -2.779 -39.781 -10.758 1 91.31 301 LEU B C 1
ATOM 7192 O O . LEU B 1 301 ? -3.219 -38.75 -10.25 1 91.31 301 LEU B O 1
ATOM 7196 N N . LEU B 1 302 ? -1.802 -40.438 -10.266 1 88.88 302 LEU B N 1
ATOM 7197 C CA . LEU B 1 302 ? -1.2 -40.031 -9.008 1 88.88 302 LEU B CA 1
ATOM 7198 C C . LEU B 1 302 ? -0.487 -38.688 -9.172 1 88.88 302 LEU B C 1
ATOM 7200 O O . LEU B 1 302 ? -0.633 -37.781 -8.336 1 88.88 302 LEU B O 1
ATOM 7204 N N . LEU B 1 303 ? 0.255 -38.5 -10.242 1 88.06 303 LEU B N 1
ATOM 7205 C CA . LEU B 1 303 ? 0.98 -37.281 -10.484 1 88.06 303 LEU B CA 1
ATOM 7206 C C . LEU B 1 303 ? 0.016 -36.094 -10.664 1 88.06 303 LEU B C 1
ATOM 7208 O O . LEU B 1 303 ? 0.295 -35 -10.219 1 88.06 303 LEU B O 1
ATOM 7212 N N . GLN B 1 304 ? -1.029 -36.344 -11.312 1 87 304 GLN B N 1
ATOM 7213 C CA . GLN B 1 304 ? -2.023 -35.312 -11.578 1 87 304 GLN B CA 1
ATOM 7214 C C . GLN B 1 304 ? -2.619 -34.781 -10.281 1 87 304 GLN B C 1
ATOM 7216 O O . GLN B 1 304 ? -3 -33.625 -10.203 1 87 304 GLN B O 1
ATOM 7221 N N . LEU B 1 305 ? -2.697 -35.562 -9.219 1 87.25 305 LEU B N 1
ATOM 7222 C CA . LEU B 1 305 ? -3.295 -35.188 -7.941 1 87.25 305 LEU B CA 1
ATOM 7223 C C . LEU B 1 305 ? -2.453 -34.125 -7.242 1 87.25 305 LEU B C 1
ATOM 7225 O O . LEU B 1 305 ? -2.98 -33.312 -6.465 1 87.25 305 LEU B O 1
ATOM 7229 N N . PHE B 1 306 ? -1.215 -34.094 -7.559 1 86.75 306 PHE B N 1
ATOM 7230 C CA . PHE B 1 306 ? -0.329 -33.25 -6.754 1 86.75 306 PHE B CA 1
ATOM 7231 C C . PHE B 1 306 ? -0.128 -31.906 -7.406 1 86.75 306 PHE B C 1
ATOM 7233 O O . PHE B 1 306 ? 0.341 -30.953 -6.762 1 86.75 306 PHE B O 1
ATOM 7240 N N . ILE B 1 307 ? -0.53 -31.75 -8.617 1 81.94 307 ILE B N 1
ATOM 7241 C CA . ILE B 1 307 ? -0.333 -30.484 -9.32 1 81.94 307 ILE B CA 1
ATOM 7242 C C . ILE B 1 307 ? -1.133 -29.375 -8.633 1 81.94 307 ILE B C 1
ATOM 7244 O O . ILE B 1 307 ? -0.565 -28.375 -8.188 1 81.94 307 ILE B O 1
ATOM 7248 N N . PRO B 1 308 ? -2.406 -29.562 -8.398 1 79.81 308 PRO B N 1
ATOM 7249 C CA . PRO B 1 308 ? -3.172 -28.516 -7.723 1 79.81 308 PRO B CA 1
ATOM 7250 C C . PRO B 1 308 ? -2.76 -28.344 -6.266 1 79.81 308 PRO B C 1
ATOM 7252 O O . PRO B 1 308 ? -2.951 -27.266 -5.695 1 79.81 308 PRO B O 1
ATOM 7255 N N . LEU B 1 309 ? -2.156 -29.344 -5.652 1 82.12 309 LEU B N 1
ATOM 7256 C CA . LEU B 1 309 ? -1.801 -29.312 -4.238 1 82.12 309 LEU B CA 1
ATOM 7257 C C . LEU B 1 309 ? -0.475 -28.578 -4.035 1 82.12 309 LEU B C 1
ATOM 7259 O O . LEU B 1 309 ? -0.097 -28.281 -2.9 1 82.12 309 LEU B O 1
ATOM 7263 N N . GLY B 1 310 ? 0.141 -28.266 -5.137 1 84.25 310 GLY B N 1
ATOM 7264 C CA . GLY B 1 310 ? 1.439 -27.609 -5.062 1 84.25 310 GLY B CA 1
ATOM 7265 C C . GLY B 1 310 ? 1.376 -26.219 -4.473 1 84.25 310 GLY B C 1
ATOM 7266 O O . GLY B 1 310 ? 2.348 -25.75 -3.879 1 84.25 310 GLY B O 1
ATOM 7267 N N . SER B 1 311 ? 0.248 -25.625 -4.57 1 85.44 311 SER B N 1
ATOM 7268 C CA . SER B 1 311 ? 0.109 -24.266 -4.082 1 85.44 311 SER B CA 1
ATOM 7269 C C . SER B 1 311 ? -0.6 -24.219 -2.732 1 85.44 311 SER B C 1
ATOM 7271 O O . SER B 1 311 ? -0.993 -23.156 -2.256 1 85.44 311 SER B O 1
ATOM 7273 N N . LEU B 1 312 ? -0.747 -25.328 -2.119 1 85.5 312 LEU B N 1
ATOM 7274 C CA . LEU B 1 312 ? -1.549 -25.422 -0.905 1 85.5 312 LEU B CA 1
ATOM 7275 C C . LEU B 1 312 ? -0.972 -24.562 0.205 1 85.5 312 LEU B C 1
ATOM 7277 O O . LEU B 1 312 ? -1.719 -23.922 0.956 1 85.5 312 LEU B O 1
ATOM 7281 N N . GLY B 1 313 ? 0.299 -24.5 0.304 1 81.5 313 GLY B N 1
ATOM 7282 C CA . GLY B 1 313 ? 0.901 -23.672 1.335 1 81.5 313 GLY B CA 1
ATOM 7283 C C . GLY B 1 313 ? 0.567 -22.203 1.186 1 81.5 313 GLY B C 1
ATOM 7284 O O . GLY B 1 313 ? 0.218 -21.531 2.162 1 81.5 313 GLY B O 1
ATOM 7285 N N . ILE B 1 314 ? 0.681 -21.75 -0.017 1 85.81 314 ILE B N 1
ATOM 7286 C CA . ILE B 1 314 ? 0.388 -20.359 -0.307 1 85.81 314 ILE B CA 1
ATOM 7287 C C . ILE B 1 314 ? -1.093 -20.078 -0.059 1 85.81 314 ILE B C 1
ATOM 7289 O O . ILE B 1 314 ? -1.444 -19.078 0.581 1 85.81 314 ILE B O 1
ATOM 7293 N N . VAL B 1 315 ? -1.908 -20.969 -0.512 1 90.06 315 VAL B N 1
ATOM 7294 C CA . VAL B 1 315 ? -3.355 -20.844 -0.372 1 90.06 315 VAL B CA 1
ATOM 7295 C C . VAL B 1 315 ? -3.73 -20.797 1.107 1 90.06 315 VAL B C 1
ATOM 7297 O O . VAL B 1 315 ? -4.566 -19.984 1.521 1 90.06 315 VAL B O 1
ATOM 7300 N N . TYR B 1 316 ? -3.09 -21.578 1.806 1 87.31 316 TYR B N 1
ATOM 7301 C CA . TYR B 1 316 ? -3.373 -21.641 3.236 1 87.31 316 TYR B CA 1
ATOM 7302 C C . TYR B 1 316 ? -3.076 -20.297 3.902 1 87.31 316 TYR B C 1
ATOM 7304 O O . TYR B 1 316 ? -3.898 -19.781 4.664 1 87.31 316 TYR B O 1
ATOM 7312 N N . ARG B 1 317 ? -2.016 -19.734 3.656 1 84.12 317 ARG B N 1
ATOM 7313 C CA . ARG B 1 317 ? -1.637 -18.453 4.211 1 84.12 317 ARG B CA 1
ATOM 7314 C C . ARG B 1 317 ? -2.598 -17.359 3.754 1 84.12 317 ARG B C 1
ATOM 7316 O O . ARG B 1 317 ? -3 -16.5 4.551 1 84.12 317 ARG B O 1
ATOM 7323 N N . GLN B 1 318 ? -2.91 -17.484 2.504 1 87.81 318 GLN B N 1
ATOM 7324 C CA . GLN B 1 318 ? -3.83 -16.5 1.951 1 87.81 318 GLN B CA 1
ATOM 7325 C C . GLN B 1 318 ? -5.191 -16.562 2.633 1 87.81 318 GLN B C 1
ATOM 7327 O O . GLN B 1 318 ? -5.809 -15.539 2.918 1 87.81 318 GLN B O 1
ATOM 7332 N N . ILE B 1 319 ? -5.613 -17.719 2.875 1 89.12 319 ILE B N 1
ATOM 7333 C CA . ILE B 1 319 ? -6.906 -17.922 3.527 1 89.12 319 ILE B CA 1
ATOM 7334 C C . ILE B 1 319 ? -6.887 -17.266 4.906 1 89.12 319 ILE B C 1
ATOM 7336 O O . ILE B 1 319 ? -7.797 -16.5 5.258 1 89.12 319 ILE B O 1
ATOM 7340 N N . LYS B 1 320 ? -5.855 -17.453 5.609 1 86.19 320 LYS B N 1
ATOM 7341 C CA . LYS B 1 320 ? -5.742 -16.906 6.953 1 86.19 320 LYS B CA 1
ATOM 7342 C C . LYS B 1 320 ? -5.727 -15.375 6.922 1 86.19 320 LYS B C 1
ATOM 7344 O O . LYS B 1 320 ? -6.457 -14.727 7.672 1 86.19 320 LYS B O 1
ATOM 7349 N N . HIS B 1 321 ? -5.027 -14.844 6.023 1 85.12 321 HIS B N 1
ATOM 7350 C CA . HIS B 1 321 ? -4.914 -13.398 5.898 1 85.12 321 HIS B CA 1
ATOM 7351 C C . HIS B 1 321 ? -6.23 -12.781 5.449 1 85.12 321 HIS B C 1
ATOM 7353 O O . HIS B 1 321 ? -6.66 -11.758 5.992 1 85.12 321 HIS B O 1
ATOM 7359 N N . ASN B 1 322 ? -6.875 -13.383 4.477 1 89.88 322 ASN B N 1
ATOM 7360 C CA . ASN B 1 322 ? -8.109 -12.844 3.928 1 89.88 322 ASN B CA 1
ATOM 7361 C C . ASN B 1 322 ? -9.258 -12.922 4.938 1 89.88 322 ASN B C 1
ATOM 7363 O O . ASN B 1 322 ? -10.133 -12.055 4.961 1 89.88 322 ASN B O 1
ATOM 7367 N N . PHE B 1 323 ? -9.148 -13.867 5.797 1 87.75 323 PHE B N 1
ATOM 7368 C CA . PHE B 1 323 ? -10.164 -13.953 6.836 1 87.75 323 PHE B CA 1
ATOM 7369 C C . PHE B 1 323 ? -10.023 -12.82 7.84 1 87.75 323 PHE B C 1
ATOM 7371 O O . PHE B 1 323 ? -11.023 -12.273 8.32 1 87.75 323 PHE B O 1
ATOM 7378 N N . ILE B 1 324 ? -8.852 -12.438 8.133 1 86.56 324 ILE B N 1
ATOM 7379 C CA . ILE B 1 324 ? -8.602 -11.336 9.047 1 86.56 324 ILE B CA 1
ATOM 7380 C C . ILE B 1 324 ? -9.148 -10.039 8.453 1 86.56 324 ILE B C 1
ATOM 7382 O O . ILE B 1 324 ? -9.898 -9.312 9.109 1 86.56 324 ILE B O 1
ATOM 7386 N N . ASP B 1 325 ? -8.844 -9.828 7.211 1 88.5 325 ASP B N 1
ATOM 7387 C CA . ASP B 1 325 ? -9.297 -8.617 6.531 1 88.5 325 ASP B CA 1
ATOM 7388 C C . ASP B 1 325 ? -10.82 -8.586 6.426 1 88.5 325 ASP B C 1
ATOM 7390 O O . ASP B 1 325 ? -11.43 -7.535 6.613 1 88.5 325 ASP B O 1
ATOM 7394 N N . MET B 1 326 ? -11.328 -9.68 6.133 1 88.25 326 MET B N 1
ATOM 7395 C CA . MET B 1 326 ? -12.781 -9.773 6.004 1 88.25 326 MET B CA 1
ATOM 7396 C C . MET B 1 326 ? -13.461 -9.523 7.348 1 88.25 326 MET B C 1
ATOM 7398 O O . MET B 1 326 ? -14.492 -8.844 7.406 1 88.25 326 MET B O 1
ATOM 7402 N N . ASN B 1 327 ? -12.898 -10.062 8.391 1 86.44 327 ASN B N 1
ATOM 7403 C CA . ASN B 1 327 ? -13.453 -9.859 9.727 1 86.44 327 ASN B CA 1
ATOM 7404 C C . ASN B 1 327 ? -13.414 -8.391 10.133 1 86.44 327 ASN B C 1
ATOM 7406 O O . ASN B 1 327 ? -14.352 -7.887 10.75 1 86.44 327 ASN B O 1
ATOM 7410 N N . ASN B 1 328 ? -12.359 -7.738 9.766 1 86.75 328 ASN B N 1
ATOM 7411 C CA . ASN B 1 328 ? -12.258 -6.312 10.039 1 86.75 328 ASN B CA 1
ATOM 7412 C C . ASN B 1 328 ? -13.359 -5.523 9.328 1 86.75 328 ASN B C 1
ATOM 7414 O O . ASN B 1 328 ? -13.945 -4.605 9.906 1 86.75 328 ASN B O 1
ATOM 7418 N N . MET B 1 329 ? -13.609 -5.887 8.188 1 88.44 329 MET B N 1
ATOM 7419 C CA . MET B 1 329 ? -14.648 -5.215 7.406 1 88.44 329 MET B CA 1
ATOM 7420 C C . MET B 1 329 ? -16.031 -5.512 7.973 1 88.44 329 MET B C 1
ATOM 7422 O O . MET B 1 329 ? -16.859 -4.609 8.117 1 88.44 329 MET B O 1
ATOM 7426 N N . PHE B 1 330 ? -16.281 -6.75 8.359 1 85.62 330 PHE B N 1
ATOM 7427 C CA . PHE B 1 330 ? -17.578 -7.125 8.875 1 85.62 330 PHE B CA 1
ATOM 7428 C C . PHE B 1 330 ? -17.812 -6.531 10.266 1 85.62 330 PHE B C 1
ATOM 7430 O O . PHE B 1 330 ? -18.953 -6.273 10.656 1 85.62 330 PHE B O 1
ATOM 7437 N N . ASP B 1 331 ? -16.719 -6.297 10.938 1 85.44 331 ASP B N 1
ATOM 7438 C CA . ASP B 1 331 ? -16.828 -5.59 12.211 1 85.44 331 ASP B CA 1
ATOM 7439 C C . ASP B 1 331 ? -17.406 -4.191 12.016 1 85.44 331 ASP B C 1
ATOM 7441 O O . ASP B 1 331 ? -18.156 -3.695 12.859 1 85.44 331 ASP B O 1
ATOM 7445 N N . LEU B 1 332 ? -17.094 -3.656 10.922 1 85.62 332 LEU B N 1
ATOM 7446 C CA . LEU B 1 332 ? -17.656 -2.354 10.602 1 85.62 332 LEU B CA 1
ATOM 7447 C C . LEU B 1 332 ? -19.156 -2.461 10.344 1 85.62 332 LEU B C 1
ATOM 7449 O O . LEU B 1 332 ? -19.922 -1.589 10.758 1 85.62 332 LEU B O 1
ATOM 7453 N N . LEU B 1 333 ? -19.578 -3.508 9.742 1 86.19 333 LEU B N 1
ATOM 7454 C CA . LEU B 1 333 ? -20.969 -3.719 9.398 1 86.19 333 LEU B CA 1
ATOM 7455 C C . LEU B 1 333 ? -21.797 -4.051 10.641 1 86.19 333 LEU B C 1
ATOM 7457 O O . LEU B 1 333 ? -23 -3.783 10.688 1 86.19 333 LEU B O 1
ATOM 7461 N N . ASP B 1 334 ? -21.109 -4.551 11.578 1 86.19 334 ASP B N 1
ATOM 7462 C CA . ASP B 1 334 ? -21.812 -4.973 12.789 1 86.19 334 ASP B CA 1
ATOM 7463 C C . ASP B 1 334 ? -22 -3.803 13.758 1 86.19 334 ASP B C 1
ATOM 7465 O O . ASP B 1 334 ? -22.781 -3.885 14.695 1 86.19 334 ASP B O 1
ATOM 7469 N N . ARG B 1 335 ? -21.406 -2.709 13.453 1 87.12 335 ARG B N 1
ATOM 7470 C CA . ARG B 1 335 ? -21.562 -1.54 14.312 1 87.12 335 ARG B CA 1
ATOM 7471 C C . ARG B 1 335 ? -22.938 -0.898 14.141 1 87.12 335 ARG B C 1
ATOM 7473 O O . ARG B 1 335 ? -23.406 -0.745 13.016 1 87.12 335 ARG B O 1
ATOM 7480 N N . GLN B 1 336 ? -23.5 -0.593 15.25 1 88.75 336 GLN B N 1
ATOM 7481 C CA . GLN B 1 336 ? -24.828 0.022 15.211 1 88.75 336 GLN B CA 1
ATOM 7482 C C . GLN B 1 336 ? -24.75 1.509 15.547 1 88.75 336 GLN B C 1
ATOM 7484 O O . GLN B 1 336 ? -23.969 1.918 16.406 1 88.75 336 GLN B O 1
ATOM 7489 N N . PRO B 1 337 ? -25.531 2.254 14.773 1 89.19 337 PRO B N 1
ATOM 7490 C CA . PRO B 1 337 ? -25.562 3.686 15.086 1 89.19 337 PRO B CA 1
ATOM 7491 C C . PRO B 1 337 ? -26.219 3.986 16.422 1 89.19 337 PRO B C 1
ATOM 7493 O O . PRO B 1 337 ? -27.172 3.303 16.812 1 89.19 337 PRO B O 1
ATOM 7496 N N . ASN B 1 338 ? -25.75 4.984 17.078 1 85.56 338 ASN B N 1
ATOM 7497 C CA . ASN B 1 338 ? -26.328 5.422 18.344 1 85.56 338 ASN B CA 1
ATOM 7498 C C . ASN B 1 338 ? -27.609 6.227 18.125 1 85.56 338 ASN B C 1
ATOM 7500 O O . ASN B 1 338 ? -28.5 6.219 18.969 1 85.56 338 ASN B O 1
ATOM 7504 N N . VAL B 1 339 ? -27.594 6.93 17.062 1 88.69 339 VAL B N 1
ATOM 7505 C CA . VAL B 1 339 ? -28.75 7.762 16.75 1 88.69 339 VAL B CA 1
ATOM 7506 C C . VAL B 1 339 ? -29.531 7.145 15.594 1 88.69 339 VAL B C 1
ATOM 7508 O O . VAL B 1 339 ? -29.016 7.008 14.484 1 88.69 339 VAL B O 1
ATOM 7511 N N . SER B 1 340 ? -30.609 6.574 15.836 1 86.81 340 SER B N 1
ATOM 7512 C CA . SER B 1 340 ? -31.438 5.977 14.797 1 86.81 340 SER B CA 1
ATOM 7513 C C . SER B 1 340 ? -32.938 6.234 15.047 1 86.81 340 SER B C 1
ATOM 7515 O O . SER B 1 340 ? -33.312 6.531 16.172 1 86.81 340 SER B O 1
ATOM 7517 N N . SER B 1 341 ? -33.594 6.387 13.953 1 87.38 341 SER B N 1
ATOM 7518 C CA . SER B 1 341 ? -35.062 6.512 14.055 1 87.38 341 SER B CA 1
ATOM 7519 C C . SER B 1 341 ? -35.75 5.184 13.773 1 87.38 341 SER B C 1
ATOM 7521 O O . SER B 1 341 ? -35.219 4.34 13.055 1 87.38 341 SER B O 1
ATOM 7523 N N . SER B 1 342 ? -36.844 5.078 14.477 1 85 342 SER B N 1
ATOM 7524 C CA . SER B 1 342 ? -37.625 3.887 14.211 1 85 342 SER B CA 1
ATOM 7525 C C . SER B 1 342 ? -38.156 3.875 12.773 1 85 342 SER B C 1
ATOM 7527 O O . SER B 1 342 ? -38.281 4.93 12.156 1 85 342 SER B O 1
ATOM 7529 N N . LYS B 1 343 ? -38.25 2.76 12.188 1 84.88 343 LYS B N 1
ATOM 7530 C CA . LYS B 1 343 ? -38.719 2.604 10.812 1 84.88 343 LYS B CA 1
ATOM 7531 C C . LYS B 1 343 ? -40.094 3.252 10.625 1 84.88 343 LYS B C 1
ATOM 7533 O O . LYS B 1 343 ? -40.406 3.736 9.531 1 84.88 343 LYS B O 1
ATOM 7538 N N . GLU B 1 344 ? -40.812 3.404 11.727 1 90.56 344 GLU B N 1
ATOM 7539 C CA . GLU B 1 344 ? -42.156 3.934 11.633 1 90.56 344 GLU B CA 1
ATOM 7540 C C . GLU B 1 344 ? -42.219 5.363 12.164 1 90.56 344 GLU B C 1
ATOM 7542 O O . GLU B 1 344 ? -43.312 5.891 12.383 1 90.56 344 GLU B O 1
ATOM 7547 N N . ALA B 1 345 ? -41.125 5.969 12.234 1 92.06 345 ALA B N 1
ATOM 7548 C CA . ALA B 1 345 ? -41.125 7.332 12.758 1 92.06 345 ALA B CA 1
ATOM 7549 C C . ALA B 1 345 ? -41.75 8.297 11.766 1 92.06 345 ALA B C 1
ATOM 7551 O O . ALA B 1 345 ? -41.5 8.227 10.562 1 92.06 345 ALA B O 1
ATOM 7552 N N . PRO B 1 346 ? -42.594 9.109 12.242 1 94.06 346 PRO B N 1
ATOM 7553 C CA . PRO B 1 346 ? -43.25 10.062 11.344 1 94.06 346 PRO B CA 1
ATOM 7554 C C . PRO B 1 346 ? -42.281 11.133 10.82 1 94.06 346 PRO B C 1
ATOM 7556 O O . PRO B 1 346 ? -41.281 11.43 11.453 1 94.06 346 PRO B O 1
ATOM 7559 N N . LYS B 1 347 ? -42.625 11.695 9.625 1 95.69 347 LYS B N 1
ATOM 7560 C CA . LYS B 1 347 ? -41.875 12.797 9.047 1 95.69 347 LYS B CA 1
ATOM 7561 C C . LYS B 1 347 ? -42.219 14.125 9.727 1 95.69 347 LYS B C 1
ATOM 7563 O O . LYS B 1 347 ? -43.312 14.281 10.258 1 95.69 347 LYS B O 1
ATOM 7568 N N . ILE B 1 348 ? -41.312 14.977 9.719 1 95.19 348 ILE B N 1
ATOM 7569 C CA . ILE B 1 348 ? -41.5 16.266 10.359 1 95.19 348 ILE B CA 1
ATOM 7570 C C . ILE B 1 348 ? -42.5 17.094 9.547 1 95.19 348 ILE B C 1
ATOM 7572 O O . ILE B 1 348 ? -42.5 17.047 8.312 1 95.19 348 ILE B O 1
ATOM 7576 N N . LYS B 1 349 ? -43.406 17.688 10.211 1 94.25 349 LYS B N 1
ATOM 7577 C CA . LYS B 1 349 ? -44.312 18.656 9.609 1 94.25 349 LYS B CA 1
ATOM 7578 C C . LYS B 1 349 ? -43.938 20.094 10.008 1 94.25 349 LYS B C 1
ATOM 7580 O O . LYS B 1 349 ? -44.25 20.531 11.117 1 94.25 349 LYS B O 1
ATOM 7585 N N . ILE B 1 350 ? -43.312 20.75 9.062 1 90.19 350 ILE B N 1
ATOM 7586 C CA . ILE B 1 350 ? -42.844 22.094 9.398 1 90.19 350 ILE B CA 1
ATOM 7587 C C . ILE B 1 350 ? -43.812 23.141 8.867 1 90.19 350 ILE B C 1
ATOM 7589 O O . ILE B 1 350 ? -44.219 23.094 7.699 1 90.19 350 ILE B O 1
ATOM 7593 N N . SER B 1 351 ? -44.312 23.984 9.789 1 86.88 351 SER B N 1
ATOM 7594 C CA . SER B 1 351 ? -45.219 25.047 9.406 1 86.88 351 SER B CA 1
ATOM 7595 C C . SER B 1 351 ? -44.594 26.422 9.586 1 86.88 351 SER B C 1
ATOM 7597 O O . SER B 1 351 ? -44.562 27.219 8.648 1 86.88 351 SER B O 1
ATOM 7599 N N . GLN B 1 352 ? -44.031 26.734 10.719 1 87.69 352 GLN B N 1
ATOM 7600 C CA . GLN B 1 352 ? -43.531 28.078 11.023 1 87.69 352 GLN B CA 1
ATOM 7601 C C . GLN B 1 352 ? -42 28.047 11.281 1 87.69 352 GLN B C 1
ATOM 7603 O O . GLN B 1 352 ? -41.312 29.062 11.102 1 87.69 352 GLN B O 1
ATOM 7608 N N . GLY B 1 353 ? -41.469 26.906 11.664 1 92.62 353 GLY B N 1
ATOM 7609 C CA . GLY B 1 353 ? -40.031 26.797 11.93 1 92.62 353 GLY B CA 1
ATOM 7610 C C . GLY B 1 353 ? -39.656 27.281 13.312 1 92.62 353 GLY B C 1
ATOM 7611 O O . GLY B 1 353 ? -38.594 27.891 13.484 1 92.62 353 GLY B O 1
ATOM 7612 N N . LYS B 1 354 ? -40.5 27.172 14.328 1 95.5 354 LYS B N 1
ATOM 7613 C CA . LYS B 1 354 ? -40.188 27.484 15.719 1 95.5 354 LYS B CA 1
ATOM 7614 C C . LYS B 1 354 ? -39.312 26.422 16.359 1 95.5 354 LYS B C 1
ATOM 7616 O O . LYS B 1 354 ? -39.562 25.219 16.188 1 95.5 354 LYS B O 1
ATOM 7621 N N . VAL B 1 355 ? -38.25 26.812 16.984 1 97.31 355 VAL B N 1
ATOM 7622 C CA . VAL B 1 355 ? -37.312 25.891 17.625 1 97.31 355 VAL B CA 1
ATOM 7623 C C . VAL B 1 355 ? -37.281 26.141 19.125 1 97.31 355 VAL B C 1
ATOM 7625 O O . VAL B 1 355 ? -37.125 27.281 19.562 1 97.31 355 VAL B O 1
ATOM 7628 N N . GLU B 1 356 ? -37.406 25.094 19.906 1 97.69 356 GLU B N 1
ATOM 7629 C CA . GLU B 1 356 ? -37.406 25.203 21.359 1 97.69 356 GLU B CA 1
ATOM 7630 C C . GLU B 1 356 ? -36.406 24.234 21.984 1 97.69 356 GLU B C 1
ATOM 7632 O O . GLU B 1 356 ? -36.5 23.016 21.734 1 97.69 356 GLU B O 1
ATOM 7637 N N . PHE B 1 357 ? -35.5 24.766 22.719 1 97.5 357 PHE B N 1
ATOM 7638 C CA . PHE B 1 357 ? -34.625 23.969 23.562 1 97.5 357 PHE B CA 1
ATOM 7639 C C . PHE B 1 357 ? -35.156 23.922 25 1 97.5 357 PHE B C 1
ATOM 7641 O O . PHE B 1 357 ? -35.25 24.953 25.656 1 97.5 357 PHE B O 1
ATOM 7648 N N . LYS B 1 358 ? -35.469 22.703 25.438 1 97.25 358 LYS B N 1
ATOM 7649 C CA . LYS B 1 358 ? -36.062 22.547 26.781 1 97.25 358 LYS B CA 1
ATOM 7650 C C . LYS B 1 358 ? -35.125 21.75 27.688 1 97.25 358 LYS B C 1
ATOM 7652 O O . LYS B 1 358 ? -35.094 20.516 27.609 1 97.25 358 LYS B O 1
ATOM 7657 N N . HIS B 1 359 ? -34.469 22.422 28.609 1 96.19 359 HIS B N 1
ATOM 7658 C CA . HIS B 1 359 ? -33.656 21.812 29.656 1 96.19 359 HIS B CA 1
ATOM 7659 C C . HIS B 1 359 ? -32.688 20.812 29.078 1 96.19 359 HIS B C 1
ATOM 7661 O O . HIS B 1 359 ? -32.625 19.656 29.5 1 96.19 359 HIS B O 1
ATOM 7667 N N . ILE B 1 360 ? -31.984 21.281 28.188 1 95.88 360 ILE B N 1
ATOM 7668 C CA . ILE B 1 360 ? -31.078 20.422 27.438 1 95.88 360 ILE B CA 1
ATOM 7669 C C . ILE B 1 360 ? -29.812 20.172 28.25 1 95.88 360 ILE B C 1
ATOM 7671 O O . ILE B 1 360 ? -29.156 21.109 28.719 1 95.88 360 ILE B O 1
ATOM 7675 N N . SER B 1 361 ? -29.438 18.906 28.453 1 96.12 361 SER B N 1
ATOM 7676 C CA . SER B 1 361 ? -28.172 18.453 29.016 1 96.12 361 SER B CA 1
ATOM 7677 C C . SER B 1 361 ? -27.5 17.422 28.109 1 96.12 361 SER B C 1
ATOM 7679 O O . SER B 1 361 ? -28.172 16.547 27.562 1 96.12 361 SER B O 1
ATOM 7681 N N . PHE B 1 362 ? -26.281 17.625 27.938 1 95.12 362 PHE B N 1
ATOM 7682 C CA . PHE B 1 362 ? -25.578 16.75 27.016 1 95.12 362 PHE B CA 1
ATOM 7683 C C . PHE B 1 362 ? -24.109 16.578 27.406 1 95.12 362 PHE B C 1
ATOM 7685 O O . PHE B 1 362 ? -23.5 17.516 27.922 1 95.12 362 PHE B O 1
ATOM 7692 N N . ALA B 1 363 ? -23.625 15.367 27.281 1 93 363 ALA B N 1
ATOM 7693 C CA . ALA B 1 363 ? -22.219 15.023 27.453 1 93 363 ALA B CA 1
ATOM 7694 C C . ALA B 1 363 ? -21.75 14.062 26.359 1 93 363 ALA B C 1
ATOM 7696 O O . ALA B 1 363 ? -22.484 13.148 25.984 1 93 363 ALA B O 1
ATOM 7697 N N . TYR B 1 364 ? -20.625 14.484 25.781 1 87.5 364 TYR B N 1
ATOM 7698 C CA . TYR B 1 364 ? -20.016 13.523 24.859 1 87.5 364 TYR B CA 1
ATOM 7699 C C . TYR B 1 364 ? -19.594 12.258 25.594 1 87.5 364 TYR B C 1
ATOM 7701 O O . TYR B 1 364 ? -19.344 12.281 26.797 1 87.5 364 TYR B O 1
ATOM 7709 N N . GLU B 1 365 ? -19.484 11.203 24.875 1 82.44 365 GLU B N 1
ATOM 7710 C CA . GLU B 1 365 ? -19.156 9.93 25.5 1 82.44 365 GLU B CA 1
ATOM 7711 C C . GLU B 1 365 ? -17.812 10.016 26.25 1 82.44 365 GLU B C 1
ATOM 7713 O O . GLU B 1 365 ? -16.797 10.344 25.641 1 82.44 365 GLU B O 1
ATOM 7718 N N . GLY B 1 366 ? -17.844 9.742 27.406 1 77.12 366 GLY B N 1
ATOM 7719 C CA . GLY B 1 366 ? -16.641 9.68 28.219 1 77.12 366 GLY B CA 1
ATOM 7720 C C . GLY B 1 366 ? -16.172 11.039 28.672 1 77.12 366 GLY B C 1
ATOM 7721 O O . GLY B 1 366 ? -15.078 11.164 29.25 1 77.12 366 GLY B O 1
ATOM 7722 N N . LYS B 1 367 ? -16.906 12.102 28.406 1 82.75 367 LYS B N 1
ATOM 7723 C CA . LYS B 1 367 ? -16.5 13.453 28.797 1 82.75 367 LYS B CA 1
ATOM 7724 C C . LYS B 1 367 ? -17.5 14.07 29.766 1 82.75 367 LYS B C 1
ATOM 7726 O O . LYS B 1 367 ? -18.547 13.477 30.047 1 82.75 367 LYS B O 1
ATOM 7731 N N . ASP B 1 368 ? -17.109 15.109 30.25 1 83.44 368 ASP B N 1
ATOM 7732 C CA . ASP B 1 368 ? -17.984 15.852 31.156 1 83.44 368 ASP B CA 1
ATOM 7733 C C . ASP B 1 368 ? -19.109 16.531 30.391 1 83.44 368 ASP B C 1
ATOM 7735 O O . ASP B 1 368 ? -19.047 16.672 29.172 1 83.44 368 ASP B O 1
ATOM 7739 N N . LYS B 1 369 ? -20.094 16.922 31.188 1 89.25 369 LYS B N 1
ATOM 7740 C CA . LYS B 1 369 ? -21.25 17.594 30.594 1 89.25 369 LYS B CA 1
ATOM 7741 C C . LYS B 1 369 ? -20.844 18.922 29.969 1 89.25 369 LYS B C 1
ATOM 7743 O O . LYS B 1 369 ? -20.219 19.766 30.625 1 89.25 369 LYS B O 1
ATOM 7748 N N . VAL B 1 370 ? -21.141 19.047 28.734 1 90.88 370 VAL B N 1
ATOM 7749 C CA . VAL B 1 370 ? -20.828 20.25 27.984 1 90.88 370 VAL B CA 1
ATOM 7750 C C . VAL B 1 370 ? -21.984 21.25 28.125 1 90.88 370 VAL B C 1
ATOM 7752 O O . VAL B 1 370 ? -21.75 22.453 28.219 1 90.88 370 VAL B O 1
ATOM 7755 N N . LEU B 1 371 ? -23.203 20.75 28.141 1 94.62 371 LEU B N 1
ATOM 7756 C CA . LEU B 1 371 ? -24.406 21.562 28.328 1 94.62 371 LEU B CA 1
ATOM 7757 C C . LEU B 1 371 ? -25.156 21.125 29.578 1 94.62 371 LEU B C 1
ATOM 7759 O O . LEU B 1 371 ? -25.359 19.938 29.812 1 94.62 371 LEU B O 1
ATOM 7763 N N . LYS B 1 372 ? -25.484 22.156 30.375 1 95.75 372 LYS B N 1
ATOM 7764 C CA . LYS B 1 372 ? -26.141 21.922 31.656 1 95.75 372 LYS B CA 1
ATOM 7765 C C . LYS B 1 372 ? -27.469 22.672 31.734 1 95.75 372 LYS B C 1
ATOM 7767 O O . LYS B 1 372 ? -27.516 23.812 32.188 1 95.75 372 LYS B O 1
ATOM 7772 N N . ASP B 1 373 ? -28.5 22.062 31.406 1 94.75 373 ASP B N 1
ATOM 7773 C CA . ASP B 1 373 ? -29.859 22.547 31.562 1 94.75 373 ASP B CA 1
ATOM 7774 C C . ASP B 1 373 ? -30.078 23.859 30.797 1 94.75 373 ASP B C 1
ATOM 7776 O O . ASP B 1 373 ? -30.484 24.859 31.359 1 94.75 373 ASP B O 1
ATOM 7780 N N . VAL B 1 374 ? -29.859 23.828 29.547 1 95.75 374 VAL B N 1
ATOM 7781 C CA . VAL B 1 374 ? -29.984 25 28.688 1 95.75 374 VAL B CA 1
ATOM 7782 C C . VAL B 1 374 ? -31.391 25.062 28.094 1 95.75 374 VAL B C 1
ATOM 7784 O O . VAL B 1 374 ? -31.891 24.078 27.562 1 95.75 374 VAL B O 1
ATOM 7787 N N . SER B 1 375 ? -32.031 26.234 28.281 1 96.88 375 SER B N 1
ATOM 7788 C CA . SER B 1 375 ? -33.375 26.422 27.719 1 96.88 375 SER B CA 1
ATOM 7789 C C . SER B 1 375 ? -33.5 27.781 27.031 1 96.88 375 SER B C 1
ATOM 7791 O O . SER B 1 375 ? -33.062 28.797 27.562 1 96.88 375 SER B O 1
ATOM 7793 N N . PHE B 1 376 ? -34 27.781 25.797 1 96.12 376 PHE B N 1
ATOM 7794 C CA . PHE B 1 376 ? -34.344 29.016 25.078 1 96.12 376 PHE B CA 1
ATOM 7795 C C . PHE B 1 376 ? -35.219 28.719 23.875 1 96.12 376 PHE B C 1
ATOM 7797 O O . PHE B 1 376 ? -35.375 27.562 23.484 1 96.12 376 PHE B O 1
ATOM 7804 N N . VAL B 1 377 ? -35.812 29.766 23.312 1 96.31 377 VAL B N 1
ATOM 7805 C CA . VAL B 1 377 ? -36.75 29.609 22.203 1 96.31 377 VAL B CA 1
ATOM 7806 C C . VAL B 1 377 ? -36.344 30.531 21.047 1 96.31 377 VAL B C 1
ATOM 7808 O O . VAL B 1 377 ? -35.844 31.641 21.281 1 96.31 377 VAL B O 1
ATOM 7811 N N . ILE B 1 378 ? -36.5 30 19.891 1 96.12 378 ILE B N 1
ATOM 7812 C CA . ILE B 1 378 ? -36.375 30.797 18.672 1 96.12 378 ILE B CA 1
ATOM 7813 C C . ILE B 1 378 ? -37.688 30.859 17.938 1 96.12 378 ILE B C 1
ATOM 7815 O O . ILE B 1 378 ? -38.156 29.875 17.344 1 96.12 378 ILE B O 1
ATOM 7819 N N . ASP B 1 379 ? -38.219 32.031 17.922 1 94.06 379 ASP B N 1
ATOM 7820 C CA . ASP B 1 379 ? -39.5 32.219 17.266 1 94.06 379 ASP B CA 1
ATOM 7821 C C . ASP B 1 379 ? -39.344 32.219 15.742 1 94.06 379 ASP B C 1
ATOM 7823 O O . ASP B 1 379 ? -38.25 32.469 15.227 1 94.06 379 ASP B O 1
ATOM 7827 N N . PRO B 1 380 ? -40.469 31.922 15.023 1 92.62 380 PRO B N 1
ATOM 7828 C CA . PRO B 1 380 ? -40.375 31.922 13.555 1 92.62 380 PRO B CA 1
ATOM 7829 C C . PRO B 1 380 ? -39.906 33.25 12.992 1 92.62 380 PRO B C 1
ATOM 7831 O O . PRO B 1 380 ? -40.375 34.312 13.391 1 92.62 380 PRO B O 1
ATOM 7834 N N . GLY B 1 381 ? -38.844 33.156 12.125 1 88.44 381 GLY B N 1
ATOM 7835 C CA . GLY B 1 381 ? -38.344 34.344 11.461 1 88.44 381 GLY B CA 1
ATOM 7836 C C . GLY B 1 381 ? -37.406 35.188 12.328 1 88.44 381 GLY B C 1
ATOM 7837 O O . GLY B 1 381 ? -37 36.281 11.953 1 88.44 381 GLY B O 1
ATOM 7838 N N . GLN B 1 382 ? -37.094 34.625 13.469 1 91.25 382 GLN B N 1
ATOM 7839 C CA . GLN B 1 382 ? -36.219 35.344 14.406 1 91.25 382 GLN B CA 1
ATOM 7840 C C . GLN B 1 382 ? -34.75 34.969 14.18 1 91.25 382 GLN B C 1
ATOM 7842 O O . GLN B 1 382 ? -34.438 33.812 13.852 1 91.25 382 GLN B O 1
ATOM 7847 N N . LYS B 1 383 ? -33.938 35.938 14.242 1 92 383 LYS B N 1
ATOM 7848 C CA . LYS B 1 383 ? -32.5 35.719 14.25 1 92 383 LYS B CA 1
ATOM 7849 C C . LYS B 1 383 ? -31.938 35.75 15.664 1 92 383 LYS B C 1
ATOM 7851 O O . LYS B 1 383 ? -31.953 36.781 16.328 1 92 383 LYS B O 1
ATOM 7856 N N . VAL B 1 384 ? -31.516 34.594 16.125 1 93.62 384 VAL B N 1
ATOM 7857 C CA . VAL B 1 384 ? -30.969 34.469 17.484 1 93.62 384 VAL B CA 1
ATOM 7858 C C . VAL B 1 384 ? -29.484 34.125 17.406 1 93.62 384 VAL B C 1
ATOM 7860 O O . VAL B 1 384 ? -29.062 33.25 16.656 1 93.62 384 VAL B O 1
ATOM 7863 N N . ALA B 1 385 ? -28.672 34.844 18.172 1 93.44 385 ALA B N 1
ATOM 7864 C CA . ALA B 1 385 ? -27.219 34.625 18.203 1 93.44 385 ALA B CA 1
ATOM 7865 C C . ALA B 1 385 ? -26.781 34.031 19.531 1 93.44 385 ALA B C 1
ATOM 7867 O O . ALA B 1 385 ? -27.297 34.375 20.578 1 93.44 385 ALA B O 1
ATOM 7868 N N . ILE B 1 386 ? -25.938 33.125 19.406 1 94 386 ILE B N 1
ATOM 7869 C CA . ILE B 1 386 ? -25.312 32.531 20.578 1 94 386 ILE B CA 1
ATOM 7870 C C . ILE B 1 386 ? -23.844 32.906 20.656 1 94 386 ILE B C 1
ATOM 7872 O O . ILE B 1 386 ? -23.094 32.719 19.688 1 94 386 ILE B O 1
ATOM 7876 N N . VAL B 1 387 ? -23.438 33.5 21.797 1 91.19 387 VAL B N 1
ATOM 7877 C CA . VAL B 1 387 ? -22.062 33.906 21.984 1 91.19 387 VAL B CA 1
ATOM 7878 C C . VAL B 1 387 ? -21.531 33.375 23.312 1 91.19 387 VAL B C 1
ATOM 7880 O O . VAL B 1 387 ? -22.297 32.969 24.172 1 91.19 387 VAL B O 1
ATOM 7883 N N . GLY B 1 388 ? -20.281 33.25 23.328 1 87.06 388 GLY B N 1
ATOM 7884 C CA . GLY B 1 388 ? -19.625 32.75 24.516 1 87.06 388 GLY B CA 1
ATOM 7885 C C . GLY B 1 388 ? -18.172 32.375 24.297 1 87.06 388 GLY B C 1
ATOM 7886 O O . GLY B 1 388 ? -17.672 32.438 23.156 1 87.06 388 GLY B O 1
ATOM 7887 N N . GLN B 1 389 ? -17.594 31.984 25.359 1 80.69 389 GLN B N 1
ATOM 7888 C CA . GLN B 1 389 ? -16.188 31.609 25.281 1 80.69 389 GLN B CA 1
ATOM 7889 C C . GLN B 1 389 ? -16.016 30.266 24.562 1 80.69 389 GLN B C 1
ATOM 7891 O O . GLN B 1 389 ? -16.984 29.547 24.359 1 80.69 389 GLN B O 1
ATOM 7896 N N . SER B 1 390 ? -14.773 30.047 24.094 1 77.69 390 SER B N 1
ATOM 7897 C CA . SER B 1 390 ? -14.477 28.75 23.453 1 77.69 390 SER B CA 1
ATOM 7898 C C . SER B 1 390 ? -14.734 27.594 24.406 1 77.69 390 SER B C 1
ATOM 7900 O O . SER B 1 390 ? -14.398 27.672 25.594 1 77.69 390 SER B O 1
ATOM 7902 N N . GLY B 1 391 ? -15.414 26.594 23.984 1 78.44 391 GLY B N 1
ATOM 7903 C CA . GLY B 1 391 ? -15.688 25.422 24.797 1 78.44 391 GLY B CA 1
ATOM 7904 C C . GLY B 1 391 ? -16.969 25.531 25.594 1 78.44 391 GLY B C 1
ATOM 7905 O O . GLY B 1 391 ? -17.297 24.641 26.391 1 78.44 391 GLY B O 1
ATOM 7906 N N . SER B 1 392 ? -17.656 26.594 25.359 1 83.12 392 SER B N 1
ATOM 7907 C CA . SER B 1 392 ? -18.859 26.812 26.156 1 83.12 392 SER B CA 1
ATOM 7908 C C . SER B 1 392 ? -20.016 25.938 25.672 1 83.12 392 SER B C 1
ATOM 7910 O O . SER B 1 392 ? -21.031 25.812 26.344 1 83.12 392 SER B O 1
ATOM 7912 N N . GLY B 1 393 ? -19.859 25.266 24.531 1 87.38 393 GLY B N 1
ATOM 7913 C CA . GLY B 1 393 ? -20.891 24.344 24.047 1 87.38 393 GLY B CA 1
ATOM 7914 C C . GLY B 1 393 ? -21.688 24.906 22.891 1 87.38 393 GLY B C 1
ATOM 7915 O O . GLY B 1 393 ? -22.719 24.328 22.5 1 87.38 393 GLY B O 1
ATOM 7916 N N . LYS B 1 394 ? -21.312 25.969 22.344 1 89.94 394 LYS B N 1
ATOM 7917 C CA . LYS B 1 394 ? -22.047 26.641 21.281 1 89.94 394 LYS B CA 1
ATOM 7918 C C . LYS B 1 394 ? -22.25 25.719 20.078 1 89.94 394 LYS B C 1
ATOM 7920 O O . LYS B 1 394 ? -23.375 25.531 19.609 1 89.94 394 LYS B O 1
ATOM 7925 N N . SER B 1 395 ? -21.172 25.078 19.656 1 89.12 395 SER B N 1
ATOM 7926 C CA . SER B 1 395 ? -21.234 24.219 18.484 1 89.12 395 SER B CA 1
ATOM 7927 C C . SER B 1 395 ? -22 22.922 18.766 1 89.12 395 SER B C 1
ATOM 7929 O O . SER B 1 395 ? -22.594 22.328 17.859 1 89.12 395 SER B O 1
ATOM 7931 N N . THR B 1 396 ? -22 22.531 20.031 1 92.44 396 THR B N 1
ATOM 7932 C CA . THR B 1 396 ? -22.734 21.344 20.438 1 92.44 396 THR B CA 1
ATOM 7933 C C . THR B 1 396 ? -24.234 21.547 20.25 1 92.44 396 THR B C 1
ATOM 7935 O O . THR B 1 396 ? -24.953 20.609 19.875 1 92.44 396 THR B O 1
ATOM 7938 N N . LEU B 1 397 ? -24.672 22.766 20.469 1 94.12 397 LEU B N 1
ATOM 7939 C CA . LEU B 1 397 ? -26.094 23.062 20.281 1 94.12 397 LEU B CA 1
ATOM 7940 C C . LEU B 1 397 ? -26.516 22.859 18.828 1 94.12 397 LEU B C 1
ATOM 7942 O O . LEU B 1 397 ? -27.578 22.328 18.562 1 94.12 397 LEU B O 1
ATOM 7946 N N . ALA B 1 398 ? -25.672 23.312 17.938 1 93.62 398 ALA B N 1
ATOM 7947 C CA . ALA B 1 398 ? -25.938 23.156 16.516 1 93.62 398 ALA B CA 1
ATOM 7948 C C . ALA B 1 398 ? -25.984 21.672 16.141 1 93.62 398 ALA B C 1
ATOM 7950 O O . ALA B 1 398 ? -26.859 21.25 15.375 1 93.62 398 ALA B O 1
ATOM 7951 N N . LYS B 1 399 ? -25.156 20.891 16.719 1 93.88 399 LYS B N 1
ATOM 7952 C CA . LYS B 1 399 ? -25.078 19.469 16.406 1 93.88 399 LYS B CA 1
ATOM 7953 C C . LYS B 1 399 ? -26.281 18.719 16.969 1 93.88 399 LYS B C 1
ATOM 7955 O O . LYS B 1 399 ? -26.75 17.75 16.375 1 93.88 399 LYS B O 1
ATOM 7960 N N . LEU B 1 400 ? -26.734 19.188 18.109 1 95.25 400 LEU B N 1
ATOM 7961 C CA . LEU B 1 400 ? -27.906 18.578 18.719 1 95.25 400 LEU B CA 1
ATOM 7962 C C . LEU B 1 400 ? -29.172 18.906 17.922 1 95.25 400 LEU B C 1
ATOM 7964 O O . LEU B 1 400 ? -30.031 18.062 17.734 1 95.25 400 LEU B O 1
ATOM 7968 N N . LEU B 1 401 ? -29.234 20.188 17.516 1 95.75 401 LEU B N 1
ATOM 7969 C CA . LEU B 1 401 ? -30.391 20.609 16.734 1 95.75 401 LEU B CA 1
ATOM 7970 C C . LEU B 1 401 ? -30.453 19.812 15.422 1 95.75 401 LEU B C 1
ATOM 7972 O O . LEU B 1 401 ? -31.547 19.453 14.977 1 95.75 401 LEU B O 1
ATOM 7976 N N . PHE B 1 402 ? -29.281 19.516 14.852 1 95.56 402 PHE B N 1
ATOM 7977 C CA . PHE B 1 402 ? -29.219 18.75 13.617 1 95.56 402 PHE B CA 1
ATOM 7978 C C . PHE B 1 402 ? -29.297 17.25 13.906 1 95.56 402 PHE B C 1
ATOM 7980 O O . PHE B 1 402 ? -29.25 16.438 12.984 1 95.56 402 PHE B O 1
ATOM 7987 N N . ARG B 1 403 ? -29.344 16.875 15.141 1 94.62 403 ARG B N 1
ATOM 7988 C CA . ARG B 1 403 ? -29.5 15.531 15.695 1 94.62 403 ARG B CA 1
ATOM 7989 C C . ARG B 1 403 ? -28.359 14.625 15.273 1 94.62 403 ARG B C 1
ATOM 7991 O O . ARG B 1 403 ? -28.578 13.492 14.852 1 94.62 403 ARG B O 1
ATOM 7998 N N . PHE B 1 404 ? -27.203 15.18 15.25 1 93.31 404 PHE B N 1
ATOM 7999 C CA . PHE B 1 404 ? -26.016 14.344 15.164 1 93.31 404 PHE B CA 1
ATOM 8000 C C . PHE B 1 404 ? -25.844 13.508 16.438 1 93.31 404 PHE B C 1
ATOM 8002 O O . PHE B 1 404 ? -25.266 12.43 16.391 1 93.31 404 PHE B O 1
ATOM 8009 N N . TYR B 1 405 ? -26.359 14.117 17.484 1 92.88 405 TYR B N 1
ATOM 8010 C CA . TYR B 1 405 ? -26.406 13.484 18.797 1 92.88 405 TYR B CA 1
ATOM 8011 C C . TYR B 1 405 ? -27.797 13.602 19.406 1 92.88 405 TYR B C 1
ATOM 8013 O O . TYR B 1 405 ? -28.547 14.508 19.062 1 92.88 405 TYR B O 1
ATOM 8021 N N . ASP B 1 406 ? -28.016 12.672 20.266 1 92.94 406 ASP B N 1
ATOM 8022 C CA . ASP B 1 406 ? -29.266 12.758 21.016 1 92.94 406 ASP B CA 1
ATOM 8023 C C . ASP B 1 406 ? -29.016 13.312 22.422 1 92.94 406 ASP B C 1
ATOM 8025 O O . ASP B 1 406 ? -27.984 13.016 23.031 1 92.94 406 ASP B O 1
ATOM 8029 N N . VAL B 1 407 ? -29.906 14.078 22.781 1 93.44 407 VAL B N 1
ATOM 8030 C CA . VAL B 1 407 ? -29.781 14.695 24.094 1 93.44 407 VAL B CA 1
ATOM 8031 C C . VAL B 1 407 ? -29.938 13.633 25.188 1 93.44 407 VAL B C 1
ATOM 8033 O O . VAL B 1 407 ? -30.656 12.648 25 1 93.44 407 VAL B O 1
ATOM 8036 N N . ILE B 1 408 ? -29.25 13.828 26.266 1 91.38 408 ILE B N 1
ATOM 8037 C CA . ILE B 1 408 ? -29.359 12.93 27.406 1 91.38 408 ILE B CA 1
ATOM 8038 C C . ILE B 1 408 ? -30.625 13.242 28.203 1 91.38 408 ILE B C 1
ATOM 8040 O O . ILE B 1 408 ? -31.391 12.344 28.547 1 91.38 408 ILE B O 1
ATOM 8044 N N . ASN B 1 409 ? -30.719 14.508 28.531 1 93.75 409 ASN B N 1
ATOM 8045 C CA . ASN B 1 409 ? -31.906 15.016 29.203 1 93.75 409 ASN B CA 1
ATOM 8046 C C . ASN B 1 409 ? -32.5 16.219 28.453 1 93.75 409 ASN B C 1
ATOM 8048 O O . ASN B 1 409 ? -31.766 16.953 27.797 1 93.75 409 ASN B O 1
ATOM 8052 N N . GLY B 1 410 ? -33.812 16.266 28.5 1 95.44 410 GLY B N 1
ATOM 8053 C CA . GLY B 1 410 ? -34.5 17.359 27.844 1 95.44 410 GLY B CA 1
ATOM 8054 C C . GLY B 1 410 ? -35 17.016 26.453 1 95.44 410 GLY B C 1
ATOM 8055 O O . GLY B 1 410 ? -35.062 15.828 26.094 1 95.44 410 GLY B O 1
ATOM 8056 N N . GLN B 1 411 ? -35.531 18.062 25.797 1 96.81 411 GLN B N 1
ATOM 8057 C CA . GLN B 1 411 ? -36.062 17.812 24.453 1 96.81 411 GLN B CA 1
ATOM 8058 C C . GLN B 1 411 ? -35.875 19.047 23.562 1 96.81 411 GLN B C 1
ATOM 8060 O O . GLN B 1 411 ? -35.875 20.172 24.047 1 96.81 411 GLN B O 1
ATOM 8065 N N . ILE B 1 412 ? -35.656 18.812 22.375 1 97.12 412 ILE B N 1
ATOM 8066 C CA . ILE B 1 412 ? -35.656 19.844 21.344 1 97.12 412 ILE B CA 1
ATOM 8067 C C . ILE B 1 412 ? -36.875 19.719 20.469 1 97.12 412 ILE B C 1
ATOM 8069 O O . ILE B 1 412 ? -37.156 18.641 19.922 1 97.12 412 ILE B O 1
ATOM 8073 N N . LEU B 1 413 ? -37.562 20.828 20.422 1 97.5 413 LEU B N 1
ATOM 8074 C CA . LEU B 1 413 ? -38.812 20.812 19.672 1 97.5 413 LEU B CA 1
ATOM 8075 C C . LEU B 1 413 ? -38.75 21.734 18.453 1 97.5 413 LEU B C 1
ATOM 8077 O O . LEU B 1 413 ? -38.219 22.828 18.531 1 97.5 413 LEU B O 1
ATOM 8081 N N . ILE B 1 414 ? -39.312 21.25 17.344 1 97 414 ILE B N 1
ATOM 8082 C CA . ILE B 1 414 ? -39.531 22.062 16.156 1 97 414 ILE B CA 1
ATOM 8083 C C . ILE B 1 414 ? -41.031 22.141 15.867 1 97 414 ILE B C 1
ATOM 8085 O O . ILE B 1 414 ? -41.656 21.125 15.586 1 97 414 ILE B O 1
ATOM 8089 N N . ASP B 1 415 ? -41.562 23.25 15.969 1 96.31 415 ASP B N 1
ATOM 8090 C CA . ASP B 1 415 ? -43 23.469 15.836 1 96.31 415 ASP B CA 1
ATOM 8091 C C . ASP B 1 415 ? -43.781 22.547 16.766 1 96.31 415 ASP B C 1
ATOM 8093 O O . ASP B 1 415 ? -44.75 21.891 16.344 1 96.31 415 ASP B O 1
ATOM 8097 N N . GLY B 1 416 ? -43.219 22.297 17.891 1 94.81 416 GLY B N 1
ATOM 8098 C CA . GLY B 1 416 ? -43.906 21.531 18.922 1 94.81 416 GLY B CA 1
ATOM 8099 C C . GLY B 1 416 ? -43.656 20.031 18.828 1 94.81 416 GLY B C 1
ATOM 8100 O O . GLY B 1 416 ? -44.125 19.266 19.656 1 94.81 416 GLY B O 1
ATOM 8101 N N . GLN B 1 417 ? -42.875 19.594 17.891 1 96.19 417 GLN B N 1
ATOM 8102 C CA . GLN B 1 417 ? -42.594 18.172 17.688 1 96.19 417 GLN B CA 1
ATOM 8103 C C . GLN B 1 417 ? -41.188 17.812 18.219 1 96.19 417 GLN B C 1
ATOM 8105 O O . GLN B 1 417 ? -40.219 18.469 17.859 1 96.19 417 GLN B O 1
ATOM 8110 N N . ASP B 1 418 ? -41.188 16.75 18.938 1 95.88 418 ASP B N 1
ATOM 8111 C CA . ASP B 1 418 ? -39.875 16.297 19.453 1 95.88 418 ASP B CA 1
ATOM 8112 C C . ASP B 1 418 ? -39.062 15.641 18.344 1 95.88 418 ASP B C 1
ATOM 8114 O O . ASP B 1 418 ? -39.469 14.641 17.766 1 95.88 418 ASP B O 1
ATOM 8118 N N . ILE B 1 419 ? -37.875 16.125 18.172 1 95.44 419 ILE B N 1
ATOM 8119 C CA . ILE B 1 419 ? -37.062 15.68 17.047 1 95.44 419 ILE B CA 1
ATOM 8120 C C . ILE B 1 419 ? -36.594 14.242 17.266 1 95.44 419 ILE B C 1
ATOM 8122 O O . ILE B 1 419 ? -36.281 13.523 16.312 1 95.44 419 ILE B O 1
ATOM 8126 N N . LYS B 1 420 ? -36.562 13.734 18.484 1 94.06 420 LYS B N 1
ATOM 8127 C CA . LYS B 1 420 ? -36.125 12.375 18.812 1 94.06 420 LYS B CA 1
ATOM 8128 C C . LYS B 1 420 ? -37.125 11.344 18.312 1 94.06 420 LYS B C 1
ATOM 8130 O O . LYS B 1 420 ? -36.781 10.195 18.062 1 94.06 420 LYS B O 1
ATOM 8135 N N . THR B 1 421 ? -38.375 11.766 18.141 1 93.88 421 THR B N 1
ATOM 8136 C CA . THR B 1 421 ? -39.438 10.852 17.781 1 93.88 421 THR B CA 1
ATOM 8137 C C . THR B 1 421 ? -39.719 10.891 16.266 1 93.88 421 THR B C 1
ATOM 8139 O O . THR B 1 421 ? -40.5 10.102 15.742 1 93.88 421 THR B O 1
ATOM 8142 N N . LEU B 1 422 ? -39.031 11.727 15.617 1 95.06 422 LEU B N 1
ATOM 8143 C CA . LEU B 1 422 ? -39.25 11.93 14.195 1 95.06 422 LEU B CA 1
ATOM 8144 C C . LEU B 1 422 ? -38.219 11.18 13.359 1 95.06 422 LEU B C 1
ATOM 8146 O O . LEU B 1 422 ? -37.25 10.664 13.898 1 95.06 422 LEU B O 1
ATOM 8150 N N . ASP B 1 423 ? -38.594 11.102 12.07 1 94.56 423 ASP B N 1
ATOM 8151 C CA . ASP B 1 423 ? -37.656 10.523 11.125 1 94.56 423 ASP B CA 1
ATOM 8152 C C . ASP B 1 423 ? -36.406 11.391 11.023 1 94.56 423 ASP B C 1
ATOM 8154 O O . ASP B 1 423 ? -36.5 12.594 10.766 1 94.56 423 ASP B O 1
ATOM 8158 N N . HIS B 1 424 ? -35.312 10.758 11.164 1 92.38 424 HIS B N 1
ATOM 8159 C CA . HIS B 1 424 ? -34 11.43 11.234 1 92.38 424 HIS B CA 1
ATOM 8160 C C . HIS B 1 424 ? -33.719 12.211 9.961 1 92.38 424 HIS B C 1
ATOM 8162 O O . HIS B 1 424 ? -33.312 13.375 10.023 1 92.38 424 HIS B O 1
ATOM 8168 N N . ARG B 1 425 ? -33.969 11.664 8.859 1 91.56 425 ARG B N 1
ATOM 8169 C CA . ARG B 1 425 ? -33.719 12.289 7.566 1 91.56 425 ARG B CA 1
ATOM 8170 C C . ARG B 1 425 ? -34.625 13.477 7.332 1 91.56 425 ARG B C 1
ATOM 8172 O O . ARG B 1 425 ? -34.219 14.492 6.766 1 91.56 425 ARG B O 1
ATOM 8179 N N . SER B 1 426 ? -35.844 13.344 7.801 1 94.38 426 SER B N 1
ATOM 8180 C CA . SER B 1 426 ? -36.844 14.406 7.633 1 94.38 426 SER B CA 1
ATOM 8181 C C . SER B 1 426 ? -36.469 15.633 8.461 1 94.38 426 SER B C 1
ATOM 8183 O O . SER B 1 426 ? -36.594 16.766 7.992 1 94.38 426 SER B O 1
ATOM 8185 N N . VAL B 1 427 ? -35.969 15.422 9.57 1 94.88 427 VAL B N 1
ATOM 8186 C CA . VAL B 1 427 ? -35.562 16.516 10.445 1 94.88 427 VAL B CA 1
ATOM 8187 C C . VAL B 1 427 ? -34.375 17.266 9.836 1 94.88 427 VAL B C 1
ATOM 8189 O O . VAL B 1 427 ? -34.375 18.5 9.789 1 94.88 427 VAL B O 1
ATOM 8192 N N . GLN B 1 428 ? -33.469 16.531 9.352 1 94.25 428 GLN B N 1
ATOM 8193 C CA . GLN B 1 428 ? -32.25 17.109 8.789 1 94.25 428 GLN B CA 1
ATOM 8194 C C . GLN B 1 428 ? -32.531 17.844 7.488 1 94.25 428 GLN B C 1
ATOM 8196 O O . GLN B 1 428 ? -31.859 18.812 7.148 1 94.25 428 GLN B O 1
ATOM 8201 N N . SER B 1 429 ? -33.594 17.469 6.797 1 93.94 429 SER B N 1
ATOM 8202 C CA . SER B 1 429 ? -33.906 18.062 5.504 1 93.94 429 SER B CA 1
ATOM 8203 C C . SER B 1 429 ? -34.438 19.484 5.668 1 93.94 429 SER B C 1
ATOM 8205 O O . SER B 1 429 ? -34.344 20.297 4.746 1 93.94 429 SER B O 1
ATOM 8207 N N . VAL B 1 430 ? -34.875 19.828 6.879 1 94.62 430 VAL B N 1
ATOM 8208 C CA . VAL B 1 430 ? -35.469 21.125 7.078 1 94.62 430 VAL B CA 1
ATOM 8209 C C . VAL B 1 430 ? -34.469 22.078 7.715 1 94.62 430 VAL B C 1
ATOM 8211 O O . VAL B 1 430 ? -34.781 23.25 7.969 1 94.62 430 VAL B O 1
ATOM 8214 N N . ILE B 1 431 ? -33.344 21.594 7.906 1 95.69 431 ILE B N 1
ATOM 8215 C CA . ILE B 1 431 ? -32.312 22.406 8.562 1 95.69 431 ILE B CA 1
ATOM 8216 C C . ILE B 1 431 ? -31.125 22.594 7.633 1 95.69 431 ILE B C 1
ATOM 8218 O O . ILE B 1 431 ? -30.641 21.625 7.027 1 95.69 431 ILE B O 1
ATOM 8222 N N . GLY B 1 432 ? -30.656 23.781 7.395 1 93.81 432 GLY B N 1
ATOM 8223 C CA . GLY B 1 432 ? -29.422 24.094 6.695 1 93.81 432 GLY B CA 1
ATOM 8224 C C . GLY B 1 432 ? -28.312 24.562 7.625 1 93.81 432 GLY B C 1
ATOM 8225 O O . GLY B 1 432 ? -28.562 25.297 8.578 1 93.81 432 GLY B O 1
ATOM 8226 N N . VAL B 1 433 ? -27.156 24 7.395 1 93.44 433 VAL B N 1
ATOM 8227 C CA . VAL B 1 433 ? -26.062 24.328 8.312 1 93.44 433 VAL B CA 1
ATOM 8228 C C . VAL B 1 433 ? -24.844 24.812 7.516 1 93.44 433 VAL B C 1
ATOM 8230 O O . VAL B 1 433 ? -24.484 24.203 6.504 1 93.44 433 VAL B O 1
ATOM 8233 N N . VAL B 1 434 ? -24.312 25.906 7.875 1 90.06 434 VAL B N 1
ATOM 8234 C CA . VAL B 1 434 ? -22.984 26.344 7.449 1 90.06 434 VAL B CA 1
ATOM 8235 C C . VAL B 1 434 ? -22 26.156 8.594 1 90.06 434 VAL B C 1
ATOM 8237 O O . VAL B 1 434 ? -21.953 26.969 9.523 1 90.06 434 VAL B O 1
ATOM 8240 N N . PRO B 1 435 ? -21.219 25.141 8.484 1 88.69 435 PRO B N 1
ATOM 8241 C CA . PRO B 1 435 ? -20.328 24.812 9.594 1 88.69 435 PRO B CA 1
ATOM 8242 C C . PRO B 1 435 ? -19.109 25.734 9.656 1 88.69 435 PRO B C 1
ATOM 8244 O O . PRO B 1 435 ? -18.844 26.484 8.719 1 88.69 435 PRO B O 1
ATOM 8247 N N . GLN B 1 436 ? -18.453 25.562 10.812 1 78.81 436 GLN B N 1
ATOM 8248 C CA . GLN B 1 436 ? -17.219 26.312 11.023 1 78.81 436 GLN B CA 1
ATOM 8249 C C . GLN B 1 436 ? -16.125 25.859 10.047 1 78.81 436 GLN B C 1
ATOM 8251 O O . GLN B 1 436 ? -15.508 26.672 9.383 1 78.81 436 GLN B O 1
ATOM 8256 N N . ASP B 1 437 ? -15.977 24.516 9.977 1 78.88 437 ASP B N 1
ATOM 8257 C CA . ASP B 1 437 ? -15.023 23.938 9.031 1 78.88 437 ASP B CA 1
ATOM 8258 C C . ASP B 1 437 ? -15.719 23.562 7.723 1 78.88 437 ASP B C 1
ATOM 8260 O O . ASP B 1 437 ? -16.406 22.547 7.652 1 78.88 437 ASP B O 1
ATOM 8264 N N . THR B 1 438 ? -15.445 24.469 6.754 1 81.25 438 THR B N 1
ATOM 8265 C CA . THR B 1 438 ? -16.109 24.234 5.48 1 81.25 438 THR B CA 1
ATOM 8266 C C . THR B 1 438 ? -15.25 23.344 4.582 1 81.25 438 THR B C 1
ATOM 8268 O O . THR B 1 438 ? -14.133 23.703 4.223 1 81.25 438 THR B O 1
ATOM 8271 N N . VAL B 1 439 ? -15.711 22.172 4.371 1 82.19 439 VAL B N 1
ATOM 8272 C CA . VAL B 1 439 ? -14.992 21.25 3.502 1 82.19 439 VAL B CA 1
ATOM 8273 C C . VAL B 1 439 ? -15.664 21.203 2.135 1 82.19 439 VAL B C 1
ATOM 8275 O O . VAL B 1 439 ? -16.891 21.359 2.033 1 82.19 439 VAL B O 1
ATOM 8278 N N . MET B 1 440 ? -14.852 21.156 1.119 1 88.44 440 MET B N 1
ATOM 8279 C CA . MET B 1 440 ? -15.344 21.078 -0.253 1 88.44 440 MET B CA 1
ATOM 8280 C C . MET B 1 440 ? -14.961 19.75 -0.891 1 88.44 440 MET B C 1
ATOM 8282 O O . MET B 1 440 ? -13.93 19.172 -0.554 1 88.44 440 MET B O 1
ATOM 8286 N N . PHE B 1 441 ? -15.852 19.281 -1.761 1 90.12 441 PHE B N 1
ATOM 8287 C CA . PHE B 1 441 ? -15.531 18.109 -2.559 1 90.12 441 PHE B CA 1
ATOM 8288 C C . PHE B 1 441 ? -14.484 18.422 -3.611 1 90.12 441 PHE B C 1
ATOM 8290 O O . PHE B 1 441 ? -14.391 19.562 -4.07 1 90.12 441 PHE B O 1
ATOM 8297 N N . ASN B 1 442 ? -13.688 17.406 -3.947 1 87.12 442 ASN B N 1
ATOM 8298 C CA . ASN B 1 442 ? -12.711 17.578 -5.02 1 87.12 442 ASN B CA 1
ATOM 8299 C C . ASN B 1 442 ? -13.383 17.578 -6.391 1 87.12 442 ASN B C 1
ATOM 8301 O O . ASN B 1 442 ? -13.086 16.703 -7.219 1 87.12 442 ASN B O 1
ATOM 8305 N N . GLU B 1 443 ? -14.219 18.516 -6.547 1 90.94 443 GLU B N 1
ATOM 8306 C CA . GLU B 1 443 ? -15.008 18.672 -7.762 1 90.94 443 GLU B CA 1
ATOM 8307 C C . GLU B 1 443 ? -15.094 20.141 -8.188 1 90.94 443 GLU B C 1
ATOM 8309 O O . GLU B 1 443 ? -14.438 21 -7.594 1 90.94 443 GLU B O 1
ATOM 8314 N N . SER B 1 444 ? -15.914 20.422 -9.195 1 92.75 444 SER B N 1
ATOM 8315 C CA . SER B 1 444 ? -16.047 21.781 -9.719 1 92.75 444 SER B CA 1
ATOM 8316 C C . SER B 1 444 ? -16.812 22.672 -8.75 1 92.75 444 SER B C 1
ATOM 8318 O O . SER B 1 444 ? -17.484 22.172 -7.84 1 92.75 444 SER B O 1
ATOM 8320 N N . ILE B 1 445 ? -16.641 23.969 -8.938 1 94.06 445 ILE B N 1
ATOM 8321 C CA . ILE B 1 445 ? -17.391 24.953 -8.148 1 94.06 445 ILE B CA 1
ATOM 8322 C C . ILE B 1 445 ? -18.891 24.734 -8.344 1 94.06 445 ILE B C 1
ATOM 8324 O O . ILE B 1 445 ? -19.656 24.766 -7.383 1 94.06 445 ILE B O 1
ATOM 8328 N N . TYR B 1 446 ? -19.234 24.438 -9.555 1 94.06 446 TYR B N 1
ATOM 8329 C CA . TYR B 1 446 ? -20.641 24.156 -9.852 1 94.06 446 TYR B CA 1
ATOM 8330 C C . TYR B 1 446 ? -21.156 22.984 -9.023 1 94.06 446 TYR B C 1
ATOM 8332 O O . TYR B 1 446 ? -22.219 23.078 -8.406 1 94.06 446 TYR B O 1
ATOM 8340 N N . TYR B 1 447 ? -20.438 21.938 -9.031 1 92.75 447 TYR B N 1
ATOM 8341 C CA . TYR B 1 447 ? -20.828 20.719 -8.312 1 92.75 447 TYR B CA 1
ATOM 8342 C C . TYR B 1 447 ? -20.984 21 -6.82 1 92.75 447 TYR B C 1
ATOM 8344 O O . TYR B 1 447 ? -21.922 20.531 -6.191 1 92.75 447 TYR B O 1
ATOM 8352 N N . ASN B 1 448 ? -20.078 21.75 -6.301 1 94.12 448 ASN B N 1
ATOM 8353 C CA . ASN B 1 448 ? -20.094 22.031 -4.867 1 94.12 448 ASN B CA 1
ATOM 8354 C C . ASN B 1 448 ? -21.281 22.875 -4.473 1 94.12 448 ASN B C 1
ATOM 8356 O O . ASN B 1 448 ? -21.875 22.688 -3.4 1 94.12 448 ASN B O 1
ATOM 8360 N N . ILE B 1 449 ? -21.656 23.781 -5.352 1 94.38 449 ILE B N 1
ATOM 8361 C CA . ILE B 1 449 ? -22.828 24.594 -5.059 1 94.38 449 ILE B CA 1
ATOM 8362 C C . ILE B 1 449 ? -24.094 23.797 -5.305 1 94.38 449 ILE B C 1
ATOM 8364 O O . ILE B 1 449 ? -25 23.766 -4.461 1 94.38 449 ILE B O 1
ATOM 8368 N N . ALA B 1 450 ? -24.094 23.094 -6.406 1 94.5 450 ALA B N 1
ATOM 8369 C CA . ALA B 1 450 ? -25.281 22.328 -6.812 1 94.5 450 ALA B CA 1
ATOM 8370 C C . ALA B 1 450 ? -25.531 21.172 -5.859 1 94.5 450 ALA B C 1
ATOM 8372 O O . ALA B 1 450 ? -26.609 20.594 -5.852 1 94.5 450 ALA B O 1
ATOM 8373 N N . TYR B 1 451 ? -24.547 20.875 -5.008 1 93.62 451 TYR B N 1
ATOM 8374 C CA . TYR B 1 451 ? -24.688 19.812 -4.02 1 93.62 451 TYR B CA 1
ATOM 8375 C C . TYR B 1 451 ? -25.812 20.141 -3.039 1 93.62 451 TYR B C 1
ATOM 8377 O O . TYR B 1 451 ? -26.359 19.234 -2.395 1 93.62 451 TYR B O 1
ATOM 8385 N N . GLY B 1 452 ? -26.172 21.375 -2.914 1 93 452 GLY B N 1
ATOM 8386 C CA . GLY B 1 452 ? -27.234 21.812 -2.031 1 93 452 GLY B CA 1
ATOM 8387 C C . GLY B 1 452 ? -28.594 21.266 -2.42 1 93 452 GLY B C 1
ATOM 8388 O O . GLY B 1 452 ? -29.438 21.016 -1.559 1 93 452 GLY B O 1
ATOM 8389 N N . ARG B 1 453 ? -28.844 21.219 -3.662 1 92.69 453 ARG B N 1
ATOM 8390 C CA . ARG B 1 453 ? -30.078 20.672 -4.199 1 92.69 453 ARG B CA 1
ATOM 8391 C C . ARG B 1 453 ? -29.844 19.984 -5.539 1 92.69 453 ARG B C 1
ATOM 8393 O O . ARG B 1 453 ? -29.562 20.641 -6.543 1 92.69 453 ARG B O 1
ATOM 8400 N N . GLN B 1 454 ? -30.094 18.734 -5.492 1 89.62 454 GLN B N 1
ATOM 8401 C CA . GLN B 1 454 ? -29.859 17.953 -6.707 1 89.62 454 GLN B CA 1
ATOM 8402 C C . GLN B 1 454 ? -30.797 18.406 -7.828 1 89.62 454 GLN B C 1
ATOM 8404 O O . GLN B 1 454 ? -31.969 18.656 -7.594 1 89.62 454 GLN B O 1
ATOM 8409 N N . GLY B 1 455 ? -30.234 18.547 -9.023 1 88.31 455 GLY B N 1
ATOM 8410 C CA . GLY B 1 455 ? -31.031 18.922 -10.18 1 88.31 455 GLY B CA 1
ATOM 8411 C C . GLY B 1 455 ? -31.141 20.422 -10.359 1 88.31 455 GLY B C 1
ATOM 8412 O O . GLY B 1 455 ? -31.859 20.891 -11.258 1 88.31 455 GLY B O 1
ATOM 8413 N N . ALA B 1 456 ? -30.484 21.172 -9.5 1 92.31 456 ALA B N 1
ATOM 8414 C CA . ALA B 1 456 ? -30.516 22.625 -9.633 1 92.31 456 ALA B CA 1
ATOM 8415 C C . ALA B 1 456 ? -30 23.062 -11 1 92.31 456 ALA B C 1
ATOM 8417 O 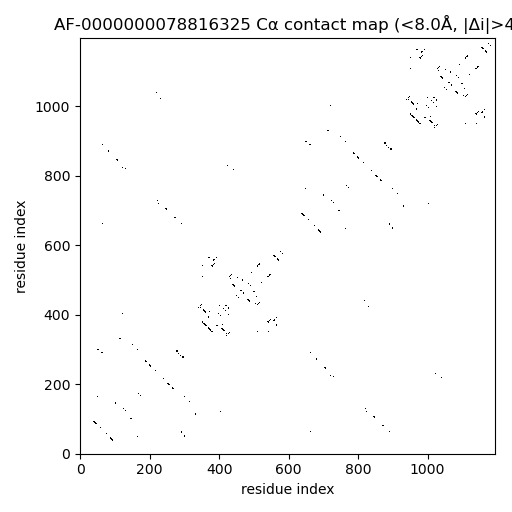O . ALA B 1 456 ? -29.047 22.484 -11.523 1 92.31 456 ALA B O 1
ATOM 8418 N N . SER B 1 457 ? -30.641 24 -11.594 1 94.19 457 SER B N 1
ATOM 8419 C CA . SER B 1 457 ? -30.234 24.547 -12.891 1 94.19 457 SER B CA 1
ATOM 8420 C C . SER B 1 457 ? -29.062 25.5 -12.742 1 94.19 457 SER B C 1
ATOM 8422 O O . SER B 1 457 ? -28.781 26 -11.648 1 94.19 457 SER B O 1
ATOM 8424 N N . GLN B 1 458 ? -28.453 25.766 -13.828 1 94 458 GLN B N 1
ATOM 8425 C CA . GLN B 1 458 ? -27.328 26.688 -13.859 1 94 458 GLN B CA 1
ATOM 8426 C C . GLN B 1 458 ? -27.75 28.078 -13.414 1 94 458 GLN B C 1
ATOM 8428 O O . GLN B 1 458 ? -27 28.766 -12.703 1 94 458 GLN B O 1
ATOM 8433 N N . CYS B 1 459 ? -28.891 28.359 -13.742 1 94.62 459 CYS B N 1
ATOM 8434 C CA . CYS B 1 459 ? -29.406 29.672 -13.398 1 94.62 459 CYS B CA 1
ATOM 8435 C C . CYS B 1 459 ? -29.609 29.797 -11.891 1 94.62 459 CYS B C 1
ATOM 8437 O O . CYS B 1 459 ? -29.297 30.844 -11.305 1 94.62 459 CYS B O 1
ATOM 8439 N N . GLU B 1 460 ? -30.109 28.812 -11.297 1 94.12 460 GLU B N 1
ATOM 8440 C CA . GLU B 1 460 ? -30.328 28.828 -9.852 1 94.12 460 GLU B CA 1
ATOM 8441 C C . GLU B 1 460 ? -29 28.906 -9.102 1 94.12 460 GLU B C 1
ATOM 8443 O O . GLU B 1 460 ? -28.891 29.609 -8.094 1 94.12 460 GLU B O 1
ATOM 8448 N N . VAL B 1 461 ? -28.016 28.219 -9.617 1 95.38 461 VAL B N 1
ATOM 8449 C CA . VAL B 1 461 ? -26.688 28.203 -9 1 95.38 461 VAL B CA 1
ATOM 8450 C C . VAL B 1 461 ? -26.047 29.578 -9.117 1 95.38 461 VAL B C 1
ATOM 8452 O O . VAL B 1 461 ? -25.438 30.078 -8.164 1 95.38 461 VAL B O 1
ATOM 8455 N N . GLU B 1 462 ? -26.234 30.188 -10.266 1 94.88 462 GLU B N 1
ATOM 8456 C CA . GLU B 1 462 ? -25.688 31.531 -10.477 1 94.88 462 GLU B CA 1
ATOM 8457 C C . GLU B 1 462 ? -26.375 32.562 -9.57 1 94.88 462 GLU B C 1
ATOM 8459 O O . GLU B 1 462 ? -25.734 33.469 -9.086 1 94.88 462 GLU B O 1
ATOM 8464 N N . LYS B 1 463 ? -27.625 32.344 -9.367 1 90.88 463 LYS B N 1
ATOM 8465 C CA . LYS B 1 463 ? -28.391 33.25 -8.516 1 90.88 463 LYS B CA 1
ATOM 8466 C C . LYS B 1 463 ? -27.859 33.219 -7.078 1 90.88 463 LYS B C 1
ATOM 8468 O O . LYS B 1 463 ? -27.672 34.281 -6.465 1 90.88 463 LYS B O 1
ATOM 8473 N N . VAL B 1 464 ? -27.703 32.031 -6.57 1 91.5 464 VAL B N 1
ATOM 8474 C CA . VAL B 1 464 ? -27.266 31.922 -5.184 1 91.5 464 VAL B CA 1
ATOM 8475 C C . VAL B 1 464 ? -25.797 32.375 -5.078 1 91.5 464 VAL B C 1
ATOM 8477 O O . VAL B 1 464 ? -25.375 32.875 -4.043 1 91.5 464 VAL B O 1
ATOM 8480 N N . ALA B 1 465 ? -25.016 32.156 -6.145 1 92.69 465 ALA B N 1
ATOM 8481 C CA . ALA B 1 465 ? -23.641 32.625 -6.16 1 92.69 465 ALA B CA 1
ATOM 8482 C C . ALA B 1 465 ? -23.578 34.156 -6.055 1 92.69 465 ALA B C 1
ATOM 8484 O O . ALA B 1 465 ? -22.703 34.688 -5.395 1 92.69 465 ALA B O 1
ATOM 8485 N N . LYS B 1 466 ? -24.5 34.75 -6.676 1 88.81 466 LYS B N 1
ATOM 8486 C CA . LYS B 1 466 ? -24.594 36.188 -6.609 1 88.81 466 LYS B CA 1
ATOM 8487 C C . LYS B 1 466 ? -25.016 36.656 -5.215 1 88.81 466 LYS B C 1
ATOM 8489 O O . LYS B 1 466 ? -24.484 37.625 -4.691 1 88.81 466 LYS B O 1
ATOM 8494 N N . LEU B 1 467 ? -25.938 35.906 -4.664 1 82.94 467 LEU B N 1
ATOM 8495 C CA . LEU B 1 467 ? -26.453 36.25 -3.344 1 82.94 467 LEU B CA 1
ATOM 8496 C C . LEU B 1 467 ? -25.359 36.094 -2.285 1 82.94 467 LEU B C 1
ATOM 8498 O O . LEU B 1 467 ? -25.375 36.781 -1.27 1 82.94 467 LEU B O 1
ATOM 8502 N N . SER B 1 468 ? -24.484 35.219 -2.529 1 86.25 468 SER B N 1
ATOM 8503 C CA . SER B 1 468 ? -23.391 34.969 -1.575 1 86.25 468 SER B CA 1
ATOM 8504 C C . SER B 1 468 ? -22.156 35.781 -1.949 1 86.25 468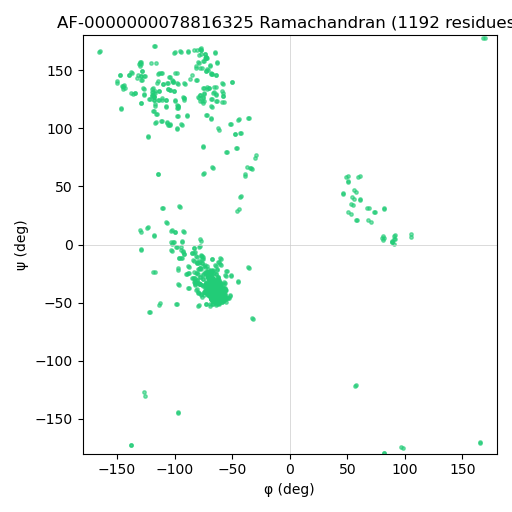 SER B C 1
ATOM 8506 O O . SER B 1 468 ? -21.094 35.594 -1.327 1 86.25 468 SER B O 1
ATOM 8508 N N . PHE B 1 469 ? -22.156 36.5 -3.055 1 82.62 469 PHE B N 1
ATOM 8509 C CA . PHE B 1 469 ? -21.094 37.406 -3.508 1 82.62 469 PHE B CA 1
ATOM 8510 C C . PHE B 1 469 ? -19.844 36.625 -3.902 1 82.62 469 PHE B C 1
ATOM 8512 O O . PHE B 1 469 ? -18.734 37.062 -3.615 1 82.62 469 PHE B O 1
ATOM 8519 N N . ILE B 1 470 ? -19.984 35.438 -4.383 1 87.81 470 ILE B N 1
ATOM 8520 C CA . ILE B 1 470 ? -18.828 34.656 -4.824 1 87.81 470 ILE B CA 1
ATOM 8521 C C . ILE B 1 470 ? -18.75 34.688 -6.348 1 87.81 470 ILE B C 1
ATOM 8523 O O . ILE B 1 470 ? -17.75 34.25 -6.926 1 87.81 470 ILE B O 1
ATOM 8527 N N . ASP B 1 471 ? -19.703 35.25 -6.965 1 89.5 471 ASP B N 1
ATOM 8528 C CA . ASP B 1 471 ? -19.812 35.312 -8.422 1 89.5 471 ASP B CA 1
ATOM 8529 C C . ASP B 1 471 ? -18.625 36.031 -9.039 1 89.5 471 ASP B C 1
ATOM 8531 O O . ASP B 1 471 ? -18.078 35.594 -10.047 1 89.5 471 ASP B O 1
ATOM 8535 N N . THR B 1 472 ? -18.25 37.094 -8.438 1 86.62 472 THR B N 1
ATOM 8536 C CA . THR B 1 472 ? -17.141 37.875 -8.969 1 86.62 472 THR B CA 1
ATOM 8537 C C . THR B 1 472 ? -15.852 37.062 -8.977 1 86.62 472 THR B C 1
ATOM 8539 O O . THR B 1 472 ? -15.047 37.156 -9.906 1 86.62 472 THR B O 1
ATOM 8542 N N . PHE B 1 473 ? -15.672 36.344 -7.941 1 86.94 473 PHE B N 1
ATOM 8543 C CA . PHE B 1 473 ? -14.5 35.469 -7.863 1 86.94 473 PHE B CA 1
ATOM 8544 C C . PHE B 1 473 ? -14.539 34.406 -8.945 1 86.94 473 PHE B C 1
ATOM 8546 O O . PHE B 1 473 ? -13.531 34.125 -9.609 1 86.94 473 PHE B O 1
ATOM 8553 N N . ILE B 1 474 ? -15.695 33.812 -9.141 1 93.31 474 ILE B N 1
ATOM 8554 C CA . ILE B 1 474 ? -15.867 32.75 -10.117 1 93.31 474 ILE B CA 1
ATOM 8555 C C . ILE B 1 474 ? -15.641 33.312 -11.523 1 93.31 474 ILE B C 1
ATOM 8557 O O . ILE B 1 474 ? -15.039 32.625 -12.367 1 93.31 474 ILE B O 1
ATOM 8561 N N . ASP B 1 475 ? -16.047 34.469 -11.68 1 91 475 ASP B N 1
ATOM 8562 C CA . ASP B 1 475 ? -15.938 35.094 -13 1 91 475 ASP B CA 1
ATOM 8563 C C . ASP B 1 475 ? -14.477 35.375 -13.344 1 91 475 ASP B C 1
ATOM 8565 O O . ASP B 1 475 ? -14.117 35.469 -14.523 1 91 475 ASP B O 1
ATOM 8569 N N . LYS B 1 476 ? -13.641 35.531 -12.383 1 90.56 476 LYS B N 1
ATOM 8570 C CA . LYS B 1 476 ? -12.234 35.812 -12.594 1 90.56 476 LYS B CA 1
ATOM 8571 C C . LYS B 1 476 ? -11.445 34.562 -12.922 1 90.56 476 LYS B C 1
ATOM 8573 O O . LYS B 1 476 ? -10.32 34.625 -13.422 1 90.56 476 LYS B O 1
ATOM 8578 N N . LEU B 1 477 ? -12.062 33.5 -12.641 1 91.12 477 LEU B N 1
ATOM 8579 C CA . LEU B 1 477 ? -11.391 32.25 -12.906 1 91.12 477 LEU B CA 1
ATOM 8580 C C . LEU B 1 477 ? -11.508 31.859 -14.383 1 91.12 477 LEU B C 1
ATOM 8582 O O . LEU B 1 477 ? -12.57 32.031 -14.984 1 91.12 477 LEU B O 1
ATOM 8586 N N . PRO B 1 478 ? -10.469 31.297 -14.992 1 89.75 478 PRO B N 1
ATOM 8587 C CA . PRO B 1 478 ? -10.477 30.938 -16.406 1 89.75 478 PRO B CA 1
ATOM 8588 C C . PRO B 1 478 ? -11.562 29.922 -16.75 1 89.75 478 PRO B C 1
ATOM 8590 O O . PRO B 1 478 ? -12.188 30.016 -17.812 1 89.75 478 PRO B O 1
ATOM 8593 N N . GLU B 1 479 ? -11.875 29 -15.891 1 93.19 479 GLU B N 1
ATOM 8594 C CA . GLU B 1 479 ? -12.852 27.953 -16.172 1 93.19 479 GLU B CA 1
ATOM 8595 C C . GLU B 1 479 ? -14.188 28.25 -15.492 1 93.19 479 GLU B C 1
ATOM 8597 O O . GLU B 1 479 ? -15.094 27.422 -15.516 1 93.19 479 GLU B O 1
ATOM 8602 N N . GLY B 1 480 ? -14.219 29.328 -14.836 1 93.44 480 GLY B N 1
ATOM 8603 C CA . GLY B 1 480 ? -15.461 29.75 -14.195 1 93.44 480 GLY B CA 1
ATOM 8604 C C . GLY B 1 480 ? -16 28.719 -13.227 1 93.44 480 GLY B C 1
ATOM 8605 O O . GLY B 1 480 ? -15.281 28.25 -12.352 1 93.44 480 GLY B O 1
ATOM 8606 N N . TYR B 1 481 ? -17.234 28.281 -13.516 1 93.5 481 TYR B N 1
ATOM 8607 C CA . TYR B 1 481 ? -17.922 27.359 -12.625 1 93.5 481 TYR B CA 1
ATOM 8608 C C . TYR B 1 481 ? -17.375 25.953 -12.766 1 93.5 481 TYR B C 1
ATOM 8610 O O . TYR B 1 481 ? -17.594 25.109 -11.891 1 93.5 481 TYR B O 1
ATOM 8618 N N . ASP B 1 482 ? -16.625 25.75 -13.75 1 93 482 ASP B N 1
ATOM 8619 C CA . ASP B 1 482 ? -16.094 24.422 -13.992 1 93 482 ASP B CA 1
ATOM 8620 C C . ASP B 1 482 ? -14.711 24.25 -13.359 1 93 482 ASP B C 1
ATOM 8622 O O . ASP B 1 482 ? -14.117 23.172 -13.406 1 93 482 ASP B O 1
ATOM 8626 N N . THR B 1 483 ? -14.297 25.234 -12.695 1 91.19 483 THR B N 1
ATOM 8627 C CA . THR B 1 483 ? -12.984 25.188 -12.062 1 91.19 483 THR B CA 1
ATOM 8628 C C . THR B 1 483 ? -12.969 24.141 -10.945 1 91.19 483 THR B C 1
ATOM 8630 O O . THR B 1 483 ? -13.867 24.109 -10.102 1 91.19 483 THR B O 1
ATOM 8633 N N . LEU B 1 484 ? -12.016 23.297 -10.922 1 89.38 484 LEU B N 1
ATOM 8634 C CA . LEU B 1 484 ? -11.852 22.297 -9.883 1 89.38 484 LEU B CA 1
ATOM 8635 C C . LEU B 1 484 ? -11.258 22.906 -8.625 1 89.38 484 LEU B C 1
ATOM 8637 O O . LEU B 1 484 ? -10.258 23.625 -8.688 1 89.38 484 LEU B O 1
ATOM 8641 N N . VAL B 1 485 ? -11.844 22.703 -7.523 1 86.44 485 VAL B N 1
ATOM 8642 C CA . VAL B 1 485 ? -11.438 23.328 -6.273 1 86.44 485 VAL B CA 1
ATOM 8643 C C . VAL B 1 485 ? -10.297 22.547 -5.641 1 86.44 485 VAL B C 1
ATOM 8645 O O . VAL B 1 485 ? -9.539 23.078 -4.824 1 86.44 485 VAL B O 1
ATOM 8648 N N . GLY B 1 486 ? -10 21.359 -6.051 1 76.19 486 GLY B N 1
ATOM 8649 C CA . GLY B 1 486 ? -8.938 20.562 -5.469 1 76.19 486 GLY B CA 1
ATOM 8650 C C . GLY B 1 486 ? -9.352 19.844 -4.203 1 76.19 486 GLY B C 1
ATOM 8651 O O . GLY B 1 486 ? -10.461 20.047 -3.701 1 76.19 486 GLY B O 1
ATOM 8652 N N . GLU B 1 487 ? -8.391 19.094 -3.615 1 70.94 487 GLU B N 1
ATOM 8653 C CA . GLU B 1 487 ? -8.68 18.359 -2.395 1 70.94 487 GLU B CA 1
ATOM 8654 C C . GLU B 1 487 ? -8.922 19.297 -1.218 1 70.94 487 GLU B C 1
ATOM 8656 O O . GLU B 1 487 ? -8.117 20.188 -0.959 1 70.94 487 GLU B O 1
ATOM 8661 N N . ARG B 1 488 ? -10.031 19.141 -0.58 1 64.62 488 ARG B N 1
ATOM 8662 C CA . ARG B 1 488 ? -10.461 19.938 0.566 1 64.62 488 ARG B CA 1
ATOM 8663 C C . ARG B 1 488 ? -10.516 21.406 0.216 1 64.62 488 ARG B C 1
ATOM 8665 O O . ARG B 1 488 ? -10.375 22.266 1.093 1 64.62 488 ARG B O 1
ATOM 8672 N N . GLY B 1 489 ? -10.602 21.719 -1.055 1 73 489 GLY B N 1
ATOM 8673 C CA . GLY B 1 489 ? -10.719 23.094 -1.481 1 73 489 GLY B CA 1
ATOM 8674 C C . GLY B 1 489 ? -9.422 23.875 -1.354 1 73 489 GLY B C 1
ATOM 8675 O O . GLY B 1 489 ? -9.438 25.094 -1.137 1 73 489 GLY B O 1
ATOM 8676 N N . LEU B 1 490 ? -8.328 23.203 -1.448 1 59.94 490 LEU B N 1
ATOM 8677 C CA . LEU B 1 490 ? -7.023 23.797 -1.181 1 59.94 490 LEU B CA 1
ATOM 8678 C C . LEU B 1 490 ? -6.746 24.953 -2.129 1 59.94 490 LEU B C 1
ATOM 8680 O O . LEU B 1 490 ? -5.941 25.844 -1.819 1 59.94 490 LEU B O 1
ATOM 8684 N N . LYS B 1 491 ? -7.535 25.062 -3.105 1 71.56 491 LYS B N 1
ATOM 8685 C CA . LYS B 1 491 ? -7.297 26.094 -4.105 1 71.56 491 LYS B CA 1
ATOM 8686 C C . LYS B 1 491 ? -8.062 27.375 -3.77 1 71.56 491 LYS B C 1
ATOM 8688 O O . LYS B 1 491 ? -7.914 28.391 -4.449 1 71.56 491 LYS B O 1
ATOM 8693 N N . LEU B 1 492 ? -8.883 27.266 -2.725 1 79.12 492 LEU B N 1
ATOM 8694 C CA . LEU B 1 492 ? -9.727 28.391 -2.338 1 79.12 492 LEU B CA 1
ATOM 8695 C C . LEU B 1 492 ? -9.281 28.969 -1 1 79.12 492 LEU B C 1
ATOM 8697 O O . LEU B 1 492 ? -8.758 28.25 -0.149 1 79.12 492 LEU B O 1
ATOM 8701 N N . SER B 1 493 ? -9.453 30.234 -0.879 1 76 493 SER B N 1
ATOM 8702 C CA . SER B 1 493 ? -9.203 30.875 0.412 1 76 493 SER B CA 1
ATOM 8703 C C . SER B 1 493 ? -10.305 30.531 1.413 1 76 493 SER B C 1
ATOM 8705 O O . SER B 1 493 ? -11.344 29.984 1.039 1 76 493 SER B O 1
ATOM 8707 N N . GLY B 1 494 ? -10.031 30.703 2.643 1 76.19 494 GLY B N 1
ATOM 8708 C CA . GLY B 1 494 ? -11.023 30.469 3.682 1 76.19 494 GLY B CA 1
ATOM 8709 C C . GLY B 1 494 ? -12.328 31.203 3.441 1 76.19 494 GLY B C 1
ATOM 8710 O O . GLY B 1 494 ? -13.406 30.625 3.602 1 76.19 494 GLY B O 1
ATOM 8711 N N . GLY B 1 495 ? -12.203 32.469 3.041 1 77.38 495 GLY B N 1
ATOM 8712 C CA . GLY B 1 495 ? -13.391 33.25 2.764 1 77.38 495 GLY B CA 1
ATOM 8713 C C . GLY B 1 495 ? -14.18 32.75 1.566 1 77.38 495 GLY B C 1
ATOM 8714 O O . GLY B 1 495 ? -15.406 32.781 1.58 1 77.38 495 GLY B O 1
ATOM 8715 N N . GLU B 1 496 ? -13.484 32.375 0.552 1 82.5 496 GLU B N 1
ATOM 8716 C CA . GLU B 1 496 ? -14.141 31.859 -0.637 1 82.5 496 GLU B CA 1
ATOM 8717 C C . GLU B 1 496 ? -14.875 30.547 -0.328 1 82.5 496 GLU B C 1
ATOM 8719 O O . GLU B 1 496 ? -15.984 30.328 -0.812 1 82.5 496 GLU B O 1
ATOM 8724 N N . LYS B 1 497 ? -14.289 29.719 0.508 1 86.56 497 LYS B N 1
ATOM 8725 C CA . LYS B 1 497 ? -14.922 28.469 0.917 1 86.56 497 LYS B CA 1
ATOM 8726 C C . LYS B 1 497 ? -16.219 28.734 1.681 1 86.56 497 LYS B C 1
ATOM 8728 O O . LYS B 1 497 ? -17.219 28.047 1.479 1 86.56 497 LYS B O 1
ATOM 8733 N N . GLN B 1 498 ? -16.141 29.672 2.506 1 83.56 498 GLN B N 1
ATOM 8734 C CA . GLN B 1 498 ? -17.312 30.016 3.314 1 83.56 498 GLN B CA 1
ATOM 8735 C C . GLN B 1 498 ? -18.453 30.531 2.445 1 83.56 498 GLN B C 1
ATOM 8737 O O . GLN B 1 498 ? -19.609 30.172 2.654 1 83.56 498 GLN B O 1
ATOM 8742 N N . ARG B 1 499 ? -18.109 31.406 1.546 1 84.38 499 ARG B N 1
ATOM 8743 C CA . ARG B 1 499 ? -19.141 31.953 0.656 1 84.38 499 ARG B CA 1
ATOM 8744 C C . ARG B 1 499 ? -19.734 30.859 -0.224 1 84.38 499 ARG B C 1
ATOM 8746 O O . ARG B 1 499 ? -20.922 30.891 -0.54 1 84.38 499 ARG B O 1
ATOM 8753 N N . LEU B 1 500 ? -18.891 29.969 -0.61 1 89.81 500 LEU B N 1
ATOM 8754 C CA . LEU B 1 500 ? -19.375 28.828 -1.378 1 89.81 500 LEU B CA 1
ATOM 8755 C C . LEU B 1 500 ? -20.312 27.969 -0.538 1 89.81 500 LEU B C 1
ATOM 8757 O O . LEU B 1 500 ? -21.312 27.453 -1.047 1 89.81 500 LEU B O 1
ATOM 8761 N N . ALA B 1 501 ? -19.953 27.781 0.707 1 90.12 501 ALA B N 1
ATOM 8762 C CA . ALA B 1 501 ? -20.797 27.016 1.623 1 90.12 501 ALA B CA 1
ATOM 8763 C C . ALA B 1 501 ? -22.141 27.688 1.834 1 90.12 501 ALA B C 1
ATOM 8765 O O . ALA B 1 501 ? -23.172 27.016 1.936 1 90.12 501 ALA B O 1
ATOM 8766 N N . ILE B 1 502 ? -22.078 28.969 1.939 1 87.12 502 ILE B N 1
ATOM 8767 C CA . ILE B 1 502 ? -23.312 29.734 2.104 1 87.12 502 ILE B CA 1
ATOM 8768 C C . ILE B 1 502 ? -24.188 29.578 0.862 1 87.12 502 ILE B C 1
ATOM 8770 O O . ILE B 1 502 ? -25.391 29.359 0.971 1 87.12 502 ILE B O 1
ATOM 8774 N N . ALA B 1 503 ? -23.562 29.688 -0.312 1 90.31 503 ALA B N 1
ATOM 8775 C CA . ALA B 1 503 ? -24.297 29.5 -1.56 1 90.31 503 ALA B CA 1
ATOM 8776 C C . ALA B 1 503 ? -24.969 28.141 -1.596 1 90.31 503 ALA B C 1
ATOM 8778 O O . ALA B 1 503 ? -26.125 28.016 -2.033 1 90.31 503 ALA B O 1
ATOM 8779 N N . ARG B 1 504 ? -24.344 27.172 -1.147 1 92.88 504 ARG B N 1
ATOM 8780 C CA . ARG B 1 504 ? -24.844 25.797 -1.119 1 92.88 504 ARG B CA 1
ATOM 8781 C C . ARG B 1 504 ? -26.078 25.688 -0.231 1 92.88 504 ARG B C 1
ATOM 8783 O O . ARG B 1 504 ? -27.062 25.062 -0.608 1 92.88 504 ARG B O 1
ATOM 8790 N N . VAL B 1 505 ? -26.016 26.281 0.9 1 90.81 505 VAL B N 1
ATOM 8791 C CA . VAL B 1 505 ? -27.109 26.219 1.854 1 90.81 505 VAL B CA 1
ATOM 8792 C C . VAL B 1 505 ? -28.297 27.016 1.324 1 90.81 505 VAL B C 1
ATOM 8794 O O . VAL B 1 505 ? -29.453 26.625 1.524 1 90.81 505 VAL B O 1
ATOM 8797 N N . LEU B 1 506 ? -27.984 28.109 0.679 1 88 506 LEU B N 1
ATOM 8798 C CA . LEU B 1 506 ? -29.047 28.938 0.122 1 88 506 LEU B CA 1
ATOM 8799 C C . LEU B 1 506 ? -29.797 28.203 -0.973 1 88 506 LEU B C 1
ATOM 8801 O O . LEU B 1 506 ? -31 28.406 -1.152 1 88 506 LEU B O 1
ATOM 8805 N N . LEU B 1 507 ? -29.062 27.438 -1.687 1 91.81 507 LEU B N 1
ATOM 8806 C CA . LEU B 1 507 ? -29.703 26.656 -2.742 1 91.81 507 LEU B CA 1
ATOM 8807 C C . LEU B 1 507 ? -30.672 25.641 -2.156 1 91.81 507 LEU B C 1
ATOM 8809 O O . LEU B 1 507 ? -31.688 25.312 -2.773 1 91.81 507 LEU B O 1
ATOM 8813 N N . LYS B 1 508 ? -30.422 25.125 -0.974 1 91.06 508 LYS B N 1
ATOM 8814 C CA . LYS B 1 508 ? -31.266 24.172 -0.274 1 91.06 508 LYS B CA 1
ATOM 8815 C C . LYS B 1 508 ? -32.562 24.828 0.21 1 91.06 508 LYS B C 1
ATOM 8817 O O . LYS B 1 508 ? -33.594 24.188 0.289 1 91.06 508 LYS B O 1
ATOM 8822 N N . THR B 1 509 ? -32.625 26.062 0.51 1 85.38 509 THR B N 1
ATOM 8823 C CA . THR B 1 509 ? -33.75 26.906 0.975 1 85.38 509 THR B CA 1
ATOM 8824 C C . THR B 1 509 ? -34.438 26.234 2.152 1 85.38 509 THR B C 1
ATOM 8826 O O . THR B 1 509 ? -35.656 26.062 2.125 1 85.38 509 THR B O 1
ATOM 8829 N N . PRO B 1 510 ? -33.781 25.938 3.256 1 91.62 510 PRO B N 1
ATOM 8830 C CA . PRO B 1 510 ? -34.438 25.375 4.438 1 91.62 510 PRO B CA 1
ATOM 8831 C C . PRO B 1 510 ? -35.125 26.422 5.297 1 91.62 510 PRO B C 1
ATOM 8833 O O . PRO B 1 510 ? -34.688 27.594 5.309 1 91.62 510 PRO B O 1
ATOM 8836 N N . PRO B 1 511 ? -36.125 26.047 6.016 1 92.81 511 PRO B N 1
ATOM 8837 C CA . PRO B 1 511 ? -36.812 27.016 6.879 1 92.81 511 PRO B CA 1
ATOM 8838 C C . PRO B 1 511 ? -36 27.406 8.094 1 92.81 511 PRO B C 1
ATOM 8840 O O . PRO B 1 511 ? -36.156 28.5 8.648 1 92.81 511 PRO B O 1
ATOM 8843 N N . ILE B 1 512 ? -35.125 26.531 8.469 1 94.88 512 ILE B N 1
ATOM 8844 C CA . ILE B 1 512 ? -34.281 26.797 9.617 1 94.88 512 ILE B CA 1
ATOM 8845 C C . ILE B 1 512 ? -32.812 26.828 9.18 1 94.88 512 ILE B C 1
ATOM 8847 O O . ILE B 1 512 ? -32.344 25.906 8.508 1 94.88 512 ILE B O 1
ATOM 8851 N N . LEU B 1 513 ? -32.125 27.875 9.508 1 92.94 513 LEU B N 1
ATOM 8852 C CA . LEU B 1 513 ? -30.719 28.031 9.125 1 92.94 513 LEU B CA 1
ATOM 8853 C C . LEU B 1 513 ? -29.828 28.141 10.352 1 92.94 513 LEU B C 1
ATOM 8855 O O . LEU B 1 513 ? -30.188 28.812 11.328 1 92.94 513 LEU B O 1
ATOM 8859 N N . ILE B 1 514 ? -28.734 27.406 10.312 1 93.69 514 ILE B N 1
ATOM 8860 C CA . ILE B 1 514 ? -27.734 27.484 11.375 1 93.69 514 ILE B CA 1
ATOM 8861 C C . ILE B 1 514 ? -26.406 27.969 10.805 1 93.69 514 ILE B C 1
ATOM 8863 O O . ILE B 1 514 ? -25.891 27.391 9.836 1 93.69 514 ILE B O 1
ATOM 8867 N N . PHE B 1 515 ? -25.875 29.016 11.336 1 89.94 515 PHE B N 1
ATOM 8868 C CA . PHE B 1 515 ? -24.547 29.5 10.984 1 89.94 515 PHE B CA 1
ATOM 8869 C C . PHE B 1 515 ? -23.562 29.328 12.141 1 89.94 515 PHE B C 1
ATOM 8871 O O . PHE B 1 515 ? -23.656 30.031 13.148 1 89.94 515 PHE B O 1
ATOM 8878 N N . ASP B 1 516 ? -22.672 28.375 12.023 1 88.94 516 ASP B N 1
ATOM 8879 C CA . ASP B 1 516 ? -21.703 28.094 13.078 1 88.94 516 ASP B CA 1
ATOM 8880 C C . ASP B 1 516 ? -20.359 28.75 12.781 1 88.94 516 ASP B C 1
ATOM 8882 O O . ASP B 1 516 ? -19.5 28.156 12.117 1 88.94 516 ASP B O 1
ATOM 8886 N N . GLU B 1 517 ? -20.062 29.844 13.359 1 77 517 GLU B N 1
ATOM 8887 C CA . GLU B 1 517 ? -18.859 30.672 13.203 1 77 517 GLU B CA 1
ATOM 8888 C C . GLU B 1 517 ? -18.531 30.859 11.734 1 77 517 GLU B C 1
ATOM 8890 O O . GLU B 1 517 ? -17.359 30.75 11.336 1 77 517 GLU B O 1
ATOM 8895 N N . ALA B 1 518 ? -19.438 31.125 10.898 1 63 518 ALA B N 1
ATOM 8896 C CA . ALA B 1 518 ? -19.312 31.141 9.445 1 63 518 ALA B CA 1
ATOM 8897 C C . ALA B 1 518 ? -18.641 32.406 8.953 1 63 518 ALA B C 1
ATOM 8899 O O . ALA B 1 518 ? -18.484 32.625 7.75 1 63 518 ALA B O 1
ATOM 8900 N N . THR B 1 519 ? -18.188 33.25 9.844 1 61.81 519 THR B N 1
ATOM 8901 C CA . THR B 1 519 ? -17.609 34.5 9.352 1 61.81 519 THR B CA 1
ATOM 8902 C C . THR B 1 519 ? -16.234 34.719 9.977 1 61.81 519 THR B C 1
ATOM 8904 O O . THR B 1 519 ? -15.688 35.844 9.883 1 61.81 519 THR B O 1
ATOM 8907 N N . SER B 1 520 ? -15.773 33.688 10.609 1 59.72 520 SER B N 1
ATOM 8908 C CA . SER B 1 520 ? -14.539 33.906 11.367 1 59.72 520 SER B CA 1
ATOM 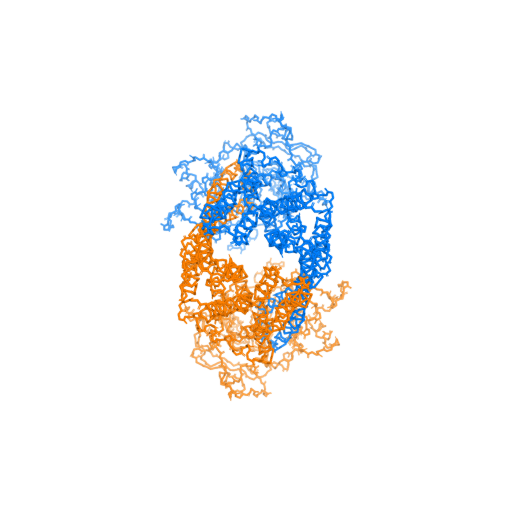8909 C C . SER B 1 520 ? -13.352 34.125 10.438 1 59.72 520 SER B C 1
ATOM 8911 O O . SER B 1 520 ? -12.414 34.844 10.773 1 59.72 520 SER B O 1
ATOM 8913 N N . ALA B 1 521 ? -13.445 33.531 9.289 1 58.94 521 ALA B N 1
ATOM 8914 C CA . ALA B 1 521 ? -12.281 33.594 8.406 1 58.94 521 ALA B CA 1
ATOM 8915 C C . ALA B 1 521 ? -12.438 34.656 7.352 1 58.94 521 ALA B C 1
ATOM 8917 O O . ALA B 1 521 ? -11.578 34.812 6.477 1 58.94 521 ALA B O 1
ATOM 8918 N N . LEU B 1 522 ? -13.438 35.469 7.512 1 63.59 522 LEU B N 1
ATOM 8919 C CA . LEU B 1 522 ? -13.758 36.406 6.43 1 63.59 522 LEU B CA 1
ATOM 8920 C C . LEU B 1 522 ? -13.148 37.781 6.695 1 63.59 522 LEU B C 1
ATOM 8922 O O . LEU B 1 522 ? -13.016 38.188 7.848 1 63.59 522 LEU B O 1
ATOM 8926 N N . ASP B 1 523 ? -12.641 38.312 5.645 1 62.66 523 ASP B N 1
ATOM 8927 C CA . ASP B 1 523 ? -12.273 39.719 5.73 1 62.66 523 ASP B CA 1
ATOM 8928 C C . ASP B 1 523 ? -13.5 40.594 5.934 1 62.66 523 ASP B C 1
ATOM 8930 O O . ASP B 1 523 ? -14.633 40.125 5.785 1 62.66 523 ASP B O 1
ATOM 8934 N N . SER B 1 524 ? -13.234 41.812 6.328 1 63.81 524 SER B N 1
ATOM 8935 C CA . SER B 1 524 ? -14.289 42.75 6.691 1 63.81 524 SER B CA 1
ATOM 8936 C C . SER B 1 524 ? -15.281 42.938 5.555 1 63.81 524 SER B C 1
ATOM 8938 O O . SER B 1 524 ? -16.5 43 5.781 1 63.81 524 SER B O 1
ATOM 8940 N N . TYR B 1 525 ? -14.742 42.938 4.379 1 63.38 525 TYR B N 1
ATOM 8941 C CA . TYR B 1 525 ? -15.617 43.125 3.232 1 63.38 525 TYR B CA 1
ATOM 8942 C C . TYR B 1 525 ? -16.516 41.906 3.02 1 63.38 525 TYR B C 1
ATOM 8944 O O . TYR B 1 525 ? -17.734 42.031 2.881 1 63.38 525 TYR B O 1
ATOM 8952 N N . SER B 1 526 ? -15.93 40.812 2.975 1 68.94 526 SER B N 1
ATOM 8953 C CA . SER B 1 526 ? -16.672 39.562 2.779 1 68.94 526 SER B CA 1
ATOM 8954 C C . SER B 1 526 ? -17.688 39.375 3.898 1 68.94 526 SER B C 1
ATOM 8956 O O . SER B 1 526 ? -18.797 38.875 3.656 1 68.94 526 SER B O 1
ATOM 8958 N N . GLU B 1 527 ? -17.25 39.75 5.043 1 72.75 527 GLU B N 1
ATOM 8959 C CA . GLU B 1 527 ? -18.141 39.625 6.195 1 72.75 527 GLU B CA 1
ATOM 8960 C C . GLU B 1 527 ? -19.391 40.469 6.016 1 72.75 527 GLU B C 1
ATOM 8962 O O . GLU B 1 527 ? -20.5 40.031 6.305 1 72.75 527 GLU B O 1
ATOM 8967 N N . ARG B 1 528 ? -19.156 41.719 5.586 1 70.88 528 ARG B N 1
ATOM 8968 C CA . ARG B 1 528 ? -20.281 42.625 5.379 1 70.88 528 ARG B CA 1
ATOM 8969 C C . ARG B 1 528 ? -21.234 42.094 4.312 1 70.88 528 ARG B C 1
ATOM 8971 O O . ARG B 1 528 ? -22.453 42.219 4.441 1 70.88 528 ARG B O 1
ATOM 8978 N N . MET B 1 529 ? -20.656 41.562 3.301 1 71 529 MET B N 1
ATOM 8979 C CA . MET B 1 529 ? -21.484 41.031 2.209 1 71 529 MET B CA 1
ATOM 8980 C C . MET B 1 529 ? -22.297 39.844 2.67 1 71 529 MET B C 1
ATOM 8982 O O . MET B 1 529 ? -23.469 39.719 2.305 1 71 529 MET B O 1
ATOM 8986 N N . VAL B 1 530 ? -21.703 39 3.445 1 71.62 530 VAL B N 1
ATOM 8987 C CA . VAL B 1 530 ? -22.391 37.812 3.98 1 71.62 530 VAL B CA 1
ATOM 8988 C C . VAL B 1 530 ? -23.5 38.25 4.926 1 71.62 530 VAL B C 1
ATOM 8990 O O . VAL B 1 530 ? -24.594 37.688 4.914 1 71.62 530 VAL B O 1
ATOM 8993 N N . GLN B 1 531 ? -23.203 39.281 5.691 1 73.88 531 GLN B N 1
ATOM 8994 C CA . GLN B 1 531 ? -24.188 39.812 6.621 1 73.88 531 GLN B CA 1
ATOM 8995 C C . GLN B 1 531 ? -25.391 40.375 5.875 1 73.88 531 GLN B C 1
ATOM 8997 O O . GLN B 1 531 ? -26.531 40.188 6.309 1 73.88 531 GLN B O 1
ATOM 9002 N N . LYS B 1 532 ? -25.094 41.031 4.832 1 72.44 532 LYS B N 1
ATOM 9003 C CA . LYS B 1 532 ? -26.172 41.562 4.016 1 72.44 532 LYS B CA 1
ATOM 9004 C C . LYS B 1 532 ? -27.047 40.469 3.438 1 72.44 532 LYS B C 1
ATOM 9006 O O . LYS B 1 532 ? -28.266 40.594 3.414 1 72.44 532 LYS B O 1
ATOM 9011 N N . SER B 1 533 ? -26.375 39.438 2.975 1 71 533 SER B N 1
ATOM 9012 C CA . SER B 1 533 ? -27.094 38.312 2.436 1 71 533 SER B CA 1
ATOM 9013 C C . SER B 1 533 ? -27.969 37.656 3.5 1 71 533 SER B C 1
ATOM 9015 O O . SER B 1 533 ? -29.125 37.281 3.229 1 71 533 SER B O 1
ATOM 9017 N N . LEU B 1 534 ? -27.484 37.531 4.68 1 72.5 534 LEU B N 1
ATOM 9018 C CA . LEU B 1 534 ? -28.188 36.906 5.797 1 72.5 534 LEU B CA 1
ATOM 9019 C C . LEU B 1 534 ? -29.406 37.75 6.195 1 72.5 534 LEU B C 1
ATOM 9021 O O . LEU B 1 534 ? -30.438 37.219 6.57 1 72.5 534 LEU B O 1
ATOM 9025 N N . LYS B 1 535 ? -29.203 39.062 6.141 1 73.94 535 LYS B N 1
ATOM 9026 C CA . LYS B 1 535 ? -30.281 39.969 6.504 1 73.94 535 LYS B CA 1
ATOM 9027 C C . LYS B 1 535 ? -31.469 39.812 5.555 1 73.94 535 LYS B C 1
ATOM 9029 O O . LYS B 1 535 ? -32.625 39.844 5.984 1 73.94 535 LYS B O 1
ATOM 9034 N N . GLU B 1 536 ? -31.125 39.594 4.352 1 70.56 536 GLU B N 1
ATOM 9035 C CA . GLU B 1 536 ? -32.188 39.406 3.365 1 70.56 536 GLU B CA 1
ATOM 9036 C C . GLU B 1 536 ? -32.906 38.094 3.578 1 70.56 536 GLU B C 1
ATOM 9038 O O . GLU B 1 536 ? -34.125 38 3.363 1 70.56 536 GLU B O 1
ATOM 9043 N N . LEU B 1 537 ? -32.219 37.125 4.098 1 71.81 537 LEU B N 1
ATOM 9044 C CA . LEU B 1 537 ? -32.75 35.781 4.312 1 71.81 537 LEU B CA 1
ATOM 9045 C C . LEU B 1 537 ? -33.562 35.719 5.602 1 71.81 537 LEU B C 1
ATOM 9047 O O . LEU B 1 537 ? -34.469 34.906 5.73 1 71.81 537 LEU B O 1
ATOM 9051 N N . SER B 1 538 ? -33.188 36.531 6.594 1 69.44 538 SER B N 1
ATOM 9052 C CA . SER B 1 538 ? -33.781 36.5 7.938 1 69.44 538 SER B CA 1
ATOM 9053 C C . SER B 1 538 ? -35.25 36.812 7.91 1 69.44 538 SER B C 1
ATOM 9055 O O . SER B 1 538 ? -36 36.469 8.836 1 69.44 538 SER B O 1
ATOM 9057 N N . ARG B 1 539 ? -35.75 37.312 6.906 1 70.5 539 ARG B N 1
ATOM 9058 C CA . ARG B 1 539 ? -37.156 37.656 6.863 1 70.5 539 ARG B CA 1
ATOM 9059 C C . ARG B 1 539 ? -38.031 36.438 6.617 1 70.5 539 ARG B C 1
ATOM 9061 O O . ARG B 1 539 ? -39.188 36.406 7.016 1 70.5 539 ARG B O 1
ATOM 9068 N N . LYS B 1 540 ? -37.406 35.406 6.219 1 79.81 540 LYS B N 1
ATOM 9069 C CA . LYS B 1 540 ? -38.219 34.25 5.805 1 79.81 540 LYS B CA 1
ATOM 9070 C C . LYS B 1 540 ? -37.75 32.969 6.496 1 79.81 540 LYS B C 1
ATOM 9072 O O . LYS B 1 540 ? -38.438 31.953 6.418 1 79.81 540 LYS B O 1
ATOM 9077 N N . HIS B 1 541 ? -36.688 33.062 7.246 1 89.5 541 HIS B N 1
ATOM 9078 C CA . HIS B 1 541 ? -36.125 31.844 7.832 1 89.5 541 HIS B CA 1
ATOM 9079 C C . HIS B 1 541 ? -35.844 32.031 9.32 1 89.5 541 HIS B C 1
ATOM 9081 O O . HIS B 1 541 ? -35.594 33.156 9.766 1 89.5 541 HIS B O 1
ATOM 9087 N N . THR B 1 542 ? -36 31 10.094 1 92.69 542 THR B N 1
ATOM 9088 C CA . THR B 1 542 ? -35.5 30.969 11.461 1 92.69 542 THR B CA 1
ATOM 9089 C C . THR B 1 542 ? -34 30.766 11.484 1 92.69 542 THR B C 1
ATOM 9091 O O . THR B 1 542 ? -33.5 29.797 10.914 1 92.69 542 THR B O 1
ATOM 9094 N N . ILE B 1 543 ? -33.281 31.672 12.078 1 92 543 ILE B N 1
ATOM 9095 C CA . ILE B 1 543 ? -31.812 31.641 11.938 1 92 543 ILE B CA 1
ATOM 9096 C C . ILE B 1 543 ? -31.172 31.531 13.312 1 92 543 ILE B C 1
ATOM 9098 O O . ILE B 1 543 ? -31.5 32.281 14.227 1 92 543 ILE B O 1
ATOM 9102 N N . LEU B 1 544 ? -30.359 30.562 13.477 1 93.19 544 LEU B N 1
ATOM 9103 C CA . LEU B 1 544 ? -29.484 30.438 14.633 1 93.19 544 LEU B CA 1
ATOM 9104 C C . LEU B 1 544 ? -28.031 30.734 14.25 1 93.19 544 LEU B C 1
ATOM 9106 O O . LEU B 1 544 ? -27.453 30.047 13.406 1 93.19 544 LEU B O 1
ATOM 9110 N N . VAL B 1 545 ? -27.422 31.766 14.844 1 91.25 545 VAL B N 1
ATOM 9111 C CA . VAL B 1 545 ? -26.047 32.156 14.508 1 91.25 545 VAL B CA 1
ATOM 9112 C C . VAL B 1 545 ? -25.156 31.984 15.727 1 91.25 545 VAL B C 1
ATOM 9114 O O . VAL B 1 545 ? -25.453 32.5 16.812 1 91.25 545 VAL B O 1
ATOM 9117 N N . ILE B 1 546 ? -24.219 31.203 15.555 1 91.12 546 ILE B N 1
ATOM 9118 C CA . ILE B 1 546 ? -23.156 31.078 16.562 1 91.12 546 ILE B CA 1
ATOM 9119 C C . ILE B 1 546 ? -21.969 31.938 16.156 1 91.12 546 ILE B C 1
ATOM 9121 O O . ILE B 1 546 ? -21.406 31.766 15.07 1 91.12 546 ILE B O 1
ATOM 9125 N N . ALA B 1 547 ? -21.594 32.906 16.969 1 83.94 547 ALA B N 1
ATOM 9126 C CA . ALA B 1 547 ? -20.547 33.844 16.562 1 83.94 547 ALA B CA 1
ATOM 9127 C C . ALA B 1 547 ? -19.469 33.969 17.625 1 83.94 547 ALA B C 1
ATOM 9129 O O . ALA B 1 547 ? -19.75 33.781 18.828 1 83.94 547 ALA B O 1
ATOM 9130 N N . HIS B 1 548 ? -18.375 34.125 17.188 1 73.88 548 HIS B N 1
ATOM 9131 C CA . HIS B 1 548 ? -17.266 34.5 18.062 1 73.88 548 HIS B CA 1
ATOM 9132 C C . HIS B 1 548 ? -17.031 36 18.047 1 73.88 548 HIS B C 1
ATOM 9134 O O . HIS B 1 548 ? -16.719 36.594 19.094 1 73.88 548 HIS B O 1
ATOM 9140 N N . ARG B 1 549 ? -17.25 36.562 16.906 1 75.19 549 ARG B N 1
ATOM 9141 C CA . ARG B 1 549 ? -17.125 38 16.75 1 75.19 549 ARG B CA 1
ATOM 9142 C C . ARG B 1 549 ? -18.469 38.719 16.984 1 75.19 549 ARG B C 1
ATOM 9144 O O . ARG B 1 549 ? -19.406 38.531 16.203 1 75.19 549 ARG B O 1
ATOM 9151 N N . LEU B 1 550 ? -18.469 39.625 17.875 1 81.69 550 LEU B N 1
ATOM 9152 C CA . LEU B 1 550 ? -19.719 40.219 18.312 1 81.69 550 LEU B CA 1
ATOM 9153 C C . LEU B 1 550 ? -20.219 41.25 17.312 1 81.69 550 LEU B C 1
ATOM 9155 O O . LEU B 1 550 ? -21.422 41.531 17.25 1 81.69 550 LEU B O 1
ATOM 9159 N N . SER B 1 551 ? -19.344 41.781 16.484 1 76.88 551 SER B N 1
ATOM 9160 C CA . SER B 1 551 ? -19.719 42.781 15.516 1 76.88 551 SER B CA 1
ATOM 9161 C C . SER B 1 551 ? -20.688 42.219 14.477 1 76.88 551 SER B C 1
ATOM 9163 O O . SER B 1 551 ? -21.484 42.969 13.898 1 76.88 551 SER B O 1
ATOM 9165 N N . THR B 1 552 ? -20.781 40.938 14.344 1 78.31 552 THR B N 1
ATOM 9166 C CA . THR B 1 552 ? -21.562 40.281 13.297 1 78.31 552 THR B CA 1
ATOM 9167 C C . THR B 1 552 ? -22.984 40 13.789 1 78.31 552 THR B C 1
ATOM 9169 O O . THR B 1 552 ? -23.859 39.656 13 1 78.31 552 THR B O 1
ATOM 9172 N N . ILE B 1 553 ? -23.203 40.219 15.047 1 85.19 553 ILE B N 1
ATOM 9173 C CA . ILE B 1 553 ? -24.484 39.781 15.562 1 85.19 553 ILE B CA 1
ATOM 9174 C C . ILE B 1 553 ? -25.203 40.969 16.219 1 85.19 553 ILE B C 1
ATOM 9176 O O . ILE B 1 553 ? -26.156 40.781 16.984 1 85.19 553 ILE B O 1
ATOM 9180 N N . VAL B 1 554 ? -24.75 42.125 15.977 1 84.75 554 VAL B N 1
ATOM 9181 C CA . VAL B 1 554 ? -25.328 43.344 16.594 1 84.75 554 VAL B CA 1
ATOM 9182 C C . VAL B 1 554 ? -26.781 43.469 16.156 1 84.75 554 VAL B C 1
ATOM 9184 O O . VAL B 1 554 ? -27.625 43.938 16.938 1 84.75 554 VAL B O 1
ATOM 9187 N N . ASP B 1 555 ? -27.094 43 14.992 1 83.81 555 ASP B N 1
ATOM 9188 C CA . ASP B 1 555 ? -28.422 43.219 14.438 1 83.81 555 ASP B CA 1
ATOM 9189 C C . ASP B 1 555 ? -29.344 42.031 14.789 1 83.81 555 ASP B C 1
ATOM 9191 O O . ASP B 1 555 ? -30.484 41.969 14.312 1 83.81 555 ASP B O 1
ATOM 9195 N N . SER B 1 556 ? -28.984 41.156 15.648 1 91.06 556 SER B N 1
ATOM 9196 C CA . SER B 1 556 ? -29.797 40 16.016 1 91.06 556 SER B CA 1
ATOM 9197 C C . SER B 1 556 ? -30.984 40.406 16.875 1 91.06 556 SER B C 1
ATOM 9199 O O . SER B 1 556 ? -30.906 41.375 17.641 1 91.06 556 SER B O 1
ATOM 9201 N N . ASP B 1 557 ? -32.062 39.656 16.75 1 91.75 557 ASP B N 1
ATOM 9202 C CA . ASP B 1 557 ? -33.281 39.938 17.531 1 91.75 557 ASP B CA 1
ATOM 9203 C C . ASP B 1 557 ? -33.062 39.562 19 1 91.75 557 ASP B C 1
ATOM 9205 O O . ASP B 1 557 ? -33.656 40.188 19.891 1 91.75 557 ASP B O 1
ATOM 9209 N N . LYS B 1 558 ? -32.312 38.531 19.156 1 94.5 558 LYS B N 1
ATOM 9210 C CA . LYS B 1 558 ? -31.984 38.031 20.5 1 94.5 558 LYS B CA 1
ATOM 9211 C C . LYS B 1 558 ? -30.578 37.469 20.562 1 94.5 558 LYS B C 1
ATOM 9213 O O . LYS B 1 558 ? -30.141 36.781 19.625 1 94.5 558 LYS B O 1
ATOM 9218 N N . ILE B 1 559 ? -29.891 37.812 21.594 1 95.56 559 ILE B N 1
ATOM 9219 C CA . ILE B 1 559 ? -28.531 37.312 21.812 1 95.56 559 ILE B CA 1
ATOM 9220 C C . ILE B 1 559 ? -28.484 36.531 23.125 1 95.56 559 ILE B C 1
ATOM 9222 O O . ILE B 1 559 ? -28.969 37 24.156 1 95.56 559 ILE B O 1
ATOM 9226 N N . ILE B 1 560 ? -27.969 35.375 23 1 95.38 560 ILE B N 1
ATOM 9227 C CA . ILE B 1 560 ? -27.844 34.5 24.172 1 95.38 560 ILE B CA 1
ATOM 9228 C C . ILE B 1 560 ? -26.359 34.281 24.484 1 95.38 560 ILE B C 1
ATOM 9230 O O . ILE B 1 560 ? -25.594 33.844 23.641 1 95.38 560 ILE B O 1
ATOM 9234 N N . VAL B 1 561 ? -26 34.594 25.719 1 94.81 561 VAL B N 1
ATOM 9235 C CA . VAL B 1 561 ? -24.625 34.406 26.156 1 94.81 561 VAL B CA 1
ATOM 9236 C C . VAL B 1 561 ? -24.5 33.094 26.922 1 94.81 561 VAL B C 1
ATOM 9238 O O . VAL B 1 561 ? -25.141 32.906 27.953 1 94.81 561 VAL B O 1
ATOM 9241 N N . LEU B 1 562 ? -23.688 32.25 26.312 1 93.19 562 LEU B N 1
ATOM 9242 C CA . LEU B 1 562 ? -23.469 30.938 26.922 1 93.19 562 LEU B CA 1
ATOM 9243 C C . LEU B 1 562 ? -22.141 30.906 27.672 1 93.19 562 LEU B C 1
ATOM 9245 O O . LEU B 1 562 ? -21.125 31.359 27.156 1 93.19 562 LEU B O 1
ATOM 9249 N N . GLY B 1 563 ? -22.172 30.406 28.922 1 90.5 563 GLY B N 1
ATOM 9250 C CA . GLY B 1 563 ? -20.984 30.219 29.75 1 90.5 563 GLY B CA 1
ATOM 9251 C C . GLY B 1 563 ? -21.047 28.969 30.609 1 90.5 563 GLY B C 1
ATOM 9252 O O . GLY B 1 563 ? -22.078 28.688 31.234 1 90.5 563 GLY B O 1
ATOM 9253 N N . ASP B 1 564 ? -19.984 28.25 30.625 1 88.62 564 ASP B N 1
ATOM 9254 C CA . ASP B 1 564 ? -19.859 27.031 31.422 1 88.62 564 ASP B CA 1
ATOM 9255 C C . ASP B 1 564 ? -21.031 26.094 31.203 1 88.62 564 ASP B C 1
ATOM 9257 O O . ASP B 1 564 ? -21.562 25.516 32.156 1 88.62 564 ASP B O 1
ATOM 9261 N N . GLY B 1 565 ? -21.625 26.156 30.062 1 91.31 565 GLY B N 1
ATOM 9262 C CA . GLY B 1 565 ? -22.672 25.219 29.688 1 91.31 565 GLY B CA 1
ATOM 9263 C C . GLY B 1 565 ? -24.062 25.688 30.062 1 91.31 565 GLY B C 1
ATOM 9264 O O . GLY B 1 565 ? -25.016 24.922 29.969 1 91.31 565 GLY B O 1
ATOM 9265 N N . GLN B 1 566 ? -24.141 26.953 30.531 1 93.81 566 GLN B N 1
ATOM 9266 C CA . GLN B 1 566 ? -25.422 27.5 30.938 1 93.81 566 GLN B CA 1
ATOM 9267 C C . GLN B 1 566 ? -25.672 28.859 30.297 1 93.81 566 GLN B C 1
ATOM 9269 O O . GLN B 1 566 ? -24.719 29.531 29.859 1 93.81 566 GLN B O 1
ATOM 9274 N N . VAL B 1 567 ? -26.938 29.219 30.203 1 94.44 567 VAL B N 1
ATOM 9275 C CA . VAL B 1 567 ? -27.297 30.547 29.719 1 94.44 567 VAL B CA 1
ATOM 9276 C C . VAL B 1 567 ? -27.047 31.594 30.812 1 94.44 567 VAL B C 1
ATOM 9278 O O . VAL B 1 567 ? -27.656 31.531 31.891 1 94.44 567 VAL B O 1
ATOM 9281 N N . GLN B 1 568 ? -26.281 32.531 30.516 1 93.25 568 GLN B N 1
ATOM 9282 C CA . GLN B 1 568 ? -25.922 33.562 31.5 1 93.25 568 GLN B CA 1
ATOM 9283 C C . GLN B 1 568 ? -26.766 34.812 31.328 1 93.25 568 GLN B C 1
ATOM 9285 O O . GLN B 1 568 ? -27.172 35.438 32.312 1 93.25 568 GLN B O 1
ATOM 9290 N N . GLU B 1 569 ? -26.766 35.25 30.078 1 93.94 569 GLU B N 1
ATOM 9291 C CA . GLU B 1 569 ? -27.516 36.469 29.734 1 93.94 569 GLU B CA 1
ATOM 9292 C C . GLU B 1 569 ? -28.25 36.281 28.406 1 93.94 569 GLU B C 1
ATOM 9294 O O . GLU B 1 569 ? -27.859 35.469 27.578 1 93.94 569 GLU B O 1
ATOM 9299 N N . SER B 1 570 ? -29.453 36.969 28.281 1 95.19 570 SER B N 1
ATOM 9300 C CA . SER B 1 570 ? -30.172 36.969 27.031 1 95.19 570 SER B CA 1
ATOM 9301 C C . SER B 1 570 ? -30.859 38.312 26.797 1 95.19 570 SER B C 1
ATOM 9303 O O . SER B 1 570 ? -31.344 38.938 27.734 1 95.19 570 SER B O 1
ATOM 9305 N N . GLY B 1 571 ? -30.781 38.812 25.641 1 94.44 571 GLY B N 1
ATOM 9306 C CA . GLY B 1 571 ? -31.406 40.062 25.281 1 94.44 571 GLY B CA 1
ATOM 9307 C C . GLY B 1 571 ? -30.891 40.625 23.969 1 94.44 571 GLY B C 1
ATOM 9308 O O . GLY B 1 571 ? -30.281 39.906 23.172 1 94.44 571 GLY B O 1
ATOM 9309 N N . THR B 1 572 ? -31.234 41.812 23.641 1 94.75 572 THR B N 1
ATOM 9310 C CA . THR B 1 572 ? -30.719 42.5 22.453 1 94.75 572 THR B CA 1
ATOM 9311 C C . THR B 1 572 ? -29.344 43.094 22.719 1 94.75 572 THR B C 1
ATOM 9313 O O . THR B 1 572 ? -28.906 43.156 23.875 1 94.75 572 THR B O 1
ATOM 9316 N N . HIS B 1 573 ? -28.703 43.5 21.703 1 93.56 573 HIS B N 1
ATOM 9317 C CA . HIS B 1 573 ? -27.391 44.094 21.812 1 93.56 573 HIS B CA 1
ATOM 9318 C C . HIS B 1 573 ? -27.391 45.281 22.781 1 93.56 573 HIS B C 1
ATOM 9320 O O . HIS B 1 573 ? -26.562 45.344 23.703 1 93.56 573 HIS B O 1
ATOM 9326 N N . ALA B 1 574 ? -28.406 46.125 22.625 1 93 574 ALA B N 1
ATOM 9327 C CA . ALA B 1 574 ? -28.5 47.312 23.438 1 93 574 ALA B CA 1
ATOM 9328 C C . ALA B 1 574 ? -28.812 46.969 24.891 1 93 574 ALA B C 1
ATOM 9330 O O . ALA B 1 574 ? -28.219 47.531 25.812 1 93 574 ALA B O 1
ATOM 9331 N N . GLN B 1 575 ? -29.641 46.031 25.047 1 94.62 575 GLN B N 1
ATOM 9332 C CA . GLN B 1 575 ? -30.047 45.625 26.391 1 94.62 575 GLN B CA 1
ATOM 9333 C C . GLN B 1 575 ? -28.875 44.969 27.141 1 94.62 575 GLN B C 1
ATOM 9335 O O . GLN B 1 575 ? -28.688 45.219 28.328 1 94.62 575 GLN B O 1
ATOM 9340 N N . LEU B 1 576 ? -28.141 44.219 26.406 1 93.5 576 LEU B N 1
ATOM 9341 C CA . LEU B 1 576 ? -27.062 43.469 27.047 1 93.5 576 LEU B CA 1
ATOM 9342 C C . LEU B 1 576 ? -25.891 44.406 27.391 1 93.5 576 LEU B C 1
ATOM 9344 O O . LEU B 1 576 ? -25.172 44.156 28.359 1 93.5 576 LEU B O 1
ATOM 9348 N N . LEU B 1 577 ? -25.734 45.438 26.594 1 92.69 577 LEU B N 1
ATOM 9349 C CA . LEU B 1 577 ? -24.703 46.406 26.906 1 92.69 577 LEU B CA 1
ATOM 9350 C C . LEU B 1 577 ? -25.062 47.188 28.172 1 92.69 577 LEU B C 1
ATOM 9352 O O . LEU B 1 577 ? -24.188 47.531 28.969 1 92.69 577 LEU B O 1
ATOM 9356 N N . GLU B 1 578 ? -26.375 47.406 28.297 1 92.44 578 GLU B N 1
ATOM 9357 C CA . GLU B 1 578 ? -26.844 48.156 29.453 1 92.44 578 GLU B CA 1
ATOM 9358 C C . GLU B 1 578 ? -26.75 47.312 30.719 1 92.44 578 GLU B C 1
ATOM 9360 O O . GLU B 1 578 ? -26.516 47.844 31.812 1 92.44 578 GLU B O 1
ATOM 9365 N N . PHE B 1 579 ? -26.953 46.125 30.547 1 91.25 579 PHE B N 1
ATOM 9366 C CA . PHE B 1 579 ? -26.906 45.188 31.672 1 91.25 579 PHE B CA 1
ATOM 9367 C C . PHE B 1 579 ? -25.484 45.094 32.219 1 91.25 579 PHE B C 1
ATOM 9369 O O . PHE B 1 579 ? -25.297 44.688 33.375 1 91.25 579 PHE B O 1
ATOM 9376 N N . ASN B 1 580 ? -24.422 45.406 31.5 1 88.62 580 ASN B N 1
ATOM 9377 C CA . ASN B 1 580 ? -23 45.438 31.859 1 88.62 580 ASN B CA 1
ATOM 9378 C C . ASN B 1 580 ? -22.547 44.094 32.406 1 88.62 580 ASN B C 1
ATOM 9380 O O . ASN B 1 580 ? -21.844 44.031 33.438 1 88.62 580 ASN B O 1
ATOM 9384 N N . GLY B 1 581 ? -23 43.062 31.859 1 90.88 581 GLY B N 1
ATOM 9385 C CA . GLY B 1 581 ? -22.625 41.719 32.281 1 90.88 581 GLY B CA 1
ATOM 9386 C C . GLY B 1 581 ? -21.516 41.125 31.438 1 90.88 581 GLY B C 1
ATOM 9387 O O . GLY B 1 581 ? -20.562 41.812 31.078 1 90.88 581 GLY B O 1
ATOM 9388 N N . GLU B 1 582 ? -21.609 39.812 31.234 1 89.62 582 GLU B N 1
ATOM 9389 C CA . GLU B 1 582 ? -20.594 39.062 30.5 1 89.62 582 GLU B CA 1
ATOM 9390 C C . GLU B 1 582 ? -20.5 39.562 29.047 1 89.62 582 GLU B C 1
ATOM 9392 O O . GLU B 1 582 ? -19.422 39.625 28.484 1 89.62 582 GLU B O 1
ATOM 9397 N N . TYR B 1 583 ? -21.547 39.875 28.453 1 92.19 583 TYR B N 1
ATOM 9398 C CA . TYR B 1 583 ? -21.594 40.344 27.078 1 92.19 583 TYR B CA 1
ATOM 9399 C C . TYR B 1 583 ? -20.844 41.656 26.938 1 92.19 583 TYR B C 1
ATOM 9401 O O . TYR B 1 583 ? -20.078 41.844 25.984 1 92.19 583 TYR B O 1
ATOM 9409 N N . ALA B 1 584 ? -21.156 42.562 27.797 1 91 584 ALA B N 1
ATOM 9410 C CA . ALA B 1 584 ? -20.5 43.844 27.766 1 91 584 ALA B CA 1
ATOM 9411 C C . ALA B 1 584 ? -18.984 43.719 27.906 1 91 584 ALA B C 1
ATOM 9413 O O . ALA B 1 584 ? -18.234 44.438 27.281 1 91 584 ALA B O 1
ATOM 9414 N N . LYS B 1 585 ? -18.672 42.812 28.703 1 87.44 585 LYS B N 1
ATOM 9415 C CA . LYS B 1 585 ? -17.25 42.562 28.891 1 87.44 585 LYS B CA 1
ATOM 9416 C C . LYS B 1 585 ? -16.609 42.062 27.609 1 87.44 585 LYS B C 1
ATOM 9418 O O . LYS B 1 585 ? -15.523 42.531 27.219 1 87.44 585 LYS B O 1
ATOM 9423 N N . LEU B 1 586 ? -17.25 41.125 27.016 1 85.06 586 LEU B N 1
ATOM 9424 C CA . LEU B 1 586 ? -16.734 40.562 25.766 1 85.06 586 LEU B CA 1
ATOM 9425 C C . LEU B 1 586 ? -16.672 41.625 24.672 1 85.06 586 LEU B C 1
ATOM 9427 O O . LEU B 1 586 ? -15.734 41.656 23.891 1 85.06 586 LEU B O 1
ATOM 9431 N N . TRP B 1 587 ? -17.656 42.469 24.625 1 85.69 587 TRP B N 1
ATOM 9432 C CA . TRP B 1 587 ? -17.75 43.531 23.625 1 85.69 587 TRP B CA 1
ATOM 9433 C C . TRP B 1 587 ? -16.609 44.531 23.781 1 85.69 587 TRP B C 1
ATOM 9435 O O . TRP B 1 587 ? -15.992 44.938 22.797 1 85.69 587 TRP B O 1
ATOM 9445 N N . ARG B 1 588 ? -16.359 44.938 24.922 1 80.75 588 ARG B N 1
ATOM 9446 C CA . ARG B 1 588 ? -15.289 45.875 25.188 1 80.75 588 ARG B CA 1
ATOM 9447 C C . ARG B 1 588 ? -13.93 45.281 24.812 1 80.75 588 ARG B C 1
ATOM 9449 O O . ARG B 1 588 ? -13.078 46 24.266 1 80.75 588 ARG B O 1
ATOM 9456 N N . LEU B 1 589 ? -13.867 44.094 25.047 1 74.75 589 LEU B N 1
ATOM 9457 C CA . LEU B 1 589 ? -12.625 43.406 24.719 1 74.75 589 LEU B CA 1
ATOM 9458 C C . LEU B 1 589 ? -12.398 43.375 23.219 1 74.75 589 LEU B C 1
ATOM 9460 O O . LEU B 1 589 ? -11.273 43.531 22.75 1 74.75 589 LEU B O 1
ATOM 9464 N N . GLN B 1 590 ? -13.438 43.188 22.469 1 74.31 590 GLN B N 1
ATOM 9465 C CA . GLN B 1 590 ? -13.32 43.062 21.016 1 74.31 590 GLN B CA 1
ATOM 9466 C C . GLN B 1 590 ? -13.18 44.406 20.359 1 74.31 590 GLN B C 1
ATOM 9468 O O . GLN B 1 590 ? -12.492 44.562 19.344 1 74.31 590 GLN B O 1
ATOM 9473 N N . VAL B 1 591 ? -13.898 45.406 20.781 1 64.19 591 VAL B N 1
ATOM 9474 C CA . VAL B 1 591 ? -13.797 46.781 20.25 1 64.19 591 VAL B CA 1
ATOM 9475 C C . VAL B 1 591 ? -12.406 47.344 20.516 1 64.19 591 VAL B C 1
ATOM 9477 O O . VAL B 1 591 ? -11.82 48 19.656 1 64.19 591 VAL B O 1
ATOM 9480 N N . ASN B 1 592 ? -11.984 47 21.594 1 53.41 592 ASN B N 1
ATOM 9481 C CA . ASN B 1 592 ? -10.633 47.469 21.922 1 53.41 592 ASN B CA 1
ATOM 9482 C C . ASN B 1 592 ? -9.586 46.719 21.094 1 53.41 592 ASN B C 1
ATOM 9484 O O . ASN B 1 592 ? -8.57 47.312 20.703 1 53.41 592 ASN B O 1
ATOM 9488 N N . GLU B 1 593 ? -9.914 45.562 20.844 1 51.12 593 GLU B N 1
ATOM 9489 C CA . GLU B 1 593 ? -8.992 44.812 19.984 1 51.12 593 GLU B CA 1
ATOM 9490 C C . GLU B 1 593 ? -9.008 45.344 18.547 1 51.12 593 GLU B C 1
ATOM 9492 O O . GLU B 1 593 ? -7.965 45.438 17.906 1 51.12 593 GLU B O 1
ATOM 9497 N N . LYS B 1 594 ? -10.078 45.688 17.797 1 54.97 594 LYS B N 1
ATOM 9498 C CA . LYS B 1 594 ? -10.188 46.281 16.453 1 54.97 594 LYS B CA 1
ATOM 9499 C C . LYS B 1 594 ? -9.578 47.656 16.406 1 54.97 594 LYS B C 1
ATOM 9501 O O . LYS B 1 594 ? -9 48.062 15.398 1 54.97 594 LYS B O 1
ATOM 9506 N N . SER B 1 595 ? -9.992 48.469 17.344 1 44.5 595 SER B N 1
ATOM 9507 C CA . SER B 1 595 ? -9.367 49.781 17.328 1 44.5 595 SER B CA 1
ATOM 9508 C C . SER B 1 595 ? -7.848 49.688 17.281 1 44.5 595 SER B C 1
ATOM 9510 O O . SER B 1 595 ? -7.176 50.531 16.719 1 44.5 595 SER B O 1
ATOM 9512 N N . ASP B 1 596 ? -7.375 48.625 17.781 1 36.91 596 ASP B N 1
ATOM 9513 C CA . ASP B 1 596 ? -5.926 48.438 17.75 1 36.91 596 ASP B CA 1
ATOM 9514 C C . ASP B 1 596 ? -5.48 47.875 16.391 1 36.91 596 ASP B C 1
ATOM 9516 O O . ASP B 1 596 ? -4.312 48 16.031 1 36.91 596 ASP B O 1
ATOM 9520 N N . GLU B 1 597 ? -6.375 47.25 15.75 1 37.59 597 GLU B N 1
ATOM 9521 C CA . GLU B 1 597 ? -6.051 46.781 14.406 1 37.59 597 GLU B CA 1
ATOM 9522 C C . GLU B 1 597 ? -6.227 47.906 13.375 1 37.59 597 GLU B C 1
ATOM 9524 O O . GLU B 1 597 ? -5.672 47.844 12.273 1 37.59 597 GLU B O 1
ATOM 9529 N N . ILE B 1 598 ? -7.094 48.938 13.484 1 31.95 598 ILE B N 1
ATOM 9530 C CA . ILE B 1 598 ? -7.137 50.094 12.602 1 31.95 598 ILE B CA 1
ATOM 9531 C C . ILE B 1 598 ? -5.984 51.031 12.938 1 31.95 598 ILE B C 1
ATOM 9533 O O . ILE B 1 598 ? -5.797 51.406 14.094 1 31.95 598 ILE B O 1
#

Foldseek 3Di:
DPPPCPVQPPDQDPDPVLVVLVVVLVVLLVVPVVLVVLLVVLLVQLLVLVLCLLVLQLVQVQLQPPPPDPSPRPVVSVVSNVVSVVSNVVSLVSSVVSCLCSLVSSLVVLLVLLVVLVVVAFPVVVVPDDPVVLVVLSVLLSVLSSLVVCCVSNFVVSLVVNLCVLLVCCVPVHNPVLSVLLVVLVCCLLVLLVVLLVVLVVLVSQLVVLVVVLVVLVVVCVVCVVVCVVVVCPVVSVVVSVVSVVSSVVSVVSSVVSVVVSVVVSVVSLVVSLVVLLVVQVVCVVVVNDPPSRSSSSSVSSVVSCVSVSCVSVSVVSNSVNSVSNVSSVVSVPDDHPQAADPPFAFDDADQFKKWWAQFWDDDVPGDILAGGATDIFGRLFEEEEEEDPSLCLVVVVCVQLPSDDTPDTAMDTVRDGCSRHHNVRSNLQEFEQAPQQFADQFFLLCRQCVLDPPDDPVLLCVLLVLLPLQVVLVPDPVRRRDGLHGRSVNDALLSSLSSSSSNRVSSVHQEYEYHQSPVRPDPVSLVSNLVSVVVSSRRHGYYYYHHQPVSCLPGQKYFYGGNNYTDDMGHNVVVCVVVPPSVVSNVVRVVVVVVVD/DPPPCPVQPPDQDPDPVLVVLVVVLVVLLVVPVVLVVLLVVLLVQLLVLVLCLLVLQLVQVQLQPPPPDPSPRPVVSVVSNVVSVVSNVVSLVSSVVSCLCSLVSSLVVLLVLLVVLVVVAFPVVVVPDDPVVLVVLSVLQSVLSSLVVCCVSNFVVSLVVNLCVLLVCCVPVHNPVLSVLLVVLVCCLLVLLVVLLVVLVVLVSQLVVLVVVLVVLVVVCVVCVVVCVVVVCPVVSVVVSVVSVVSSVVSVVSSVVSVVVSVVVSVVSLVVSLVVLLVVQVVCVVVVNDPPSRSSSSSVSSVVSCPSVSCVSVSVVSNSVSSVSNVSSVVSVPDDHPQAADPPFAFDDADQFKKWWAQFWDDDVPGDILAGGATDIFGRLFEEEEEEDPSLCLVVVVCVQLPSDDTPDTAMDTVRDGCSRHHNVNSNLQEFEQAPQQFADQFFLLCRQCVLPPPDDPVLLCVLLVLLPLQVVLVPDPVRRRDGLHGRSVNDALLSSLSSSSSNRVSSVHQEYEYHQSPVRPDPVSLVSNLVSVVVSSRRHGYYYYHHQPVSCLPGQKYFYGGSNYTDDMGHNVVVCVVVPPSVVSNVVRVVVVVVVD

Radius of gyration: 38.96 Å; Cα contacts (8 Å, |Δi|>4): 1751; chains: 2; bounding box: 86×121×73 Å